Protein AF-A0A8J1UT61-F1 (afdb_monomer_lite)

Foldseek 3Di:
DVPDDPVVLVVLVVLVVLLVVLAQVSLLVSLVVLLVCLVVDVVVLVVCVVSCVLLSLLCLLQDPDPRRDLSSLLSSLSSLLSSLPDLVSLVVNVVSPSVVSLLVLQVCCLVPLVCLVPPSSVSSLLSSLSSLLSSLLHDPVSLVSCVVVVVLLSLLQCLFQVRHSLFFQDPVLQVVLCVVAAPAWKKKWKDWDDQVVQQVVLCVLLVHPGCVVLVADFTEIAIFIWRPVDPVDIDGSVVVSVVVVRWWFAPVQDPDDPPTDIWIWHFQAGSGNFKTKTFTHPVLVVVVVVQFVVQVVDVVPFDQDPDDDDQSDWKKFWDDDPPPDTTIFIWGFHDWDQDPPDGIWTWTQGLARRDTDIGHSRRITHDPPCCDCVNNNRRMHMYGHPRITGDRSDVSSLLSSLSSLLSSLAVPQVSLVVCVVSCVLVSLLRCLLTDPDLSSVLSSLSNLLRQLLDPVRLLVSVVSVVLLSLLSNLVSCVVPCPVRVSSLQSSLSSLLSSLAVDPNSLVSCVVNVVVVSLVSSCVDPHDPVSNVSSVSSVCSSVVNDDDDPPPDPPDDDDDDDDDDDDDDDDDDDDDDDDDDDDDDDDDDPPPDDRPDDDPPVVVVVVPPPPDPDDDDDDDDDDDDDDDDDDDDDDDDDDDPPPPPVVVVVVPPDPQDAAEAFDADPDAQWLAEAEDEADPVLDDDLVVVLLVLLAQQQEPDQDKHKYKYQADNSRGRRFGQADPVNLVVVVVVVQCCQQPFKVVRHDPVFKDKDWHFYWYPPQCVDPVRTHTDPRTTMIMIIGGHDLDRMAGVVVRWGWHGDTSDIDIDDPVNVVVVVVVSVVVVCVVVVVVVVVVVVVVVVVVVVVVPD

Radius of gyration: 36.32 Å; chains: 1; bounding box: 99×70×111 Å

Structure (mmCIF, N/CA/C/O backbone):
data_AF-A0A8J1UT61-F1
#
_entry.id   AF-A0A8J1UT61-F1
#
loop_
_atom_site.group_PDB
_atom_site.id
_atom_site.type_symbol
_atom_site.label_atom_id
_atom_site.label_alt_id
_atom_site.label_comp_id
_atom_site.label_asym_id
_atom_site.label_entity_id
_atom_site.label_seq_id
_atom_site.pdbx_PDB_ins_code
_atom_site.Cartn_x
_atom_site.Cartn_y
_atom_site.Cartn_z
_atom_site.occupancy
_atom_site.B_iso_or_equiv
_atom_site.auth_seq_id
_atom_site.auth_comp_id
_atom_site.auth_asym_id
_atom_site.auth_atom_id
_atom_site.pdbx_PDB_model_num
ATOM 1 N N . MET A 1 1 ? 49.549 -4.397 -12.433 1.00 46.03 1 MET A N 1
ATOM 2 C CA . MET A 1 1 ? 50.043 -4.900 -11.124 1.00 46.03 1 MET A CA 1
ATOM 3 C C . MET A 1 1 ? 51.341 -4.241 -10.635 1.00 46.03 1 MET A C 1
ATOM 5 O O . MET A 1 1 ? 51.518 -4.178 -9.424 1.00 46.03 1 MET A O 1
ATOM 9 N N . ALA A 1 2 ? 52.230 -3.746 -11.513 1.00 41.59 2 ALA A N 1
ATOM 10 C CA . ALA A 1 2 ? 53.546 -3.207 -11.129 1.00 41.59 2 ALA A CA 1
ATOM 11 C C . ALA A 1 2 ? 53.575 -1.736 -10.639 1.00 41.59 2 ALA A C 1
ATOM 13 O O . ALA A 1 2 ? 54.637 -1.271 -10.253 1.00 41.59 2 ALA A O 1
ATOM 14 N N . SER A 1 3 ? 52.447 -1.012 -10.610 1.00 46.72 3 SER A N 1
ATOM 15 C CA . SER A 1 3 ? 52.397 0.400 -10.169 1.00 46.72 3 SER A CA 1
ATOM 16 C C . SER A 1 3 ? 51.598 0.642 -8.883 1.00 46.72 3 SER A C 1
ATOM 18 O O . SER A 1 3 ? 51.329 1.788 -8.530 1.00 46.72 3 SER A O 1
ATOM 20 N N . MET A 1 4 ? 51.194 -0.413 -8.165 1.00 57.22 4 MET A N 1
ATOM 21 C CA . MET A 1 4 ? 50.588 -0.219 -6.848 1.00 57.22 4 MET A CA 1
ATOM 22 C C . MET A 1 4 ? 51.697 0.151 -5.862 1.00 57.22 4 MET A C 1
ATOM 24 O O . MET A 1 4 ? 52.531 -0.698 -5.547 1.00 57.22 4 MET A O 1
ATOM 28 N N . ASP A 1 5 ? 51.689 1.406 -5.412 1.00 70.94 5 ASP A N 1
ATOM 29 C CA . ASP A 1 5 ? 52.564 1.936 -4.365 1.00 70.94 5 ASP A CA 1
ATOM 30 C C . ASP A 1 5 ? 52.648 0.934 -3.200 1.00 70.94 5 ASP A C 1
ATOM 32 O O . ASP A 1 5 ? 51.619 0.506 -2.665 1.00 70.94 5 ASP A O 1
ATOM 36 N N . THR A 1 6 ? 53.865 0.507 -2.851 1.00 75.25 6 THR A N 1
ATOM 37 C CA . THR A 1 6 ? 54.169 -0.472 -1.793 1.00 75.25 6 THR A CA 1
ATOM 38 C C . THR A 1 6 ? 53.418 -0.150 -0.498 1.00 75.25 6 THR A C 1
ATOM 40 O O . THR A 1 6 ? 52.911 -1.053 0.170 1.00 75.25 6 THR A O 1
ATOM 43 N N . SER A 1 7 ? 53.230 1.142 -0.223 1.00 78.19 7 SER A N 1
ATOM 44 C CA . SER A 1 7 ? 52.466 1.677 0.904 1.00 78.19 7 SER A CA 1
ATOM 45 C C . SER A 1 7 ? 51.017 1.167 0.940 1.00 78.19 7 SER A C 1
ATOM 47 O O . SER A 1 7 ? 50.508 0.795 1.995 1.00 78.19 7 SER A O 1
ATOM 49 N N . ARG A 1 8 ? 50.342 1.062 -0.214 1.00 80.19 8 ARG A N 1
ATOM 50 C CA . ARG A 1 8 ? 48.951 0.578 -0.297 1.00 80.19 8 ARG A CA 1
ATOM 51 C C . ARG A 1 8 ? 48.840 -0.914 -0.010 1.00 80.19 8 ARG A C 1
ATOM 53 O O . ARG A 1 8 ? 47.890 -1.330 0.645 1.00 80.19 8 ARG A O 1
ATOM 60 N N . LYS A 1 9 ? 49.797 -1.727 -0.468 1.00 81.62 9 LYS A N 1
ATOM 61 C CA . LYS A 1 9 ? 49.796 -3.173 -0.184 1.00 81.62 9 LYS A CA 1
ATOM 62 C C . LYS A 1 9 ? 49.956 -3.452 1.309 1.00 81.62 9 LYS A C 1
ATOM 64 O O . LYS A 1 9 ? 49.274 -4.333 1.824 1.00 81.62 9 LYS A O 1
ATOM 69 N N . GLU A 1 10 ? 50.806 -2.694 1.997 1.00 84.94 10 GLU A N 1
ATOM 70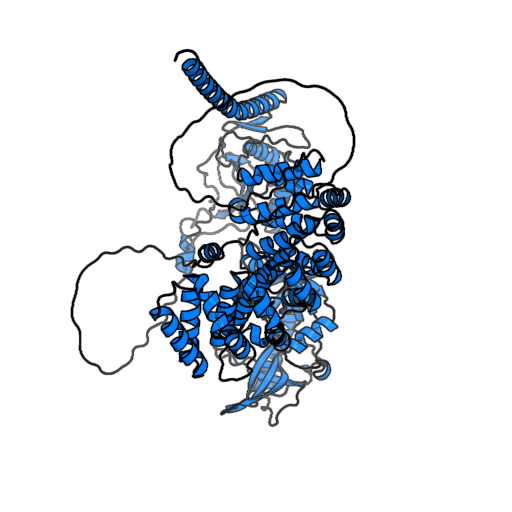 C CA . GLU A 1 10 ? 50.978 -2.821 3.448 1.00 84.94 10 GLU A CA 1
ATOM 71 C C . GLU A 1 10 ? 49.731 -2.368 4.220 1.00 84.94 10 GLU A C 1
ATOM 73 O O . GLU A 1 10 ? 49.307 -3.058 5.146 1.00 84.94 10 GLU A O 1
ATOM 78 N N . ILE A 1 11 ? 49.055 -1.300 3.776 1.00 86.06 11 ILE A N 1
ATOM 79 C CA . ILE A 1 11 ? 47.759 -0.886 4.347 1.00 86.06 11 ILE A CA 1
ATOM 80 C C . ILE A 1 11 ? 46.712 -2.002 4.207 1.00 86.06 11 ILE A C 1
ATOM 82 O O . ILE A 1 11 ? 46.031 -2.326 5.179 1.00 86.06 11 ILE A O 1
ATOM 86 N N . LEU A 1 12 ? 46.607 -2.637 3.035 1.00 87.06 12 LEU A N 1
ATOM 87 C CA . LEU A 1 12 ? 45.657 -3.735 2.821 1.00 87.06 12 LEU A CA 1
ATOM 88 C C . LEU A 1 12 ? 45.969 -4.964 3.684 1.00 87.06 12 LEU A C 1
ATOM 90 O O . LEU A 1 12 ? 45.051 -5.593 4.211 1.00 87.06 12 LEU A O 1
ATOM 94 N N . LYS A 1 13 ? 47.252 -5.305 3.862 1.00 88.62 13 LYS A N 1
ATOM 95 C CA . LYS A 1 13 ? 47.668 -6.381 4.774 1.00 88.62 13 LYS A CA 1
ATOM 96 C C . LYS A 1 13 ? 47.313 -6.055 6.222 1.00 88.62 13 LYS A C 1
ATOM 98 O O . LYS A 1 13 ? 46.788 -6.916 6.922 1.00 88.62 13 LYS A O 1
ATOM 103 N N . LEU A 1 14 ? 47.548 -4.817 6.662 1.00 89.44 14 LEU A N 1
ATOM 104 C CA . LEU A 1 14 ? 47.193 -4.369 8.007 1.00 89.44 14 LEU A CA 1
ATOM 105 C C . LEU A 1 14 ? 45.677 -4.450 8.244 1.00 89.44 14 LEU A C 1
ATOM 107 O O . LEU A 1 14 ? 45.238 -4.971 9.265 1.00 89.44 14 LEU A O 1
ATOM 111 N N . GLN A 1 15 ? 44.870 -4.011 7.277 1.00 90.06 15 GLN A N 1
ATOM 112 C CA . GLN A 1 15 ? 43.410 -4.134 7.341 1.00 90.06 15 GLN A CA 1
ATOM 113 C C . GLN A 1 15 ? 42.956 -5.596 7.365 1.00 90.06 15 GLN A C 1
ATOM 115 O O . GLN A 1 15 ? 42.037 -5.943 8.105 1.00 90.06 15 GLN A O 1
ATOM 120 N N . MET A 1 16 ? 43.619 -6.476 6.612 1.00 90.44 16 MET A N 1
ATOM 121 C CA . MET A 1 16 ? 43.340 -7.911 6.664 1.00 90.44 16 MET A CA 1
ATOM 122 C C . MET A 1 16 ? 43.692 -8.508 8.034 1.00 90.44 16 MET A C 1
ATOM 124 O O . MET A 1 16 ? 42.950 -9.342 8.551 1.00 90.44 16 MET A O 1
ATOM 128 N N . ASN A 1 17 ? 44.771 -8.043 8.671 1.00 89.12 17 ASN A N 1
ATOM 129 C CA . ASN A 1 17 ? 45.108 -8.432 10.040 1.00 89.12 17 ASN A CA 1
ATOM 130 C C . ASN A 1 17 ? 44.030 -7.978 11.033 1.00 89.12 17 ASN A C 1
ATOM 132 O O . ASN A 1 17 ? 43.632 -8.770 11.883 1.00 89.12 17 ASN A O 1
ATOM 136 N N . PHE A 1 18 ? 43.487 -6.765 10.886 1.00 88.12 18 PHE A N 1
ATOM 137 C CA . PHE A 1 18 ? 42.350 -6.305 11.693 1.00 88.12 18 PHE A CA 1
ATOM 138 C C . PHE A 1 18 ? 41.084 -7.136 11.463 1.00 88.12 18 PHE A C 1
ATOM 140 O O . PHE A 1 18 ? 40.413 -7.510 12.424 1.00 88.12 18 PHE A O 1
ATOM 147 N N . LEU A 1 19 ? 40.796 -7.512 10.214 1.00 89.44 19 LEU A N 1
ATOM 148 C CA . LEU A 1 19 ? 39.679 -8.400 9.887 1.00 89.44 19 LEU A CA 1
ATOM 149 C C . LEU A 1 19 ? 39.853 -9.806 10.498 1.00 89.44 19 LEU A C 1
ATOM 151 O O . LEU A 1 19 ? 38.876 -10.472 10.844 1.00 89.44 19 LEU A O 1
ATOM 155 N N . ASN A 1 20 ? 41.098 -10.264 10.651 1.00 87.75 20 ASN A N 1
ATOM 156 C CA . ASN A 1 20 ? 41.434 -11.549 11.265 1.00 87.75 20 ASN A CA 1
ATOM 157 C C . ASN A 1 20 ? 41.490 -11.508 12.797 1.00 87.75 20 ASN A C 1
ATOM 159 O O . ASN A 1 20 ? 41.205 -12.530 13.415 1.00 87.75 20 ASN A O 1
ATOM 163 N N . ALA A 1 21 ? 41.801 -10.354 13.397 1.00 83.38 21 ALA A N 1
ATOM 164 C CA . ALA A 1 21 ? 41.898 -10.172 14.847 1.00 83.38 21 ALA A CA 1
ATOM 165 C C . ALA A 1 21 ? 40.576 -10.446 15.583 1.00 83.38 21 ALA A C 1
ATOM 167 O O . ALA A 1 21 ? 40.585 -10.776 16.764 1.00 83.38 21 ALA A O 1
ATOM 168 N N . GLY A 1 22 ? 39.438 -10.346 14.889 1.00 78.69 22 GLY A N 1
ATOM 169 C CA . GLY A 1 22 ? 38.181 -10.919 15.365 1.00 78.69 22 GLY A CA 1
ATOM 170 C C . GLY A 1 22 ? 37.314 -10.014 16.245 1.00 78.69 22 GLY A C 1
ATOM 171 O O . GLY A 1 22 ? 36.197 -10.411 16.567 1.00 78.69 22 GLY A O 1
ATOM 172 N N . THR A 1 23 ? 37.768 -8.814 16.621 1.00 89.69 23 THR A N 1
ATOM 173 C CA . THR A 1 23 ? 36.942 -7.873 17.400 1.00 89.69 23 THR A CA 1
ATOM 174 C C . THR A 1 23 ? 36.021 -7.060 16.488 1.00 89.69 23 THR A C 1
ATOM 176 O O . THR A 1 23 ? 36.392 -6.715 15.364 1.00 89.69 23 THR A O 1
ATOM 179 N N . VAL A 1 24 ? 34.820 -6.732 16.976 1.00 89.94 24 VAL A N 1
ATOM 180 C CA . VAL A 1 24 ? 33.802 -5.976 16.221 1.00 89.94 24 VAL A CA 1
ATOM 181 C C . VAL A 1 24 ? 34.352 -4.633 15.732 1.00 89.94 24 VAL A C 1
ATOM 183 O O . VAL A 1 24 ? 34.195 -4.307 14.556 1.00 89.94 24 VAL A O 1
ATOM 186 N N . ASP A 1 25 ? 35.070 -3.898 16.583 1.00 90.62 25 ASP A N 1
ATOM 187 C CA . ASP A 1 25 ? 35.638 -2.591 16.231 1.00 90.62 25 ASP A CA 1
ATOM 188 C C . ASP A 1 25 ? 36.709 -2.701 15.140 1.00 90.62 25 ASP A C 1
ATOM 190 O O . ASP A 1 25 ? 36.673 -1.963 14.154 1.00 90.62 25 ASP A O 1
ATOM 194 N N . HIS A 1 26 ? 37.628 -3.670 15.253 1.00 91.62 26 HIS A N 1
ATOM 195 C CA . HIS A 1 26 ? 38.660 -3.882 14.236 1.00 91.62 26 HIS A CA 1
ATOM 196 C C . HIS A 1 26 ? 38.053 -4.309 12.896 1.00 91.62 26 HIS A C 1
ATOM 198 O O . HIS A 1 26 ? 38.469 -3.802 11.853 1.00 91.62 26 HIS A O 1
ATOM 204 N N . MET A 1 27 ? 37.043 -5.189 12.907 1.00 93.00 27 MET A N 1
ATOM 205 C CA . MET A 1 27 ? 36.322 -5.569 11.689 1.00 93.00 27 MET A CA 1
ATOM 206 C C . MET A 1 27 ? 35.615 -4.368 11.054 1.00 93.00 27 MET A C 1
ATOM 208 O O . MET A 1 27 ? 35.719 -4.166 9.845 1.00 93.00 27 MET A O 1
ATOM 212 N N . THR A 1 28 ? 34.944 -3.548 11.863 1.00 93.12 28 THR A N 1
ATOM 213 C CA . THR A 1 28 ? 34.207 -2.359 11.409 1.00 93.12 28 THR A CA 1
ATOM 214 C C . THR A 1 28 ? 35.147 -1.346 10.757 1.00 93.12 28 THR A C 1
ATOM 216 O O . THR A 1 28 ? 34.889 -0.890 9.639 1.00 93.12 28 THR A O 1
ATOM 219 N N . VAL A 1 29 ? 36.278 -1.039 11.401 1.00 93.19 29 VAL A N 1
ATOM 220 C CA . VAL A 1 29 ? 37.300 -0.126 10.863 1.00 93.19 29 VAL A CA 1
ATOM 221 C C . VAL A 1 29 ? 37.898 -0.676 9.568 1.00 93.19 29 VAL A C 1
ATOM 223 O O . VAL A 1 29 ? 37.996 0.055 8.579 1.00 93.19 29 VAL A O 1
ATOM 226 N N . ALA A 1 30 ? 38.249 -1.966 9.536 1.00 93.75 30 ALA A N 1
ATOM 227 C CA . ALA A 1 30 ? 38.805 -2.605 8.347 1.00 93.75 30 ALA A CA 1
ATOM 228 C C . ALA A 1 30 ? 37.828 -2.555 7.161 1.00 93.75 30 ALA A C 1
ATOM 230 O O . ALA A 1 30 ? 38.206 -2.095 6.085 1.00 93.75 30 ALA A O 1
ATOM 231 N N . MET A 1 31 ? 36.565 -2.952 7.354 1.00 94.94 31 MET A N 1
ATOM 232 C CA . MET A 1 31 ? 35.555 -2.963 6.288 1.00 94.94 31 MET A CA 1
ATOM 233 C C . MET A 1 31 ? 35.174 -1.565 5.811 1.00 94.94 31 MET A C 1
ATOM 235 O O . MET A 1 31 ? 35.050 -1.347 4.610 1.00 94.94 31 MET A O 1
ATOM 239 N N . THR A 1 32 ? 35.049 -0.594 6.717 1.00 94.31 32 THR A N 1
ATOM 240 C CA . THR A 1 32 ? 34.789 0.802 6.333 1.00 94.31 32 THR A CA 1
ATOM 241 C C . THR A 1 32 ? 35.922 1.337 5.458 1.00 94.31 32 THR A C 1
ATOM 243 O O . THR A 1 32 ? 35.693 2.001 4.445 1.00 94.31 32 THR A O 1
ATOM 246 N N . SER A 1 33 ? 37.165 0.998 5.810 1.00 92.94 33 SER A N 1
ATOM 247 C CA . SER A 1 33 ? 38.331 1.369 5.018 1.00 92.94 33 SER A CA 1
ATOM 248 C C . SER A 1 33 ? 38.376 0.641 3.669 1.00 92.94 33 SER A C 1
ATOM 250 O O . SER A 1 33 ? 38.647 1.278 2.650 1.00 92.94 33 SER A O 1
ATOM 252 N N . PHE A 1 34 ? 38.032 -0.652 3.622 1.00 91.50 34 PHE A N 1
ATOM 253 C CA . PHE A 1 34 ? 37.902 -1.397 2.366 1.00 91.50 34 PHE A CA 1
ATOM 254 C C . PHE A 1 34 ? 36.844 -0.799 1.447 1.00 91.50 34 PHE A C 1
ATOM 256 O O . PHE A 1 34 ? 37.118 -0.623 0.264 1.00 91.50 34 PHE A O 1
ATOM 263 N N . LEU A 1 35 ? 35.673 -0.445 1.977 1.00 92.88 35 LEU A N 1
ATOM 264 C CA . LEU A 1 35 ? 34.592 0.160 1.205 1.00 92.88 35 LEU A CA 1
ATOM 265 C C . LEU A 1 35 ? 35.029 1.503 0.606 1.00 92.88 35 LEU A C 1
ATOM 267 O O . LEU A 1 35 ? 34.842 1.742 -0.586 1.00 92.88 35 LEU A O 1
ATOM 271 N N . LYS A 1 36 ? 35.696 2.346 1.406 1.00 92.81 36 LYS A N 1
ATOM 272 C CA . LYS A 1 36 ? 36.259 3.619 0.938 1.00 92.81 36 LYS A CA 1
ATOM 273 C C . LYS A 1 36 ? 37.280 3.408 -0.183 1.00 92.81 36 LYS A C 1
ATOM 275 O O . LYS A 1 36 ? 37.220 4.098 -1.195 1.00 92.81 36 LYS A O 1
ATOM 280 N N . LEU A 1 37 ? 38.192 2.448 -0.024 1.00 89.88 37 LEU A N 1
ATOM 281 C CA . LEU A 1 37 ? 39.208 2.137 -1.033 1.00 89.88 37 LEU A CA 1
ATOM 282 C C . LEU A 1 37 ? 38.600 1.548 -2.313 1.00 89.88 37 LEU A C 1
ATOM 284 O O . LEU A 1 37 ? 39.023 1.926 -3.403 1.00 89.88 37 LEU A O 1
ATOM 288 N N . ALA A 1 38 ? 37.609 0.661 -2.187 1.00 87.75 38 ALA A N 1
ATOM 289 C CA . ALA A 1 38 ? 36.913 0.047 -3.316 1.00 87.75 38 ALA A CA 1
ATOM 290 C C . ALA A 1 38 ? 36.200 1.097 -4.176 1.00 87.75 38 ALA A C 1
ATOM 292 O O . ALA A 1 38 ? 36.303 1.053 -5.399 1.00 87.75 38 ALA A O 1
ATOM 293 N N . ASN A 1 39 ? 35.536 2.062 -3.532 1.00 86.88 39 ASN A N 1
ATOM 294 C CA . ASN A 1 39 ? 34.818 3.132 -4.222 1.00 86.88 39 ASN A CA 1
ATOM 295 C C . ASN A 1 39 ? 35.768 4.152 -4.871 1.00 86.88 39 ASN A C 1
ATOM 297 O O . ASN A 1 39 ? 35.458 4.693 -5.924 1.00 86.88 39 ASN A O 1
ATOM 301 N N . GLN A 1 40 ? 36.931 4.416 -4.268 1.00 89.12 40 GLN A N 1
ATOM 302 C CA . GLN A 1 40 ? 37.901 5.378 -4.806 1.00 89.12 40 GLN A CA 1
ATOM 303 C C . GLN A 1 40 ? 38.754 4.815 -5.944 1.00 89.12 40 GLN A C 1
ATOM 305 O O . GLN A 1 40 ? 39.259 5.577 -6.767 1.00 89.12 40 GLN A O 1
ATOM 310 N N . ASN A 1 41 ? 39.002 3.503 -5.961 1.00 87.12 41 ASN A N 1
ATOM 311 C CA . ASN A 1 41 ? 39.886 2.895 -6.945 1.00 87.12 41 ASN A CA 1
ATOM 312 C C . ASN A 1 41 ? 39.501 1.427 -7.224 1.00 87.12 41 ASN A C 1
ATOM 314 O O . ASN A 1 41 ? 39.916 0.530 -6.480 1.00 87.12 41 ASN A O 1
ATOM 318 N N . PRO A 1 42 ? 38.780 1.156 -8.329 1.00 82.44 42 PRO A N 1
ATOM 319 C CA . PRO A 1 42 ? 38.360 -0.193 -8.706 1.00 82.44 42 PRO A CA 1
ATOM 320 C C . PRO A 1 42 ? 39.513 -1.193 -8.887 1.00 82.44 42 PRO A C 1
ATOM 322 O O . PRO A 1 42 ? 39.330 -2.388 -8.650 1.00 82.44 42 PRO A O 1
ATOM 325 N N . ASP A 1 43 ? 40.726 -0.738 -9.228 1.00 85.25 43 ASP A N 1
ATOM 326 C CA . ASP A 1 43 ? 41.887 -1.627 -9.380 1.00 85.25 43 ASP A CA 1
ATOM 327 C C . ASP A 1 43 ? 42.329 -2.240 -8.043 1.00 85.25 43 ASP A C 1
ATOM 329 O O . ASP A 1 43 ? 42.947 -3.307 -8.015 1.00 85.25 43 ASP A O 1
ATOM 333 N N . VAL A 1 44 ? 41.984 -1.611 -6.911 1.00 86.00 44 VAL A N 1
ATOM 334 C CA . VAL A 1 44 ? 42.248 -2.155 -5.569 1.00 86.00 44 VAL A CA 1
ATOM 335 C C . VAL A 1 44 ? 41.482 -3.463 -5.343 1.00 86.00 44 VAL A C 1
ATOM 337 O O . VAL A 1 44 ? 41.958 -4.340 -4.617 1.00 86.00 44 VAL A O 1
ATOM 340 N N . ILE A 1 45 ? 40.349 -3.655 -6.024 1.00 85.31 45 ILE A N 1
ATOM 341 C CA . ILE A 1 45 ? 39.503 -4.846 -5.893 1.00 85.31 45 ILE A CA 1
ATOM 342 C C . ILE A 1 45 ? 40.246 -6.116 -6.357 1.00 85.31 45 ILE A C 1
ATOM 344 O O . ILE A 1 45 ? 40.089 -7.188 -5.766 1.00 85.31 45 ILE A O 1
ATOM 348 N N . LEU A 1 46 ? 41.142 -6.003 -7.347 1.00 85.38 46 LEU A N 1
ATOM 349 C CA . LEU A 1 46 ? 42.019 -7.107 -7.769 1.00 85.38 46 LEU A CA 1
ATOM 350 C C . LEU A 1 46 ? 42.911 -7.595 -6.622 1.00 85.38 46 LEU A C 1
ATOM 352 O O . LEU A 1 46 ? 43.042 -8.802 -6.404 1.00 85.38 46 LEU A O 1
ATOM 356 N N . SER A 1 47 ? 43.465 -6.665 -5.843 1.00 86.25 47 SER A N 1
ATOM 357 C CA . SER A 1 47 ? 44.308 -6.987 -4.690 1.00 86.25 47 SER A CA 1
ATOM 358 C C . SER A 1 47 ? 43.520 -7.686 -3.579 1.00 86.25 47 SER A C 1
ATOM 360 O O . SER A 1 47 ? 44.045 -8.605 -2.949 1.00 86.25 47 SER A O 1
ATOM 362 N N . PHE A 1 48 ? 42.243 -7.347 -3.378 1.00 86.69 48 PHE A N 1
ATOM 363 C CA . PHE A 1 48 ? 41.397 -8.020 -2.385 1.00 86.69 48 PHE A CA 1
ATOM 364 C C . PHE A 1 48 ? 41.225 -9.517 -2.650 1.00 86.69 48 PHE A C 1
ATOM 366 O O . PHE A 1 48 ? 41.189 -10.313 -1.710 1.00 86.69 48 PHE A O 1
ATOM 373 N N . THR A 1 49 ? 41.163 -9.910 -3.922 1.00 81.81 49 THR A N 1
ATOM 374 C CA . THR A 1 49 ? 41.056 -11.326 -4.295 1.00 81.81 49 THR A CA 1
ATOM 375 C C . THR A 1 49 ? 42.346 -12.071 -3.977 1.00 81.81 49 THR A C 1
ATOM 377 O O . THR A 1 49 ? 42.298 -13.150 -3.393 1.00 81.81 49 THR A O 1
ATOM 380 N N . THR A 1 50 ? 43.507 -11.471 -4.268 1.00 85.44 50 THR A N 1
ATOM 381 C CA . THR A 1 50 ? 44.808 -12.076 -3.929 1.00 85.44 50 THR A CA 1
ATOM 382 C C . THR A 1 50 ? 45.044 -12.203 -2.424 1.00 85.44 50 THR A C 1
ATOM 384 O O . THR A 1 50 ? 45.754 -13.105 -1.994 1.00 85.44 50 THR A O 1
ATOM 387 N N . LEU A 1 51 ? 44.430 -11.328 -1.622 1.00 88.25 51 LEU A N 1
ATOM 388 C CA . LEU A 1 51 ? 44.559 -11.308 -0.163 1.00 88.25 51 LEU A CA 1
ATOM 389 C C . LEU A 1 51 ? 43.507 -12.168 0.563 1.00 88.25 51 LEU A C 1
ATOM 391 O O . LEU A 1 51 ? 43.498 -12.200 1.790 1.00 88.25 51 LEU A O 1
ATOM 395 N N . GLY A 1 52 ? 42.611 -12.850 -0.161 1.00 91.19 52 GLY A N 1
ATOM 396 C CA . GLY A 1 52 ? 41.574 -13.697 0.444 1.00 91.19 52 GLY A CA 1
ATOM 397 C C . GLY A 1 52 ? 40.480 -12.923 1.194 1.00 91.19 52 GLY A C 1
ATOM 398 O O . GLY A 1 52 ? 39.758 -13.506 2.002 1.00 91.19 52 GLY A O 1
ATOM 399 N N . VAL A 1 53 ? 40.327 -11.618 0.932 1.00 91.69 53 VAL A N 1
ATOM 400 C CA . VAL A 1 53 ? 39.335 -10.763 1.614 1.00 91.69 53 VAL A CA 1
ATOM 401 C C . VAL A 1 53 ? 37.918 -11.279 1.360 1.00 91.69 53 VAL A C 1
ATOM 403 O O . VAL A 1 53 ? 37.122 -11.378 2.286 1.00 91.69 53 VAL A O 1
ATOM 406 N N . MET A 1 54 ? 37.615 -11.679 0.122 1.00 92.44 54 MET A N 1
ATOM 407 C CA . MET A 1 54 ? 36.294 -12.180 -0.276 1.00 92.44 54 MET A CA 1
ATOM 408 C C . MET A 1 54 ? 35.860 -13.410 0.533 1.00 92.44 54 MET A C 1
ATOM 410 O O . MET A 1 54 ? 34.733 -13.453 1.021 1.00 92.44 54 MET A O 1
ATOM 414 N N . ASP A 1 55 ? 36.765 -14.374 0.726 1.00 93.75 55 ASP A N 1
ATOM 415 C CA . ASP A 1 55 ? 36.497 -15.575 1.525 1.00 93.75 55 ASP A CA 1
ATOM 416 C C . ASP A 1 55 ? 36.192 -15.207 2.976 1.00 93.75 55 ASP A C 1
ATOM 418 O O . ASP A 1 55 ? 35.252 -15.720 3.583 1.00 93.75 55 ASP A O 1
ATOM 422 N N . LYS A 1 56 ? 36.954 -14.258 3.527 1.00 93.88 56 LYS A N 1
ATOM 423 C CA . LYS A 1 56 ? 36.743 -13.788 4.893 1.00 93.88 56 LYS A CA 1
ATOM 424 C C . LYS A 1 56 ? 35.410 -13.057 5.049 1.00 93.88 56 LYS A C 1
ATOM 426 O O . LYS A 1 56 ? 34.723 -13.303 6.035 1.00 93.88 56 LYS A O 1
ATOM 431 N N . LEU A 1 57 ? 35.018 -12.218 4.088 1.00 95.31 57 LEU A N 1
ATOM 432 C CA . LEU A 1 57 ? 33.721 -11.533 4.104 1.00 95.31 57 LEU A CA 1
ATOM 433 C C . LEU A 1 57 ? 32.558 -12.532 4.047 1.00 95.31 57 LEU A C 1
ATOM 435 O O . LEU A 1 57 ? 31.643 -12.436 4.858 1.00 95.31 57 LEU A O 1
ATOM 439 N N . ILE A 1 58 ? 32.619 -13.531 3.161 1.00 95.31 58 ILE A N 1
ATOM 440 C CA . ILE A 1 58 ? 31.588 -14.580 3.070 1.00 95.31 58 ILE A CA 1
ATOM 441 C C . ILE A 1 58 ? 31.506 -15.378 4.377 1.00 95.31 58 ILE A C 1
ATOM 443 O O . ILE A 1 58 ? 30.407 -15.641 4.866 1.00 95.31 58 ILE A O 1
ATOM 447 N N . ASN A 1 59 ? 32.647 -15.703 4.991 1.00 94.19 59 ASN A N 1
ATOM 448 C CA . ASN A 1 59 ? 32.682 -16.383 6.287 1.00 94.19 59 ASN A CA 1
ATOM 449 C C . ASN A 1 59 ? 32.072 -15.535 7.413 1.00 94.19 59 ASN A C 1
ATOM 451 O O . ASN A 1 59 ? 31.394 -16.075 8.282 1.00 94.19 59 ASN A O 1
ATOM 455 N N . ILE A 1 60 ? 32.283 -14.215 7.402 1.00 94.19 60 ILE A N 1
ATOM 456 C CA . ILE A 1 60 ? 31.671 -13.300 8.376 1.00 94.19 60 ILE A CA 1
ATOM 457 C C . ILE A 1 60 ? 30.151 -13.261 8.201 1.00 94.19 60 ILE A C 1
ATOM 459 O O . ILE A 1 60 ? 29.424 -13.351 9.188 1.00 94.19 60 ILE A O 1
ATOM 463 N N . ILE A 1 61 ? 29.669 -13.180 6.959 1.00 95.31 61 ILE A N 1
ATOM 464 C CA . ILE A 1 61 ? 28.233 -13.191 6.657 1.00 95.31 61 ILE A CA 1
ATOM 465 C C . ILE A 1 61 ? 27.604 -14.516 7.109 1.00 95.31 61 ILE A C 1
ATOM 467 O O . ILE A 1 61 ? 26.579 -14.496 7.786 1.00 95.31 61 ILE A O 1
ATOM 471 N N . SER A 1 62 ? 28.252 -15.642 6.799 1.00 93.88 62 SER A N 1
ATOM 472 C CA . SER A 1 62 ? 27.768 -16.999 7.111 1.00 93.88 62 SER A CA 1
ATOM 473 C C . SER A 1 62 ? 27.856 -17.358 8.598 1.00 93.88 62 SER A C 1
ATOM 475 O O . SER A 1 62 ? 27.323 -18.379 9.028 1.00 93.88 62 SER A O 1
ATOM 477 N N . SER A 1 63 ? 28.566 -16.567 9.403 1.00 89.50 63 SER A N 1
ATOM 478 C CA . SER A 1 63 ? 28.741 -16.871 10.817 1.00 89.50 63 SER A CA 1
ATOM 479 C C . SER A 1 63 ? 27.443 -16.648 11.593 1.00 89.50 63 SER A C 1
ATOM 481 O O . SER A 1 63 ? 26.821 -15.585 11.520 1.00 89.50 63 SER A O 1
ATOM 483 N N . CYS A 1 64 ? 27.066 -17.649 12.387 1.00 77.00 64 CYS A N 1
ATOM 484 C CA . CYS A 1 64 ? 25.968 -17.578 13.354 1.00 77.00 64 CYS A CA 1
ATOM 485 C C . CYS A 1 64 ? 26.430 -17.090 14.738 1.00 77.00 64 CYS A C 1
ATOM 487 O O . CYS A 1 64 ? 25.664 -17.145 15.696 1.00 77.00 64 CYS A O 1
ATOM 489 N N . SER A 1 65 ? 27.689 -16.655 14.879 1.00 74.19 65 SER A N 1
ATOM 490 C CA . SER A 1 65 ? 28.213 -16.204 16.169 1.00 74.19 65 SER A CA 1
ATOM 491 C C . SER A 1 65 ? 27.468 -14.962 16.655 1.00 74.19 65 SER A C 1
ATOM 493 O O . SER A 1 65 ? 27.452 -13.947 15.960 1.00 74.19 65 SER A O 1
ATOM 495 N N . SER A 1 66 ? 26.951 -15.004 17.885 1.00 71.56 66 SER A N 1
ATOM 496 C CA . SER A 1 66 ? 26.364 -13.842 18.570 1.00 71.56 66 SER A CA 1
ATOM 497 C C . SER A 1 66 ? 27.349 -12.680 18.736 1.00 71.56 66 SER A C 1
ATOM 499 O O . SER A 1 66 ? 26.934 -11.544 18.941 1.00 71.56 66 SER A O 1
ATOM 501 N N . SER A 1 67 ? 28.656 -12.944 18.611 1.00 65.06 67 SER A N 1
ATOM 502 C CA . SER A 1 67 ? 29.703 -11.920 18.636 1.00 65.06 67 SER A CA 1
ATOM 503 C C . SER A 1 67 ? 29.761 -11.063 17.366 1.00 65.06 67 SER A C 1
ATOM 505 O O . SER A 1 67 ? 30.420 -10.027 17.373 1.00 65.06 67 SER A O 1
ATOM 507 N N . ILE A 1 68 ? 29.140 -11.495 16.262 1.00 77.75 68 ILE A N 1
ATOM 508 C CA . ILE A 1 68 ? 29.113 -10.748 15.001 1.00 77.75 68 ILE A CA 1
ATOM 509 C C . ILE A 1 68 ? 27.763 -10.052 14.898 1.00 77.75 68 ILE A C 1
ATOM 511 O O . ILE A 1 68 ? 26.729 -10.680 14.687 1.00 77.75 68 ILE A O 1
ATOM 515 N N . THR A 1 69 ? 27.794 -8.733 15.048 1.00 86.75 69 THR A N 1
ATOM 516 C CA . THR A 1 69 ? 26.597 -7.894 15.014 1.00 86.75 69 THR A CA 1
ATOM 517 C C . THR A 1 69 ? 26.047 -7.761 13.594 1.00 86.75 69 THR A C 1
ATOM 519 O O . THR A 1 69 ? 26.775 -7.914 12.605 1.00 86.75 69 THR A O 1
ATOM 522 N N . CYS A 1 70 ? 24.761 -7.411 13.481 1.00 90.25 70 CYS A N 1
ATOM 523 C CA . CYS A 1 70 ? 24.130 -7.078 12.203 1.00 90.25 70 CYS A CA 1
ATOM 524 C C . CYS A 1 70 ? 24.928 -6.000 11.460 1.00 90.25 70 CYS A C 1
ATOM 526 O O . CYS A 1 70 ? 25.184 -6.153 10.274 1.00 90.25 70 CYS A O 1
ATOM 528 N N . ASN A 1 71 ? 25.444 -4.992 12.172 1.00 91.94 71 ASN A N 1
ATOM 529 C CA . ASN A 1 71 ? 26.271 -3.925 11.598 1.00 91.94 71 ASN A CA 1
ATOM 530 C C . ASN A 1 71 ? 27.527 -4.448 10.874 1.00 91.94 71 ASN A C 1
ATOM 532 O O . ASN A 1 71 ? 27.845 -3.985 9.777 1.00 91.94 71 ASN A O 1
ATOM 536 N N . VAL A 1 72 ? 28.217 -5.451 11.429 1.00 93.94 72 VAL A N 1
ATOM 537 C CA . VAL A 1 72 ? 29.383 -6.062 10.766 1.00 93.94 72 VAL A CA 1
ATOM 538 C C . VAL A 1 72 ? 28.960 -6.829 9.509 1.00 93.94 72 VAL A C 1
ATOM 540 O O . VAL A 1 72 ? 29.620 -6.727 8.475 1.00 93.94 72 VAL A O 1
ATOM 543 N N . LYS A 1 73 ? 27.838 -7.560 9.554 1.00 95.31 73 LYS A N 1
ATOM 544 C CA . LYS A 1 73 ? 27.289 -8.249 8.372 1.00 95.31 73 LYS A CA 1
ATOM 545 C C . LYS A 1 73 ? 26.848 -7.260 7.289 1.00 95.31 73 LYS A C 1
ATOM 547 O O . LYS A 1 73 ? 27.135 -7.491 6.117 1.00 95.31 73 LYS A O 1
ATOM 552 N N . THR A 1 74 ? 26.229 -6.144 7.671 1.00 96.06 74 THR A N 1
ATOM 553 C CA . THR A 1 74 ? 25.854 -5.034 6.780 1.00 96.06 74 THR A CA 1
ATOM 554 C C . THR A 1 74 ? 27.073 -4.508 6.026 1.00 96.06 74 THR A C 1
ATOM 556 O O . THR A 1 74 ? 27.053 -4.424 4.798 1.00 96.06 74 THR A O 1
ATOM 559 N N . LEU A 1 75 ? 28.173 -4.229 6.735 1.00 96.12 75 LEU A N 1
ATOM 560 C CA . LEU A 1 75 ? 29.425 -3.783 6.117 1.00 96.12 75 LEU A CA 1
ATOM 561 C C . LEU A 1 75 ? 30.049 -4.851 5.212 1.00 96.12 75 LEU A C 1
ATOM 563 O O . LEU A 1 75 ? 30.584 -4.518 4.153 1.00 96.12 75 LEU A O 1
ATOM 567 N N . ALA A 1 76 ? 29.960 -6.128 5.589 1.00 96.38 76 ALA A N 1
ATOM 568 C CA . ALA A 1 76 ? 30.466 -7.221 4.768 1.00 96.38 76 ALA A CA 1
ATOM 569 C C . ALA A 1 76 ? 29.689 -7.349 3.446 1.00 96.38 76 ALA A C 1
ATOM 571 O O . ALA A 1 76 ? 30.312 -7.453 2.384 1.00 96.38 76 ALA A O 1
ATOM 572 N N . TYR A 1 77 ? 28.354 -7.264 3.488 1.00 97.56 77 TYR A N 1
ATOM 573 C CA . TYR A 1 77 ? 27.509 -7.202 2.291 1.00 97.56 77 TYR A CA 1
ATOM 574 C C . TYR A 1 77 ? 27.849 -5.989 1.419 1.00 97.56 77 TYR A C 1
ATOM 576 O O . TYR A 1 77 ? 28.061 -6.150 0.217 1.00 97.56 77 TYR A O 1
ATOM 584 N N . ALA A 1 78 ? 27.990 -4.802 2.018 1.00 96.31 78 ALA A N 1
ATOM 585 C CA . ALA A 1 78 ? 28.357 -3.582 1.302 1.00 96.31 78 ALA A CA 1
ATOM 586 C C . ALA A 1 78 ? 29.722 -3.709 0.598 1.00 96.31 78 ALA A C 1
ATOM 588 O O . ALA A 1 78 ? 29.854 -3.352 -0.574 1.00 96.31 78 ALA A O 1
ATOM 589 N N . CYS A 1 79 ? 30.727 -4.282 1.272 1.00 95.44 79 CYS A N 1
ATOM 590 C CA . CYS A 1 79 ? 32.047 -4.534 0.689 1.00 95.44 79 CYS A CA 1
ATOM 591 C C . CYS A 1 79 ? 31.967 -5.494 -0.505 1.00 95.44 79 CYS A C 1
ATOM 593 O O . CYS A 1 79 ? 32.517 -5.191 -1.564 1.00 95.44 79 CYS A O 1
ATOM 595 N N . LEU A 1 80 ? 31.253 -6.620 -0.378 1.00 95.88 80 LEU A N 1
ATOM 596 C CA . LEU A 1 80 ? 31.034 -7.538 -1.504 1.00 95.88 80 LEU A CA 1
ATOM 597 C C . LEU A 1 80 ? 30.280 -6.855 -2.652 1.00 95.88 80 LEU A C 1
ATOM 599 O O . LEU A 1 80 ? 30.609 -7.059 -3.821 1.00 95.88 80 LEU A O 1
ATOM 603 N N . GLY A 1 81 ? 29.309 -5.999 -2.332 1.00 95.31 81 GLY A N 1
ATOM 604 C CA . GLY A 1 81 ? 28.587 -5.197 -3.311 1.00 95.31 81 GLY A CA 1
ATOM 605 C C . GLY A 1 81 ? 29.507 -4.234 -4.062 1.00 95.31 81 GLY A C 1
ATOM 606 O O . GLY A 1 81 ? 29.383 -4.093 -5.276 1.00 95.31 81 GLY A O 1
ATOM 607 N N . ALA A 1 82 ? 30.453 -3.579 -3.389 1.00 92.94 82 ALA A N 1
ATOM 608 C CA . ALA A 1 82 ? 31.444 -2.723 -4.046 1.00 92.94 82 ALA A CA 1
ATOM 609 C C . ALA A 1 82 ? 32.372 -3.527 -4.975 1.00 92.94 82 ALA A C 1
ATOM 611 O O . ALA A 1 82 ? 32.681 -3.088 -6.081 1.00 92.94 82 ALA A O 1
ATOM 612 N N . MET A 1 83 ? 32.740 -4.753 -4.586 1.00 92.88 83 MET A N 1
ATOM 613 C CA . MET A 1 83 ? 33.556 -5.645 -5.422 1.00 92.88 83 MET A CA 1
ATOM 614 C C . MET A 1 83 ? 32.861 -6.063 -6.726 1.00 92.88 83 MET A C 1
ATOM 616 O O . MET A 1 83 ? 33.536 -6.323 -7.720 1.00 92.88 83 MET A O 1
ATOM 620 N N . CYS A 1 84 ? 31.525 -6.118 -6.746 1.00 92.88 84 CYS A N 1
ATOM 621 C CA . CYS A 1 84 ? 30.751 -6.529 -7.922 1.00 92.88 84 CYS A CA 1
ATOM 622 C C . CYS A 1 84 ? 30.780 -5.520 -9.083 1.00 92.88 84 CYS A C 1
ATOM 624 O O . CYS A 1 84 ? 30.230 -5.823 -10.137 1.00 92.88 84 CYS A O 1
ATOM 626 N N . TYR A 1 85 ? 31.430 -4.357 -8.935 1.00 85.94 85 TYR A N 1
ATOM 627 C CA . TYR A 1 85 ? 31.595 -3.393 -10.031 1.00 85.94 85 TYR A CA 1
ATOM 628 C C . TYR A 1 85 ? 32.312 -4.000 -11.250 1.00 85.94 85 TYR A C 1
ATOM 630 O O . TYR A 1 85 ? 32.020 -3.650 -12.391 1.00 85.94 85 TYR A O 1
ATOM 638 N N . LEU A 1 86 ? 33.229 -4.949 -11.025 1.00 85.38 86 LEU A N 1
ATOM 639 C CA . LEU A 1 86 ? 33.897 -5.676 -12.102 1.00 85.38 86 LEU A CA 1
ATOM 640 C C . LEU A 1 86 ? 33.270 -7.067 -12.256 1.00 85.38 86 LEU A C 1
ATOM 642 O O . LEU A 1 86 ? 33.315 -7.895 -11.344 1.00 85.38 86 LEU A O 1
ATOM 646 N N . GLU A 1 87 ? 32.750 -7.352 -13.450 1.00 86.62 87 GLU A N 1
ATOM 647 C CA . GLU A 1 87 ? 31.997 -8.574 -13.784 1.00 86.62 87 GLU A CA 1
ATOM 648 C C . GLU A 1 87 ? 32.730 -9.878 -13.417 1.00 86.62 87 GLU A C 1
ATOM 650 O O . GLU A 1 87 ? 32.125 -10.874 -13.001 1.00 86.62 87 GLU A O 1
ATOM 655 N N . GLN A 1 88 ? 34.062 -9.878 -13.516 1.00 86.81 88 GLN A N 1
ATOM 656 C CA . GLN A 1 88 ? 34.887 -11.021 -13.133 1.00 86.81 88 GLN A CA 1
ATOM 657 C C . GLN A 1 88 ? 34.698 -11.421 -11.660 1.00 86.81 88 GLN A C 1
ATOM 659 O O . GLN A 1 88 ? 34.733 -12.616 -11.354 1.00 86.81 88 GLN A O 1
ATOM 664 N N . PHE A 1 89 ? 34.447 -10.475 -10.748 1.00 90.19 89 PHE A N 1
ATOM 665 C CA . PHE A 1 89 ? 34.262 -10.773 -9.325 1.00 90.19 89 PHE A CA 1
ATOM 666 C C . PHE A 1 89 ? 32.894 -11.356 -9.016 1.00 90.19 89 PHE A C 1
ATOM 668 O O . PHE A 1 89 ? 32.817 -12.200 -8.128 1.00 90.19 89 PHE A O 1
ATOM 675 N N . ILE A 1 90 ? 31.859 -11.043 -9.800 1.00 92.75 90 ILE A N 1
ATOM 676 C CA . ILE A 1 90 ? 30.549 -11.701 -9.684 1.00 92.75 90 ILE A CA 1
ATOM 677 C C . ILE A 1 90 ? 30.726 -13.223 -9.816 1.00 92.75 90 ILE A C 1
ATOM 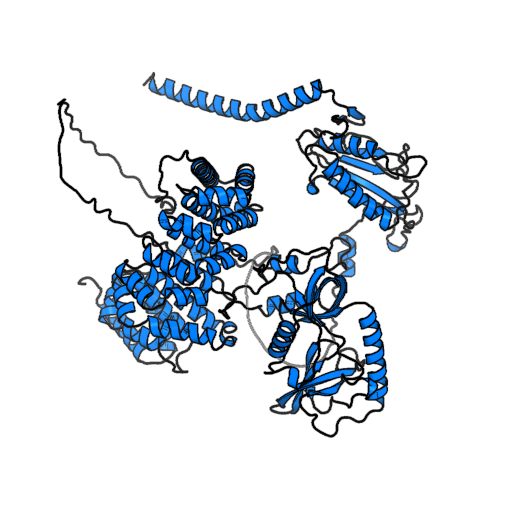679 O O . ILE A 1 90 ? 30.249 -13.987 -8.980 1.00 92.75 90 ILE A O 1
ATOM 683 N N . THR A 1 91 ? 31.516 -13.687 -10.797 1.00 90.88 91 THR A N 1
ATOM 684 C CA . THR A 1 91 ? 31.808 -15.126 -10.959 1.00 90.88 91 THR A CA 1
ATOM 685 C C . THR A 1 91 ? 32.488 -15.712 -9.725 1.00 90.88 91 THR A C 1
ATOM 687 O O . THR A 1 91 ? 32.164 -16.827 -9.317 1.00 90.88 91 THR A O 1
ATOM 690 N N . HIS A 1 92 ? 33.457 -14.994 -9.156 1.00 90.62 92 HIS A N 1
ATOM 691 C CA . HIS A 1 92 ? 34.215 -15.471 -8.001 1.00 90.62 92 HIS A CA 1
ATOM 692 C C . HIS A 1 92 ? 33.322 -15.551 -6.764 1.00 90.62 92 HIS A C 1
ATOM 694 O O . HIS A 1 92 ? 33.251 -16.610 -6.147 1.00 90.62 92 HIS A O 1
ATOM 700 N N . ILE A 1 93 ? 32.558 -14.499 -6.479 1.00 93.44 93 ILE A N 1
ATOM 701 C CA . ILE A 1 93 ? 31.613 -14.432 -5.361 1.00 93.44 93 ILE A CA 1
ATOM 702 C C . ILE A 1 93 ? 30.578 -15.570 -5.457 1.00 93.44 93 ILE A C 1
ATOM 704 O O . ILE A 1 93 ? 30.376 -16.313 -4.495 1.00 93.44 93 ILE A O 1
ATOM 708 N N . LEU A 1 94 ? 30.000 -15.801 -6.643 1.00 93.19 94 LEU A N 1
ATOM 709 C CA . LEU A 1 94 ? 29.064 -16.910 -6.877 1.00 93.19 94 LEU A CA 1
ATOM 710 C C . LEU A 1 94 ? 29.714 -18.295 -6.756 1.00 93.19 94 LEU A C 1
ATOM 712 O O . LEU A 1 94 ? 29.033 -19.270 -6.441 1.00 93.19 94 LEU A O 1
ATOM 716 N N . LYS A 1 95 ? 31.007 -18.440 -7.065 1.00 92.31 95 LYS A N 1
ATOM 717 C CA . LYS A 1 95 ? 31.744 -19.706 -6.883 1.00 92.31 95 LYS A CA 1
ATOM 718 C C . LYS A 1 95 ? 32.087 -19.968 -5.420 1.00 92.31 95 LYS A C 1
ATOM 720 O O . LYS A 1 95 ? 32.121 -21.126 -5.025 1.00 92.31 95 LYS A O 1
ATOM 725 N N . LYS A 1 96 ? 32.313 -18.915 -4.634 1.00 92.31 96 LYS A N 1
ATOM 726 C CA . LYS A 1 96 ? 32.608 -18.998 -3.199 1.00 92.31 96 LYS A CA 1
ATOM 727 C C . LYS A 1 96 ? 31.371 -19.222 -2.322 1.00 92.31 96 LYS A C 1
ATOM 729 O O . LYS A 1 96 ? 31.516 -19.398 -1.121 1.00 92.31 96 LYS A O 1
ATOM 734 N N . GLY A 1 97 ? 30.177 -19.278 -2.916 1.00 93.12 97 GLY A N 1
ATOM 735 C CA . GLY A 1 97 ? 28.975 -19.772 -2.243 1.00 93.12 97 GLY A CA 1
ATOM 736 C C . GLY A 1 97 ? 28.169 -18.721 -1.482 1.00 93.12 97 GLY A C 1
ATOM 737 O O . GLY A 1 97 ? 27.461 -19.095 -0.557 1.00 93.12 97 GLY A O 1
ATOM 738 N N . ILE A 1 98 ? 28.216 -17.439 -1.875 1.00 95.06 98 ILE A N 1
ATOM 739 C CA . ILE A 1 98 ? 27.438 -16.363 -1.219 1.00 95.06 98 ILE A CA 1
ATOM 740 C C . ILE A 1 98 ? 25.917 -16.593 -1.221 1.00 95.06 98 ILE A C 1
ATOM 742 O O . ILE A 1 98 ? 25.214 -16.041 -0.383 1.00 95.06 98 ILE A O 1
ATOM 746 N N . LEU A 1 99 ? 25.395 -17.387 -2.162 1.00 94.62 99 LEU A N 1
ATOM 747 C CA . LEU A 1 99 ? 23.950 -17.567 -2.321 1.00 94.62 99 LEU A CA 1
ATOM 748 C C . LEU A 1 99 ? 23.327 -18.212 -1.084 1.00 94.62 99 LEU A C 1
ATOM 750 O O . LEU A 1 99 ? 22.281 -17.762 -0.640 1.00 94.62 99 LEU A O 1
ATOM 754 N N . LYS A 1 100 ? 24.012 -19.188 -0.476 1.00 94.56 100 LYS A N 1
ATOM 755 C CA . LYS A 1 100 ? 23.537 -19.869 0.731 1.00 94.56 100 LYS A CA 1
ATOM 756 C C . LYS A 1 100 ? 23.312 -18.899 1.908 1.00 94.56 100 LYS A C 1
ATOM 758 O O . LYS A 1 100 ? 22.166 -18.781 2.335 1.00 94.56 100 LYS A O 1
ATOM 763 N N . PRO A 1 101 ? 24.320 -18.156 2.402 1.00 94.75 101 PRO A N 1
ATOM 764 C CA . PRO A 1 101 ? 24.109 -17.235 3.519 1.00 94.75 101 PRO A CA 1
ATOM 765 C C . PRO A 1 101 ? 23.158 -16.080 3.173 1.00 94.75 101 PRO A C 1
ATOM 767 O O . PRO A 1 101 ? 22.460 -15.576 4.050 1.00 94.75 101 PRO A O 1
ATOM 770 N N . LEU A 1 102 ? 23.079 -15.680 1.898 1.00 94.44 102 LEU A N 1
ATOM 771 C CA . LEU A 1 102 ? 22.079 -14.717 1.441 1.00 94.44 102 LEU A CA 1
ATOM 772 C C . LEU A 1 102 ? 20.665 -15.287 1.623 1.00 94.44 102 LEU A C 1
ATOM 774 O O . LEU A 1 102 ? 19.815 -14.629 2.224 1.00 94.44 102 LEU A O 1
ATOM 778 N N . THR A 1 103 ? 20.428 -16.519 1.161 1.00 94.19 103 THR A N 1
ATOM 779 C CA . THR A 1 103 ? 19.131 -17.186 1.321 1.00 94.19 103 THR A CA 1
ATOM 780 C C . THR A 1 103 ? 18.767 -17.419 2.783 1.00 94.19 103 THR A C 1
ATOM 782 O O . THR A 1 103 ? 17.641 -17.143 3.180 1.00 94.19 103 THR A O 1
ATOM 785 N N . GLU A 1 104 ? 19.728 -17.837 3.610 1.00 93.81 104 GLU A N 1
ATOM 786 C CA . GLU A 1 104 ? 19.524 -18.094 5.040 1.00 93.81 104 GLU A CA 1
ATOM 787 C C . GLU A 1 104 ? 19.110 -16.833 5.807 1.00 93.81 104 GLU A C 1
ATOM 789 O O . GLU A 1 104 ? 18.235 -16.906 6.668 1.00 93.81 104 GLU A O 1
ATOM 794 N N . HIS A 1 105 ? 19.681 -15.665 5.493 1.00 92.69 105 HIS A N 1
ATOM 795 C CA . HIS A 1 105 ? 19.306 -14.420 6.168 1.00 92.69 105 HIS A CA 1
ATOM 796 C C . HIS A 1 105 ? 17.883 -13.970 5.823 1.00 92.69 105 HIS A C 1
AT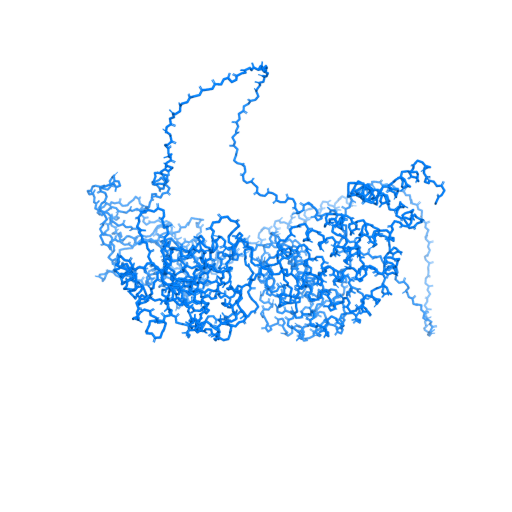OM 798 O O . HIS A 1 105 ? 17.116 -13.642 6.715 1.00 92.69 105 HIS A O 1
ATOM 804 N N . PHE A 1 106 ? 17.478 -13.988 4.559 1.00 91.50 106 PHE A N 1
ATOM 805 C CA . PHE A 1 106 ? 16.086 -13.664 4.220 1.00 91.50 106 PHE A CA 1
ATOM 806 C C . PHE A 1 106 ? 15.113 -14.752 4.706 1.00 91.50 106 PHE A C 1
ATOM 808 O O . PHE A 1 106 ? 14.042 -14.411 5.185 1.00 91.50 106 PHE A O 1
ATOM 815 N N . ASN A 1 107 ? 15.479 -16.039 4.694 1.00 92.44 107 ASN A N 1
ATOM 816 C CA . ASN A 1 107 ? 14.640 -17.090 5.289 1.00 92.44 107 ASN A CA 1
ATOM 817 C C . ASN A 1 107 ? 14.479 -16.910 6.802 1.00 92.44 107 ASN A C 1
ATOM 819 O O . ASN A 1 107 ? 13.382 -17.087 7.316 1.00 92.44 107 ASN A O 1
ATOM 823 N N . SER A 1 108 ? 15.528 -16.474 7.506 1.00 91.06 108 SER A N 1
ATOM 824 C CA . SER A 1 108 ? 15.438 -16.138 8.934 1.00 91.06 108 SER A CA 1
ATOM 825 C C . SER A 1 108 ? 14.397 -15.042 9.190 1.00 91.06 108 SER A C 1
ATOM 827 O O . SER A 1 108 ? 13.707 -15.082 10.208 1.00 91.06 108 SER A O 1
ATOM 829 N N . LEU A 1 109 ? 14.248 -14.087 8.261 1.00 87.94 109 LEU A N 1
ATOM 830 C CA . LEU A 1 109 ? 13.172 -13.102 8.311 1.00 87.94 109 LEU A CA 1
ATOM 831 C C . LEU A 1 109 ? 11.795 -13.773 8.166 1.00 87.94 109 LEU A C 1
ATOM 833 O O . LEU A 1 109 ? 10.921 -13.510 8.987 1.00 87.94 109 LEU A O 1
ATOM 837 N N . MET A 1 110 ? 11.619 -14.642 7.164 1.00 85.88 110 MET A N 1
ATOM 838 C CA . MET A 1 110 ? 10.358 -15.365 6.911 1.00 85.88 110 MET A CA 1
ATOM 839 C C . MET A 1 110 ? 9.948 -16.248 8.100 1.00 85.88 110 MET A C 1
ATOM 841 O O . MET A 1 110 ? 8.776 -16.312 8.455 1.00 85.88 110 MET A O 1
ATOM 845 N N . GLU A 1 111 ? 10.917 -16.906 8.740 1.00 87.31 111 GLU A N 1
ATOM 846 C CA . GLU A 1 111 ? 10.704 -17.774 9.903 1.00 87.31 111 GLU A CA 1
ATOM 847 C C . GLU A 1 111 ? 10.474 -16.980 11.196 1.00 87.31 111 GLU A C 1
ATOM 849 O O . GLU A 1 111 ? 9.770 -17.438 12.095 1.00 87.31 111 GLU A O 1
ATOM 854 N N . THR A 1 112 ? 11.058 -15.780 11.307 1.00 85.19 112 THR A N 1
ATOM 855 C CA . THR A 1 112 ? 10.971 -14.931 12.504 1.00 85.19 112 THR A CA 1
ATOM 856 C C . THR A 1 112 ? 10.520 -13.505 12.148 1.00 85.19 112 THR A C 1
ATOM 858 O O . THR A 1 112 ? 11.339 -12.579 12.141 1.00 85.19 112 THR A O 1
ATOM 861 N N . PRO A 1 113 ? 9.205 -13.266 11.951 1.00 81.81 113 PRO A N 1
ATOM 862 C CA . PRO A 1 113 ? 8.665 -11.962 11.536 1.00 81.81 113 PRO A CA 1
ATOM 863 C C . PRO A 1 113 ? 9.014 -10.791 12.466 1.00 81.81 113 PRO A C 1
ATOM 865 O O . PRO A 1 113 ? 9.072 -9.642 12.036 1.00 81.81 113 PRO A O 1
ATOM 868 N N . ILE A 1 114 ? 9.302 -11.068 13.744 1.00 78.25 114 ILE A N 1
ATOM 869 C CA . ILE A 1 114 ? 9.733 -10.061 14.732 1.00 78.25 114 ILE A CA 1
ATOM 870 C C . ILE A 1 114 ? 11.003 -9.325 14.266 1.00 78.25 114 ILE A C 1
ATOM 872 O O . ILE A 1 114 ? 11.210 -8.164 14.620 1.00 78.25 114 ILE A O 1
ATOM 876 N N . LEU A 1 115 ? 11.841 -9.963 13.442 1.00 77.75 115 LEU A N 1
ATOM 877 C CA . LEU A 1 115 ? 13.049 -9.348 12.898 1.00 77.75 115 LEU A CA 1
ATOM 878 C C . LEU A 1 115 ? 12.759 -8.173 11.952 1.00 77.75 115 LEU A C 1
ATOM 880 O O . LEU A 1 115 ? 13.602 -7.288 11.846 1.00 77.75 115 LEU A O 1
ATOM 884 N N . ALA A 1 116 ? 11.576 -8.092 11.333 1.00 74.25 116 ALA A N 1
ATOM 885 C CA . ALA A 1 116 ? 11.202 -6.926 10.525 1.00 74.25 116 ALA A CA 1
ATOM 886 C C . ALA A 1 116 ? 10.908 -5.669 11.365 1.00 74.25 116 ALA A C 1
ATOM 888 O O . ALA A 1 116 ? 10.774 -4.586 10.811 1.00 74.25 116 ALA A O 1
ATOM 889 N N . SER A 1 117 ? 10.866 -5.771 12.698 1.00 83.38 117 SER A N 1
ATOM 890 C CA . SER A 1 117 ? 10.867 -4.605 13.595 1.00 83.38 117 SER A CA 1
ATOM 891 C C . SER A 1 117 ? 12.274 -4.191 14.056 1.00 83.38 117 SER A C 1
ATOM 893 O O . SER A 1 117 ? 12.397 -3.288 14.881 1.00 83.38 117 SER A O 1
ATOM 895 N N . ASN A 1 118 ? 13.336 -4.865 13.592 1.00 89.44 118 ASN A N 1
ATOM 896 C CA . ASN A 1 118 ? 14.719 -4.563 13.960 1.00 89.44 118 ASN A CA 1
ATOM 897 C C . ASN A 1 118 ? 15.428 -3.777 12.845 1.00 89.44 118 ASN A C 1
ATOM 899 O O . ASN A 1 118 ? 15.835 -4.345 11.830 1.00 89.44 118 ASN A O 1
ATOM 903 N N . ASP A 1 119 ? 15.646 -2.482 13.077 1.00 89.75 119 ASP A N 1
ATOM 904 C CA . ASP A 1 119 ? 16.265 -1.569 12.109 1.00 89.75 119 ASP A CA 1
ATOM 905 C C . ASP A 1 119 ? 17.669 -2.002 11.653 1.00 89.75 119 ASP A C 1
ATOM 907 O O . ASP A 1 119 ? 18.015 -1.848 10.481 1.00 89.75 119 ASP A O 1
ATOM 911 N N . GLU A 1 120 ? 18.501 -2.555 12.545 1.00 91.94 120 GLU A N 1
ATOM 912 C CA . GLU A 1 120 ? 19.844 -3.021 12.166 1.00 91.94 120 GLU A CA 1
ATOM 913 C C . GLU A 1 120 ? 19.776 -4.228 11.229 1.00 91.94 120 GLU A C 1
ATOM 915 O O . GLU A 1 120 ? 20.583 -4.362 10.304 1.00 91.94 120 GLU A O 1
ATOM 920 N N . TYR A 1 121 ? 18.797 -5.103 11.458 1.00 92.38 121 TYR A N 1
ATOM 921 C CA . TYR A 1 121 ? 18.571 -6.276 10.630 1.00 92.38 121 TYR A CA 1
ATOM 922 C C . TYR A 1 121 ? 18.012 -5.896 9.255 1.00 92.38 121 TYR A C 1
ATOM 924 O O . TYR A 1 121 ? 18.492 -6.399 8.239 1.00 92.38 121 TYR A O 1
ATOM 932 N N . LEU A 1 122 ? 17.075 -4.942 9.197 1.00 93.00 122 LEU A N 1
ATOM 933 C CA . LEU A 1 122 ? 16.568 -4.401 7.933 1.00 93.00 122 LEU A CA 1
ATOM 934 C C . LEU A 1 122 ? 17.680 -3.744 7.106 1.00 93.00 122 LEU A C 1
ATOM 936 O O . LEU A 1 122 ? 17.782 -4.015 5.913 1.00 93.00 122 LEU A O 1
ATOM 940 N N . LYS A 1 123 ? 18.573 -2.964 7.732 1.00 95.06 123 LYS A N 1
ATOM 941 C CA . LYS A 1 123 ? 19.752 -2.393 7.051 1.00 95.06 123 LYS A CA 1
ATOM 942 C C . LYS A 1 123 ? 20.676 -3.471 6.484 1.00 95.06 123 LYS A C 1
ATOM 944 O O . LYS A 1 123 ? 21.218 -3.312 5.390 1.00 95.06 123 LYS A O 1
ATOM 949 N N . MET A 1 124 ? 20.859 -4.578 7.206 1.00 96.00 124 MET A N 1
ATOM 950 C CA . MET A 1 124 ? 21.627 -5.721 6.707 1.00 96.00 124 MET A CA 1
ATOM 951 C C . MET A 1 124 ? 20.958 -6.346 5.474 1.00 96.00 124 MET A C 1
ATOM 953 O O . MET A 1 124 ? 21.641 -6.606 4.482 1.00 96.00 124 MET A O 1
ATOM 957 N N . LEU A 1 125 ? 19.642 -6.575 5.519 1.00 95.88 125 LEU A N 1
ATOM 958 C CA . LEU A 1 125 ? 18.884 -7.133 4.395 1.00 95.88 125 LEU A CA 1
ATOM 959 C C . LEU A 1 125 ? 18.851 -6.198 3.185 1.00 95.88 125 LEU A C 1
ATOM 961 O O . LEU A 1 125 ? 18.928 -6.669 2.055 1.00 95.88 125 LEU A O 1
ATOM 965 N N . GLU A 1 126 ? 18.817 -4.886 3.400 1.00 96.56 126 GLU A N 1
ATOM 966 C CA . GLU A 1 126 ? 18.937 -3.891 2.335 1.00 96.56 126 GLU A CA 1
ATOM 967 C C . GLU A 1 126 ? 20.281 -4.011 1.609 1.00 96.56 126 GLU A C 1
ATOM 969 O O . GLU A 1 126 ? 20.314 -4.124 0.383 1.00 96.56 126 GLU A O 1
ATOM 974 N N . GLN A 1 127 ? 21.397 -4.115 2.342 1.00 97.00 127 GLN A N 1
ATOM 975 C CA . GLN A 1 127 ? 22.706 -4.361 1.723 1.00 97.00 127 GLN A CA 1
ATOM 976 C C . GLN A 1 127 ? 22.787 -5.734 1.038 1.00 97.00 127 GLN A C 1
ATOM 978 O O . GLN A 1 127 ? 23.438 -5.866 -0.002 1.00 97.00 127 GLN A O 1
ATOM 983 N N . ALA A 1 128 ? 22.103 -6.752 1.568 1.00 96.88 128 ALA A N 1
ATOM 984 C CA . ALA A 1 128 ? 21.988 -8.052 0.911 1.00 96.88 128 ALA A CA 1
ATOM 985 C C . ALA A 1 128 ? 21.183 -7.966 -0.403 1.00 96.88 128 ALA A C 1
ATOM 987 O O . ALA A 1 128 ? 21.593 -8.556 -1.404 1.00 96.88 128 ALA A O 1
ATOM 988 N N . ALA A 1 129 ? 20.096 -7.188 -0.440 1.00 97.19 129 ALA A N 1
ATOM 989 C CA . ALA A 1 129 ? 19.308 -6.923 -1.644 1.00 97.19 129 ALA A CA 1
ATOM 990 C C . ALA A 1 129 ? 20.113 -6.132 -2.689 1.00 97.19 129 ALA A C 1
ATOM 992 O O . ALA A 1 129 ? 20.087 -6.468 -3.874 1.00 97.19 129 ALA A O 1
ATOM 993 N N . ILE A 1 130 ? 20.908 -5.142 -2.262 1.00 96.69 130 ILE A N 1
ATOM 994 C CA . ILE A 1 130 ? 21.845 -4.413 -3.136 1.00 96.69 130 ILE A CA 1
ATOM 995 C C . ILE A 1 130 ? 22.875 -5.369 -3.740 1.00 96.69 130 ILE A C 1
ATOM 997 O O . ILE A 1 130 ? 23.147 -5.309 -4.943 1.00 96.69 130 ILE A O 1
ATOM 1001 N N . LEU A 1 131 ? 23.454 -6.263 -2.931 1.00 96.75 131 LEU A N 1
ATOM 1002 C CA . LEU A 1 131 ? 24.370 -7.279 -3.440 1.00 96.75 131 LEU A CA 1
ATOM 1003 C C . LEU A 1 131 ? 23.663 -8.194 -4.448 1.00 96.75 131 LEU A C 1
ATOM 1005 O O . LEU A 1 131 ? 24.216 -8.424 -5.520 1.00 96.75 131 LEU A O 1
ATOM 1009 N N . MET A 1 132 ? 22.448 -8.667 -4.152 1.00 95.69 132 MET A N 1
ATOM 1010 C CA . MET A 1 132 ? 21.661 -9.485 -5.080 1.00 95.69 132 MET A CA 1
ATOM 1011 C C . MET A 1 132 ? 21.469 -8.769 -6.422 1.00 95.69 132 MET A C 1
ATOM 1013 O O . MET A 1 132 ? 21.779 -9.339 -7.467 1.00 95.69 132 MET A O 1
ATOM 1017 N N . ASN A 1 133 ? 21.078 -7.494 -6.395 1.00 95.88 133 ASN A N 1
ATOM 1018 C CA . ASN A 1 133 ? 20.926 -6.672 -7.592 1.00 95.88 133 ASN A CA 1
ATOM 1019 C C . ASN A 1 133 ? 22.205 -6.629 -8.443 1.00 95.88 133 ASN A C 1
ATOM 1021 O O . ASN A 1 133 ? 22.175 -6.860 -9.653 1.00 95.88 133 ASN A O 1
ATOM 1025 N N . LYS A 1 134 ? 23.358 -6.423 -7.799 1.00 95.25 134 LYS A N 1
ATOM 1026 C CA . LYS A 1 134 ? 24.661 -6.405 -8.476 1.00 95.25 134 LYS A CA 1
ATOM 1027 C C . LYS A 1 134 ? 25.107 -7.779 -8.975 1.00 95.25 134 LYS A C 1
ATOM 1029 O O . LYS A 1 134 ? 25.793 -7.859 -9.985 1.00 95.25 134 LYS A O 1
ATOM 1034 N N . LEU A 1 135 ? 24.734 -8.868 -8.308 1.00 94.00 135 LEU A N 1
ATOM 1035 C CA . LEU A 1 135 ? 25.016 -10.219 -8.804 1.00 94.00 135 LEU A CA 1
ATOM 1036 C C . LEU A 1 135 ? 24.195 -10.536 -10.064 1.00 94.00 135 LEU A C 1
ATOM 1038 O O . LEU A 1 135 ? 24.666 -11.267 -10.936 1.00 94.00 135 LEU A O 1
ATOM 1042 N N . TYR A 1 136 ? 22.991 -9.970 -10.177 1.00 91.81 136 TYR A N 1
ATOM 1043 C CA . TYR A 1 136 ? 22.051 -10.237 -11.270 1.00 91.81 136 TYR A CA 1
ATOM 1044 C C . TYR A 1 136 ? 22.390 -9.453 -12.550 1.00 91.81 136 TYR A C 1
ATOM 1046 O O . TYR A 1 136 ? 21.870 -9.775 -13.618 1.00 91.81 136 TYR A O 1
ATOM 1054 N N . SER A 1 137 ? 23.303 -8.477 -12.483 1.00 91.56 137 SER A N 1
ATOM 1055 C CA . SER A 1 137 ? 23.793 -7.720 -13.645 1.00 91.56 137 SER A CA 1
ATOM 1056 C C . SER A 1 137 ? 24.923 -8.412 -14.427 1.00 91.56 137 SER A C 1
ATOM 1058 O O . SER A 1 137 ? 25.378 -7.884 -15.441 1.00 91.56 137 SER A O 1
ATOM 1060 N N . GLY A 1 138 ? 25.377 -9.594 -13.990 1.00 90.19 138 GLY A N 1
ATOM 1061 C CA . GLY A 1 138 ? 26.439 -10.355 -14.657 1.00 90.19 138 GLY A CA 1
ATOM 1062 C C . GLY A 1 138 ? 26.072 -10.902 -16.051 1.00 90.19 138 GLY A C 1
ATOM 1063 O O . GLY A 1 138 ? 24.926 -10.838 -16.489 1.00 90.19 138 GLY A O 1
ATOM 1064 N N . SER A 1 139 ? 27.038 -11.501 -16.758 1.00 91.50 139 SER A N 1
ATOM 1065 C CA . SER A 1 139 ? 26.834 -12.250 -18.009 1.00 91.50 139 SER A CA 1
ATOM 1066 C C . SER A 1 139 ? 25.688 -13.263 -17.944 1.00 91.50 139 SER A C 1
ATOM 1068 O O . SER A 1 139 ? 25.386 -13.851 -16.905 1.00 91.50 139 SER A O 1
ATOM 1070 N N . ASN A 1 140 ? 25.149 -13.618 -19.114 1.00 88.69 140 ASN A N 1
ATOM 1071 C CA . ASN A 1 140 ? 24.112 -14.647 -19.249 1.00 88.69 140 ASN A CA 1
ATOM 1072 C C . ASN A 1 140 ? 24.482 -15.998 -18.608 1.00 88.69 140 ASN A C 1
ATOM 1074 O O . ASN A 1 140 ? 23.603 -16.686 -18.100 1.00 88.69 140 ASN A O 1
ATOM 1078 N N . LYS A 1 141 ? 25.771 -16.372 -18.569 1.00 88.75 141 LYS A N 1
ATOM 1079 C CA . LYS A 1 141 ? 26.225 -17.588 -17.868 1.00 88.75 141 LYS A CA 1
ATOM 1080 C C . LYS A 1 141 ? 26.058 -17.479 -16.350 1.00 88.75 141 LYS A C 1
ATOM 1082 O O . LYS A 1 141 ? 25.703 -18.459 -15.704 1.00 88.75 141 LYS A O 1
ATOM 1087 N N . GLN A 1 142 ? 26.329 -16.305 -15.781 1.00 89.31 142 GLN A N 1
ATOM 1088 C CA . GLN A 1 142 ? 26.141 -16.043 -14.353 1.00 89.31 142 GLN A CA 1
ATOM 1089 C C . GLN A 1 142 ? 24.650 -15.971 -14.011 1.00 89.31 142 GLN A C 1
ATOM 1091 O O . GLN A 1 142 ? 24.230 -16.602 -13.046 1.00 89.31 142 GLN A O 1
ATOM 1096 N N . LYS A 1 143 ? 23.847 -15.294 -14.846 1.00 90.31 143 LYS A N 1
ATOM 1097 C CA . LYS A 1 143 ? 22.383 -15.255 -14.709 1.00 90.31 143 LYS A CA 1
ATOM 1098 C C . LYS A 1 143 ? 21.771 -16.657 -14.737 1.00 90.31 143 LYS A C 1
ATOM 1100 O O . LYS A 1 143 ? 20.954 -16.970 -13.882 1.00 90.31 143 LYS A O 1
ATOM 1105 N N . GLN A 1 144 ? 22.216 -17.525 -15.650 1.00 88.25 144 GLN A N 1
ATOM 1106 C CA . GLN A 1 144 ? 21.741 -18.911 -15.695 1.00 88.25 144 GLN A CA 1
ATOM 1107 C C . GLN A 1 144 ? 22.061 -19.666 -14.401 1.00 88.25 144 GLN A C 1
ATOM 1109 O O . GLN A 1 144 ? 21.187 -20.321 -13.855 1.00 88.25 144 GLN A O 1
ATOM 1114 N N . LYS A 1 145 ? 23.268 -19.496 -13.843 1.00 89.00 145 LYS A N 1
ATOM 1115 C CA . LYS A 1 145 ? 23.626 -20.119 -12.560 1.00 89.00 145 LYS A CA 1
ATOM 1116 C C . LYS A 1 145 ? 22.691 -19.693 -11.422 1.00 89.00 145 LYS A C 1
ATOM 1118 O O . LYS A 1 145 ? 22.414 -20.501 -10.548 1.00 89.00 145 LYS A O 1
ATOM 1123 N N . LEU A 1 146 ? 22.236 -18.439 -11.416 1.00 90.00 146 LEU A N 1
ATOM 1124 C CA . LEU A 1 146 ? 21.277 -17.945 -10.424 1.00 90.00 146 LEU A CA 1
ATOM 1125 C C . LEU A 1 146 ? 19.911 -18.624 -10.587 1.00 90.00 146 LEU A C 1
ATOM 1127 O O . LEU A 1 146 ? 19.319 -19.059 -9.600 1.00 90.00 146 LEU A O 1
ATOM 1131 N N . VAL A 1 147 ? 19.448 -18.778 -11.828 1.00 87.81 147 VAL A N 1
ATOM 1132 C CA . VAL A 1 147 ? 18.203 -19.495 -12.154 1.00 87.81 147 VAL A CA 1
ATOM 1133 C C . VAL A 1 147 ? 18.283 -20.953 -11.711 1.00 87.81 147 VAL A C 1
ATOM 1135 O O . VAL A 1 147 ? 17.370 -21.429 -11.050 1.00 87.81 147 VAL A O 1
ATOM 1138 N N . ASP A 1 148 ? 19.405 -21.623 -11.982 1.00 87.69 148 ASP A N 1
ATOM 1139 C CA . ASP A 1 148 ? 19.640 -23.022 -11.598 1.00 87.69 148 ASP A CA 1
ATOM 1140 C C . ASP A 1 148 ? 19.664 -23.231 -10.066 1.00 87.69 148 ASP A C 1
ATOM 1142 O O . ASP A 1 148 ? 19.651 -24.363 -9.591 1.00 87.69 148 ASP A O 1
ATOM 1146 N N . THR A 1 149 ? 19.724 -22.146 -9.286 1.00 88.06 149 THR A N 1
ATOM 1147 C CA . THR A 1 149 ? 19.709 -22.148 -7.813 1.00 88.06 149 THR A CA 1
ATOM 1148 C C . THR A 1 149 ? 18.391 -21.641 -7.213 1.00 88.06 149 THR A C 1
ATOM 1150 O O . THR A 1 149 ? 18.382 -21.210 -6.065 1.00 88.06 149 THR A O 1
ATOM 1153 N N . ASP A 1 150 ? 17.295 -21.634 -7.981 1.00 91.38 150 ASP A N 1
ATOM 1154 C CA . ASP A 1 150 ? 15.952 -21.176 -7.566 1.00 91.38 150 ASP A CA 1
ATOM 1155 C C . ASP A 1 150 ? 15.887 -19.726 -7.049 1.00 91.38 150 ASP A C 1
ATOM 1157 O O . ASP A 1 150 ? 14.915 -19.295 -6.422 1.00 91.38 150 ASP A O 1
ATOM 1161 N N . MET A 1 151 ? 16.897 -18.915 -7.372 1.00 92.00 151 MET A N 1
ATOM 1162 C CA . MET A 1 151 ? 17.006 -17.543 -6.877 1.00 92.00 151 MET A CA 1
ATOM 1163 C C . MET A 1 151 ? 15.932 -16.602 -7.452 1.00 92.00 151 MET A C 1
ATOM 1165 O O . MET A 1 151 ? 15.676 -15.541 -6.884 1.00 92.00 151 MET A O 1
ATOM 1169 N N . VAL A 1 152 ? 15.280 -16.984 -8.558 1.00 93.44 152 VAL A N 1
ATOM 1170 C CA . VAL A 1 152 ? 14.116 -16.272 -9.120 1.00 93.44 152 VAL A CA 1
ATOM 1171 C C . VAL A 1 152 ? 12.910 -16.420 -8.202 1.00 93.44 152 VAL A C 1
ATOM 1173 O O . VAL A 1 152 ? 12.371 -15.420 -7.738 1.00 93.44 152 VAL A O 1
ATOM 1176 N N . LYS A 1 153 ? 12.525 -17.665 -7.899 1.00 95.00 153 LYS A N 1
ATOM 1177 C CA . LYS A 1 153 ? 11.421 -17.979 -6.987 1.00 95.00 153 LYS A CA 1
ATOM 1178 C C . LYS A 1 153 ? 11.657 -17.369 -5.612 1.00 95.00 153 LYS A C 1
ATOM 1180 O O . LYS A 1 153 ? 10.760 -16.784 -5.022 1.00 95.00 153 LYS A O 1
ATOM 1185 N N . PHE A 1 154 ? 12.893 -17.450 -5.137 1.00 94.50 154 PHE A N 1
ATOM 1186 C CA . PHE A 1 154 ? 13.291 -16.832 -3.886 1.00 94.50 154 PHE A CA 1
ATOM 1187 C C . PHE A 1 154 ? 13.096 -15.307 -3.874 1.00 94.50 154 PHE A C 1
ATOM 1189 O O . PHE A 1 154 ? 12.511 -14.772 -2.938 1.00 94.50 154 PHE A O 1
ATOM 1196 N N . ALA A 1 155 ? 13.534 -14.607 -4.926 1.00 95.88 155 ALA A N 1
ATOM 1197 C CA . ALA A 1 155 ? 13.332 -13.166 -5.052 1.00 95.88 155 ALA A CA 1
ATOM 1198 C C . ALA A 1 155 ? 11.843 -12.789 -5.141 1.00 95.88 155 ALA A C 1
ATOM 1200 O O . ALA A 1 155 ? 11.453 -11.794 -4.537 1.00 95.88 155 ALA A O 1
ATOM 1201 N N . ILE A 1 156 ? 11.018 -13.594 -5.827 1.00 96.81 156 ILE A N 1
ATOM 1202 C CA . ILE A 1 156 ? 9.554 -13.425 -5.849 1.00 96.81 156 ILE A CA 1
ATOM 1203 C C . ILE A 1 156 ? 8.989 -13.533 -4.427 1.00 96.81 156 ILE A C 1
ATOM 1205 O O . ILE A 1 156 ? 8.296 -12.624 -3.989 1.00 96.81 156 ILE A O 1
ATOM 1209 N N . ASN A 1 157 ? 9.344 -14.578 -3.675 1.00 95.31 157 ASN A N 1
ATOM 1210 C CA . ASN A 1 157 ? 8.839 -14.783 -2.314 1.00 95.31 157 ASN A CA 1
ATOM 1211 C C . ASN A 1 157 ? 9.195 -13.635 -1.351 1.00 95.31 157 ASN A C 1
ATOM 1213 O O . ASN A 1 157 ? 8.439 -13.369 -0.424 1.00 95.31 157 ASN A O 1
ATOM 1217 N N . ILE A 1 158 ? 10.335 -12.958 -1.549 1.00 94.94 158 ILE A N 1
ATOM 1218 C CA . ILE A 1 158 ? 10.729 -11.802 -0.723 1.00 94.94 158 ILE A CA 1
ATOM 1219 C C . ILE A 1 158 ? 9.802 -10.602 -0.959 1.00 94.94 158 ILE A C 1
ATOM 1221 O O . ILE A 1 158 ? 9.522 -9.860 -0.016 1.00 94.94 158 ILE A O 1
ATOM 1225 N N . ILE A 1 159 ? 9.364 -10.383 -2.202 1.00 96.44 159 ILE A N 1
ATOM 1226 C CA . ILE A 1 159 ? 8.505 -9.246 -2.572 1.00 96.44 159 ILE A CA 1
ATOM 1227 C C . ILE A 1 159 ? 7.013 -9.585 -2.534 1.00 96.44 159 ILE A C 1
ATOM 1229 O O . ILE A 1 159 ? 6.187 -8.687 -2.636 1.00 96.44 159 ILE A O 1
ATOM 1233 N N . ASP A 1 160 ? 6.656 -10.858 -2.403 1.00 95.25 160 ASP A N 1
ATOM 1234 C CA . ASP A 1 160 ? 5.268 -11.289 -2.304 1.00 95.25 160 ASP A CA 1
ATOM 1235 C C . ASP A 1 160 ? 4.666 -10.860 -0.962 1.00 95.25 160 ASP A C 1
ATOM 1237 O O . ASP A 1 160 ? 5.135 -11.269 0.101 1.00 95.25 160 ASP A O 1
ATOM 1241 N N . GLN A 1 161 ? 3.617 -10.041 -1.015 1.00 89.69 161 GLN A N 1
ATOM 1242 C CA . GLN A 1 161 ? 2.918 -9.534 0.162 1.00 89.69 161 GLN A CA 1
ATOM 1243 C C . GLN A 1 161 ? 2.296 -10.650 1.009 1.00 89.69 161 GLN A C 1
ATOM 1245 O O . GLN A 1 161 ? 2.244 -10.520 2.231 1.00 89.69 161 GLN A O 1
ATOM 1250 N N . ASP A 1 162 ? 1.849 -11.742 0.385 1.00 88.31 162 ASP A N 1
ATOM 1251 C CA . ASP A 1 162 ? 1.171 -12.831 1.097 1.00 88.31 162 ASP A CA 1
ATOM 1252 C C . ASP A 1 162 ? 2.167 -13.732 1.848 1.00 88.31 162 ASP A C 1
ATOM 1254 O O . ASP A 1 162 ? 1.790 -14.450 2.775 1.00 88.31 162 ASP A O 1
ATOM 1258 N N . LEU A 1 163 ? 3.443 -13.705 1.451 1.00 88.62 163 LEU A N 1
ATOM 1259 C CA . LEU A 1 163 ? 4.492 -14.557 2.012 1.00 88.62 163 LEU A CA 1
ATOM 1260 C C . LEU A 1 163 ? 5.473 -13.775 2.888 1.00 88.62 163 LEU A C 1
ATOM 1262 O O . LEU A 1 163 ? 6.007 -14.322 3.853 1.00 88.62 163 LEU A O 1
ATOM 1266 N N . SER A 1 164 ? 5.747 -12.519 2.544 1.00 90.56 164 SER A N 1
ATOM 1267 C CA . SER A 1 164 ? 6.845 -11.750 3.113 1.00 90.56 164 SER A CA 1
ATOM 1268 C C . SER A 1 164 ? 6.421 -10.957 4.349 1.00 90.56 164 SER A C 1
ATOM 1270 O O . SER A 1 164 ? 5.571 -10.068 4.261 1.00 90.56 164 SER A O 1
ATOM 1272 N N . PRO A 1 165 ? 7.090 -11.143 5.499 1.00 89.88 165 PRO A N 1
ATOM 1273 C CA . PRO A 1 165 ? 6.854 -10.334 6.690 1.00 89.88 165 PRO A CA 1
ATOM 1274 C C . PRO A 1 165 ? 7.434 -8.917 6.550 1.00 89.88 165 PRO A C 1
ATOM 1276 O O . PRO A 1 165 ? 7.385 -8.146 7.504 1.00 89.88 165 PRO A O 1
ATOM 1279 N N . LEU A 1 166 ? 7.998 -8.549 5.390 1.00 92.75 166 LEU A N 1
ATOM 1280 C CA . LEU A 1 166 ? 8.356 -7.160 5.098 1.00 92.75 166 LEU A CA 1
ATOM 1281 C C . LEU A 1 166 ? 7.125 -6.257 5.019 1.00 92.75 166 LEU A C 1
ATOM 1283 O O . LEU A 1 166 ? 7.283 -5.053 5.176 1.00 92.75 166 LEU A O 1
ATOM 1287 N N . TYR A 1 167 ? 5.929 -6.805 4.800 1.00 93.31 167 TYR A N 1
ATOM 1288 C CA . TYR A 1 167 ? 4.682 -6.050 4.758 1.00 93.31 167 TYR A CA 1
ATOM 1289 C C . TYR A 1 167 ? 4.012 -6.079 6.130 1.00 93.31 167 TYR A C 1
ATOM 1291 O O . TYR A 1 167 ? 3.340 -7.041 6.497 1.00 93.31 167 TYR A O 1
ATOM 1299 N N . MET A 1 168 ? 4.189 -5.013 6.909 1.00 92.12 168 MET A N 1
ATOM 1300 C CA . MET A 1 168 ? 3.523 -4.875 8.204 1.00 92.12 168 MET A CA 1
ATOM 1301 C C . MET A 1 168 ? 3.148 -3.430 8.497 1.00 92.12 168 MET A C 1
ATOM 1303 O O . MET A 1 168 ? 3.806 -2.475 8.089 1.00 92.12 168 MET A O 1
ATOM 1307 N N . TYR A 1 169 ? 2.088 -3.279 9.279 1.00 92.38 169 TYR A N 1
ATOM 1308 C CA . TYR A 1 169 ? 1.675 -1.986 9.784 1.00 92.38 169 TYR A CA 1
ATOM 1309 C C . TYR A 1 169 ? 2.655 -1.469 10.836 1.00 92.38 169 TYR A C 1
ATOM 1311 O O . TYR A 1 169 ? 2.927 -2.131 11.841 1.00 92.38 169 TYR A O 1
ATOM 1319 N N . THR A 1 170 ? 3.163 -0.257 10.631 1.00 91.44 170 THR A N 1
ATOM 1320 C CA . THR A 1 170 ? 4.089 0.362 11.580 1.00 91.44 170 THR A CA 1
ATOM 1321 C C . THR A 1 170 ? 3.360 0.801 12.850 1.00 91.44 170 THR A C 1
ATOM 1323 O O . THR A 1 170 ? 2.154 1.068 12.865 1.00 91.44 170 THR A O 1
ATOM 1326 N N . LYS A 1 171 ? 4.107 0.932 13.952 1.00 92.12 171 LYS A N 1
ATOM 1327 C CA . LYS A 1 171 ? 3.557 1.477 15.201 1.00 92.12 171 LYS A CA 1
ATOM 1328 C C . LYS A 1 171 ? 3.000 2.892 15.002 1.00 92.12 171 LYS A C 1
ATOM 1330 O O . LYS A 1 171 ? 1.943 3.204 15.539 1.00 92.12 171 LYS A O 1
ATOM 1335 N N . GLN A 1 172 ? 3.689 3.713 14.210 1.00 93.62 172 GLN A N 1
ATOM 1336 C CA . GLN A 1 172 ? 3.269 5.074 13.887 1.00 93.62 172 GLN A CA 1
ATOM 1337 C C . GLN A 1 172 ? 1.921 5.094 13.161 1.00 93.62 172 GLN A C 1
ATOM 1339 O O . GLN A 1 172 ? 1.026 5.823 13.576 1.00 93.62 172 GLN A O 1
ATOM 1344 N N . ALA A 1 173 ? 1.753 4.250 12.140 1.00 94.44 173 ALA A N 1
ATOM 1345 C CA . ALA A 1 173 ? 0.491 4.104 11.424 1.00 94.44 173 ALA A CA 1
ATOM 1346 C C . ALA A 1 173 ? -0.647 3.688 12.374 1.00 94.44 173 ALA A C 1
ATOM 1348 O O . ALA A 1 173 ? -1.733 4.264 12.350 1.00 94.44 173 ALA A O 1
ATOM 1349 N N . LYS A 1 174 ? -0.373 2.744 13.285 1.00 95.38 174 LYS A N 1
ATOM 1350 C CA . LYS A 1 174 ? -1.356 2.266 14.265 1.00 95.38 174 LYS A CA 1
ATOM 1351 C C . LYS A 1 174 ? -1.763 3.364 15.244 1.00 95.38 174 LYS A C 1
ATOM 1353 O O . LYS A 1 174 ? -2.938 3.486 15.582 1.00 95.38 174 LYS A O 1
ATOM 1358 N N . ASP A 1 175 ? -0.795 4.122 15.747 1.00 95.69 175 ASP A N 1
ATOM 1359 C CA . ASP A 1 175 ? -1.046 5.210 16.691 1.00 95.69 175 ASP A CA 1
ATOM 1360 C C . ASP A 1 175 ? -1.786 6.375 16.016 1.00 95.69 175 ASP A C 1
ATOM 1362 O O . ASP A 1 175 ? -2.655 6.982 16.640 1.00 95.69 175 ASP A O 1
ATOM 1366 N N . TYR A 1 176 ? -1.535 6.614 14.728 1.00 96.81 176 TYR A N 1
ATOM 1367 C CA . TYR A 1 176 ? -2.303 7.567 13.937 1.00 96.81 176 TYR A CA 1
ATOM 1368 C C . TYR A 1 176 ? -3.745 7.104 13.694 1.00 96.81 176 TYR A C 1
ATOM 1370 O O . TYR A 1 176 ? -4.669 7.878 13.931 1.00 96.81 176 TYR A O 1
ATOM 1378 N N . LEU A 1 177 ? -3.965 5.830 13.334 1.00 96.75 177 LEU A N 1
ATOM 1379 C CA . LEU A 1 177 ? -5.321 5.290 13.198 1.00 96.75 177 LEU A CA 1
ATOM 1380 C C . LEU A 1 177 ? -6.103 5.451 14.508 1.00 96.75 177 LEU A C 1
ATOM 1382 O O . LEU A 1 177 ? -7.213 5.967 14.503 1.00 96.75 177 LEU A O 1
ATOM 1386 N N . LYS A 1 178 ? -5.486 5.122 15.654 1.00 95.94 178 LYS A N 1
ATOM 1387 C CA . LYS A 1 178 ? -6.093 5.364 16.974 1.00 95.94 178 LYS A CA 1
ATOM 1388 C C . LYS A 1 178 ? -6.497 6.819 17.178 1.00 95.94 178 LYS A C 1
ATOM 1390 O O . LYS A 1 178 ? -7.559 7.063 17.732 1.00 95.94 178 LYS A O 1
ATOM 1395 N N . GLN A 1 179 ? -5.646 7.765 16.786 1.00 95.38 179 GLN A N 1
ATOM 1396 C CA . GLN A 1 179 ? -5.916 9.191 16.943 1.00 95.38 179 GLN A CA 1
ATOM 1397 C C . GLN A 1 179 ? -7.138 9.629 16.127 1.00 95.38 179 GLN A C 1
ATOM 1399 O O . GLN A 1 179 ? -7.919 10.450 16.603 1.00 95.38 179 GLN A O 1
ATOM 1404 N N . ILE A 1 180 ? -7.298 9.102 14.911 1.00 95.12 180 ILE A N 1
ATOM 1405 C CA . ILE A 1 180 ? -8.393 9.507 14.026 1.00 95.12 180 ILE A CA 1
ATOM 1406 C C . ILE A 1 180 ? -9.681 8.710 14.246 1.00 95.12 180 ILE A C 1
ATOM 1408 O O . ILE A 1 180 ? -10.723 9.208 13.837 1.00 95.12 180 ILE A O 1
ATOM 1412 N N . THR A 1 181 ? -9.642 7.541 14.905 1.00 95.62 181 THR A N 1
ATOM 1413 C CA . THR A 1 181 ? -10.830 6.691 15.119 1.00 95.62 181 THR A CA 1
ATOM 1414 C C . THR A 1 181 ? -11.301 6.570 16.569 1.00 95.62 181 THR A C 1
ATOM 1416 O O . THR A 1 181 ? -12.501 6.457 16.799 1.00 95.62 181 THR A O 1
ATOM 1419 N N . LEU A 1 182 ? -10.406 6.520 17.564 1.00 93.06 182 LEU A N 1
ATOM 1420 C CA . LEU A 1 182 ? -10.818 6.267 18.951 1.00 93.06 182 LEU A CA 1
ATOM 1421 C C . LEU A 1 182 ? -11.514 7.488 19.556 1.00 93.06 182 LEU A C 1
ATOM 1423 O O . LEU A 1 182 ? -11.072 8.621 19.383 1.00 93.06 182 LEU A O 1
ATOM 1427 N N . SER A 1 183 ? -12.540 7.230 20.372 1.00 86.69 183 SER A N 1
ATOM 1428 C CA . SER A 1 183 ? -13.391 8.254 21.007 1.00 86.69 183 SER A CA 1
ATOM 1429 C C . SER A 1 183 ? -14.198 9.106 20.022 1.00 86.69 183 SER A C 1
ATOM 1431 O O . SER A 1 183 ? -14.645 10.190 20.394 1.00 86.69 183 SER A O 1
ATOM 1433 N N . LYS A 1 184 ? -14.377 8.631 18.786 1.00 91.00 184 LYS A N 1
ATOM 1434 C CA . LYS A 1 184 ? -15.240 9.260 17.790 1.00 91.00 184 LYS A CA 1
ATOM 1435 C C . LYS A 1 184 ? -16.428 8.366 17.470 1.00 91.00 184 LYS A C 1
ATOM 1437 O O . LYS A 1 184 ? -16.311 7.140 17.489 1.00 91.00 184 LYS A O 1
ATOM 1442 N N . GLU A 1 185 ? -17.547 9.004 17.165 1.00 88.19 185 GLU A N 1
ATOM 1443 C CA . GLU A 1 185 ? -18.712 8.358 16.572 1.00 88.19 185 GLU A CA 1
ATOM 1444 C C . GLU A 1 185 ? -18.486 8.363 15.064 1.00 88.19 185 GLU A C 1
ATOM 1446 O O . GLU A 1 185 ? -18.454 9.421 14.436 1.00 88.19 185 GLU A O 1
ATOM 1451 N N . LEU A 1 186 ? -18.203 7.188 14.504 1.00 95.38 186 LEU A N 1
ATOM 1452 C CA . LEU A 1 186 ? -17.982 7.037 13.074 1.00 95.38 186 LEU A CA 1
ATOM 1453 C C . LEU A 1 186 ? -19.229 6.446 12.440 1.00 95.38 186 LEU A C 1
ATOM 1455 O O . LEU A 1 186 ? -19.922 5.628 13.040 1.00 95.38 186 LEU A O 1
ATOM 1459 N N . PHE A 1 187 ? -19.467 6.804 11.191 1.00 95.12 187 PHE A N 1
ATOM 1460 C CA . PHE A 1 187 ? -20.525 6.215 10.394 1.00 95.12 187 PHE A CA 1
ATOM 1461 C C . PHE A 1 187 ? -19.909 5.315 9.329 1.00 95.12 187 PHE A C 1
ATOM 1463 O O . PHE A 1 187 ? -18.893 5.670 8.723 1.00 95.12 187 PHE A O 1
ATOM 1470 N N . GLY A 1 188 ? -20.479 4.131 9.105 1.00 93.69 188 GLY A N 1
ATOM 1471 C CA . GLY A 1 188 ? -19.879 3.205 8.157 1.00 93.69 188 GLY A CA 1
ATOM 1472 C C . GLY A 1 188 ? -20.816 2.227 7.474 1.00 93.69 188 GLY A C 1
ATOM 1473 O O . GLY A 1 188 ? -21.903 1.912 7.954 1.00 93.69 188 GLY A O 1
ATOM 1474 N N . GLN A 1 189 ? -20.337 1.735 6.335 1.00 95.50 189 GLN A N 1
ATOM 1475 C CA . GLN A 1 189 ? -20.903 0.598 5.615 1.00 95.50 189 GLN A CA 1
ATOM 1476 C C . GLN A 1 189 ? -20.270 -0.686 6.129 1.00 95.50 189 GLN A C 1
ATOM 1478 O O . GLN A 1 189 ? -19.051 -0.759 6.284 1.00 95.50 189 GLN A O 1
ATOM 1483 N N . LEU A 1 190 ? -21.093 -1.704 6.351 1.00 95.88 190 LEU A N 1
ATOM 1484 C CA . LEU A 1 190 ? -20.744 -2.936 7.040 1.00 95.88 190 LEU A CA 1
ATOM 1485 C C . LEU A 1 190 ? -21.092 -4.143 6.169 1.00 95.88 190 LEU A C 1
ATOM 1487 O O . LEU A 1 190 ? -22.233 -4.309 5.731 1.00 95.88 190 LEU A O 1
ATOM 1491 N N . LYS A 1 191 ? -20.121 -5.039 5.991 1.00 95.94 191 LYS A N 1
ATOM 1492 C CA . LYS A 1 191 ? -20.317 -6.351 5.369 1.00 95.94 191 LYS A CA 1
ATOM 1493 C C . LYS A 1 191 ? -19.838 -7.452 6.311 1.00 95.94 191 LYS A C 1
ATOM 1495 O O . LYS A 1 191 ? -18.665 -7.427 6.684 1.00 95.94 191 LYS A O 1
ATOM 1500 N N . PRO A 1 192 ? -20.686 -8.426 6.686 1.00 95.94 192 PRO A N 1
ATOM 1501 C CA . PRO A 1 192 ? -20.262 -9.544 7.522 1.00 95.94 192 PRO A CA 1
ATOM 1502 C C . PRO A 1 192 ? -19.053 -10.277 6.931 1.00 95.94 192 PRO A C 1
ATOM 1504 O O . PRO A 1 192 ? -18.980 -10.516 5.724 1.00 95.94 192 PRO A O 1
ATOM 1507 N N . MET A 1 193 ? -18.100 -10.628 7.789 1.00 94.94 193 MET A N 1
ATOM 1508 C CA . MET A 1 193 ? -16.900 -11.378 7.430 1.00 94.94 193 MET A CA 1
ATOM 1509 C C . MET A 1 193 ? -17.082 -12.872 7.661 1.00 94.94 193 MET A C 1
ATOM 1511 O O . MET A 1 193 ? -17.895 -13.309 8.474 1.00 94.94 193 MET A O 1
ATOM 1515 N N . ASP A 1 194 ? -16.257 -13.659 6.974 1.00 94.44 194 ASP A N 1
ATOM 1516 C CA . ASP A 1 194 ? -16.148 -15.085 7.241 1.00 94.44 194 ASP A CA 1
ATOM 1517 C C . ASP A 1 194 ? -15.663 -15.345 8.681 1.00 94.44 194 ASP A C 1
ATOM 1519 O O . ASP A 1 194 ? -14.676 -14.771 9.150 1.00 94.44 194 ASP A O 1
ATOM 1523 N N . HIS A 1 195 ? -16.358 -16.241 9.382 1.00 92.56 195 HIS A N 1
ATOM 1524 C CA . HIS A 1 195 ? -16.094 -16.537 10.790 1.00 92.56 195 HIS A CA 1
ATOM 1525 C C . HIS A 1 195 ? -14.707 -17.160 11.005 1.00 92.56 195 HIS A C 1
ATOM 1527 O O . HIS A 1 195 ? -14.079 -16.926 12.038 1.00 92.56 195 HIS A O 1
ATOM 1533 N N . LYS A 1 196 ? -14.191 -17.939 10.041 1.00 93.19 196 LYS A N 1
ATOM 1534 C CA . LYS A 1 196 ? -12.850 -18.528 10.149 1.00 93.19 196 LYS A CA 1
ATOM 1535 C C . LYS A 1 196 ? -11.788 -17.433 10.091 1.00 93.19 196 LYS A C 1
ATOM 1537 O O . LYS A 1 196 ? -10.895 -17.446 10.933 1.00 93.19 196 LYS A O 1
ATOM 1542 N N . TYR A 1 197 ? -11.915 -16.470 9.174 1.00 92.75 197 TYR A N 1
ATOM 1543 C CA . TYR A 1 197 ? -11.013 -15.312 9.132 1.00 92.75 197 TYR A CA 1
ATOM 1544 C C . TYR A 1 197 ? -11.039 -14.538 10.455 1.00 92.75 197 TYR A C 1
ATOM 1546 O O . TYR A 1 197 ? -9.986 -14.306 11.047 1.00 92.75 197 TYR A O 1
ATOM 1554 N N . THR A 1 198 ? -12.232 -14.189 10.950 1.00 93.81 198 THR A N 1
ATOM 1555 C CA . THR A 1 198 ? -12.401 -13.449 12.211 1.00 93.81 198 THR A CA 1
ATOM 1556 C C . THR A 1 198 ? -11.706 -14.157 13.371 1.00 93.81 198 THR A C 1
ATOM 1558 O O . THR A 1 198 ? -10.914 -13.546 14.091 1.00 93.81 198 THR A O 1
ATOM 1561 N N . ASN A 1 199 ? -11.928 -15.466 13.511 1.00 92.81 199 ASN A N 1
ATOM 1562 C CA . ASN A 1 199 ? -11.302 -16.261 14.561 1.00 92.81 199 ASN A CA 1
ATOM 1563 C C . ASN A 1 199 ? -9.777 -16.303 14.440 1.00 92.81 199 ASN A C 1
ATOM 1565 O O . ASN A 1 199 ? -9.100 -16.151 15.455 1.00 92.81 199 ASN A O 1
ATOM 1569 N N . THR A 1 200 ? -9.234 -16.477 13.231 1.00 92.44 200 THR A N 1
ATOM 1570 C CA . THR A 1 200 ? -7.782 -16.475 13.003 1.00 92.44 200 THR A CA 1
ATOM 1571 C C . THR A 1 200 ? -7.167 -15.126 13.376 1.00 92.44 200 THR A C 1
ATOM 1573 O O . THR A 1 200 ? -6.221 -15.091 14.156 1.00 92.44 200 THR A O 1
ATOM 1576 N N . THR A 1 201 ? -7.751 -14.006 12.936 1.00 92.44 201 THR A N 1
ATOM 1577 C CA . THR A 1 201 ? -7.237 -12.666 13.267 1.00 92.44 201 THR A CA 1
ATOM 1578 C C . THR A 1 201 ? -7.254 -12.388 14.772 1.00 92.44 201 THR A C 1
ATOM 1580 O O . THR A 1 201 ? -6.296 -11.832 15.316 1.00 92.44 201 THR A O 1
ATOM 1583 N N . ILE A 1 202 ? -8.320 -12.786 15.478 1.00 92.81 202 ILE A N 1
ATOM 1584 C CA . ILE A 1 202 ? -8.397 -12.606 16.934 1.00 92.81 202 ILE A CA 1
ATOM 1585 C C . ILE A 1 202 ? -7.374 -13.506 17.634 1.00 92.81 202 ILE A C 1
ATOM 1587 O O . ILE A 1 202 ? -6.673 -13.023 18.524 1.00 92.81 202 ILE A O 1
ATOM 1591 N N . ALA A 1 203 ? -7.261 -14.775 17.229 1.00 92.06 203 ALA A N 1
ATOM 1592 C CA . ALA A 1 203 ? -6.310 -15.739 17.780 1.00 92.06 203 ALA A CA 1
ATOM 1593 C C . ALA A 1 203 ? -4.858 -15.244 17.649 1.00 92.06 203 ALA A C 1
ATOM 1595 O O . ALA A 1 203 ? -4.118 -15.244 18.639 1.00 92.06 203 ALA A O 1
ATOM 1596 N N . ASP A 1 204 ? -4.494 -14.710 16.480 1.00 89.31 204 ASP A N 1
ATOM 1597 C CA . ASP A 1 204 ? -3.185 -14.106 16.214 1.00 89.31 204 ASP A CA 1
ATOM 1598 C C . ASP A 1 204 ? -2.929 -12.884 17.109 1.00 89.31 204 ASP A C 1
ATOM 1600 O O . ASP A 1 204 ? -1.857 -12.745 17.712 1.00 89.31 204 ASP A O 1
ATOM 1604 N N . TYR A 1 205 ? -3.933 -12.015 17.271 1.00 90.25 205 TYR A N 1
ATOM 1605 C CA . TYR A 1 205 ? -3.845 -10.831 18.130 1.00 90.25 205 TYR A CA 1
ATOM 1606 C C . TYR A 1 205 ? -3.609 -11.187 19.607 1.00 90.25 205 TYR A C 1
ATOM 1608 O O . TYR A 1 205 ? -2.770 -10.573 20.286 1.00 90.25 205 TYR A O 1
ATOM 1616 N N . ILE A 1 206 ? -4.324 -12.192 20.120 1.00 90.69 206 ILE A N 1
ATOM 1617 C CA . ILE A 1 206 ? -4.199 -12.626 21.518 1.00 90.69 206 ILE A CA 1
ATOM 1618 C C . ILE A 1 206 ? -3.065 -13.632 21.750 1.00 90.69 206 ILE A C 1
ATOM 1620 O O . ILE A 1 206 ? -2.676 -13.831 22.904 1.00 90.69 206 ILE A O 1
ATOM 1624 N N . LYS A 1 207 ? -2.473 -14.170 20.675 1.00 89.50 207 LYS A N 1
ATOM 1625 C CA . LYS A 1 207 ? -1.410 -15.188 20.663 1.00 89.50 207 LYS A CA 1
ATOM 1626 C C . LYS A 1 207 ? -1.839 -16.514 21.295 1.00 89.50 207 LYS A C 1
ATOM 1628 O O . LYS A 1 207 ? -1.150 -17.031 22.174 1.00 89.50 207 LYS A O 1
ATOM 1633 N N . VAL A 1 208 ? -2.984 -17.033 20.862 1.00 86.31 208 VAL A N 1
ATOM 1634 C CA . VAL A 1 208 ? -3.519 -18.340 21.276 1.00 86.31 208 VAL A CA 1
ATOM 1635 C C . VAL A 1 208 ? -3.665 -19.217 20.035 1.00 86.31 208 VAL A C 1
ATOM 1637 O O . VAL A 1 208 ? -4.127 -18.735 19.011 1.00 86.31 208 VAL A O 1
ATOM 1640 N N . GLU A 1 209 ? -3.278 -20.493 20.115 1.00 79.69 209 GLU A N 1
ATOM 1641 C CA . GLU A 1 209 ? -3.305 -21.409 18.958 1.00 79.69 209 GLU A CA 1
ATOM 1642 C C . GLU A 1 209 ? -4.723 -21.697 18.450 1.00 79.69 209 GLU A C 1
ATOM 1644 O O . GLU A 1 209 ? -4.930 -21.846 17.248 1.00 79.69 209 GLU A O 1
ATOM 1649 N N . ASN A 1 210 ? -5.706 -21.777 19.352 1.00 78.38 210 ASN A N 1
ATOM 1650 C CA . ASN A 1 210 ? -7.099 -21.995 18.983 1.00 78.38 210 ASN A CA 1
ATOM 1651 C C . ASN A 1 210 ? -8.057 -21.184 19.868 1.00 78.38 210 ASN A C 1
ATOM 1653 O O . ASN A 1 210 ? -8.139 -21.407 21.078 1.00 78.38 210 ASN A O 1
ATOM 1657 N N . LEU A 1 211 ? -8.822 -20.283 19.245 1.00 83.00 211 LEU A N 1
ATOM 1658 C CA . LEU A 1 211 ? -9.835 -19.458 19.906 1.00 83.00 211 LEU A CA 1
ATOM 1659 C C . LEU A 1 211 ? -10.969 -20.283 20.536 1.00 83.00 211 LEU A C 1
ATOM 1661 O O . LEU A 1 211 ? -11.549 -19.855 21.533 1.00 83.00 211 LEU A O 1
ATOM 1665 N N . ASP A 1 212 ? -11.255 -21.475 20.003 1.00 81.69 212 ASP A N 1
ATOM 1666 C CA . ASP A 1 212 ? -12.309 -22.362 20.511 1.00 81.69 212 ASP A CA 1
ATOM 1667 C C . ASP A 1 212 ? -12.043 -22.779 21.963 1.00 81.69 212 ASP A C 1
ATOM 1669 O O . ASP A 1 212 ? -12.976 -23.007 22.729 1.00 81.69 212 ASP A O 1
ATOM 1673 N N . THR A 1 213 ? -10.772 -22.796 22.385 1.00 80.44 213 THR A N 1
ATOM 1674 C CA . THR A 1 213 ? -10.396 -23.065 23.784 1.00 80.44 213 THR A CA 1
ATOM 1675 C C . THR A 1 213 ? -10.933 -22.015 24.760 1.00 80.44 213 THR A C 1
ATOM 1677 O O . THR A 1 213 ? -11.072 -22.298 25.947 1.00 80.44 213 THR A O 1
ATOM 1680 N N . LEU A 1 214 ? -11.274 -20.822 24.264 1.00 84.94 214 LEU A N 1
ATOM 1681 C CA . LEU A 1 214 ? -11.812 -19.712 25.046 1.00 84.94 214 LEU A CA 1
ATOM 1682 C C . LEU A 1 214 ? -13.345 -19.609 24.963 1.00 84.94 214 LEU A C 1
ATOM 1684 O O . LEU A 1 214 ? -13.913 -18.731 25.606 1.00 84.94 214 LEU A O 1
ATOM 1688 N N . ASN A 1 215 ? -14.022 -20.462 24.175 1.00 85.44 215 ASN A N 1
ATOM 1689 C CA . ASN A 1 215 ? -15.466 -20.372 23.893 1.00 85.44 215 ASN A CA 1
ATOM 1690 C C . ASN A 1 215 ? -15.923 -18.955 23.478 1.00 85.44 215 ASN A C 1
ATOM 1692 O O . ASN A 1 215 ? -17.035 -18.520 23.789 1.00 85.44 215 ASN A O 1
ATOM 1696 N N . LEU A 1 216 ? -15.049 -18.216 22.792 1.00 88.25 216 LEU A N 1
ATOM 1697 C CA . LEU A 1 216 ? -15.278 -16.829 22.414 1.00 88.25 216 LEU A CA 1
ATOM 1698 C C . LEU A 1 216 ? -15.989 -16.771 21.058 1.00 88.25 216 LEU A C 1
ATOM 1700 O O . LEU A 1 216 ? -15.493 -17.315 20.074 1.00 88.25 216 LEU A O 1
ATOM 1704 N N . LYS A 1 217 ? -17.125 -16.073 20.995 1.00 91.56 217 LYS A N 1
ATOM 1705 C CA . LYS A 1 217 ? -17.799 -15.731 19.737 1.00 91.56 217 LYS A CA 1
ATOM 1706 C C . LYS A 1 217 ? -17.808 -14.219 19.589 1.00 91.56 217 LYS A C 1
ATOM 1708 O O . LYS A 1 217 ? -18.391 -13.527 20.421 1.00 91.56 217 LYS A O 1
ATOM 1713 N N . ILE A 1 218 ? -17.110 -13.727 18.573 1.00 94.62 218 ILE A N 1
ATOM 1714 C CA . ILE A 1 218 ? -17.047 -12.311 18.214 1.00 94.62 218 ILE A CA 1
ATOM 1715 C C . ILE A 1 218 ? -17.394 -12.212 16.736 1.00 94.62 218 ILE A C 1
ATOM 1717 O O . ILE A 1 218 ? -16.780 -12.889 15.912 1.00 94.62 218 ILE A O 1
ATOM 1721 N N . ASP A 1 219 ? -18.366 -11.366 16.416 1.00 95.94 219 ASP A N 1
ATOM 1722 C CA . ASP A 1 219 ? -18.753 -11.107 15.035 1.00 95.94 219 ASP A CA 1
ATOM 1723 C C . ASP A 1 219 ? -17.682 -10.273 14.319 1.00 95.94 219 ASP A C 1
ATOM 1725 O O . ASP A 1 219 ? -16.976 -9.469 14.935 1.00 95.94 219 ASP A O 1
ATOM 1729 N N . GLY A 1 220 ? -17.550 -10.475 13.007 1.00 96.81 220 GLY A N 1
ATOM 1730 C CA . GLY A 1 220 ? -16.578 -9.780 12.166 1.00 96.81 220 GLY A CA 1
ATOM 1731 C C . GLY A 1 220 ? -17.247 -9.025 11.024 1.00 96.81 220 GLY A C 1
ATOM 1732 O O . GLY A 1 220 ? -18.158 -9.560 10.392 1.00 96.81 220 GLY A O 1
ATOM 1733 N N . TYR A 1 221 ? -16.772 -7.818 10.721 1.00 96.94 221 TYR A N 1
ATOM 1734 C CA . TYR A 1 221 ? -17.286 -6.968 9.647 1.00 96.94 221 TYR A CA 1
ATOM 1735 C C . TYR A 1 221 ? -16.159 -6.317 8.848 1.00 96.94 221 TYR A C 1
ATOM 1737 O O . TYR A 1 221 ? -15.206 -5.788 9.411 1.00 96.94 221 TYR A O 1
ATOM 1745 N N . THR A 1 222 ? -16.273 -6.315 7.523 1.00 96.44 222 THR A N 1
ATOM 1746 C CA . THR A 1 222 ? -15.498 -5.410 6.675 1.00 96.44 222 THR A CA 1
ATOM 1747 C C . THR A 1 222 ? -16.213 -4.071 6.675 1.00 96.44 222 THR A C 1
ATOM 1749 O O . THR A 1 222 ? -17.435 -4.036 6.518 1.00 96.44 222 THR A O 1
ATOM 1752 N N . VAL A 1 223 ? -15.467 -2.992 6.898 1.00 96.38 223 VAL A N 1
ATOM 1753 C CA . VAL A 1 223 ? -16.027 -1.671 7.165 1.00 96.38 223 VAL A CA 1
ATOM 1754 C C . VAL A 1 223 ? -15.428 -0.600 6.258 1.00 96.38 223 VAL A C 1
ATOM 1756 O O . VAL A 1 223 ? -14.209 -0.522 6.092 1.00 96.38 223 VAL A O 1
ATOM 1759 N N . SER A 1 224 ? -16.289 0.251 5.705 1.00 96.06 224 SER A N 1
ATOM 1760 C CA . SER A 1 224 ? -15.910 1.556 5.154 1.00 96.06 224 SER A CA 1
ATOM 1761 C C . SER A 1 224 ? -16.314 2.616 6.169 1.00 96.06 224 SER A C 1
ATOM 1763 O O . SER A 1 224 ? -17.492 2.698 6.505 1.00 96.06 224 SER A O 1
ATOM 1765 N N . LEU A 1 225 ? -15.350 3.364 6.711 1.00 96.69 225 LEU A N 1
ATOM 1766 C CA . LEU A 1 225 ? -15.575 4.292 7.822 1.00 96.69 225 LEU A CA 1
ATOM 1767 C C . LEU A 1 225 ? -15.422 5.742 7.378 1.00 96.69 225 LEU A C 1
ATOM 1769 O O . LEU A 1 225 ? -14.426 6.106 6.746 1.00 96.69 225 LEU A O 1
ATOM 1773 N N . THR A 1 226 ? -16.378 6.557 7.808 1.00 96.50 226 THR A N 1
ATOM 1774 C CA . THR A 1 226 ? -16.426 7.998 7.592 1.00 96.50 226 THR A CA 1
ATOM 1775 C C . THR A 1 226 ? -16.544 8.699 8.939 1.00 96.50 226 THR A C 1
ATOM 1777 O O . THR A 1 226 ? -17.404 8.363 9.754 1.00 96.50 226 THR A O 1
ATOM 1780 N N . ASP A 1 227 ? -15.663 9.661 9.182 1.00 95.06 227 ASP A N 1
ATOM 1781 C CA . ASP A 1 227 ? -15.780 10.588 10.298 1.00 95.06 227 ASP A CA 1
ATOM 1782 C C . ASP A 1 227 ? -16.628 11.784 9.859 1.00 95.06 227 ASP A C 1
ATOM 1784 O O . ASP A 1 227 ? -16.184 12.604 9.055 1.00 95.06 227 ASP A O 1
ATOM 1788 N N . THR A 1 228 ? -17.848 11.849 10.386 1.00 89.81 228 THR A N 1
ATOM 1789 C CA . THR A 1 228 ? -18.833 12.908 10.127 1.00 89.81 228 THR A CA 1
ATOM 1790 C C . THR A 1 228 ? -18.842 13.964 11.237 1.00 89.81 228 THR A C 1
ATOM 1792 O O . THR A 1 228 ? -19.727 14.814 11.285 1.00 89.81 228 THR A O 1
ATOM 1795 N N . SER A 1 229 ? -17.894 13.909 12.184 1.00 84.56 229 SER A N 1
ATOM 1796 C CA . SER A 1 229 ? -17.828 14.874 13.292 1.00 84.56 229 SER A CA 1
ATOM 1797 C C . SER A 1 229 ? -17.344 16.260 12.854 1.00 84.56 229 SER A C 1
ATOM 1799 O O . SER A 1 229 ? -17.528 17.240 13.577 1.00 84.56 229 SER A O 1
ATOM 1801 N N . ASN A 1 230 ? -16.730 16.355 11.674 1.00 79.12 230 ASN A N 1
ATOM 1802 C CA . ASN A 1 230 ? -16.280 17.612 11.103 1.00 79.12 230 ASN A CA 1
ATOM 1803 C C . ASN A 1 230 ? -17.398 18.254 10.266 1.00 79.12 230 ASN A C 1
ATOM 1805 O O . ASN A 1 230 ? -17.771 17.739 9.218 1.00 79.12 230 ASN A O 1
ATOM 1809 N N . GLU A 1 231 ? -17.889 19.418 10.702 1.00 77.31 231 GLU A N 1
ATOM 1810 C CA . GLU A 1 231 ? -18.961 20.155 10.014 1.00 77.31 231 GLU A CA 1
ATOM 1811 C C . GLU A 1 231 ? -18.572 20.643 8.603 1.00 77.31 231 GLU A C 1
ATOM 1813 O O . GLU A 1 231 ? -19.450 20.942 7.791 1.00 77.31 231 GLU A O 1
ATOM 1818 N N . GLU A 1 232 ? -17.272 20.758 8.302 1.00 80.19 232 GLU A N 1
ATOM 1819 C CA . GLU A 1 232 ? -16.791 21.263 7.010 1.00 80.19 232 GLU A CA 1
ATOM 1820 C C . GLU A 1 232 ? -16.692 20.173 5.938 1.00 80.19 232 GLU A C 1
ATOM 1822 O O . GLU A 1 232 ? -16.962 20.444 4.763 1.00 80.19 232 GLU A O 1
ATOM 1827 N N . CYS A 1 233 ? -16.298 18.954 6.318 1.00 83.50 233 CYS A N 1
ATOM 1828 C CA . CYS A 1 233 ? -16.178 17.831 5.397 1.00 83.50 233 CYS A CA 1
ATOM 1829 C C . CYS A 1 233 ? -16.150 16.476 6.107 1.00 83.50 233 CYS A C 1
ATOM 1831 O O . CYS A 1 233 ? -15.449 16.288 7.102 1.00 83.50 233 CYS A O 1
ATOM 1833 N N . ASP A 1 234 ? -16.834 15.511 5.501 1.00 91.06 234 ASP A N 1
ATOM 1834 C CA . ASP A 1 234 ? -16.723 14.104 5.858 1.00 91.06 234 ASP A CA 1
ATOM 1835 C C . ASP A 1 234 ? -15.325 13.582 5.507 1.00 91.06 234 ASP A C 1
ATOM 1837 O O . ASP A 1 234 ? -14.829 13.775 4.391 1.00 91.06 234 ASP A O 1
ATOM 1841 N N . VAL A 1 235 ? -14.681 12.900 6.457 1.00 93.19 235 VAL A N 1
ATOM 1842 C CA . VAL A 1 235 ? -13.343 12.331 6.258 1.00 93.19 235 VAL A CA 1
ATOM 1843 C C . VAL A 1 235 ? -13.438 10.817 6.143 1.00 93.19 235 VAL A C 1
ATOM 1845 O O . VAL A 1 235 ? -13.742 10.118 7.110 1.00 93.19 235 VAL A O 1
ATOM 1848 N N . LEU A 1 236 ? -13.119 10.289 4.961 1.00 95.31 236 LEU A N 1
ATOM 1849 C CA . LEU A 1 236 ? -12.974 8.850 4.749 1.00 95.31 236 LEU A CA 1
ATOM 1850 C C . LEU A 1 236 ? -11.679 8.357 5.401 1.00 95.31 236 LEU A C 1
ATOM 1852 O O . LEU A 1 236 ? -10.579 8.713 4.976 1.00 95.31 236 LEU A O 1
ATOM 1856 N N . ILE A 1 237 ? -11.803 7.490 6.409 1.00 96.56 237 ILE A N 1
ATOM 1857 C CA . ILE A 1 237 ? -10.659 7.007 7.199 1.00 96.56 237 ILE A CA 1
ATOM 1858 C C . ILE A 1 237 ? -9.635 6.278 6.317 1.00 96.56 237 ILE A C 1
ATOM 1860 O O . ILE A 1 237 ? -8.430 6.450 6.497 1.00 96.56 237 ILE A O 1
ATOM 1864 N N . LYS A 1 238 ? -10.100 5.495 5.333 1.00 95.19 238 LYS A N 1
ATOM 1865 C CA . LYS A 1 238 ? -9.240 4.814 4.348 1.00 95.19 238 LYS A CA 1
ATOM 1866 C C . LYS A 1 238 ? -8.385 5.811 3.562 1.00 95.19 238 LYS A C 1
ATOM 1868 O O . LYS A 1 238 ? -7.169 5.644 3.500 1.00 95.19 238 LYS A O 1
ATOM 1873 N N . GLU A 1 239 ? -9.011 6.835 2.988 1.00 94.25 239 GLU A N 1
ATOM 1874 C CA . GLU A 1 239 ? -8.323 7.831 2.160 1.00 94.25 239 GLU A CA 1
ATOM 1875 C C . GLU A 1 239 ? -7.319 8.637 2.984 1.00 94.25 239 GLU A C 1
ATOM 1877 O O . GLU A 1 239 ? -6.191 8.849 2.546 1.00 94.25 239 GLU A O 1
ATOM 1882 N N . GLU A 1 240 ? -7.662 9.001 4.223 1.00 95.19 240 GLU A N 1
ATOM 1883 C CA . GLU A 1 240 ? -6.719 9.687 5.112 1.00 95.19 240 GLU A CA 1
ATOM 1884 C C . GLU A 1 240 ? -5.484 8.816 5.410 1.00 95.19 240 GLU A C 1
ATOM 1886 O O . GLU A 1 240 ? -4.350 9.294 5.359 1.00 95.19 240 GLU A O 1
ATOM 1891 N N . MET A 1 241 ? -5.668 7.514 5.653 1.00 96.06 241 MET A N 1
ATOM 1892 C CA . MET A 1 241 ? -4.554 6.584 5.879 1.00 96.06 241 MET A CA 1
ATOM 1893 C C . MET A 1 241 ? -3.679 6.390 4.628 1.00 96.06 241 MET A C 1
ATOM 1895 O O . MET A 1 241 ? -2.452 6.296 4.755 1.00 96.06 241 MET A O 1
ATOM 1899 N N . LEU A 1 242 ? -4.287 6.346 3.436 1.00 93.56 242 LEU A N 1
ATOM 1900 C CA . LEU A 1 242 ? -3.585 6.267 2.148 1.00 93.56 242 LEU A CA 1
ATOM 1901 C C . LEU A 1 242 ? -2.778 7.541 1.876 1.00 93.56 242 LEU A C 1
ATOM 1903 O O . LEU A 1 242 ? -1.594 7.458 1.552 1.00 93.56 242 LEU A O 1
ATOM 1907 N N . ASN A 1 243 ? -3.375 8.713 2.100 1.00 91.88 243 ASN A N 1
ATOM 1908 C CA . ASN A 1 243 ? -2.738 10.017 1.901 1.00 91.88 243 ASN A CA 1
ATOM 1909 C C . ASN A 1 243 ? -1.513 10.220 2.802 1.00 91.88 243 ASN A C 1
ATOM 1911 O O . ASN A 1 243 ? -0.554 10.886 2.412 1.00 91.88 243 ASN A O 1
ATOM 1915 N N . LYS A 1 244 ? -1.511 9.636 4.007 1.00 93.06 244 LYS A N 1
ATOM 1916 C CA . LYS A 1 244 ? -0.338 9.637 4.899 1.00 93.06 244 LYS A CA 1
ATOM 1917 C C . LYS A 1 244 ? 0.715 8.583 4.547 1.00 93.06 244 LYS A C 1
ATOM 1919 O O . LYS A 1 244 ? 1.776 8.575 5.166 1.00 93.06 244 LYS A O 1
ATOM 1924 N N . GLY A 1 245 ? 0.435 7.685 3.603 1.00 92.00 245 GLY A N 1
ATOM 1925 C CA . GLY A 1 245 ? 1.312 6.569 3.245 1.00 92.00 245 GLY A CA 1
ATOM 1926 C C . GLY A 1 245 ? 1.446 5.506 4.338 1.00 92.00 245 GLY A C 1
ATOM 1927 O O . GLY A 1 245 ? 2.418 4.753 4.361 1.00 92.00 245 GLY A O 1
ATOM 1928 N N . TYR A 1 246 ? 0.489 5.444 5.266 1.00 95.00 246 TYR A N 1
ATOM 1929 C CA . TYR A 1 246 ? 0.495 4.483 6.371 1.00 95.00 246 TYR A CA 1
ATOM 1930 C C . TYR A 1 246 ? -0.068 3.113 5.990 1.00 95.00 246 TYR A C 1
ATOM 1932 O O . TYR A 1 246 ? 0.210 2.120 6.666 1.00 95.00 246 TYR A O 1
ATOM 1940 N N . VAL A 1 247 ? -0.844 3.061 4.910 1.00 95.50 247 VAL A N 1
ATOM 1941 C CA . VAL A 1 247 ? -1.391 1.843 4.313 1.00 95.50 247 VAL A CA 1
ATOM 1942 C C . VAL A 1 247 ? -1.219 1.896 2.800 1.00 95.50 247 VAL A C 1
ATOM 1944 O O . VAL A 1 247 ? -1.029 2.971 2.230 1.00 95.50 247 VAL A O 1
ATOM 1947 N N . TRP A 1 248 ? -1.284 0.738 2.154 1.00 94.38 248 TRP A N 1
ATOM 1948 C CA . TRP A 1 248 ? -1.422 0.628 0.704 1.00 94.38 248 TRP A CA 1
ATOM 1949 C C . TRP A 1 248 ? -2.854 0.205 0.340 1.00 94.38 248 TRP A C 1
ATOM 1951 O O . TRP A 1 248 ? -3.544 -0.374 1.180 1.00 94.38 248 TRP A O 1
ATOM 1961 N N . PRO A 1 249 ? -3.323 0.485 -0.886 1.00 92.50 249 PRO A N 1
ATOM 1962 C CA . PRO A 1 249 ? -4.551 -0.087 -1.427 1.00 92.50 249 PRO A CA 1
ATOM 1963 C C . PRO A 1 249 ? -4.467 -1.618 -1.472 1.00 92.50 249 PRO A C 1
ATOM 1965 O O . PRO A 1 249 ? -3.434 -2.169 -1.846 1.00 92.50 249 PRO A O 1
ATOM 1968 N N . SER A 1 250 ? -5.547 -2.316 -1.128 1.00 90.50 250 SER A N 1
ATOM 1969 C CA . SER A 1 250 ? -5.637 -3.775 -1.281 1.00 90.50 250 SER A CA 1
ATOM 1970 C C . SER A 1 250 ? -5.781 -4.188 -2.750 1.00 90.50 250 SER A C 1
ATOM 1972 O O . SER A 1 250 ? -6.284 -3.430 -3.576 1.00 90.50 250 SER A O 1
ATOM 1974 N N . LYS A 1 251 ? -5.381 -5.427 -3.067 1.00 81.38 251 LYS A N 1
ATOM 1975 C CA . LYS A 1 251 ? -5.594 -6.047 -4.390 1.00 81.38 251 LYS A CA 1
ATOM 1976 C C . LYS A 1 251 ? -7.051 -6.450 -4.633 1.00 81.38 251 LYS A C 1
ATOM 1978 O O . LYS A 1 251 ? -7.490 -6.462 -5.776 1.00 81.38 251 LYS A O 1
ATOM 1983 N N . ASP A 1 252 ? -7.793 -6.755 -3.570 1.00 77.50 252 ASP A N 1
ATOM 1984 C CA . ASP A 1 252 ? -9.126 -7.370 -3.646 1.00 77.50 252 ASP A CA 1
ATOM 1985 C C . ASP A 1 252 ? -10.257 -6.359 -3.885 1.00 77.50 252 ASP A C 1
ATOM 1987 O O . ASP A 1 252 ? -11.383 -6.657 -3.501 1.00 77.50 252 ASP A O 1
ATOM 1991 N N . GLY A 1 253 ? -9.940 -5.193 -4.479 1.00 67.31 253 GLY A N 1
ATOM 1992 C CA . GLY A 1 253 ? -10.804 -4.018 -4.663 1.00 67.31 253 GLY A CA 1
ATOM 1993 C C . GLY A 1 253 ? -12.282 -4.344 -4.509 1.00 67.31 253 GLY A C 1
ATOM 1994 O O . GLY A 1 253 ? -12.905 -4.901 -5.414 1.00 67.31 253 GLY A O 1
ATOM 1995 N N . THR A 1 254 ? -12.798 -4.097 -3.310 1.00 71.31 254 THR A N 1
ATOM 1996 C CA . THR A 1 254 ? -14.137 -4.535 -2.955 1.00 71.31 254 THR A CA 1
ATOM 1997 C C . THR A 1 254 ? -15.063 -3.407 -3.343 1.00 71.31 254 THR A C 1
ATOM 1999 O O . THR A 1 254 ? -15.167 -2.417 -2.621 1.00 71.31 254 THR A O 1
ATOM 2002 N N . ASP A 1 255 ? -15.726 -3.547 -4.489 1.00 74.19 255 ASP A N 1
ATOM 2003 C CA . ASP A 1 255 ? -16.764 -2.596 -4.857 1.00 74.19 255 ASP A CA 1
ATOM 2004 C C . ASP A 1 255 ? -17.818 -2.589 -3.745 1.00 74.19 255 ASP A C 1
ATOM 2006 O O . ASP A 1 255 ? -18.376 -3.624 -3.352 1.00 74.19 255 ASP A O 1
ATOM 2010 N N . ILE A 1 256 ? -18.017 -1.402 -3.180 1.00 76.56 256 ILE A N 1
ATOM 2011 C CA . ILE A 1 256 ? -19.081 -1.147 -2.224 1.00 76.56 256 ILE A CA 1
ATOM 2012 C C . ILE A 1 256 ? -20.381 -1.313 -3.003 1.00 76.56 256 ILE A C 1
ATOM 2014 O O . ILE A 1 256 ? -20.674 -0.552 -3.922 1.00 76.56 256 ILE A O 1
ATOM 2018 N N . ASP A 1 257 ? -21.127 -2.345 -2.640 1.00 78.00 257 ASP A N 1
ATOM 2019 C CA . ASP A 1 257 ? -22.416 -2.674 -3.230 1.00 78.00 257 ASP A CA 1
ATOM 2020 C C . ASP A 1 257 ? -23.536 -2.159 -2.315 1.00 78.00 257 ASP A C 1
ATOM 2022 O O . ASP A 1 257 ? -23.364 -2.072 -1.095 1.00 78.00 257 ASP A O 1
ATOM 2026 N N . ASP A 1 258 ? -24.708 -1.893 -2.886 1.00 79.19 258 ASP A N 1
ATOM 2027 C CA . ASP A 1 258 ? -25.912 -1.429 -2.181 1.00 79.19 258 ASP A CA 1
ATOM 2028 C C . ASP A 1 258 ? -26.412 -2.445 -1.127 1.00 79.19 258 ASP A C 1
ATOM 2030 O O . ASP A 1 258 ? -27.323 -2.168 -0.348 1.00 79.19 258 ASP A O 1
ATOM 2034 N N . THR A 1 259 ? -25.813 -3.640 -1.085 1.00 86.06 259 THR A N 1
ATOM 2035 C CA . THR A 1 259 ? -26.083 -4.705 -0.113 1.00 86.06 259 THR A CA 1
ATOM 2036 C C . THR A 1 259 ? -25.414 -4.504 1.251 1.00 86.06 259 THR A C 1
ATOM 2038 O O . THR A 1 259 ? -25.731 -5.239 2.190 1.00 86.06 259 THR A O 1
ATOM 2041 N N . TRP A 1 260 ? -24.494 -3.544 1.395 1.00 91.75 260 TRP A N 1
ATOM 2042 C CA . TRP A 1 260 ? -23.817 -3.279 2.667 1.00 91.75 260 TRP A CA 1
ATOM 2043 C C . TRP A 1 260 ? -24.753 -2.560 3.643 1.00 91.75 260 TRP A C 1
ATOM 2045 O O . TRP A 1 260 ? -25.438 -1.602 3.292 1.00 91.75 260 TRP A O 1
ATOM 2055 N N . ALA A 1 261 ? -24.769 -3.005 4.899 1.00 92.50 261 ALA A N 1
ATOM 2056 C CA . ALA A 1 261 ? -25.591 -2.375 5.925 1.00 92.50 261 ALA A CA 1
ATOM 2057 C C . ALA A 1 261 ? -24.942 -1.068 6.399 1.00 92.50 261 ALA A C 1
ATOM 2059 O O . ALA A 1 261 ? -23.740 -1.031 6.645 1.00 92.50 261 ALA A O 1
ATOM 2060 N N . MET A 1 262 ? -25.730 -0.009 6.574 1.00 93.62 262 MET A N 1
ATOM 2061 C CA . MET A 1 262 ? -25.264 1.226 7.213 1.00 93.62 262 MET A CA 1
ATOM 2062 C C . MET A 1 262 ? -25.386 1.107 8.732 1.00 93.62 262 MET A C 1
ATOM 2064 O O . MET A 1 262 ? -26.382 0.573 9.226 1.00 93.62 262 MET A O 1
ATOM 2068 N N . GLY A 1 263 ? -24.426 1.644 9.480 1.00 92.88 263 GLY A N 1
ATOM 2069 C CA . GLY A 1 263 ? -24.540 1.707 10.933 1.00 92.88 263 GLY A CA 1
ATOM 2070 C C . GLY A 1 263 ? -23.513 2.604 11.608 1.00 92.88 263 GLY A C 1
ATOM 2071 O O . GLY A 1 263 ? -22.460 2.916 11.048 1.00 92.88 263 GLY A O 1
ATOM 2072 N N . ASP A 1 264 ? -23.830 2.978 12.846 1.00 94.50 264 ASP A N 1
ATOM 2073 C CA . ASP A 1 264 ? -22.916 3.701 13.725 1.00 94.50 264 ASP A CA 1
ATOM 2074 C C . ASP A 1 264 ? -21.837 2.748 14.235 1.00 94.50 264 ASP A C 1
ATOM 2076 O O . ASP A 1 264 ? -22.125 1.678 14.779 1.00 94.50 264 ASP A O 1
ATOM 2080 N N . VAL A 1 265 ? -20.581 3.140 14.087 1.00 96.31 265 VAL A N 1
ATOM 2081 C CA . VAL A 1 265 ? -19.414 2.365 14.490 1.00 96.31 265 VAL A CA 1
ATOM 2082 C C . VAL A 1 265 ? -18.660 3.157 15.544 1.00 96.31 265 VAL A C 1
ATOM 2084 O O . VAL A 1 265 ? -18.233 4.284 15.310 1.00 96.31 265 VAL A O 1
ATOM 2087 N N . HIS A 1 266 ? -18.459 2.542 16.706 1.00 95.81 266 HIS A N 1
ATOM 2088 C CA . HIS A 1 266 ? -17.741 3.140 17.828 1.00 95.81 266 HIS A CA 1
ATOM 2089 C C . HIS A 1 266 ? -16.456 2.347 18.090 1.00 95.81 266 HIS A C 1
ATOM 2091 O O . HIS A 1 266 ? -16.495 1.335 18.800 1.00 95.81 266 HIS A O 1
ATOM 2097 N N . PRO A 1 267 ? -15.312 2.743 17.500 1.00 96.00 267 PRO A N 1
ATOM 2098 C CA . PRO A 1 267 ? -14.044 2.050 17.686 1.00 96.00 267 PRO A CA 1
ATOM 2099 C C . PRO A 1 267 ? -13.594 2.076 19.148 1.00 96.00 267 PRO A C 1
ATOM 2101 O O . PRO A 1 267 ? -13.413 3.136 19.749 1.00 96.00 267 PRO A O 1
ATOM 2104 N N . SER A 1 268 ? -13.362 0.894 19.710 1.00 95.00 268 SER A N 1
ATOM 2105 C CA . SER A 1 268 ? -13.007 0.699 21.117 1.00 95.00 268 SER A CA 1
ATOM 2106 C C . SER A 1 268 ? -11.530 0.345 21.307 1.00 95.00 268 SER A C 1
ATOM 2108 O O . SER A 1 268 ? -10.917 0.730 22.306 1.00 95.00 268 SER A O 1
ATOM 2110 N N . ALA A 1 269 ? -10.925 -0.364 20.349 1.00 95.25 269 ALA A N 1
ATOM 2111 C CA . ALA A 1 269 ? -9.503 -0.695 20.366 1.00 95.25 269 ALA A CA 1
ATOM 2112 C C . ALA A 1 269 ? -8.958 -0.905 18.949 1.00 95.25 269 ALA A C 1
ATOM 2114 O O . ALA A 1 269 ? -9.612 -1.492 18.104 1.00 95.25 269 ALA A O 1
ATOM 2115 N N . VAL A 1 270 ? -7.718 -0.489 18.695 1.00 95.31 270 VAL A N 1
ATOM 2116 C CA . VAL A 1 270 ? -7.051 -0.705 17.399 1.00 95.31 270 VAL A CA 1
ATOM 2117 C C . VAL A 1 270 ? -6.034 -1.842 17.529 1.00 95.31 270 VAL A C 1
ATOM 2119 O O . VAL A 1 270 ? -5.103 -1.756 18.347 1.00 95.31 270 VAL A O 1
ATOM 2122 N N . LEU A 1 271 ? -6.196 -2.909 16.738 1.00 93.56 271 LEU A N 1
ATOM 2123 C CA . LEU A 1 271 ? -5.292 -4.066 16.723 1.00 93.56 271 LEU A CA 1
ATOM 2124 C C . LEU A 1 271 ? -4.069 -3.747 15.862 1.00 93.56 271 LEU A C 1
ATOM 2126 O O . LEU A 1 271 ? -2.939 -3.845 16.346 1.00 93.56 271 LEU A O 1
ATOM 2130 N N . ASP A 1 272 ? -4.306 -3.282 14.640 1.00 91.44 272 ASP A N 1
ATOM 2131 C CA . ASP A 1 272 ? -3.321 -2.826 13.658 1.00 91.44 272 ASP A CA 1
ATOM 2132 C C . ASP A 1 272 ? -3.965 -1.762 12.736 1.00 91.44 272 ASP A C 1
ATOM 2134 O O . ASP A 1 272 ? -4.976 -1.186 13.123 1.00 91.44 272 ASP A O 1
ATOM 2138 N N . CYS A 1 273 ? -3.389 -1.424 11.574 1.00 89.88 273 CYS A N 1
ATOM 2139 C CA . CYS A 1 273 ? -3.974 -0.371 10.720 1.00 89.88 273 CYS A CA 1
ATOM 2140 C C . CYS A 1 273 ? -5.059 -0.858 9.751 1.00 89.88 273 CYS A C 1
ATOM 2142 O O . CYS A 1 273 ? -5.676 -0.038 9.079 1.00 89.88 273 CYS A O 1
ATOM 2144 N N . GLY A 1 274 ? -5.277 -2.168 9.665 1.00 92.00 274 GLY A N 1
ATOM 2145 C CA . GLY A 1 274 ? -6.371 -2.786 8.925 1.00 92.00 274 GLY A CA 1
ATOM 2146 C C . GLY A 1 274 ? -7.476 -3.314 9.838 1.00 92.00 274 GLY A C 1
ATOM 2147 O O . GLY A 1 274 ? -8.583 -3.516 9.362 1.00 92.00 274 GLY A O 1
ATOM 2148 N N . HIS A 1 275 ? -7.215 -3.515 11.133 1.00 96.25 275 HIS A N 1
ATOM 2149 C CA . HIS A 1 275 ? -8.140 -4.162 12.060 1.00 96.25 275 HIS A CA 1
ATOM 2150 C C . HIS A 1 275 ? -8.334 -3.367 13.352 1.00 96.25 275 HIS A C 1
ATOM 2152 O O . HIS A 1 275 ? -7.386 -2.983 14.048 1.00 96.25 275 HIS A O 1
ATOM 2158 N N . MET A 1 276 ? -9.594 -3.203 13.735 1.00 97.06 276 MET A N 1
ATOM 2159 C CA . MET A 1 276 ? -10.008 -2.595 14.994 1.00 97.06 276 MET A CA 1
ATOM 2160 C C . MET A 1 276 ? -11.165 -3.373 15.609 1.00 97.06 276 MET A C 1
ATOM 2162 O O . MET A 1 276 ? -11.915 -4.048 14.921 1.00 97.06 276 MET A O 1
ATOM 2166 N N . PHE A 1 277 ? -11.317 -3.272 16.914 1.00 97.56 277 PHE A N 1
ATOM 2167 C CA . PHE A 1 277 ? -12.527 -3.643 17.616 1.00 97.56 277 PHE A CA 1
ATOM 2168 C C . PHE A 1 277 ? -13.442 -2.427 17.704 1.00 97.56 277 PHE A C 1
ATOM 2170 O O . PHE A 1 277 ? -12.971 -1.318 17.978 1.00 97.56 277 PHE A O 1
ATOM 2177 N N . ALA A 1 278 ? -14.733 -2.638 17.476 1.00 97.19 278 ALA A N 1
ATOM 2178 C CA . ALA A 1 278 ? -15.738 -1.594 17.573 1.00 97.19 278 ALA A CA 1
ATOM 2179 C C . ALA A 1 278 ? -17.076 -2.141 18.072 1.00 97.19 278 ALA A C 1
ATOM 2181 O O . ALA A 1 278 ? -17.388 -3.322 17.910 1.00 97.19 278 ALA A O 1
ATOM 2182 N N . ASN A 1 279 ? -17.876 -1.258 18.660 1.00 96.31 279 ASN A N 1
ATOM 2183 C CA . ASN A 1 279 ? -19.272 -1.518 18.981 1.00 96.31 279 ASN A CA 1
ATOM 2184 C C . ASN A 1 279 ? -20.144 -0.969 17.846 1.00 96.31 279 ASN A C 1
ATOM 2186 O O . ASN A 1 279 ? -19.978 0.186 17.445 1.00 96.31 279 ASN A O 1
ATOM 2190 N N . ILE A 1 280 ? -21.040 -1.801 17.316 1.00 95.44 280 ILE A N 1
ATOM 2191 C CA . ILE A 1 280 ? -21.813 -1.497 16.107 1.00 95.44 280 ILE A CA 1
ATOM 2192 C C . ILE A 1 280 ? -23.283 -1.287 16.473 1.00 95.44 280 ILE A C 1
ATOM 2194 O O . ILE A 1 280 ? -23.937 -2.188 16.992 1.00 95.44 280 ILE A O 1
ATOM 2198 N N . GLY A 1 281 ? -23.799 -0.103 16.159 1.00 91.94 281 GLY A N 1
ATOM 2199 C CA . GLY A 1 281 ? -25.189 0.290 16.352 1.00 91.94 281 GLY A CA 1
ATOM 2200 C C . GLY A 1 281 ? -25.531 0.797 17.764 1.00 91.94 281 GLY A C 1
ATOM 2201 O O . GLY A 1 281 ? -24.855 0.478 18.750 1.00 91.94 281 GLY A O 1
ATOM 2202 N N . PRO A 1 282 ? -26.623 1.571 17.890 1.00 87.56 282 PRO A N 1
ATOM 2203 C CA . PRO A 1 282 ? -27.021 2.213 19.146 1.00 87.56 282 PRO A CA 1
ATOM 2204 C C . PRO A 1 282 ? -27.510 1.218 20.211 1.00 87.56 282 PRO A C 1
ATOM 2206 O O . PRO A 1 282 ? -27.363 1.456 21.409 1.00 87.56 282 PRO A O 1
ATOM 2209 N N . GLU A 1 283 ? -28.060 0.070 19.802 1.00 91.44 283 GLU A N 1
ATOM 2210 C CA . GLU A 1 283 ? -28.522 -0.969 20.733 1.00 91.44 283 GLU A CA 1
ATOM 2211 C C . GLU A 1 283 ? -27.388 -1.530 21.596 1.00 91.44 283 GLU A C 1
ATOM 2213 O O . GLU A 1 283 ? -27.593 -1.845 22.770 1.00 91.44 283 GLU A O 1
ATOM 2218 N N . VAL A 1 284 ? -26.185 -1.636 21.025 1.00 92.38 284 VAL A N 1
ATOM 2219 C CA . VAL A 1 284 ? -25.003 -2.130 21.735 1.00 92.38 284 VAL A CA 1
ATOM 2220 C C . VAL A 1 284 ? -24.565 -1.129 22.800 1.00 92.38 284 VAL A C 1
ATOM 2222 O O . VAL A 1 284 ? -24.255 -1.541 23.913 1.00 92.38 284 VAL A O 1
ATOM 2225 N N . GLN A 1 285 ? -24.623 0.177 22.524 1.00 89.06 285 GLN A N 1
ATOM 2226 C CA . GLN A 1 285 ? -24.282 1.210 23.511 1.00 89.06 285 GLN A CA 1
ATOM 2227 C C . GLN A 1 285 ? -25.207 1.172 24.734 1.00 89.06 285 GLN A C 1
ATOM 2229 O O . GLN A 1 285 ? -24.742 1.231 25.873 1.00 89.06 285 GLN A O 1
ATOM 2234 N N . ASN A 1 286 ? -26.510 0.976 24.516 1.00 91.75 286 ASN A N 1
ATOM 2235 C CA . ASN A 1 286 ? -27.470 0.822 25.611 1.00 91.75 286 ASN A CA 1
ATOM 2236 C C . ASN A 1 286 ? -27.168 -0.420 26.466 1.00 91.75 286 ASN A C 1
ATOM 2238 O O . ASN A 1 286 ? -27.192 -0.347 27.696 1.00 91.75 286 ASN A O 1
ATOM 2242 N N . LYS A 1 287 ? -26.830 -1.548 25.826 1.00 94.50 287 LYS A N 1
ATOM 2243 C CA . LYS A 1 287 ? -26.425 -2.775 26.530 1.00 94.50 287 LYS A CA 1
ATOM 2244 C C . LYS A 1 287 ? -25.124 -2.586 27.305 1.00 94.50 287 LYS A C 1
ATOM 2246 O O . LYS A 1 287 ? -25.026 -3.064 28.430 1.00 94.50 287 LYS A O 1
ATOM 2251 N N . LEU A 1 288 ? -24.139 -1.885 26.742 1.00 93.75 288 LEU A N 1
ATOM 2252 C CA . LEU A 1 288 ? -22.879 -1.579 27.426 1.00 93.75 288 LEU A CA 1
ATOM 2253 C C . LEU A 1 288 ? -23.124 -0.796 28.716 1.00 93.75 288 LEU A C 1
ATOM 2255 O O . LEU A 1 288 ? -22.626 -1.200 29.763 1.00 93.75 288 LEU A O 1
ATOM 2259 N N . ALA A 1 289 ? -23.950 0.251 28.664 1.00 91.75 289 ALA A N 1
ATOM 2260 C CA . ALA A 1 289 ? -24.311 1.026 29.849 1.00 91.75 289 ALA A CA 1
ATOM 2261 C C . ALA A 1 289 ? -25.002 0.161 30.922 1.00 91.75 289 ALA A C 1
ATOM 2263 O O . ALA A 1 289 ? -24.724 0.300 32.114 1.00 91.75 289 ALA A O 1
ATOM 2264 N N . GLU A 1 290 ? -25.866 -0.773 30.512 1.00 94.31 290 GLU A N 1
ATOM 2265 C CA . GLU A 1 290 ? -26.506 -1.728 31.420 1.00 94.31 290 GLU A CA 1
ATOM 2266 C C . GLU A 1 290 ? -25.496 -2.697 32.060 1.00 94.31 290 GLU A C 1
ATOM 2268 O O . GLU A 1 290 ? -25.524 -2.913 33.275 1.00 94.31 290 GLU A O 1
ATOM 2273 N N . ILE A 1 291 ? -24.584 -3.261 31.263 1.00 95.00 291 ILE A N 1
ATOM 2274 C CA . ILE A 1 291 ? -23.518 -4.155 31.736 1.00 95.00 291 ILE A CA 1
ATOM 2275 C C . ILE A 1 291 ? -22.627 -3.421 32.741 1.00 95.00 291 ILE A C 1
ATOM 2277 O O . ILE A 1 291 ? -22.373 -3.944 33.827 1.00 95.00 291 ILE A O 1
ATOM 2281 N N . GLU A 1 292 ? -22.180 -2.209 32.412 1.00 92.25 292 GLU A N 1
ATOM 2282 C CA . GLU A 1 292 ? -21.338 -1.391 33.287 1.00 92.25 292 GLU A CA 1
ATOM 2283 C C . GLU A 1 292 ? -22.041 -1.081 34.614 1.00 92.25 292 GLU A C 1
ATOM 2285 O O . GLU A 1 292 ? -21.450 -1.285 35.676 1.00 92.25 292 GLU A O 1
ATOM 2290 N N . ALA A 1 293 ? -23.312 -0.667 34.580 1.00 91.56 293 ALA A N 1
ATOM 2291 C CA . ALA A 1 293 ? -24.090 -0.398 35.788 1.00 91.56 293 ALA A CA 1
ATOM 2292 C C . ALA A 1 293 ? -24.191 -1.640 36.688 1.00 91.56 293 ALA A C 1
ATOM 2294 O O . ALA A 1 293 ? -23.922 -1.562 37.890 1.00 91.56 293 ALA A O 1
ATOM 2295 N N . ARG A 1 294 ? -24.495 -2.810 36.107 1.00 92.44 294 ARG A N 1
ATOM 2296 C CA . ARG A 1 294 ? -24.565 -4.080 36.847 1.00 92.44 294 ARG A CA 1
ATOM 2297 C C . ARG A 1 294 ? -23.210 -4.490 37.426 1.00 92.44 294 ARG A C 1
ATOM 2299 O O . ARG A 1 294 ? -23.152 -4.951 38.567 1.00 92.44 294 ARG A O 1
ATOM 2306 N N . LEU A 1 295 ? -22.118 -4.314 36.678 1.00 92.56 295 LEU A N 1
ATOM 2307 C CA . LEU A 1 295 ? -20.767 -4.620 37.157 1.00 92.56 295 LEU A CA 1
ATOM 2308 C C . LEU A 1 295 ? -20.353 -3.703 38.308 1.00 92.56 295 LEU A C 1
ATOM 2310 O O . LEU A 1 295 ? -19.768 -4.190 39.274 1.00 92.56 295 LEU A O 1
ATOM 2314 N N . VAL A 1 296 ? -20.674 -2.409 38.234 1.00 90.38 296 VAL A N 1
ATOM 2315 C CA . VAL A 1 296 ? -20.409 -1.451 39.315 1.00 90.38 296 VAL A CA 1
ATOM 2316 C C . VAL A 1 296 ? -21.158 -1.865 40.578 1.00 90.38 296 VAL A C 1
ATOM 2318 O O . VAL A 1 296 ? -20.527 -1.991 41.627 1.00 90.38 296 VAL A O 1
ATOM 2321 N N . THR A 1 297 ? -22.462 -2.146 40.494 1.00 89.44 297 THR A N 1
ATOM 2322 C CA . THR A 1 297 ? -23.247 -2.604 41.650 1.00 89.44 297 THR A CA 1
ATOM 2323 C C . THR A 1 297 ? -22.677 -3.895 42.233 1.00 89.44 297 THR A C 1
ATOM 2325 O O . THR A 1 297 ? -22.401 -3.951 43.428 1.00 89.44 297 THR A O 1
ATOM 2328 N N . HIS A 1 298 ? -22.399 -4.900 41.396 1.00 89.75 298 HIS A N 1
ATOM 2329 C CA . HIS A 1 298 ? -21.861 -6.173 41.868 1.00 89.75 298 HIS A CA 1
ATOM 2330 C C . HIS A 1 298 ? -20.488 -6.017 42.525 1.00 89.75 298 HIS A C 1
ATOM 2332 O O . HIS A 1 298 ? -20.278 -6.502 43.628 1.00 89.75 298 HIS A O 1
ATOM 2338 N N . CYS A 1 299 ? -19.546 -5.319 41.889 1.00 86.25 299 CYS A N 1
ATOM 2339 C CA . CYS A 1 299 ? -18.163 -5.237 42.369 1.00 86.25 299 CYS A CA 1
ATOM 2340 C C . CYS A 1 299 ? -17.970 -4.283 43.551 1.00 86.25 299 CYS A C 1
ATOM 2342 O O . CYS A 1 299 ? -16.922 -4.315 44.197 1.00 86.25 299 CYS A O 1
ATOM 2344 N N . SER A 1 300 ? -18.971 -3.447 43.838 1.00 81.75 300 SER A N 1
ATOM 2345 C CA . SER A 1 300 ? -19.045 -2.677 45.083 1.00 81.75 300 SER A CA 1
ATOM 2346 C C . SER A 1 300 ? -19.234 -3.587 46.299 1.00 81.75 300 SER A C 1
ATOM 2348 O O . SER A 1 300 ? -18.750 -3.272 47.384 1.00 81.75 300 SER A O 1
ATOM 2350 N N . GLU A 1 301 ? -19.917 -4.716 46.105 1.00 79.62 301 GLU A N 1
ATOM 2351 C CA . GLU A 1 301 ? -20.312 -5.662 47.155 1.00 79.62 301 GLU A CA 1
ATOM 2352 C C . GLU A 1 301 ? -19.526 -6.984 47.084 1.00 79.62 301 GLU A C 1
ATOM 2354 O O . GLU A 1 301 ? -19.400 -7.698 48.080 1.00 79.62 301 GLU A O 1
ATOM 2359 N N . ALA A 1 302 ? -18.974 -7.315 45.914 1.00 74.00 302 ALA A N 1
ATOM 2360 C CA . ALA A 1 302 ? -18.299 -8.575 45.651 1.00 74.00 302 ALA A CA 1
ATOM 2361 C C . ALA A 1 302 ? -16.896 -8.635 46.260 1.00 74.00 302 ALA A C 1
ATOM 2363 O O . ALA A 1 302 ? -16.118 -7.676 46.272 1.00 74.00 302 ALA A O 1
ATOM 2364 N N . THR A 1 303 ? -16.541 -9.834 46.714 1.00 72.25 303 THR A N 1
ATOM 2365 C CA . THR A 1 303 ? -15.192 -10.148 47.173 1.00 72.25 303 THR A CA 1
ATOM 2366 C C . THR A 1 303 ? -14.270 -10.347 45.973 1.00 72.25 303 THR A C 1
ATOM 2368 O O . THR A 1 303 ? -14.654 -10.930 44.958 1.00 72.25 303 THR A O 1
ATOM 2371 N N . LYS A 1 304 ? -13.029 -9.866 46.093 1.00 88.31 304 LYS A N 1
ATOM 2372 C CA . LYS A 1 304 ? -11.963 -10.160 45.128 1.00 88.31 304 LYS A CA 1
ATOM 2373 C C . LYS A 1 304 ? -11.804 -11.669 44.957 1.00 88.31 304 LYS A C 1
ATOM 2375 O O . LYS A 1 304 ? -12.035 -12.426 45.905 1.00 88.31 304 LYS A O 1
ATOM 2380 N N . LEU A 1 305 ? -11.362 -12.099 43.778 1.00 90.38 305 LEU A N 1
ATOM 2381 C CA . LEU A 1 305 ? -11.038 -13.505 43.563 1.00 90.38 305 LEU A CA 1
ATOM 2382 C C . LEU A 1 305 ? -9.924 -13.936 44.526 1.00 90.38 305 LEU A C 1
ATOM 2384 O O . LEU A 1 305 ? -8.860 -13.328 44.589 1.00 90.38 305 LEU A O 1
ATOM 2388 N N . THR A 1 306 ? -10.183 -14.999 45.285 1.00 88.00 306 THR A N 1
ATOM 2389 C CA . THR A 1 306 ? -9.229 -15.582 46.243 1.00 88.00 306 THR A CA 1
ATOM 2390 C C . THR A 1 306 ? -8.334 -16.646 45.615 1.00 88.00 306 THR A C 1
ATOM 2392 O O . THR A 1 306 ? -7.382 -17.103 46.245 1.00 88.00 306 THR A O 1
ATOM 2395 N N . ARG A 1 307 ? -8.632 -17.045 44.373 1.00 93.06 307 ARG A N 1
ATOM 2396 C CA . ARG A 1 307 ? -7.858 -18.002 43.582 1.00 93.06 307 ARG A CA 1
ATOM 2397 C C . ARG A 1 307 ? -7.412 -17.378 42.269 1.00 93.06 307 ARG A C 1
ATOM 2399 O O . ARG A 1 307 ? -8.034 -16.441 41.773 1.00 93.06 307 ARG A O 1
ATOM 2406 N N . GLN A 1 308 ? -6.377 -17.961 41.680 1.00 94.25 308 GLN A N 1
ATOM 2407 C CA . GLN A 1 308 ? -6.029 -17.697 40.293 1.00 94.25 308 GLN A CA 1
ATOM 2408 C C . GLN A 1 308 ? -7.142 -18.259 39.381 1.00 94.25 308 GLN A C 1
ATOM 2410 O O . GLN A 1 308 ? -7.483 -19.437 39.524 1.00 94.25 308 GLN A O 1
ATOM 2415 N N . PRO A 1 309 ? -7.743 -17.440 38.497 1.00 95.31 309 PRO A N 1
ATOM 2416 C CA . PRO A 1 309 ? -8.756 -17.915 37.562 1.00 95.31 309 PRO A CA 1
ATOM 2417 C C . PRO A 1 309 ? -8.163 -18.840 36.487 1.00 95.31 309 PRO A C 1
ATOM 2419 O O . PRO A 1 309 ? -6.966 -18.792 36.194 1.00 95.31 309 PRO A O 1
ATOM 2422 N N . ASP A 1 310 ? -8.978 -19.688 35.876 1.00 94.69 310 ASP A N 1
ATOM 2423 C CA . ASP A 1 310 ? -8.507 -20.556 34.795 1.00 94.69 310 ASP A CA 1
ATOM 2424 C C . ASP A 1 310 ? -8.374 -19.771 33.478 1.00 94.69 310 ASP A C 1
ATOM 2426 O O . ASP A 1 310 ? -9.014 -18.737 33.275 1.00 94.69 310 ASP A O 1
ATOM 2430 N N . ILE A 1 311 ? -7.523 -20.236 32.557 1.00 93.12 311 ILE A N 1
ATOM 2431 C CA . ILE A 1 311 ? -7.483 -19.675 31.195 1.00 93.12 311 ILE A CA 1
ATOM 2432 C C . ILE A 1 311 ? -8.835 -19.954 30.525 1.00 93.12 311 ILE A C 1
ATOM 2434 O O . ILE A 1 311 ? -9.338 -21.072 30.589 1.00 93.12 311 ILE A O 1
ATOM 2438 N N . GLY A 1 312 ? -9.429 -18.933 29.905 1.00 93.69 312 GLY A N 1
ATOM 2439 C CA . GLY A 1 312 ? -10.795 -18.975 29.378 1.00 93.69 312 GLY A CA 1
ATOM 2440 C C . GLY A 1 312 ? -11.876 -18.596 30.396 1.00 93.69 312 GLY A C 1
ATOM 2441 O O . GLY A 1 312 ? -13.035 -18.432 30.019 1.00 93.69 312 GLY A O 1
ATOM 2442 N N . GLU A 1 313 ? -11.532 -18.399 31.674 1.00 94.69 313 GLU A N 1
ATOM 2443 C CA . GLU A 1 313 ? -12.496 -17.952 32.678 1.00 94.69 313 GLU A CA 1
ATOM 2444 C C . GLU A 1 313 ? -12.867 -16.474 32.471 1.00 94.69 313 GLU A C 1
ATOM 2446 O O . GLU A 1 313 ? -12.009 -15.615 32.234 1.00 94.69 313 GLU A O 1
ATOM 2451 N N . VAL A 1 314 ? -14.167 -16.178 32.568 1.00 95.69 314 VAL A N 1
ATOM 2452 C CA . VAL A 1 314 ? -14.711 -14.819 32.477 1.00 95.69 314 VAL A CA 1
ATOM 2453 C C . VAL A 1 314 ? -14.641 -14.162 33.852 1.00 95.69 314 VAL A C 1
ATOM 2455 O O . VAL A 1 314 ? -15.222 -14.649 34.820 1.00 95.69 314 VAL A O 1
ATOM 2458 N N . VAL A 1 315 ? -13.930 -13.044 33.926 1.00 95.81 315 VAL A N 1
ATOM 2459 C CA . VAL A 1 315 ? -13.634 -12.294 35.149 1.00 95.81 315 VAL A CA 1
ATOM 2460 C C . VAL A 1 315 ? -14.051 -10.837 34.995 1.00 95.81 315 VAL A C 1
ATOM 2462 O O . VAL A 1 315 ? -14.144 -10.310 33.887 1.00 95.81 315 VAL A O 1
ATOM 2465 N N . CYS A 1 316 ? -14.300 -10.161 36.110 1.00 95.12 316 CYS A N 1
ATOM 2466 C CA . CYS A 1 316 ? -14.450 -8.717 36.124 1.00 95.12 316 CYS A CA 1
ATOM 2467 C C . CYS A 1 316 ? -13.113 -8.095 36.524 1.00 95.12 316 CYS A C 1
ATOM 2469 O O . CYS A 1 316 ? -12.474 -8.541 37.476 1.00 95.12 316 CYS A O 1
ATOM 2471 N N . MET A 1 317 ? -12.682 -7.066 35.801 1.00 93.19 317 MET A N 1
ATOM 2472 C CA . MET A 1 317 ? -11.470 -6.321 36.117 1.00 93.19 317 MET A CA 1
ATOM 2473 C C . MET A 1 317 ? -11.793 -4.876 36.476 1.00 93.19 317 MET A C 1
ATOM 2475 O O . MET A 1 317 ? -12.636 -4.227 35.851 1.00 93.19 317 MET A O 1
ATOM 2479 N N . LYS A 1 318 ? -11.059 -4.347 37.453 1.00 88.25 318 LYS A N 1
ATOM 2480 C CA . LYS A 1 318 ? -11.117 -2.934 37.823 1.00 88.25 318 LYS A CA 1
ATOM 2481 C C . LYS A 1 318 ? -10.124 -2.120 36.994 1.00 88.25 318 LYS A C 1
ATOM 2483 O O . LYS A 1 318 ? -8.917 -2.345 37.056 1.00 88.25 318 LYS A O 1
ATOM 2488 N N . SER A 1 319 ? -10.610 -1.132 36.250 1.00 80.75 319 SER A N 1
ATOM 2489 C CA . SER A 1 319 ? -9.757 -0.215 35.495 1.00 80.75 319 SER A CA 1
ATOM 2490 C C . SER A 1 319 ? -9.384 1.014 36.313 1.00 80.75 319 SER A C 1
ATOM 2492 O O . SER A 1 319 ? -10.230 1.669 36.920 1.00 80.75 319 SER A O 1
ATOM 2494 N N . LYS A 1 320 ? -8.096 1.362 36.297 1.00 67.88 320 LYS A N 1
ATOM 2495 C CA . LYS A 1 320 ? -7.576 2.603 36.878 1.00 67.88 320 LYS A CA 1
ATOM 2496 C C . LYS A 1 320 ? -7.585 3.694 35.803 1.00 67.88 320 LYS A C 1
ATOM 2498 O O . LYS A 1 320 ? -6.561 3.927 35.168 1.00 67.88 320 LYS A O 1
ATOM 2503 N N . ARG A 1 321 ? -8.724 4.355 35.557 1.00 56.31 321 ARG A N 1
ATOM 2504 C CA . ARG A 1 321 ? -8.719 5.614 34.784 1.00 56.31 321 ARG A CA 1
ATOM 2505 C C . ARG A 1 321 ? -8.231 6.771 35.662 1.00 56.31 321 ARG A C 1
ATOM 2507 O O . ARG A 1 321 ? -8.453 6.806 36.868 1.00 56.31 321 ARG A O 1
ATOM 2514 N N . THR A 1 322 ? -7.584 7.742 35.028 1.00 45.66 322 THR A N 1
ATOM 2515 C CA . THR A 1 322 ? -6.896 8.912 35.606 1.00 45.66 322 THR A CA 1
ATOM 2516 C C . THR A 1 322 ? -7.800 9.940 36.310 1.00 45.66 322 THR A C 1
ATOM 2518 O O . THR A 1 322 ? -7.289 10.952 36.775 1.00 45.66 322 THR A O 1
ATOM 2521 N N . GLN A 1 323 ? -9.114 9.707 36.429 1.00 45.88 323 GLN A N 1
ATOM 2522 C CA . GLN A 1 323 ? -10.088 10.684 36.953 1.00 45.88 323 GLN A CA 1
ATOM 2523 C C . GLN A 1 323 ? -10.900 10.203 38.175 1.00 45.88 323 GLN A C 1
ATOM 2525 O O . GLN A 1 323 ? -11.922 10.792 38.508 1.00 45.88 323 GLN A O 1
ATOM 2530 N N . GLY A 1 324 ? -10.467 9.150 38.876 1.00 50.44 324 GLY A N 1
ATOM 2531 C CA . GLY A 1 324 ? -11.038 8.778 40.184 1.00 50.44 324 GLY A CA 1
ATOM 2532 C C . GLY A 1 324 ? -12.377 8.023 40.163 1.00 50.44 324 GLY A C 1
ATOM 2533 O O . GLY A 1 324 ? -12.829 7.590 41.221 1.00 50.44 324 GLY A O 1
ATOM 2534 N N . VAL A 1 325 ? -12.982 7.791 38.994 1.00 58.00 325 VAL A N 1
ATOM 2535 C CA . VAL A 1 325 ? -14.134 6.886 38.839 1.00 58.00 325 VAL A CA 1
ATOM 2536 C C . VAL A 1 325 ? -13.626 5.460 38.603 1.00 58.00 325 VAL A C 1
ATOM 2538 O O . VAL A 1 325 ? -12.819 5.213 37.704 1.00 58.00 325 VAL A O 1
ATOM 2541 N N . ASN A 1 326 ? -14.067 4.522 39.444 1.00 67.56 326 ASN A N 1
ATOM 2542 C CA . ASN A 1 326 ? -13.749 3.103 39.297 1.00 67.56 326 ASN A CA 1
ATOM 2543 C C . ASN A 1 326 ? -14.649 2.498 38.215 1.00 67.56 326 ASN A C 1
ATOM 2545 O O . ASN A 1 326 ? -15.816 2.229 38.486 1.00 67.56 326 ASN A O 1
ATOM 2549 N N . ASN A 1 327 ? -14.100 2.244 37.028 1.00 84.62 327 ASN A N 1
ATOM 2550 C CA . ASN A 1 327 ? -14.815 1.506 35.988 1.00 84.62 327 ASN A CA 1
ATOM 2551 C C . ASN A 1 327 ? -14.499 0.014 36.095 1.00 84.62 327 ASN A C 1
ATOM 2553 O O . ASN A 1 327 ? -13.345 -0.373 36.315 1.00 84.62 327 ASN A O 1
ATOM 2557 N N . PHE A 1 328 ? -15.523 -0.811 35.909 1.00 90.88 328 PHE A N 1
ATOM 2558 C CA . PHE A 1 328 ? -15.425 -2.262 35.898 1.00 90.88 328 PHE A CA 1
ATOM 2559 C C . PHE A 1 328 ? -15.769 -2.782 34.510 1.00 90.88 328 PHE A C 1
ATOM 2561 O O . PHE A 1 328 ? -16.712 -2.310 33.886 1.00 90.88 328 PHE A O 1
ATOM 2568 N N . TYR A 1 329 ? -15.004 -3.760 34.041 1.00 93.50 329 TYR A N 1
ATOM 2569 C CA . TYR A 1 329 ? -15.196 -4.358 32.726 1.00 93.50 329 TYR A CA 1
ATOM 2570 C C . TYR A 1 329 ? -15.177 -5.868 32.847 1.00 93.50 329 TYR A C 1
ATOM 2572 O O . TYR A 1 329 ? -14.357 -6.415 33.590 1.00 93.50 329 TYR A O 1
ATOM 2580 N N . ARG A 1 330 ? -16.008 -6.553 32.063 1.00 95.69 330 ARG A N 1
ATOM 2581 C CA . ARG A 1 330 ? -15.850 -7.994 31.913 1.00 95.69 330 ARG A CA 1
ATOM 2582 C C . ARG A 1 330 ? -14.694 -8.284 30.955 1.00 95.69 330 ARG A C 1
ATOM 2584 O O . ARG A 1 330 ? -14.505 -7.627 29.925 1.00 95.69 330 ARG A O 1
ATOM 2591 N N . ALA A 1 331 ? -13.942 -9.318 31.275 1.00 96.44 331 ALA A N 1
ATOM 2592 C CA . ALA A 1 331 ? -12.827 -9.772 30.477 1.00 96.44 331 ALA A CA 1
ATOM 2593 C C . ALA A 1 331 ? -12.692 -11.291 30.563 1.00 96.44 331 ALA A C 1
ATOM 2595 O O . ALA A 1 331 ? -13.236 -11.923 31.462 1.00 96.44 331 ALA A O 1
ATOM 2596 N N . ILE A 1 332 ? -11.953 -11.876 29.631 1.00 96.06 332 ILE A N 1
ATOM 2597 C CA . ILE A 1 332 ? -11.590 -13.292 29.654 1.00 96.06 332 ILE A CA 1
ATOM 2598 C C . ILE A 1 332 ? -10.091 -13.438 29.885 1.00 96.06 332 ILE A C 1
ATOM 2600 O O . ILE A 1 332 ? -9.291 -12.665 29.347 1.00 96.06 332 ILE A O 1
ATOM 2604 N N . VAL A 1 333 ? -9.707 -14.412 30.704 1.00 95.69 333 VAL A N 1
ATOM 2605 C CA . VAL A 1 333 ? -8.302 -14.712 30.986 1.00 95.69 333 VAL A CA 1
ATOM 2606 C C . VAL A 1 333 ? -7.668 -15.410 29.787 1.00 95.69 333 VAL A C 1
ATOM 2608 O O . VAL A 1 333 ? -8.116 -16.473 29.375 1.00 95.69 333 VAL A O 1
ATOM 2611 N N . ILE A 1 334 ? -6.593 -14.833 29.247 1.00 95.50 334 ILE A N 1
ATOM 2612 C CA . ILE A 1 334 ? -5.877 -15.373 28.080 1.00 95.50 334 ILE A CA 1
ATOM 2613 C C . ILE A 1 334 ? -4.631 -16.148 28.511 1.00 95.50 334 ILE A C 1
ATOM 2615 O O . ILE A 1 334 ? -4.345 -17.230 28.015 1.00 95.50 334 ILE A O 1
ATOM 2619 N N . SER A 1 335 ? -3.826 -15.558 29.396 1.00 94.31 335 SER A N 1
ATOM 2620 C CA . SER A 1 335 ? -2.533 -16.119 29.801 1.00 94.31 335 SER A CA 1
ATOM 2621 C C . SER A 1 335 ? -2.023 -15.447 31.070 1.00 94.31 335 SER A C 1
ATOM 2623 O O . SER A 1 335 ? -2.448 -14.337 31.394 1.00 94.31 335 SER A O 1
ATOM 2625 N N . TYR A 1 336 ? -1.018 -16.038 31.707 1.00 93.75 336 TYR A N 1
ATOM 2626 C CA . TYR A 1 336 ? -0.328 -15.451 32.854 1.00 93.75 336 TYR A CA 1
ATOM 2627 C C . TYR A 1 336 ? 1.106 -15.043 32.511 1.00 93.75 336 TYR A C 1
ATOM 2629 O O . TYR A 1 336 ? 1.765 -15.665 31.679 1.00 93.75 336 TYR A O 1
ATOM 2637 N N . ARG A 1 337 ? 1.594 -13.981 33.158 1.00 89.88 337 ARG A N 1
ATOM 2638 C CA . ARG A 1 337 ? 3.014 -13.610 33.176 1.00 89.88 337 ARG A CA 1
ATOM 2639 C C . ARG A 1 337 ? 3.488 -13.488 34.614 1.00 89.88 337 ARG A C 1
ATOM 2641 O O . ARG A 1 337 ? 2.911 -12.730 35.395 1.00 89.88 337 ARG A O 1
ATOM 2648 N N . GLU A 1 338 ? 4.578 -14.174 34.931 1.00 83.50 338 GLU A N 1
ATOM 2649 C CA . GLU A 1 338 ? 5.306 -13.941 36.174 1.00 83.50 338 GLU A CA 1
ATOM 2650 C C . GLU A 1 338 ? 5.955 -12.553 36.114 1.00 83.50 338 GLU A C 1
ATOM 2652 O O . GLU A 1 338 ? 6.762 -12.250 35.231 1.00 83.50 338 GLU A O 1
ATOM 2657 N N . GLY A 1 339 ? 5.538 -11.660 37.013 1.00 70.81 339 GLY A N 1
ATOM 2658 C CA . GLY A 1 339 ? 6.155 -10.352 37.163 1.00 70.81 339 GLY A CA 1
ATOM 2659 C C . GLY A 1 339 ? 7.464 -10.488 37.928 1.00 70.81 339 GLY A C 1
ATOM 2660 O O . GLY A 1 339 ? 7.490 -11.087 38.997 1.00 70.81 339 GLY A O 1
ATOM 2661 N N . THR A 1 340 ? 8.537 -9.874 37.432 1.00 68.06 340 THR A N 1
ATOM 2662 C CA . THR A 1 340 ? 9.883 -10.024 38.009 1.00 68.06 340 THR A CA 1
ATOM 2663 C C . THR A 1 340 ? 10.015 -9.541 39.457 1.00 68.06 340 THR A C 1
ATOM 2665 O O . THR A 1 340 ? 10.970 -9.944 40.099 1.00 68.06 340 THR A O 1
ATOM 2668 N N . ASN A 1 341 ? 9.082 -8.723 39.979 1.00 68.25 341 ASN A N 1
ATOM 2669 C CA . ASN A 1 341 ? 9.108 -8.201 41.361 1.00 68.25 341 ASN A CA 1
ATOM 2670 C C . ASN A 1 341 ? 7.729 -7.844 41.980 1.00 68.25 341 ASN A C 1
ATOM 2672 O O . ASN A 1 341 ? 7.686 -7.322 43.089 1.00 68.25 341 ASN A O 1
ATOM 2676 N N . THR A 1 342 ? 6.596 -8.038 41.287 1.00 70.06 342 THR A N 1
ATOM 2677 C CA . THR A 1 342 ? 5.278 -7.488 41.718 1.00 70.06 342 THR A CA 1
ATOM 2678 C C . THR A 1 342 ? 4.137 -8.513 41.770 1.00 70.06 342 THR A C 1
ATOM 2680 O O . THR A 1 342 ? 2.978 -8.132 41.890 1.00 70.06 342 THR A O 1
ATOM 2683 N N . GLY A 1 343 ? 4.449 -9.811 41.714 1.00 84.88 343 GLY A N 1
ATOM 2684 C CA . GLY A 1 343 ? 3.452 -10.886 41.676 1.00 84.88 343 GLY A CA 1
ATOM 2685 C C . GLY A 1 343 ? 2.981 -11.236 40.260 1.00 84.88 343 GLY A C 1
ATOM 2686 O O . GLY A 1 343 ? 3.422 -10.652 39.265 1.00 84.88 343 GLY A O 1
ATOM 2687 N N . THR A 1 344 ? 2.106 -12.237 40.168 1.00 90.19 344 THR A N 1
ATOM 2688 C CA . THR A 1 344 ? 1.573 -12.758 38.902 1.00 90.19 344 THR A CA 1
ATOM 2689 C C . THR A 1 344 ? 0.596 -11.768 38.272 1.00 90.19 344 THR A C 1
ATOM 2691 O O . THR A 1 344 ? -0.333 -11.289 38.927 1.00 90.19 344 THR A O 1
ATOM 2694 N N . LYS A 1 345 ? 0.783 -11.480 36.980 1.00 93.62 345 LYS A N 1
ATOM 2695 C CA . LYS A 1 345 ? -0.152 -10.677 36.185 1.00 93.62 345 LYS A CA 1
ATOM 2696 C C . LYS A 1 345 ? -0.975 -11.568 35.267 1.00 93.62 345 LYS A C 1
ATOM 2698 O O . LYS A 1 345 ? -0.423 -12.397 34.541 1.00 93.62 345 LYS A O 1
ATOM 2703 N N . ALA A 1 346 ? -2.284 -11.355 35.267 1.00 94.12 346 ALA A N 1
ATOM 2704 C CA . ALA A 1 346 ? -3.191 -11.928 34.288 1.00 94.12 346 ALA A CA 1
ATOM 2705 C C . ALA A 1 346 ? -3.215 -11.039 33.042 1.00 94.12 346 ALA A C 1
ATOM 2707 O O . ALA A 1 346 ? -3.357 -9.818 33.137 1.00 94.12 346 ALA A O 1
ATOM 2708 N N . ARG A 1 347 ? -3.093 -11.650 31.866 1.00 95.12 347 ARG A N 1
ATOM 2709 C CA . ARG A 1 347 ? -3.384 -11.008 30.587 1.00 95.12 347 ARG A CA 1
ATOM 2710 C C . ARG A 1 347 ? -4.815 -11.334 30.203 1.00 95.12 347 ARG A C 1
ATOM 2712 O O . ARG A 1 347 ? -5.168 -12.508 30.104 1.00 95.12 347 ARG A O 1
ATOM 2719 N N . LEU A 1 348 ? -5.596 -10.295 29.956 1.00 95.50 348 LEU A N 1
ATOM 2720 C CA . LEU A 1 348 ? -7.024 -10.379 29.705 1.00 95.50 348 LEU A CA 1
ATOM 2721 C C . LEU A 1 348 ? -7.388 -9.763 28.352 1.00 95.50 348 LEU A C 1
ATOM 2723 O O . LEU A 1 348 ? -6.699 -8.850 27.885 1.00 95.50 348 LEU A O 1
ATOM 2727 N N . LEU A 1 349 ? -8.490 -10.228 27.762 1.00 95.88 349 LEU A N 1
ATOM 2728 C CA . LEU A 1 349 ? -9.181 -9.577 26.643 1.00 95.88 349 LEU A CA 1
ATOM 2729 C C . LEU A 1 349 ? -10.519 -9.050 27.157 1.00 95.88 349 LEU A C 1
ATOM 2731 O O . LEU A 1 349 ? -11.307 -9.825 27.696 1.00 95.88 349 LEU A O 1
ATOM 2735 N N . THR A 1 350 ? -10.794 -7.756 27.002 1.00 95.88 350 THR A N 1
ATOM 2736 C CA . THR A 1 350 ? -12.105 -7.213 27.378 1.00 95.88 350 THR A CA 1
ATOM 2737 C C . THR A 1 350 ? -13.172 -7.679 26.396 1.00 95.88 350 THR A C 1
ATOM 2739 O O . THR A 1 350 ? -13.042 -7.469 25.192 1.00 95.88 350 THR A O 1
ATOM 2742 N N . LEU A 1 351 ? -14.237 -8.312 26.894 1.00 96.38 351 LEU A N 1
ATOM 2743 C CA . LEU A 1 351 ? -15.261 -8.918 26.025 1.00 96.38 351 LEU A CA 1
ATOM 2744 C C . LEU A 1 351 ? -16.153 -7.872 25.343 1.00 96.38 351 LEU A C 1
ATOM 2746 O O . LEU A 1 351 ? -16.760 -8.137 24.310 1.00 96.38 351 LEU A O 1
ATOM 2750 N N . ASP A 1 352 ? -16.204 -6.676 25.922 1.00 96.50 352 ASP A N 1
ATOM 2751 C CA . ASP A 1 352 ? -17.091 -5.598 25.494 1.00 96.50 352 ASP A CA 1
ATOM 2752 C C . ASP A 1 352 ? -16.357 -4.492 24.704 1.00 96.50 352 ASP A C 1
ATOM 2754 O O . ASP A 1 352 ? -16.996 -3.709 24.007 1.00 96.50 352 ASP A O 1
ATOM 2758 N N . TYR A 1 353 ? -15.014 -4.464 24.752 1.00 95.06 353 TYR A N 1
ATOM 2759 C CA . TYR A 1 353 ? -14.184 -3.433 24.098 1.00 95.06 353 TYR A CA 1
ATOM 2760 C C . TYR A 1 353 ? -13.003 -3.994 23.287 1.00 95.06 353 TYR A C 1
ATOM 2762 O O . TYR A 1 353 ? -12.326 -3.231 22.598 1.00 95.06 353 TYR A O 1
ATOM 2770 N N . GLY A 1 354 ? -12.703 -5.294 23.372 1.00 94.44 354 GLY A N 1
ATOM 2771 C CA . GLY A 1 354 ? -11.636 -5.950 22.605 1.00 94.44 354 GLY A CA 1
ATOM 2772 C C . GLY A 1 354 ? -10.204 -5.520 22.963 1.00 94.44 354 GLY A C 1
ATOM 2773 O O . GLY A 1 354 ? -9.241 -5.861 22.278 1.00 94.44 354 GLY A O 1
ATOM 2774 N N . ALA A 1 355 ? -10.021 -4.767 24.046 1.00 92.31 355 ALA A N 1
ATOM 2775 C CA . ALA A 1 355 ? -8.716 -4.306 24.488 1.00 92.31 355 ALA A CA 1
ATOM 2776 C C . ALA A 1 355 ? -7.972 -5.415 25.242 1.00 92.31 355 ALA A C 1
ATOM 2778 O O . ALA A 1 355 ? -8.517 -6.059 26.142 1.00 92.31 355 ALA A O 1
ATOM 2779 N N . ARG A 1 356 ? -6.685 -5.593 24.927 1.00 92.69 356 ARG A N 1
ATOM 2780 C CA . ARG A 1 356 ? -5.793 -6.444 25.715 1.00 92.69 356 ARG A CA 1
ATOM 2781 C C . ARG A 1 356 ? -5.223 -5.671 26.900 1.00 92.69 356 ARG A C 1
ATOM 2783 O O . ARG A 1 356 ? -4.549 -4.658 26.714 1.00 92.69 356 ARG A O 1
ATOM 2790 N N . VAL A 1 357 ? -5.426 -6.189 28.107 1.00 92.94 357 VAL A N 1
ATOM 2791 C CA . VAL A 1 357 ? -4.981 -5.548 29.353 1.00 92.94 357 VAL A CA 1
ATOM 2792 C C . VAL A 1 357 ? -4.175 -6.538 30.192 1.00 92.94 357 VAL A C 1
ATOM 2794 O O . VAL A 1 357 ? -4.424 -7.740 30.161 1.00 92.94 357 VAL A O 1
ATOM 2797 N N . GLU A 1 358 ? -3.173 -6.047 30.918 1.00 93.06 358 GLU A N 1
ATOM 2798 C CA . GLU A 1 358 ? -2.451 -6.829 31.925 1.00 93.06 358 GLU A CA 1
ATOM 2799 C C . GLU A 1 358 ? -2.729 -6.231 33.305 1.00 93.06 358 GLU A C 1
ATOM 2801 O O . GLU A 1 358 ? -2.449 -5.054 33.541 1.00 93.06 358 GLU A O 1
ATOM 2806 N N . VAL A 1 359 ? -3.284 -7.038 34.209 1.00 92.50 359 VAL A N 1
ATOM 2807 C CA . VAL A 1 359 ? -3.669 -6.625 35.567 1.00 92.50 359 VAL A CA 1
ATOM 2808 C C . VAL A 1 359 ? -3.135 -7.611 36.602 1.00 92.50 359 VAL A C 1
ATOM 2810 O O . VAL A 1 359 ? -2.805 -8.753 36.275 1.00 92.50 359 VAL A O 1
ATOM 2813 N N . PHE A 1 360 ? -3.018 -7.174 37.853 1.00 91.56 360 PHE A N 1
ATOM 2814 C CA . PHE A 1 360 ? -2.681 -8.074 38.955 1.00 91.56 360 PHE A CA 1
ATOM 2815 C C . PHE A 1 360 ? -3.893 -8.918 39.346 1.00 91.56 360 PHE A C 1
ATOM 2817 O O . PHE A 1 360 ? -5.030 -8.484 39.170 1.00 91.56 360 PHE A O 1
ATOM 2824 N N . LEU A 1 361 ? -3.652 -10.108 39.905 1.00 91.25 361 LEU A N 1
ATOM 2825 C CA . LEU A 1 361 ? -4.731 -10.985 40.382 1.00 91.25 361 LEU A CA 1
ATOM 2826 C C . LEU A 1 361 ? -5.640 -10.289 41.409 1.00 91.25 361 LEU A C 1
ATOM 2828 O O . LEU A 1 361 ? -6.851 -10.475 41.377 1.00 91.25 361 LEU A O 1
ATOM 2832 N N . ASP A 1 362 ? -5.074 -9.408 42.237 1.00 89.25 362 ASP A N 1
ATOM 2833 C CA . ASP A 1 362 ? -5.811 -8.627 43.238 1.00 89.25 362 ASP A CA 1
ATOM 2834 C C . ASP A 1 362 ? -6.787 -7.598 42.642 1.00 89.25 362 ASP A C 1
ATOM 2836 O O . ASP A 1 362 ? -7.578 -7.008 43.384 1.00 89.25 362 ASP A O 1
ATOM 2840 N N . ASP A 1 363 ? -6.718 -7.336 41.336 1.00 90.69 363 ASP A N 1
ATOM 2841 C CA . ASP A 1 363 ? -7.621 -6.433 40.619 1.00 90.69 363 ASP A CA 1
ATOM 2842 C C . ASP A 1 363 ? -8.747 -7.201 39.885 1.00 90.69 363 ASP A C 1
ATOM 2844 O O . ASP A 1 363 ? -9.502 -6.595 39.116 1.00 90.69 363 ASP A O 1
ATOM 2848 N N . LEU A 1 364 ? -8.869 -8.518 40.126 1.00 93.94 364 LEU A N 1
ATOM 2849 C CA . LEU A 1 364 ? -9.880 -9.398 39.534 1.00 93.94 364 LEU A CA 1
ATOM 2850 C C . LEU A 1 364 ? -11.008 -9.758 40.512 1.00 93.94 364 LEU A C 1
ATOM 2852 O O . LEU A 1 364 ? -10.793 -10.024 41.697 1.00 93.94 364 LEU A O 1
ATOM 2856 N N . TYR A 1 365 ? -12.219 -9.827 39.973 1.00 95.06 365 TYR A N 1
ATOM 2857 C CA . TYR A 1 365 ? -13.468 -10.086 40.683 1.00 95.06 365 TYR A CA 1
ATOM 2858 C C . TYR A 1 365 ? -14.288 -11.145 39.936 1.00 95.06 365 TYR A C 1
ATOM 2860 O O . TYR A 1 365 ? -14.117 -11.343 38.729 1.00 95.06 365 TYR A O 1
ATOM 2868 N N . SER A 1 366 ? -15.195 -11.819 40.645 1.00 93.38 366 SER A N 1
ATOM 2869 C CA . SER A 1 366 ? -16.185 -12.697 40.015 1.00 93.38 366 SER A CA 1
ATOM 2870 C C . SER A 1 366 ? -17.150 -11.900 39.136 1.00 93.38 366 SER A C 1
ATOM 2872 O O . SER A 1 366 ? -17.429 -10.731 39.401 1.00 93.38 366 SER A O 1
ATOM 2874 N N . VAL A 1 367 ? -17.684 -12.546 38.101 1.00 93.50 367 VAL A N 1
ATOM 2875 C CA . VAL A 1 367 ? -18.720 -11.971 37.234 1.00 93.50 367 VAL A CA 1
ATOM 2876 C C . VAL A 1 367 ? -20.092 -12.504 37.666 1.00 93.50 367 VAL A C 1
ATOM 2878 O O . VAL A 1 367 ? -20.203 -13.692 37.972 1.00 93.50 367 VAL A O 1
ATOM 2881 N N . PRO A 1 368 ? -21.149 -11.670 37.704 1.00 92.38 368 PRO A N 1
ATOM 2882 C CA . PRO A 1 368 ? -22.516 -12.141 37.925 1.00 92.38 368 PRO A CA 1
ATOM 2883 C C . PRO A 1 368 ? -22.928 -13.176 36.876 1.00 92.38 368 PRO A C 1
ATOM 2885 O O . PRO A 1 368 ? -22.665 -12.961 35.695 1.00 92.38 368 PRO A O 1
ATOM 2888 N N . GLN A 1 369 ? -23.650 -14.235 37.267 1.00 90.56 369 GLN A N 1
ATOM 2889 C CA . GLN A 1 369 ? -24.107 -15.298 36.349 1.00 90.56 369 GLN A CA 1
ATOM 2890 C C . GLN A 1 369 ? -24.821 -14.764 35.095 1.00 90.56 369 GLN A C 1
ATOM 2892 O O . GLN A 1 369 ? -24.609 -15.272 33.998 1.00 90.56 369 GLN A O 1
ATOM 2897 N N . GLU A 1 370 ? -25.604 -13.698 35.245 1.00 93.38 370 GLU A N 1
ATOM 2898 C CA . GLU A 1 370 ? -26.332 -13.027 34.160 1.00 93.38 370 GLU A CA 1
ATOM 2899 C C . GLU A 1 370 ? -25.412 -12.408 33.092 1.00 93.38 370 GLU A C 1
ATOM 2901 O O . GLU A 1 370 ? -25.809 -12.242 31.941 1.00 93.38 370 GLU A O 1
ATOM 2906 N N . LEU A 1 371 ? -24.170 -12.077 33.456 1.00 94.25 371 LEU A N 1
ATOM 2907 C CA . LEU A 1 371 ? -23.178 -11.446 32.583 1.00 94.25 371 LEU A CA 1
ATOM 2908 C C . LEU A 1 371 ? -22.153 -12.442 32.013 1.00 94.25 371 LEU A C 1
ATOM 2910 O O . LEU A 1 371 ? -21.233 -12.038 31.294 1.00 94.25 371 LEU A O 1
ATOM 2914 N N . HIS A 1 372 ? -22.300 -13.742 32.289 1.00 92.38 372 HIS A N 1
ATOM 2915 C CA . HIS A 1 372 ? -21.504 -14.772 31.618 1.00 92.38 372 HIS A CA 1
ATOM 2916 C C . HIS A 1 372 ? -21.843 -14.854 30.122 1.00 92.38 372 HIS A C 1
ATOM 2918 O O . HIS A 1 372 ? -22.971 -14.585 29.712 1.00 92.38 372 HIS A O 1
ATOM 2924 N N . LEU A 1 373 ? -20.874 -15.310 29.319 1.00 91.94 373 LEU A N 1
ATOM 2925 C CA . LEU A 1 373 ? -20.965 -15.408 27.853 1.00 91.94 373 LEU A CA 1
ATOM 2926 C C . LEU A 1 373 ? -22.168 -16.214 27.336 1.00 91.94 373 LEU A C 1
ATOM 2928 O O . LEU A 1 373 ? -22.667 -15.933 26.251 1.00 91.94 373 LEU A O 1
ATOM 2932 N N . ASN A 1 374 ? -22.652 -17.189 28.112 1.00 90.19 374 ASN A N 1
ATOM 2933 C CA . ASN A 1 374 ? -23.810 -18.012 27.743 1.00 90.19 374 ASN A CA 1
ATOM 2934 C C . ASN A 1 374 ? -25.137 -17.239 27.782 1.00 90.19 374 ASN A C 1
ATOM 2936 O O . ASN A 1 374 ? -26.105 -17.666 27.161 1.00 90.19 374 ASN A O 1
ATOM 2940 N N . VAL A 1 375 ? -25.191 -16.145 28.547 1.00 93.38 375 VAL A N 1
ATOM 2941 C CA . VAL A 1 375 ? -26.389 -15.318 28.738 1.00 93.38 375 VAL A CA 1
ATOM 2942 C C . VAL A 1 375 ? -26.222 -13.987 28.016 1.00 93.38 375 VAL A C 1
ATOM 2944 O O . VAL A 1 375 ? -27.083 -13.592 27.236 1.00 93.38 375 VAL A O 1
ATOM 2947 N N . THR A 1 376 ? -25.091 -13.320 28.240 1.00 94.19 376 THR A N 1
ATOM 2948 C CA . THR A 1 376 ? -24.775 -12.028 27.637 1.00 94.19 376 THR A CA 1
ATOM 2949 C C . THR A 1 376 ? -23.547 -12.187 26.736 1.00 94.19 376 THR A C 1
ATOM 2951 O O . THR A 1 376 ? -22.434 -12.270 27.268 1.00 94.19 376 THR A O 1
ATOM 2954 N N . PRO A 1 377 ? -23.706 -12.210 25.399 1.00 94.56 377 PRO A N 1
ATOM 2955 C CA . PRO A 1 377 ? -22.588 -12.384 24.472 1.00 94.56 377 PRO A CA 1
ATOM 2956 C C . PRO A 1 377 ? -21.620 -11.191 24.507 1.00 94.56 377 PRO A C 1
ATOM 2958 O O . PRO A 1 377 ? -21.895 -10.162 25.135 1.00 94.56 377 PRO A O 1
ATOM 2961 N N . CYS A 1 378 ? -20.485 -11.321 23.818 1.00 95.38 378 CYS A N 1
ATOM 2962 C CA . CYS A 1 378 ? -19.568 -10.207 23.578 1.00 95.38 378 CYS A CA 1
ATOM 2963 C C . CYS A 1 378 ? -20.307 -9.052 22.891 1.00 95.38 378 CYS A C 1
ATOM 2965 O O . CYS A 1 378 ? -21.088 -9.278 21.970 1.00 95.38 378 CYS A O 1
ATOM 2967 N N . GLN A 1 379 ? -20.062 -7.821 23.338 1.00 96.38 379 GLN A N 1
ATOM 2968 C CA . GLN A 1 379 ? -20.650 -6.621 22.725 1.00 96.38 379 GLN A CA 1
ATOM 2969 C C . GLN A 1 379 ? -19.735 -5.976 21.678 1.00 96.38 379 GLN A C 1
ATOM 2971 O O . GLN A 1 379 ? -20.127 -5.038 20.985 1.00 96.38 379 GLN A O 1
ATOM 2976 N N . VAL A 1 380 ? -18.498 -6.452 21.570 1.00 96.56 380 VAL A N 1
ATOM 2977 C CA . VAL A 1 380 ? -17.530 -5.958 20.596 1.00 96.56 380 VAL A CA 1
ATOM 2978 C C . VAL A 1 380 ? -17.558 -6.800 19.327 1.00 96.56 380 VAL A C 1
ATOM 2980 O O . VAL A 1 380 ? -17.755 -8.011 19.385 1.00 96.56 380 VAL A O 1
ATOM 2983 N N . SER A 1 381 ? -17.319 -6.163 18.187 1.00 97.38 381 SER A N 1
ATOM 2984 C CA . SER A 1 381 ? -17.121 -6.813 16.893 1.00 97.38 381 SER A CA 1
ATOM 2985 C C . SER A 1 381 ? -15.732 -6.498 16.347 1.00 97.38 381 SER A C 1
ATOM 2987 O O . SER A 1 381 ? -15.201 -5.404 16.563 1.00 97.38 381 SER A O 1
ATOM 2989 N N . LEU A 1 382 ? -15.131 -7.446 15.631 1.00 97.81 382 LEU A N 1
ATOM 2990 C CA . LEU A 1 382 ? -13.914 -7.205 14.863 1.00 97.81 382 LEU A CA 1
ATOM 2991 C C . LEU A 1 382 ? -14.281 -6.487 13.561 1.00 97.81 382 LEU A C 1
ATOM 2993 O O . LEU A 1 382 ? -15.125 -6.949 12.806 1.00 97.81 382 LEU A O 1
ATOM 2997 N N . CYS A 1 383 ? -13.622 -5.377 13.275 1.00 97.56 383 CYS A N 1
ATOM 2998 C CA . CYS A 1 383 ? -13.810 -4.588 12.069 1.00 97.56 383 CYS A CA 1
ATOM 2999 C C . CYS A 1 383 ? -12.517 -4.575 11.248 1.00 97.56 383 CYS A C 1
ATOM 3001 O O . CYS A 1 383 ? -11.467 -4.183 11.761 1.00 97.56 383 CYS A O 1
ATOM 3003 N N . LYS A 1 384 ? -12.594 -4.974 9.976 1.00 96.50 384 LYS A N 1
ATOM 3004 C CA . LYS A 1 384 ? -11.519 -4.856 8.985 1.00 96.50 384 LYS A CA 1
ATOM 3005 C C . LYS A 1 384 ? -11.783 -3.652 8.086 1.00 96.50 384 LYS A C 1
ATOM 3007 O O . LYS A 1 384 ? -12.799 -3.625 7.400 1.00 96.50 384 LYS A O 1
ATOM 3012 N N . LEU A 1 385 ? -10.878 -2.682 8.056 1.00 95.88 385 LEU A N 1
ATOM 3013 C CA . LEU A 1 385 ? -10.965 -1.553 7.137 1.00 95.88 385 LEU A CA 1
ATOM 3014 C C . LEU A 1 385 ? -10.875 -2.061 5.689 1.00 95.88 385 LEU A C 1
ATOM 3016 O O . LEU A 1 385 ? -10.000 -2.862 5.348 1.00 95.88 385 LEU A O 1
ATOM 3020 N N . ILE A 1 386 ? -11.818 -1.631 4.858 1.00 94.50 386 ILE A N 1
ATOM 3021 C CA . ILE A 1 386 ? -11.931 -2.052 3.461 1.00 94.50 386 ILE A CA 1
ATOM 3022 C C . ILE A 1 386 ? -10.727 -1.578 2.636 1.00 94.50 386 ILE A C 1
ATOM 3024 O O . ILE A 1 386 ? -10.195 -0.493 2.865 1.00 94.50 386 ILE A O 1
ATOM 3028 N N . ASP A 1 387 ? -10.318 -2.389 1.658 1.00 92.38 387 ASP A N 1
ATOM 3029 C CA . ASP A 1 387 ? -9.338 -2.046 0.620 1.00 92.38 387 ASP A CA 1
ATOM 3030 C C . ASP A 1 387 ? -8.003 -1.461 1.103 1.00 92.38 387 ASP A C 1
ATOM 3032 O O . ASP A 1 387 ? -7.345 -0.724 0.367 1.00 92.38 387 ASP A O 1
ATOM 3036 N N . VAL A 1 388 ? -7.573 -1.793 2.317 1.00 93.88 388 VAL A N 1
ATOM 3037 C CA . VAL A 1 388 ? -6.244 -1.435 2.812 1.00 93.88 388 VAL A CA 1
ATOM 3038 C C . VAL A 1 388 ? -5.412 -2.679 3.063 1.00 93.88 388 VAL A C 1
ATOM 3040 O O . VAL A 1 388 ? -5.912 -3.724 3.479 1.00 93.88 388 VAL A O 1
ATOM 3043 N N . CYS A 1 389 ? -4.114 -2.559 2.839 1.00 93.69 389 CYS A N 1
ATOM 3044 C CA . CYS A 1 389 ? -3.129 -3.588 3.111 1.00 93.69 389 CYS A CA 1
ATOM 3045 C C . CYS A 1 389 ? -1.861 -2.948 3.711 1.00 93.69 389 CYS A C 1
ATOM 3047 O O . CYS A 1 389 ? -1.672 -1.726 3.628 1.00 93.69 389 CYS A O 1
ATOM 3049 N N . PRO A 1 390 ? -1.015 -3.725 4.403 1.00 93.81 390 PRO A N 1
ATOM 3050 C CA . PRO A 1 390 ? 0.200 -3.186 4.995 1.00 93.81 390 PRO A CA 1
ATOM 3051 C C . PRO A 1 390 ? 1.219 -2.790 3.916 1.00 93.81 390 PRO A C 1
ATOM 3053 O O . PRO A 1 390 ? 1.437 -3.569 2.984 1.00 93.81 390 PRO A O 1
ATOM 3056 N N . PRO A 1 391 ? 1.876 -1.621 4.043 1.00 94.31 391 PRO A N 1
ATOM 3057 C CA . PRO A 1 391 ? 2.992 -1.250 3.186 1.00 94.31 391 PRO A CA 1
ATOM 3058 C C . PRO A 1 391 ? 4.256 -2.037 3.586 1.00 94.31 391 PRO A C 1
ATOM 3060 O O . PRO A 1 391 ? 4.330 -2.571 4.700 1.00 94.31 391 PRO A O 1
ATOM 3063 N N . PRO A 1 392 ? 5.282 -2.104 2.721 1.00 94.25 392 PRO A N 1
ATOM 3064 C CA . PRO A 1 392 ? 6.570 -2.657 3.103 1.00 94.25 392 PRO A CA 1
ATOM 3065 C C . PRO A 1 392 ? 7.265 -1.744 4.126 1.00 94.25 392 PRO A C 1
ATOM 3067 O O . PRO A 1 392 ? 7.341 -0.532 3.933 1.00 94.25 392 PRO A O 1
ATOM 3070 N N . VAL A 1 393 ? 7.832 -2.321 5.187 1.00 92.19 393 VAL A N 1
ATOM 3071 C CA . VAL A 1 393 ? 8.556 -1.583 6.244 1.00 92.19 393 VAL A CA 1
ATOM 3072 C C . VAL A 1 393 ? 9.784 -0.869 5.695 1.00 92.19 393 VAL A C 1
ATOM 3074 O O . VAL A 1 393 ? 10.136 0.213 6.155 1.00 92.19 393 VAL A O 1
ATOM 3077 N N . ASN A 1 394 ? 10.444 -1.475 4.707 1.00 93.06 394 ASN A N 1
ATOM 3078 C CA . ASN A 1 394 ? 11.569 -0.880 4.003 1.00 93.06 394 ASN A CA 1
ATOM 3079 C C . ASN A 1 394 ? 11.352 -1.028 2.487 1.00 93.06 394 ASN A C 1
ATOM 3081 O O . ASN A 1 394 ? 11.527 -2.106 1.911 1.00 93.06 394 ASN A O 1
ATOM 3085 N N . THR A 1 395 ? 10.971 0.078 1.844 1.00 94.62 395 THR A N 1
ATOM 3086 C CA . THR A 1 395 ? 10.720 0.162 0.396 1.00 94.62 395 THR A CA 1
ATOM 3087 C C . THR A 1 395 ? 11.987 -0.045 -0.439 1.00 94.62 395 THR A C 1
ATOM 3089 O O . THR A 1 395 ? 11.898 -0.509 -1.581 1.00 94.62 395 THR A O 1
ATOM 3092 N N . ALA A 1 396 ? 13.175 0.233 0.114 1.00 96.12 396 ALA A N 1
ATOM 3093 C CA . ALA A 1 396 ? 14.451 0.057 -0.573 1.00 96.12 396 ALA A CA 1
ATOM 3094 C C . ALA A 1 396 ? 14.782 -1.425 -0.792 1.00 96.12 396 ALA A C 1
ATOM 3096 O O . ALA A 1 396 ? 15.223 -1.786 -1.883 1.00 96.12 396 ALA A O 1
ATOM 3097 N N . ILE A 1 397 ? 14.494 -2.303 0.181 1.00 96.56 397 ILE A N 1
ATOM 3098 C CA . ILE A 1 397 ? 14.654 -3.759 0.009 1.00 96.56 397 ILE A CA 1
ATOM 3099 C C . ILE A 1 397 ? 13.836 -4.228 -1.199 1.00 96.56 397 ILE A C 1
ATOM 3101 O O . ILE A 1 397 ? 14.393 -4.820 -2.124 1.00 96.56 397 ILE A O 1
ATOM 3105 N N . ILE A 1 398 ? 12.539 -3.904 -1.233 1.00 97.38 398 ILE A N 1
ATOM 3106 C CA . ILE A 1 398 ? 11.636 -4.290 -2.329 1.00 97.38 398 ILE A CA 1
ATOM 3107 C C . ILE A 1 398 ? 12.129 -3.725 -3.667 1.00 97.38 398 ILE A C 1
ATOM 3109 O O . ILE A 1 398 ? 12.249 -4.461 -4.646 1.00 97.38 398 ILE A O 1
ATOM 3113 N N . SER A 1 399 ? 12.508 -2.445 -3.698 1.00 97.25 399 SER A N 1
ATOM 3114 C CA . SER A 1 399 ? 13.031 -1.782 -4.899 1.00 97.25 399 SER A CA 1
ATOM 3115 C C . SER A 1 399 ? 14.304 -2.447 -5.431 1.00 97.25 399 SER A C 1
ATOM 3117 O O . SER A 1 399 ? 14.442 -2.650 -6.638 1.00 97.25 399 SER A O 1
ATOM 3119 N N . HIS A 1 400 ? 15.236 -2.829 -4.554 1.00 97.62 400 HIS A N 1
ATOM 3120 C CA . HIS A 1 400 ? 16.471 -3.502 -4.951 1.00 97.62 400 HIS A CA 1
ATOM 3121 C C . HIS A 1 400 ? 16.234 -4.928 -5.448 1.00 97.62 400 HIS A C 1
ATOM 3123 O O . HIS A 1 400 ? 16.887 -5.333 -6.410 1.00 97.62 400 HIS A O 1
ATOM 3129 N N . ILE A 1 401 ? 15.289 -5.667 -4.862 1.00 97.88 401 ILE A N 1
ATOM 3130 C CA . ILE A 1 401 ? 14.918 -7.001 -5.352 1.00 97.88 401 ILE A CA 1
ATOM 3131 C C . ILE A 1 401 ? 14.214 -6.907 -6.714 1.00 97.88 401 ILE A C 1
ATOM 3133 O O . ILE A 1 401 ? 14.572 -7.644 -7.633 1.00 97.88 401 ILE A O 1
ATOM 3137 N N . LEU A 1 402 ? 13.295 -5.955 -6.905 1.00 98.38 402 LEU A N 1
ATOM 3138 C CA . LEU A 1 402 ? 12.680 -5.692 -8.213 1.00 98.38 402 LEU A CA 1
ATOM 3139 C C . LEU A 1 402 ? 13.725 -5.277 -9.259 1.00 98.38 402 LEU A C 1
ATOM 3141 O O . LEU A 1 402 ? 13.705 -5.765 -10.388 1.00 98.38 402 LEU A O 1
ATOM 3145 N N . SER A 1 403 ? 14.684 -4.430 -8.879 1.00 97.56 403 SER A N 1
ATOM 3146 C CA . SER A 1 403 ? 15.814 -4.051 -9.735 1.00 97.56 403 SER A CA 1
ATOM 3147 C C . SER A 1 403 ? 16.680 -5.262 -10.104 1.00 97.56 403 SER A C 1
ATOM 3149 O O . SER A 1 403 ? 17.054 -5.420 -11.269 1.00 97.56 403 SER A O 1
ATOM 3151 N N . ALA A 1 404 ? 16.922 -6.170 -9.150 1.00 96.31 404 ALA A N 1
ATOM 3152 C CA . ALA A 1 404 ? 17.610 -7.428 -9.405 1.00 96.31 404 ALA A CA 1
ATOM 3153 C C . ALA A 1 404 ? 16.850 -8.248 -10.455 1.00 96.31 404 ALA A C 1
ATOM 3155 O O . ALA A 1 404 ? 17.425 -8.618 -11.480 1.00 96.31 404 ALA A O 1
ATOM 3156 N N . LEU A 1 405 ? 15.547 -8.472 -10.254 1.00 97.56 405 LEU A N 1
ATOM 3157 C CA . LEU A 1 405 ? 14.694 -9.187 -11.207 1.00 97.56 405 LEU A CA 1
ATOM 3158 C C . LEU A 1 405 ? 14.726 -8.539 -12.597 1.00 97.56 405 LEU A C 1
ATOM 3160 O O . LEU A 1 405 ? 14.887 -9.250 -13.589 1.00 97.56 405 LEU A O 1
ATOM 3164 N N . ALA A 1 406 ? 14.671 -7.206 -12.677 1.00 96.81 406 ALA A N 1
ATOM 3165 C CA . ALA A 1 406 ? 14.751 -6.468 -13.936 1.00 96.81 406 ALA A CA 1
ATOM 3166 C C . ALA A 1 406 ? 16.085 -6.713 -14.660 1.00 96.81 406 ALA A C 1
ATOM 3168 O O . ALA A 1 406 ? 16.098 -6.945 -15.872 1.00 96.81 406 ALA A O 1
ATOM 3169 N N . ASN A 1 407 ? 17.200 -6.714 -13.923 1.00 94.94 407 ASN A N 1
ATOM 3170 C CA . ASN A 1 407 ? 18.522 -7.038 -14.457 1.00 94.94 407 ASN A CA 1
ATOM 3171 C C . ASN A 1 407 ? 18.604 -8.487 -14.946 1.00 94.94 407 ASN A C 1
ATOM 3173 O O . ASN A 1 407 ? 19.207 -8.757 -15.988 1.00 94.94 407 ASN A O 1
ATOM 3177 N N . LEU A 1 408 ? 17.962 -9.418 -14.242 1.00 93.75 408 LEU A N 1
ATOM 3178 C CA . LEU A 1 408 ? 17.973 -10.833 -14.591 1.00 93.75 408 LEU A CA 1
ATOM 3179 C C . LEU A 1 408 ? 17.243 -11.113 -15.910 1.00 93.75 408 LEU A C 1
ATOM 3181 O O . LEU A 1 408 ? 17.768 -11.838 -16.754 1.00 93.75 408 LEU A O 1
ATOM 3185 N N . VAL A 1 409 ? 16.069 -10.508 -16.110 1.00 94.38 409 VAL A N 1
ATOM 3186 C CA . VAL A 1 409 ? 15.270 -10.687 -17.337 1.00 94.38 409 VAL A CA 1
ATOM 3187 C C . VAL A 1 409 ? 15.816 -9.898 -18.532 1.00 94.38 409 VAL A C 1
ATOM 3189 O O . VAL A 1 409 ? 15.489 -10.214 -19.677 1.00 94.38 409 VAL A O 1
ATOM 3192 N N . CYS A 1 410 ? 16.671 -8.899 -18.294 1.00 92.62 410 CYS A N 1
ATOM 3193 C CA . CYS A 1 410 ? 17.292 -8.101 -19.348 1.00 92.62 410 CYS A CA 1
ATOM 3194 C C . CYS A 1 410 ? 18.118 -8.982 -20.305 1.00 92.62 410 CYS A C 1
ATOM 3196 O O . CYS A 1 410 ? 19.040 -9.691 -19.882 1.00 92.62 410 CYS A O 1
ATOM 3198 N N . ASP A 1 411 ? 17.764 -8.933 -21.594 1.00 85.69 411 ASP A N 1
ATOM 3199 C CA . ASP A 1 411 ? 18.354 -9.704 -22.697 1.00 85.69 411 ASP A CA 1
ATOM 3200 C C . ASP A 1 411 ? 18.341 -11.242 -22.510 1.00 85.69 411 ASP A C 1
ATOM 3202 O O . ASP A 1 411 ? 19.122 -11.957 -23.147 1.00 85.69 411 ASP A O 1
ATOM 3206 N N . ASN A 1 412 ? 17.448 -11.786 -21.664 1.00 86.81 412 ASN A N 1
ATOM 3207 C CA . ASN A 1 412 ? 17.391 -13.223 -21.366 1.00 86.81 412 ASN A CA 1
ATOM 3208 C C . ASN A 1 412 ? 15.954 -13.784 -21.279 1.00 86.81 412 ASN A C 1
ATOM 3210 O O . ASN A 1 412 ? 15.355 -13.893 -20.209 1.00 86.81 412 ASN A O 1
ATOM 3214 N N . PHE A 1 413 ? 15.401 -14.193 -22.427 1.00 88.00 413 PHE A N 1
ATOM 3215 C CA . PHE A 1 413 ? 14.016 -14.684 -22.527 1.00 88.00 413 PHE A CA 1
ATOM 3216 C C . PHE A 1 413 ? 13.694 -15.941 -21.696 1.00 88.00 413 PHE A C 1
ATOM 3218 O O . PHE A 1 413 ? 12.618 -15.957 -21.101 1.00 88.00 413 PHE A O 1
ATOM 3225 N N . PRO A 1 414 ? 14.557 -16.981 -21.615 1.00 90.94 414 PRO A N 1
ATOM 3226 C CA . PRO A 1 414 ? 14.326 -18.130 -20.731 1.00 90.94 414 PRO A CA 1
ATOM 3227 C C . PRO A 1 414 ? 14.012 -17.749 -19.281 1.00 90.94 414 PRO A C 1
ATOM 3229 O O . PRO A 1 414 ? 13.119 -18.328 -18.671 1.00 90.94 414 PRO A O 1
ATOM 3232 N N . ILE A 1 415 ? 14.691 -16.730 -18.752 1.00 91.69 415 ILE A N 1
ATOM 3233 C CA . ILE A 1 415 ? 14.459 -16.240 -17.389 1.00 91.69 415 ILE A CA 1
ATOM 3234 C C . ILE A 1 415 ? 13.093 -15.571 -17.275 1.00 91.69 415 ILE A C 1
ATOM 3236 O O . ILE A 1 415 ? 12.390 -15.785 -16.293 1.00 91.69 415 ILE A O 1
ATOM 3240 N N . GLY A 1 416 ? 12.682 -14.812 -18.292 1.00 93.38 416 GLY A N 1
ATOM 3241 C CA . GLY A 1 416 ? 11.336 -14.246 -18.346 1.00 93.38 416 GLY A CA 1
ATOM 3242 C C . GLY A 1 416 ? 10.240 -15.317 -18.277 1.00 93.38 416 GLY A C 1
ATOM 3243 O O . GLY A 1 416 ? 9.250 -15.122 -17.580 1.00 93.38 416 GLY A O 1
ATOM 3244 N N . TYR A 1 417 ? 10.425 -16.466 -18.939 1.00 94.00 417 TYR A N 1
ATOM 3245 C CA . TYR A 1 417 ? 9.500 -17.600 -18.808 1.00 94.00 417 TYR A CA 1
ATOM 3246 C C . TYR A 1 417 ? 9.509 -18.195 -17.404 1.00 94.00 417 TYR A C 1
ATOM 3248 O O . TYR A 1 417 ? 8.441 -18.407 -16.843 1.00 94.00 417 TYR A O 1
ATOM 3256 N N . ASN A 1 418 ? 10.691 -18.398 -16.820 1.00 94.38 418 ASN A N 1
ATOM 3257 C CA . ASN A 1 418 ? 10.809 -18.896 -15.453 1.00 94.38 418 ASN A CA 1
ATOM 3258 C C . ASN A 1 418 ? 10.129 -17.955 -14.441 1.00 94.38 418 ASN A C 1
ATOM 3260 O O . ASN A 1 418 ? 9.470 -18.426 -13.519 1.00 94.38 418 ASN A O 1
ATOM 3264 N N . LEU A 1 419 ? 10.215 -16.634 -14.640 1.00 95.75 419 LEU A N 1
ATOM 3265 C CA . LEU A 1 419 ? 9.505 -15.655 -13.815 1.00 95.75 419 LEU A CA 1
ATOM 3266 C C . LEU A 1 419 ? 7.978 -15.823 -13.922 1.00 95.75 419 LEU A C 1
ATOM 3268 O O . LEU A 1 419 ? 7.303 -15.806 -12.899 1.00 95.75 419 LEU A O 1
ATOM 3272 N N . ILE A 1 420 ? 7.441 -16.035 -15.132 1.00 95.88 420 ILE A N 1
ATOM 3273 C CA . ILE A 1 420 ? 6.007 -16.323 -15.343 1.00 95.88 420 ILE A CA 1
ATOM 3274 C C . ILE A 1 420 ? 5.605 -17.641 -14.673 1.00 95.88 420 ILE A C 1
ATOM 3276 O O . ILE A 1 420 ? 4.583 -17.702 -14.001 1.00 95.88 420 ILE A O 1
ATOM 3280 N N . GLU A 1 421 ? 6.390 -18.703 -14.855 1.00 95.25 421 GLU A N 1
ATOM 3281 C CA . GLU A 1 421 ? 6.094 -20.035 -14.306 1.00 95.25 421 GLU A CA 1
ATOM 3282 C C . GLU A 1 421 ? 6.073 -20.050 -12.772 1.00 95.25 421 GLU A C 1
ATOM 3284 O O . GLU A 1 421 ? 5.342 -20.838 -12.179 1.00 95.25 421 GLU A O 1
ATOM 3289 N N . ASN A 1 422 ? 6.831 -19.155 -12.133 1.00 95.62 422 ASN A N 1
ATOM 3290 C CA . ASN A 1 422 ? 6.859 -18.990 -10.681 1.00 95.62 422 ASN A CA 1
ATOM 3291 C C . ASN A 1 422 ? 5.863 -17.935 -10.156 1.00 95.62 422 ASN A C 1
ATOM 3293 O O . ASN A 1 422 ? 5.968 -17.547 -8.997 1.00 95.62 422 ASN A O 1
ATOM 3297 N N . GLY A 1 423 ? 4.923 -17.449 -10.977 1.00 96.56 423 GLY A N 1
ATOM 3298 C CA . GLY A 1 423 ? 3.910 -16.469 -10.553 1.00 96.56 423 GLY A CA 1
ATOM 3299 C C . GLY A 1 423 ? 4.446 -15.047 -10.336 1.00 96.56 423 GLY A C 1
ATOM 3300 O O . GLY A 1 423 ? 3.793 -14.206 -9.721 1.00 96.56 423 GLY A O 1
ATOM 3301 N N . GLY A 1 424 ? 5.659 -14.754 -10.814 1.00 97.50 424 GLY A N 1
ATOM 3302 C CA . GLY A 1 424 ? 6.305 -13.465 -10.580 1.00 97.50 424 GLY A CA 1
ATOM 3303 C C . GLY A 1 424 ? 5.608 -12.303 -11.286 1.00 97.50 424 GLY A C 1
ATOM 3304 O O . GLY A 1 424 ? 5.677 -11.178 -10.804 1.00 97.50 424 GLY A O 1
ATOM 3305 N N . VAL A 1 425 ? 4.909 -12.546 -12.402 1.00 97.75 425 VAL A N 1
ATOM 3306 C CA . VAL A 1 425 ? 4.159 -11.484 -13.095 1.00 97.75 425 VAL A CA 1
ATOM 3307 C C . VAL A 1 425 ? 2.968 -11.035 -12.260 1.00 97.75 425 VAL A C 1
ATOM 3309 O O . VAL A 1 425 ? 2.742 -9.837 -12.131 1.00 97.75 425 VAL A O 1
ATOM 3312 N N . GLU A 1 426 ? 2.244 -11.971 -11.661 1.00 96.75 426 GLU A N 1
ATOM 3313 C CA . GLU A 1 426 ? 1.087 -11.728 -10.808 1.00 96.75 426 GLU A CA 1
ATOM 3314 C C . GLU A 1 426 ? 1.502 -10.964 -9.541 1.00 96.75 426 GLU A C 1
ATOM 3316 O O . GLU A 1 426 ? 0.910 -9.931 -9.226 1.00 96.75 426 GLU A O 1
ATOM 3321 N N . VAL A 1 427 ? 2.590 -11.390 -8.886 1.00 97.44 427 VAL A N 1
ATOM 3322 C CA . VAL A 1 427 ? 3.149 -10.698 -7.710 1.00 97.44 427 VAL A CA 1
ATOM 3323 C C . VAL A 1 427 ? 3.578 -9.267 -8.054 1.00 97.44 427 VAL A C 1
ATOM 3325 O O . VAL A 1 427 ? 3.165 -8.320 -7.387 1.00 97.44 427 VAL A O 1
ATOM 3328 N N . ILE A 1 428 ? 4.351 -9.067 -9.128 1.00 98.19 428 ILE A N 1
ATOM 3329 C CA . ILE A 1 428 ? 4.818 -7.727 -9.532 1.00 98.19 428 ILE A CA 1
ATOM 3330 C C . ILE A 1 428 ? 3.642 -6.835 -9.966 1.00 98.19 428 ILE A C 1
ATOM 3332 O O . ILE A 1 428 ? 3.647 -5.636 -9.688 1.00 98.19 428 ILE A O 1
ATOM 3336 N N . SER A 1 429 ? 2.619 -7.405 -10.607 1.00 97.00 429 SER A N 1
ATOM 3337 C CA . SER A 1 429 ? 1.400 -6.682 -10.998 1.00 97.00 429 SER A CA 1
ATOM 3338 C C . SER A 1 429 ? 0.604 -6.225 -9.780 1.00 97.00 429 SER A C 1
ATOM 3340 O O . SER A 1 429 ? 0.144 -5.082 -9.748 1.00 97.00 429 SER A O 1
ATOM 3342 N N . SER A 1 430 ? 0.500 -7.080 -8.756 1.00 95.31 430 SER A N 1
ATOM 3343 C CA . SER A 1 430 ? -0.097 -6.720 -7.468 1.00 95.31 430 SER A CA 1
ATOM 3344 C C . SER A 1 430 ? 0.656 -5.547 -6.843 1.00 95.31 430 SER A C 1
ATOM 3346 O O . SER A 1 430 ? 0.049 -4.525 -6.536 1.00 95.31 430 SER A O 1
ATOM 3348 N N . ILE A 1 431 ? 1.989 -5.626 -6.757 1.00 96.44 431 ILE A N 1
ATOM 3349 C CA . ILE A 1 431 ? 2.811 -4.539 -6.204 1.00 96.44 431 ILE A CA 1
ATOM 3350 C C . ILE A 1 431 ? 2.628 -3.241 -7.000 1.00 96.44 431 ILE A C 1
ATOM 3352 O O . ILE A 1 431 ? 2.457 -2.190 -6.395 1.00 96.44 431 ILE A O 1
ATOM 3356 N N . LEU A 1 432 ? 2.638 -3.284 -8.338 1.00 96.88 432 LEU A N 1
ATOM 3357 C CA . LEU A 1 432 ? 2.447 -2.091 -9.176 1.00 96.88 432 LEU A CA 1
ATOM 3358 C C . LEU A 1 432 ? 1.070 -1.443 -8.953 1.00 96.88 432 LEU A C 1
ATOM 3360 O O . LEU A 1 432 ? 0.961 -0.221 -8.862 1.00 96.88 432 LEU A O 1
ATOM 3364 N N . SER A 1 433 ? 0.027 -2.264 -8.836 1.00 93.19 433 SER A N 1
ATOM 3365 C CA . SER A 1 433 ? -1.349 -1.789 -8.659 1.00 93.19 433 SER A CA 1
ATOM 3366 C C . SER A 1 433 ? -1.555 -1.157 -7.281 1.00 93.19 433 SER A C 1
ATOM 3368 O O . SER A 1 433 ? -2.251 -0.151 -7.159 1.00 93.19 433 SER A O 1
ATOM 3370 N N . GLN A 1 434 ? -0.892 -1.676 -6.248 1.00 92.69 434 GLN A N 1
ATOM 3371 C CA . GLN A 1 434 ? -1.014 -1.183 -4.876 1.00 92.69 434 GLN A CA 1
ATOM 3372 C C . GLN A 1 434 ? -0.043 -0.032 -4.575 1.00 92.69 434 GLN A C 1
ATOM 3374 O O . GLN A 1 434 ? -0.411 0.944 -3.932 1.00 92.69 434 GLN A O 1
ATOM 3379 N N . SER A 1 435 ? 1.195 -0.084 -5.063 1.00 92.81 435 SER A N 1
ATOM 3380 C CA . SER A 1 435 ? 2.234 0.850 -4.630 1.00 92.81 435 SER A CA 1
ATOM 3381 C C . SER A 1 435 ? 1.876 2.311 -4.921 1.00 92.81 435 SER A C 1
ATOM 3383 O O . SER A 1 435 ? 1.452 2.667 -6.023 1.00 92.81 435 SER A O 1
ATOM 3385 N N . ILE A 1 436 ? 2.066 3.152 -3.907 1.00 90.38 436 ILE A N 1
ATOM 3386 C CA . ILE A 1 436 ? 2.066 4.620 -4.006 1.00 90.38 436 ILE A CA 1
ATOM 3387 C C . ILE A 1 436 ? 3.494 5.175 -4.133 1.00 90.38 436 ILE A C 1
ATOM 3389 O O . ILE A 1 436 ? 3.687 6.364 -4.363 1.00 90.38 436 ILE A O 1
ATOM 3393 N N . ASP A 1 437 ? 4.506 4.314 -3.985 1.00 93.44 437 ASP A N 1
ATOM 3394 C CA . ASP A 1 437 ? 5.913 4.686 -4.067 1.00 93.44 437 ASP A CA 1
ATOM 3395 C C . ASP A 1 437 ? 6.354 4.718 -5.539 1.00 93.44 437 ASP A C 1
ATOM 3397 O O . ASP A 1 437 ? 6.247 3.734 -6.286 1.00 93.44 437 ASP A O 1
ATOM 3401 N N . VAL A 1 438 ? 6.855 5.880 -5.962 1.00 94.38 438 VAL A N 1
ATOM 3402 C CA . VAL A 1 438 ? 7.296 6.141 -7.338 1.00 94.38 438 VAL A CA 1
ATOM 3403 C C . VAL A 1 438 ? 8.452 5.220 -7.736 1.00 94.38 438 VAL A C 1
ATOM 3405 O O . VAL A 1 438 ? 8.479 4.727 -8.866 1.00 94.38 438 VAL A O 1
ATOM 3408 N N . ASN A 1 439 ? 9.390 4.944 -6.826 1.00 95.44 439 ASN A N 1
ATOM 3409 C CA . ASN A 1 439 ? 10.557 4.108 -7.100 1.00 95.44 439 ASN A CA 1
ATOM 3410 C C . ASN A 1 439 ? 10.160 2.641 -7.267 1.00 95.44 439 ASN A C 1
ATOM 3412 O O . ASN A 1 439 ? 10.583 2.011 -8.239 1.00 95.44 439 ASN A O 1
ATOM 3416 N N . ILE A 1 440 ? 9.313 2.110 -6.378 1.00 97.06 440 ILE A N 1
ATOM 3417 C CA . ILE A 1 440 ? 8.796 0.737 -6.498 1.00 97.06 440 ILE A CA 1
ATOM 3418 C C . ILE A 1 440 ? 8.036 0.579 -7.817 1.00 97.06 440 ILE A C 1
ATOM 3420 O O . ILE A 1 440 ? 8.321 -0.345 -8.582 1.00 97.06 440 ILE A O 1
ATOM 3424 N N . SER A 1 441 ? 7.145 1.523 -8.132 1.00 97.75 441 SER A N 1
ATOM 3425 C CA . SER A 1 441 ? 6.382 1.524 -9.386 1.00 97.75 441 SER A CA 1
ATOM 3426 C C . SER A 1 441 ? 7.306 1.536 -10.610 1.00 97.75 441 SER A C 1
ATOM 3428 O O . SER A 1 441 ? 7.150 0.722 -11.522 1.00 97.75 441 SER A O 1
ATOM 3430 N N . CYS A 1 442 ? 8.339 2.386 -10.606 1.00 97.62 442 CYS A N 1
ATOM 3431 C CA . CYS A 1 442 ? 9.348 2.425 -11.665 1.00 97.62 442 CYS A CA 1
ATOM 3432 C C . CYS A 1 442 ? 10.092 1.094 -11.824 1.00 97.62 442 CYS A C 1
ATOM 3434 O O . CYS A 1 442 ? 10.357 0.683 -12.955 1.00 97.62 442 CYS A O 1
ATOM 3436 N N . MET A 1 443 ? 10.438 0.417 -10.724 1.00 98.06 443 MET A N 1
ATOM 3437 C CA . MET A 1 443 ? 11.140 -0.867 -10.783 1.00 98.06 443 MET A CA 1
ATOM 3438 C C . MET A 1 443 ? 10.236 -1.992 -11.294 1.00 98.06 443 MET A C 1
ATOM 3440 O O . MET A 1 443 ? 10.682 -2.758 -12.147 1.00 98.06 443 MET A O 1
ATOM 3444 N N . CYS A 1 444 ? 8.963 -2.053 -10.884 1.00 98.56 444 CYS A N 1
ATOM 3445 C CA . CYS A 1 444 ? 7.984 -2.985 -11.460 1.00 98.56 444 CYS A CA 1
ATOM 3446 C C . CYS A 1 444 ? 7.853 -2.792 -12.979 1.00 98.56 444 CYS A C 1
ATOM 3448 O O . CYS A 1 444 ? 7.995 -3.741 -13.755 1.00 98.56 444 CYS A O 1
ATOM 3450 N N . LEU A 1 445 ? 7.665 -1.541 -13.416 1.00 98.50 445 LEU A N 1
ATOM 3451 C CA . LEU A 1 445 ? 7.585 -1.182 -14.834 1.00 98.50 445 LEU A CA 1
ATOM 3452 C C . LEU A 1 445 ? 8.873 -1.525 -15.586 1.00 98.50 445 LEU A C 1
ATOM 3454 O O . LEU A 1 445 ? 8.819 -1.905 -16.753 1.00 98.50 445 LEU A O 1
ATOM 3458 N N . PHE A 1 446 ? 10.035 -1.430 -14.935 1.00 97.69 446 PHE A N 1
ATOM 3459 C CA . PHE A 1 446 ? 11.308 -1.786 -15.550 1.00 97.69 446 PHE A CA 1
ATOM 3460 C C . PHE A 1 446 ? 11.456 -3.298 -15.768 1.00 97.69 446 PHE A C 1
ATOM 3462 O O . PHE A 1 446 ? 11.946 -3.706 -16.825 1.00 97.69 446 PHE A O 1
ATOM 3469 N N . VAL A 1 447 ? 10.972 -4.134 -14.838 1.00 98.19 447 VAL A N 1
ATOM 3470 C CA . VAL A 1 447 ? 10.896 -5.591 -15.048 1.00 98.19 447 VAL A CA 1
ATOM 3471 C C . VAL A 1 447 ? 10.040 -5.891 -16.279 1.00 98.19 447 VAL A C 1
ATOM 3473 O O . VAL A 1 447 ? 10.509 -6.554 -17.208 1.00 98.19 447 VAL A O 1
ATOM 3476 N N . PHE A 1 448 ? 8.818 -5.352 -16.333 1.00 98.31 448 PHE A N 1
ATOM 3477 C CA . PHE A 1 448 ? 7.906 -5.586 -17.453 1.00 98.31 448 PHE A CA 1
ATOM 3478 C C . PHE A 1 448 ? 8.448 -5.049 -18.776 1.00 98.31 448 PHE A C 1
ATOM 3480 O O . PHE A 1 448 ? 8.392 -5.755 -19.781 1.00 98.31 448 PHE A O 1
ATOM 3487 N N . HIS A 1 449 ? 9.051 -3.860 -18.776 1.00 97.31 449 HIS A N 1
ATOM 3488 C CA . HIS A 1 449 ? 9.683 -3.278 -19.956 1.00 97.31 449 HIS A CA 1
ATOM 3489 C C . HIS A 1 449 ? 10.753 -4.207 -20.543 1.00 97.31 449 HIS A C 1
ATOM 3491 O O . HIS A 1 449 ? 10.749 -4.459 -21.750 1.00 97.31 449 HIS A O 1
ATOM 3497 N N . ASN A 1 450 ? 11.632 -4.755 -19.694 1.00 96.38 450 ASN A N 1
ATOM 3498 C CA . ASN A 1 450 ? 12.699 -5.659 -20.123 1.00 96.38 450 ASN A CA 1
ATOM 3499 C C . ASN A 1 450 ? 12.147 -6.989 -20.648 1.00 96.38 450 ASN A C 1
ATOM 3501 O O . ASN A 1 450 ? 12.636 -7.504 -21.656 1.00 96.38 450 ASN A O 1
ATOM 3505 N N . MET A 1 451 ? 11.104 -7.535 -20.019 1.00 96.44 451 MET A N 1
ATOM 3506 C CA . MET A 1 451 ? 10.452 -8.744 -20.526 1.00 96.44 451 MET A CA 1
ATOM 3507 C C . MET A 1 451 ? 9.730 -8.489 -21.863 1.00 96.44 451 MET A C 1
ATOM 3509 O O . MET A 1 451 ? 9.795 -9.323 -22.770 1.00 96.44 451 MET A O 1
ATOM 3513 N N . ALA A 1 452 ? 9.100 -7.320 -22.024 1.00 96.06 452 ALA A N 1
ATOM 3514 C CA . ALA A 1 452 ? 8.369 -6.904 -23.223 1.00 96.06 452 ALA A CA 1
ATOM 3515 C C . ALA A 1 452 ? 9.268 -6.668 -24.451 1.00 96.06 452 ALA A C 1
ATOM 3517 O O . ALA A 1 452 ? 8.781 -6.614 -25.582 1.00 96.06 452 ALA A O 1
ATOM 3518 N N . CYS A 1 453 ? 10.591 -6.584 -24.280 1.00 92.88 453 CYS A N 1
ATOM 3519 C CA . CYS A 1 453 ? 11.528 -6.563 -25.405 1.00 92.88 453 CYS A CA 1
ATOM 3520 C C . CYS A 1 453 ? 11.425 -7.833 -26.275 1.00 92.88 453 CYS A C 1
ATOM 3522 O O . CYS A 1 453 ? 11.718 -7.790 -27.471 1.00 92.88 453 CYS A O 1
ATOM 3524 N N . GLY A 1 454 ? 10.979 -8.961 -25.710 1.00 90.50 454 GLY A N 1
ATOM 3525 C CA . GLY A 1 454 ? 10.772 -10.207 -26.446 1.00 90.50 454 GLY A CA 1
ATOM 3526 C C . GLY A 1 454 ? 9.388 -10.301 -27.073 1.00 90.50 454 GLY A C 1
ATOM 3527 O O . GLY A 1 454 ? 8.399 -10.377 -26.353 1.00 90.50 454 GLY A O 1
ATOM 3528 N N . HIS A 1 455 ? 9.306 -10.428 -28.402 1.00 89.50 455 HIS A N 1
ATOM 3529 C CA . HIS A 1 455 ? 8.029 -10.560 -29.125 1.00 89.50 455 HIS A CA 1
ATOM 3530 C C . HIS A 1 455 ? 7.099 -11.633 -28.523 1.00 89.50 455 HIS A C 1
ATOM 3532 O O . HIS A 1 455 ? 5.925 -11.380 -28.288 1.00 89.50 455 HIS A O 1
ATOM 3538 N N . LYS A 1 456 ? 7.624 -12.828 -28.210 1.00 90.88 456 LYS A N 1
ATOM 3539 C CA . LYS A 1 456 ? 6.829 -13.928 -27.622 1.00 90.88 456 LYS A CA 1
ATOM 3540 C C . LYS A 1 456 ? 6.382 -13.677 -26.175 1.00 90.88 456 LYS A C 1
ATOM 3542 O O . LYS A 1 456 ? 5.482 -14.356 -25.694 1.00 90.88 456 LYS A O 1
ATOM 3547 N N . MET A 1 457 ? 7.044 -12.760 -25.475 1.00 94.62 457 MET A N 1
ATOM 3548 C CA . MET A 1 457 ? 6.773 -12.458 -24.071 1.00 94.62 457 MET A CA 1
ATOM 3549 C C . MET A 1 457 ? 5.667 -11.418 -23.915 1.00 94.62 457 MET A C 1
ATOM 3551 O O . MET A 1 457 ? 4.869 -11.546 -22.995 1.00 94.62 457 MET A O 1
ATOM 3555 N N . ARG A 1 458 ? 5.577 -10.438 -24.823 1.00 94.88 458 ARG A N 1
ATOM 3556 C CA . ARG A 1 458 ? 4.581 -9.351 -24.762 1.00 94.88 458 ARG A CA 1
ATOM 3557 C C . ARG A 1 458 ? 3.162 -9.865 -24.582 1.00 94.88 458 ARG A C 1
ATOM 3559 O O . ARG A 1 458 ? 2.466 -9.428 -23.675 1.00 94.88 458 ARG A O 1
ATOM 3566 N N . GLU A 1 459 ? 2.755 -10.797 -25.438 1.00 95.06 459 GLU A N 1
ATOM 3567 C CA . GLU A 1 459 ? 1.405 -11.355 -25.406 1.00 95.06 459 GLU A CA 1
ATOM 3568 C C . GLU A 1 459 ? 1.177 -12.181 -24.137 1.00 95.06 459 GLU A C 1
ATOM 3570 O O . GLU A 1 459 ? 0.167 -12.009 -23.469 1.00 95.06 459 GLU A O 1
ATOM 3575 N N . LYS A 1 460 ? 2.150 -13.007 -23.731 1.00 96.06 460 LYS A N 1
ATOM 3576 C CA . LYS A 1 460 ? 2.044 -13.816 -22.507 1.00 96.06 460 LYS A CA 1
ATOM 3577 C C . LYS A 1 460 ? 1.921 -12.974 -21.242 1.00 96.06 460 LYS A C 1
ATOM 3579 O O . LYS A 1 460 ? 1.174 -13.335 -20.345 1.00 96.06 460 LYS A O 1
ATOM 3584 N N . ILE A 1 461 ? 2.655 -11.868 -21.165 1.00 96.06 461 ILE A N 1
ATOM 3585 C CA . ILE A 1 461 ? 2.578 -10.931 -20.039 1.00 96.06 461 ILE A CA 1
ATOM 3586 C C . ILE A 1 461 ? 1.251 -10.167 -20.092 1.00 96.06 461 ILE A C 1
ATOM 3588 O O . ILE A 1 461 ? 0.605 -9.982 -19.066 1.00 96.06 461 ILE A O 1
ATOM 3592 N N . GLY A 1 462 ? 0.792 -9.783 -21.286 1.00 96.19 462 GLY A N 1
ATOM 3593 C CA . GLY A 1 462 ? -0.514 -9.153 -21.468 1.00 96.19 462 GLY A CA 1
ATOM 3594 C C . GLY A 1 462 ? -1.680 -10.058 -21.077 1.00 96.19 462 GLY A C 1
ATOM 3595 O O . GLY A 1 462 ? -2.610 -9.597 -20.427 1.00 96.19 462 GLY A O 1
ATOM 3596 N N . GLN A 1 463 ? -1.597 -11.361 -21.368 1.00 96.25 463 GLN A N 1
ATOM 3597 C CA . GLN A 1 463 ? -2.563 -12.381 -20.932 1.00 96.25 463 GLN A CA 1
ATOM 3598 C C . GLN A 1 463 ? -2.659 -12.511 -19.402 1.00 96.25 463 GLN A C 1
ATOM 3600 O O . GLN A 1 463 ? -3.610 -13.101 -18.898 1.00 96.25 463 GLN A O 1
ATOM 3605 N N . ARG A 1 464 ? -1.692 -11.964 -18.653 1.00 96.44 464 ARG A N 1
ATOM 3606 C CA . ARG A 1 464 ? -1.715 -11.874 -17.185 1.00 96.44 464 ARG A CA 1
ATOM 3607 C C . ARG A 1 464 ? -2.245 -10.534 -16.660 1.00 96.44 464 ARG A C 1
ATOM 3609 O O . ARG A 1 464 ? -2.091 -10.249 -15.481 1.00 96.44 464 ARG A O 1
ATOM 3616 N N . GLY A 1 465 ? -2.846 -9.703 -17.512 1.00 95.81 465 GLY A N 1
ATOM 3617 C CA . GLY A 1 465 ? -3.489 -8.449 -17.102 1.00 95.81 465 GLY A CA 1
ATOM 3618 C C . GLY A 1 465 ? -2.542 -7.259 -16.920 1.00 95.81 465 GLY A C 1
ATOM 3619 O O . GLY A 1 465 ? -2.980 -6.196 -16.491 1.00 95.81 465 GLY A O 1
ATOM 3620 N N . VAL A 1 466 ? -1.262 -7.379 -17.293 1.00 97.81 466 VAL A N 1
ATOM 3621 C CA . VAL A 1 466 ? -0.267 -6.306 -17.085 1.00 97.81 466 VAL A CA 1
ATOM 3622 C C . VAL A 1 466 ? -0.614 -5.011 -17.826 1.00 97.81 466 VAL A C 1
ATOM 3624 O O . VAL A 1 466 ? -0.270 -3.935 -17.346 1.00 97.81 466 VAL A O 1
ATOM 3627 N N . ILE A 1 467 ? -1.317 -5.081 -18.964 1.00 98.38 467 ILE A N 1
ATOM 3628 C CA . ILE A 1 467 ? -1.780 -3.877 -19.679 1.00 98.38 467 ILE A CA 1
ATOM 3629 C C . ILE A 1 467 ? -2.669 -3.022 -18.773 1.00 98.38 467 ILE A C 1
ATOM 3631 O O . ILE A 1 467 ? -2.411 -1.827 -18.639 1.00 98.38 467 ILE A O 1
ATOM 3635 N N . LYS A 1 468 ? -3.637 -3.645 -18.090 1.00 96.88 468 LYS A N 1
ATOM 3636 C CA . LYS A 1 468 ? -4.507 -2.964 -17.130 1.00 96.88 468 LYS A CA 1
ATOM 3637 C C . LYS A 1 468 ? -3.688 -2.340 -15.999 1.00 96.88 468 LYS A C 1
ATOM 3639 O O . LYS A 1 468 ? -3.830 -1.154 -15.749 1.00 96.88 468 LYS A O 1
ATOM 3644 N N . CYS A 1 469 ? -2.748 -3.077 -15.403 1.00 97.12 469 CYS A N 1
ATOM 3645 C CA . CYS A 1 469 ? -1.904 -2.544 -14.326 1.00 97.12 469 CYS A CA 1
ATOM 3646 C C . CYS A 1 469 ? -1.056 -1.332 -14.754 1.00 97.12 469 CYS A C 1
ATOM 3648 O O . CYS A 1 469 ? -0.827 -0.426 -13.955 1.00 97.12 469 CYS A O 1
ATOM 3650 N N . ILE A 1 470 ? -0.574 -1.295 -16.004 1.00 98.25 470 ILE A N 1
ATOM 3651 C CA . ILE A 1 470 ? 0.157 -0.132 -16.533 1.00 98.25 470 ILE A CA 1
ATOM 3652 C C . ILE A 1 470 ? -0.787 1.067 -16.704 1.00 98.25 470 ILE A C 1
ATOM 3654 O O . ILE A 1 470 ? -0.395 2.188 -16.386 1.00 98.25 470 ILE A O 1
ATOM 3658 N N . VAL A 1 471 ? -2.015 0.846 -17.179 1.00 97.75 471 VAL A N 1
ATOM 3659 C CA . VAL A 1 471 ? -3.033 1.902 -17.315 1.00 97.75 471 VAL A CA 1
ATOM 3660 C C . VAL A 1 471 ? -3.464 2.428 -15.948 1.00 97.75 471 VAL A C 1
ATOM 3662 O O . VAL A 1 471 ? -3.426 3.635 -15.739 1.00 97.75 471 VAL A O 1
ATOM 3665 N N . ASP A 1 472 ? -3.755 1.548 -14.990 1.00 95.12 472 ASP A N 1
ATOM 3666 C CA . ASP A 1 472 ? -4.095 1.922 -13.612 1.00 95.12 472 ASP A CA 1
ATOM 3667 C C . ASP A 1 472 ? -2.953 2.731 -12.962 1.00 95.12 472 ASP A C 1
ATOM 3669 O O . ASP A 1 472 ? -3.187 3.684 -12.218 1.00 95.12 472 ASP A O 1
ATOM 3673 N N . CYS A 1 473 ? -1.695 2.404 -13.280 1.00 96.62 473 CYS A N 1
ATOM 3674 C CA . CYS A 1 473 ? -0.531 3.181 -12.856 1.00 96.62 473 CYS A CA 1
ATOM 3675 C C . CYS A 1 473 ? -0.500 4.584 -13.491 1.00 96.62 473 CYS A C 1
ATOM 3677 O O . CYS A 1 473 ? -0.250 5.562 -12.787 1.00 96.62 473 CYS A O 1
ATOM 3679 N N . LEU A 1 474 ? -0.781 4.711 -14.793 1.00 97.06 474 LEU A N 1
ATOM 3680 C CA . LEU A 1 474 ? -0.878 6.016 -15.460 1.00 97.06 474 LEU A CA 1
ATOM 3681 C C . LEU A 1 474 ? -1.999 6.868 -14.854 1.00 97.06 474 LEU A C 1
ATOM 3683 O O . LEU A 1 474 ? -1.760 8.023 -14.513 1.00 97.06 474 LEU A O 1
ATOM 3687 N N . GLU A 1 475 ? -3.180 6.287 -14.654 1.00 95.25 475 GLU A N 1
ATOM 3688 C CA . GLU A 1 475 ? -4.327 6.927 -14.003 1.00 95.25 475 GLU A CA 1
ATOM 3689 C C . GLU A 1 475 ? -3.989 7.427 -12.595 1.00 95.25 475 GLU A C 1
ATOM 3691 O O . GLU A 1 475 ? -4.272 8.574 -12.252 1.00 95.25 475 GLU A O 1
ATOM 3696 N N . LYS A 1 476 ? -3.299 6.605 -11.799 1.00 92.69 476 LYS A N 1
ATOM 3697 C CA . LYS A 1 476 ? -2.879 6.964 -10.439 1.00 92.69 476 LYS A CA 1
ATOM 3698 C C . LYS A 1 476 ? -1.984 8.206 -10.407 1.00 92.69 476 LYS A C 1
ATOM 3700 O O . LYS A 1 476 ? -2.145 9.057 -9.537 1.00 92.69 476 LYS A O 1
ATOM 3705 N N . PHE A 1 477 ? -1.043 8.322 -11.344 1.00 93.88 477 PHE A N 1
ATOM 3706 C CA . PHE A 1 477 ? -0.040 9.392 -11.341 1.00 93.88 477 PHE A CA 1
ATOM 3707 C C . PHE A 1 477 ? -0.381 10.581 -12.260 1.00 93.88 477 PHE A C 1
ATOM 3709 O O . PHE A 1 477 ? 0.324 11.592 -12.216 1.00 93.88 477 PHE A O 1
ATOM 3716 N N . LYS A 1 478 ? -1.470 10.528 -13.048 1.00 92.88 478 LYS A N 1
ATOM 3717 C CA . LYS A 1 478 ? -1.831 11.610 -13.988 1.00 92.88 478 LYS A CA 1
ATOM 3718 C C . LYS A 1 478 ? -2.276 12.912 -13.316 1.00 92.88 478 LYS A C 1
ATOM 3720 O O . LYS A 1 478 ? -2.206 13.963 -13.946 1.00 92.88 478 LYS A O 1
ATOM 3725 N N . ALA A 1 479 ? -2.728 12.869 -12.059 1.00 89.88 479 ALA A N 1
ATOM 3726 C CA . ALA A 1 479 ? -3.215 14.055 -11.346 1.00 89.88 479 ALA A CA 1
ATOM 3727 C C . ALA A 1 479 ? -2.110 15.095 -11.072 1.00 89.88 479 ALA A C 1
ATOM 3729 O O . ALA A 1 479 ? -2.387 16.293 -11.051 1.00 89.88 479 ALA A O 1
ATOM 3730 N N . ASP A 1 480 ? -0.865 14.642 -10.905 1.00 90.88 480 ASP A N 1
ATOM 3731 C CA . ASP A 1 480 ? 0.312 15.496 -10.733 1.00 90.88 480 ASP A CA 1
ATOM 3732 C C . ASP A 1 480 ? 1.458 14.994 -11.618 1.00 90.88 480 ASP A C 1
ATOM 3734 O O . ASP A 1 480 ? 2.422 14.374 -11.163 1.00 90.88 480 ASP A O 1
ATOM 3738 N N . VAL A 1 481 ? 1.322 15.233 -12.925 1.00 89.12 481 VAL A N 1
ATOM 3739 C CA . VAL A 1 481 ? 2.294 14.770 -13.925 1.00 89.12 481 VAL A CA 1
ATOM 3740 C C . VAL A 1 481 ? 3.680 15.378 -13.696 1.00 89.12 481 VAL A C 1
ATOM 3742 O O . VAL A 1 481 ? 4.682 14.713 -13.938 1.00 89.12 481 VAL A O 1
ATOM 3745 N N . MET A 1 482 ? 3.772 16.627 -13.228 1.00 89.12 482 MET A N 1
ATOM 3746 C CA . MET A 1 482 ? 5.070 17.290 -13.054 1.00 89.12 482 MET A CA 1
ATOM 3747 C C . MET A 1 482 ? 5.914 16.597 -11.986 1.00 89.12 482 MET A C 1
ATOM 3749 O O . MET A 1 482 ? 7.097 16.346 -12.217 1.00 89.12 482 MET A O 1
ATOM 3753 N N . SER A 1 483 ? 5.306 16.238 -10.854 1.00 90.31 483 SER A N 1
ATOM 3754 C CA . SER A 1 483 ? 6.005 15.528 -9.777 1.00 90.31 483 SER A CA 1
ATOM 3755 C C . SER A 1 483 ? 6.274 14.057 -10.113 1.00 90.31 483 SER A C 1
ATOM 3757 O O . SER A 1 483 ? 7.210 13.462 -9.581 1.00 90.31 483 SER A O 1
ATOM 3759 N N . HIS A 1 484 ? 5.488 13.466 -11.020 1.00 94.00 484 HIS A N 1
ATOM 3760 C CA . HIS A 1 484 ? 5.515 12.032 -11.328 1.00 94.00 484 HIS A CA 1
ATOM 3761 C C . HIS A 1 484 ? 5.946 11.694 -12.767 1.00 94.00 484 HIS A C 1
ATOM 3763 O O . HIS A 1 484 ? 5.711 10.583 -13.250 1.00 94.00 484 HIS A O 1
ATOM 3769 N N . ASP A 1 485 ? 6.630 12.608 -13.460 1.00 95.12 485 ASP A N 1
ATOM 3770 C CA . ASP A 1 485 ? 7.031 12.421 -14.862 1.00 95.12 485 ASP A CA 1
ATOM 3771 C C . ASP A 1 485 ? 7.852 11.138 -15.074 1.00 95.12 485 ASP A C 1
ATOM 3773 O O . ASP A 1 485 ? 7.653 10.405 -16.042 1.00 95.12 485 ASP A O 1
ATOM 3777 N N . VAL A 1 486 ? 8.727 10.799 -14.121 1.00 96.12 486 VAL A N 1
ATOM 3778 C CA . VAL A 1 486 ? 9.603 9.621 -14.210 1.00 96.12 486 VAL A CA 1
ATOM 3779 C C . VAL A 1 486 ? 8.803 8.319 -14.318 1.00 96.12 486 VAL A C 1
ATOM 3781 O O . VAL A 1 486 ? 9.114 7.484 -15.174 1.00 96.12 486 VAL A O 1
ATOM 3784 N N . VAL A 1 487 ? 7.766 8.135 -13.493 1.00 97.00 487 VAL A N 1
ATOM 3785 C CA . VAL A 1 487 ? 6.943 6.915 -13.531 1.00 97.00 487 VAL A CA 1
ATOM 3786 C C . VAL A 1 487 ? 6.059 6.884 -14.775 1.00 97.00 487 VAL A C 1
ATOM 3788 O O . VAL A 1 487 ? 5.971 5.838 -15.417 1.00 97.00 487 VAL A O 1
ATOM 3791 N N . ILE A 1 488 ? 5.520 8.031 -15.202 1.00 97.56 488 ILE A N 1
ATOM 3792 C CA . ILE A 1 488 ? 4.734 8.146 -16.440 1.00 97.56 488 ILE A CA 1
ATOM 3793 C C . ILE A 1 488 ? 5.590 7.773 -17.657 1.00 97.56 488 ILE A C 1
ATOM 3795 O O . ILE A 1 488 ? 5.187 6.943 -18.472 1.00 97.56 488 ILE A O 1
ATOM 3799 N N . VAL A 1 489 ? 6.815 8.297 -17.763 1.00 97.56 489 VAL A N 1
ATOM 3800 C CA . VAL A 1 489 ? 7.757 7.949 -18.840 1.00 97.56 489 VAL A CA 1
ATOM 3801 C C . VAL A 1 489 ? 8.064 6.450 -18.849 1.00 97.56 489 VAL A C 1
ATOM 3803 O O . VAL A 1 489 ? 8.117 5.834 -19.919 1.00 97.56 489 VAL A O 1
ATOM 3806 N N . LYS A 1 490 ? 8.255 5.825 -17.680 1.00 97.69 490 LYS A N 1
ATOM 3807 C CA . LYS A 1 490 ? 8.489 4.375 -17.584 1.00 97.69 490 LYS A CA 1
ATOM 3808 C C . LYS A 1 490 ? 7.258 3.567 -17.984 1.00 97.69 490 LYS A C 1
ATOM 3810 O O . LYS A 1 490 ? 7.409 2.594 -18.723 1.00 97.69 490 LYS A O 1
ATOM 3815 N N . ALA A 1 491 ? 6.068 3.990 -17.570 1.00 98.38 491 ALA A N 1
ATOM 3816 C CA . ALA A 1 491 ? 4.810 3.340 -17.911 1.00 98.38 491 ALA A CA 1
ATOM 3817 C C . ALA A 1 491 ? 4.549 3.404 -19.420 1.00 98.38 491 ALA A C 1
ATOM 3819 O O . ALA A 1 491 ? 4.347 2.366 -20.048 1.00 98.38 491 ALA A O 1
ATOM 3820 N N . LEU A 1 492 ? 4.693 4.583 -20.034 1.00 98.31 492 LEU A N 1
ATOM 3821 C CA . LEU A 1 492 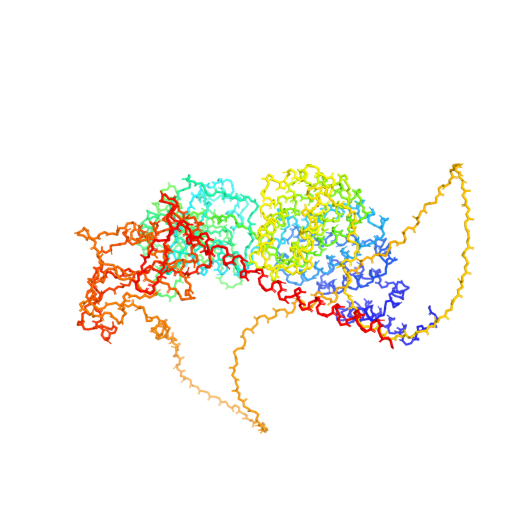? 4.577 4.765 -21.483 1.00 98.31 492 LEU A CA 1
ATOM 3822 C C . LEU A 1 492 ? 5.637 3.961 -22.251 1.00 98.31 492 LEU A C 1
ATOM 3824 O O . LEU A 1 492 ? 5.326 3.328 -23.257 1.00 98.31 492 LEU A O 1
ATOM 3828 N N . SER A 1 493 ? 6.881 3.916 -21.763 1.00 97.56 493 SER A N 1
ATOM 3829 C CA . SER A 1 493 ? 7.951 3.120 -22.385 1.00 97.56 493 SER A CA 1
ATOM 3830 C C . SER A 1 493 ? 7.656 1.620 -22.329 1.00 97.56 493 SER A C 1
ATOM 3832 O O . SER A 1 493 ? 7.921 0.888 -23.283 1.00 97.56 493 SER A O 1
ATOM 3834 N N . CYS A 1 494 ? 7.134 1.141 -21.199 1.00 98.06 494 CYS A N 1
ATOM 3835 C CA . CYS A 1 494 ? 6.705 -0.242 -21.035 1.00 98.06 494 CYS A CA 1
ATOM 3836 C C . CYS A 1 494 ? 5.525 -0.555 -21.963 1.00 98.06 494 CYS A C 1
ATOM 3838 O O . CYS A 1 494 ? 5.562 -1.546 -22.693 1.00 98.06 494 CYS A O 1
ATOM 3840 N N . LEU A 1 495 ? 4.526 0.329 -22.005 1.00 98.19 495 LEU A N 1
ATOM 3841 C CA . LEU A 1 495 ? 3.342 0.169 -22.838 1.00 98.19 495 LEU A CA 1
ATOM 3842 C C . LEU A 1 495 ? 3.690 0.154 -24.331 1.00 98.19 495 LEU A C 1
ATOM 3844 O O . LEU A 1 495 ? 3.239 -0.732 -25.051 1.00 98.19 495 LEU A O 1
ATOM 3848 N N . ASN A 1 496 ? 4.571 1.049 -24.789 1.00 97.75 496 ASN A N 1
ATOM 3849 C CA . ASN A 1 496 ? 5.055 1.059 -26.171 1.00 97.75 496 ASN A CA 1
ATOM 3850 C C . ASN A 1 496 ? 5.658 -0.298 -26.573 1.00 97.75 496 ASN A C 1
ATOM 3852 O O . ASN A 1 496 ? 5.327 -0.840 -27.626 1.00 97.75 496 ASN A O 1
ATOM 3856 N N . ASN A 1 497 ? 6.507 -0.877 -25.714 1.00 96.50 497 ASN A N 1
ATOM 3857 C CA . ASN A 1 497 ? 7.095 -2.192 -25.967 1.00 96.50 497 ASN A CA 1
ATOM 3858 C C . ASN A 1 497 ? 6.041 -3.302 -25.972 1.00 96.50 497 ASN A C 1
ATOM 3860 O O . ASN A 1 497 ? 6.138 -4.219 -26.782 1.00 96.50 497 ASN A O 1
ATOM 3864 N N . MET A 1 498 ? 5.052 -3.234 -25.081 1.00 97.50 498 MET A N 1
ATOM 3865 C CA . MET A 1 498 ? 3.991 -4.235 -24.973 1.00 97.50 498 MET A CA 1
ATOM 3866 C C . MET A 1 498 ? 3.044 -4.229 -26.178 1.00 97.50 498 MET A C 1
ATOM 3868 O O . MET A 1 498 ? 2.618 -5.299 -26.609 1.00 97.50 498 MET A O 1
ATOM 3872 N N . LEU A 1 499 ? 2.730 -3.058 -26.736 1.00 97.19 499 LEU A N 1
ATOM 3873 C CA . LEU A 1 499 ? 1.806 -2.911 -27.868 1.00 97.19 499 LEU A CA 1
ATOM 3874 C C . LEU A 1 499 ? 2.444 -3.240 -29.225 1.00 97.19 499 LEU A C 1
ATOM 3876 O O . LEU A 1 499 ? 1.731 -3.531 -30.189 1.00 97.19 499 LEU A O 1
ATOM 3880 N N . TRP A 1 500 ? 3.776 -3.195 -29.321 1.00 95.00 500 TRP A N 1
ATOM 3881 C CA . TRP A 1 500 ? 4.490 -3.427 -30.576 1.00 95.00 500 TRP A CA 1
ATOM 3882 C C . TRP A 1 500 ? 4.212 -4.834 -31.128 1.00 95.00 500 TRP A C 1
ATOM 3884 O O . TRP A 1 500 ? 4.517 -5.843 -30.482 1.00 95.00 500 TRP A O 1
ATOM 3894 N N . GLU A 1 501 ? 3.631 -4.883 -32.333 1.00 94.12 501 GLU A N 1
ATOM 3895 C CA . GLU A 1 501 ? 3.233 -6.106 -33.055 1.00 94.12 501 GLU A CA 1
ATOM 3896 C C . GLU A 1 501 ? 2.318 -7.060 -32.255 1.00 94.12 501 GLU A C 1
ATOM 3898 O O . GLU A 1 501 ? 2.216 -8.238 -32.582 1.00 94.12 501 GLU A O 1
ATOM 3903 N N . SER A 1 502 ? 1.623 -6.575 -31.218 1.00 95.94 502 SER A N 1
ATOM 3904 C CA . SER A 1 502 ? 0.737 -7.402 -30.389 1.00 95.94 502 SER A CA 1
ATOM 3905 C C . SER A 1 502 ? -0.717 -6.952 -30.508 1.00 95.94 502 SER A C 1
ATOM 3907 O O . SER A 1 502 ? -1.157 -6.039 -29.813 1.00 95.94 502 SER A O 1
ATOM 3909 N N . ALA A 1 503 ? -1.479 -7.611 -31.385 1.00 95.75 503 ALA A N 1
ATOM 3910 C CA . ALA A 1 503 ? -2.913 -7.349 -31.542 1.00 95.75 503 ALA A CA 1
ATOM 3911 C C . ALA A 1 503 ? -3.688 -7.599 -30.236 1.00 95.75 503 ALA A C 1
ATOM 3913 O O . ALA A 1 503 ? -4.512 -6.777 -29.849 1.00 95.75 503 ALA A O 1
ATOM 3914 N N . TYR A 1 504 ? -3.352 -8.677 -29.518 1.00 96.56 504 TYR A N 1
ATOM 3915 C CA . TYR A 1 504 ? -3.951 -8.999 -28.221 1.00 96.56 504 TYR A CA 1
ATOM 3916 C C . TYR A 1 504 ? -3.771 -7.859 -27.208 1.00 96.56 504 TYR A C 1
ATOM 3918 O O . TYR A 1 504 ? -4.738 -7.410 -26.604 1.00 96.56 504 TYR A O 1
ATOM 3926 N N . ASN A 1 505 ? -2.553 -7.325 -27.056 1.00 97.69 505 ASN A N 1
ATOM 3927 C CA . ASN A 1 505 ? -2.301 -6.250 -26.092 1.00 97.69 505 ASN A CA 1
ATOM 3928 C C . ASN A 1 505 ? -2.981 -4.930 -26.478 1.00 97.69 505 ASN A C 1
ATOM 3930 O O . ASN A 1 505 ? -3.357 -4.168 -25.592 1.00 97.69 505 ASN A O 1
ATOM 3934 N N . LYS A 1 506 ? -3.149 -4.659 -27.778 1.00 97.81 506 LYS A N 1
ATOM 3935 C CA . LYS A 1 506 ? -3.922 -3.502 -28.258 1.00 97.81 506 LYS A CA 1
ATOM 3936 C C . LYS A 1 506 ? -5.397 -3.633 -27.894 1.00 97.81 506 LYS A C 1
ATOM 3938 O O . LYS A 1 506 ? -5.953 -2.696 -27.338 1.00 97.81 506 LYS A O 1
ATOM 3943 N N . GLN A 1 507 ? -5.984 -4.810 -28.108 1.00 97.31 507 GLN A N 1
ATOM 3944 C CA . GLN A 1 507 ? -7.352 -5.097 -27.681 1.00 97.31 507 GLN A CA 1
ATOM 3945 C C . GLN A 1 507 ? -7.503 -4.959 -26.157 1.00 97.31 507 GLN A C 1
ATOM 3947 O O . GLN A 1 507 ? -8.432 -4.315 -25.688 1.00 97.31 507 GLN A O 1
ATOM 3952 N N . GLN A 1 508 ? -6.562 -5.494 -25.371 1.00 97.81 508 GLN A N 1
ATOM 3953 C CA . GLN A 1 508 ? -6.586 -5.334 -23.911 1.00 97.81 508 GLN A CA 1
ATOM 3954 C C . GLN A 1 508 ? -6.517 -3.862 -23.479 1.00 97.81 508 GLN A C 1
ATOM 3956 O O . GLN A 1 508 ? -7.169 -3.483 -22.511 1.00 97.81 508 GLN A O 1
ATOM 3961 N N . LEU A 1 509 ? -5.757 -3.027 -24.198 1.00 98.00 509 LEU A N 1
ATOM 3962 C CA . LEU A 1 509 ? -5.698 -1.590 -23.935 1.00 98.00 509 LEU A CA 1
ATOM 3963 C C . LEU A 1 509 ? -7.054 -0.910 -24.175 1.00 98.00 509 LEU A C 1
ATOM 3965 O O . LEU A 1 509 ? -7.421 -0.012 -23.423 1.00 98.00 509 LEU A O 1
ATOM 3969 N N . GLU A 1 510 ? -7.791 -1.320 -25.207 1.00 97.12 510 GLU A N 1
ATOM 3970 C CA . GLU A 1 510 ? -9.152 -0.835 -25.469 1.00 97.12 510 GLU A CA 1
ATOM 3971 C C . GLU A 1 510 ? -10.121 -1.275 -24.362 1.00 97.12 510 GLU A C 1
ATOM 3973 O O . GLU A 1 510 ? -10.852 -0.448 -23.815 1.00 97.12 510 GLU A O 1
ATOM 3978 N N . GLU A 1 511 ? -10.082 -2.557 -23.988 1.00 96.75 511 GLU A N 1
ATOM 3979 C CA . GLU A 1 511 ? -10.960 -3.153 -22.972 1.00 96.75 511 GLU A CA 1
ATOM 3980 C C . GLU A 1 511 ? -10.788 -2.516 -21.587 1.00 96.75 511 GLU A C 1
ATOM 3982 O O . GLU A 1 511 ? -11.763 -2.371 -20.852 1.00 96.75 511 GLU A O 1
ATOM 3987 N N . CYS A 1 512 ? -9.572 -2.090 -21.234 1.00 95.88 512 CYS A N 1
ATOM 3988 C CA . CYS A 1 512 ? -9.296 -1.416 -19.965 1.00 95.88 512 CYS A CA 1
ATOM 3989 C C . CYS A 1 512 ? -9.364 0.120 -20.049 1.00 95.88 512 CYS A C 1
ATOM 3991 O O . CYS A 1 512 ? -8.783 0.795 -19.202 1.00 95.88 512 CYS A O 1
ATOM 3993 N N . LEU A 1 513 ? -10.022 0.682 -21.073 1.00 96.62 513 LEU A N 1
ATOM 3994 C CA . LEU A 1 513 ? -10.151 2.133 -21.298 1.00 96.62 513 LEU A CA 1
ATOM 3995 C C . LEU A 1 513 ? -8.806 2.879 -21.402 1.00 96.62 513 LEU A C 1
ATOM 3997 O O . LEU A 1 513 ? -8.738 4.101 -21.255 1.00 96.62 513 LEU A O 1
ATOM 4001 N N . GLY A 1 514 ? -7.724 2.168 -21.714 1.00 96.81 514 GLY A N 1
ATOM 4002 C CA . GLY A 1 514 ? -6.380 2.729 -21.773 1.00 96.81 514 GLY A CA 1
ATOM 4003 C C . GLY A 1 514 ? -6.204 3.763 -22.881 1.00 96.81 514 GLY A C 1
ATOM 4004 O O . GLY A 1 514 ? -5.425 4.695 -22.719 1.00 96.81 514 GLY A O 1
ATOM 4005 N N . VAL A 1 515 ? -6.963 3.672 -23.978 1.00 97.19 515 VAL A N 1
ATOM 4006 C CA . VAL A 1 515 ? -6.970 4.716 -25.019 1.00 97.19 515 VAL A CA 1
ATOM 4007 C C . VAL A 1 515 ? -7.483 6.048 -24.460 1.00 97.19 515 VAL A C 1
ATOM 4009 O O . VAL A 1 515 ? -6.894 7.084 -24.753 1.00 97.19 515 VAL A O 1
ATOM 4012 N N . GLY A 1 516 ? -8.525 6.020 -23.621 1.00 97.06 516 GLY A N 1
ATOM 4013 C CA . GLY A 1 516 ? -9.037 7.212 -22.938 1.00 97.06 516 GLY A CA 1
ATOM 4014 C C . GLY A 1 516 ? -7.982 7.827 -22.021 1.00 97.06 516 GLY A C 1
ATOM 4015 O O . GLY A 1 516 ? -7.670 9.004 -22.156 1.00 97.06 516 GLY A O 1
ATOM 4016 N N . CYS A 1 517 ? -7.332 7.000 -21.198 1.00 97.25 517 CYS A N 1
ATOM 4017 C CA . CYS A 1 517 ? -6.217 7.421 -20.341 1.00 97.25 517 CYS A CA 1
ATOM 4018 C C . CYS A 1 517 ? -5.089 8.118 -21.131 1.00 97.25 517 CYS A C 1
ATOM 4020 O O . CYS A 1 517 ? -4.585 9.170 -20.734 1.00 97.25 517 CYS A O 1
ATOM 4022 N N . LEU A 1 518 ? -4.695 7.560 -22.285 1.00 97.75 518 LEU A N 1
ATOM 4023 C CA . LEU A 1 518 ? -3.662 8.160 -23.134 1.00 97.75 518 LEU A CA 1
ATOM 4024 C C . LEU A 1 518 ? -4.103 9.506 -23.727 1.00 97.75 518 LEU A C 1
ATOM 4026 O O . LEU A 1 518 ? -3.273 10.408 -23.827 1.00 97.75 518 LEU A O 1
ATOM 4030 N N . LEU A 1 519 ? -5.376 9.655 -24.107 1.00 96.50 519 LEU A N 1
ATOM 4031 C CA . LEU A 1 519 ? -5.924 10.919 -24.605 1.00 96.50 519 LEU A CA 1
ATOM 4032 C C . LEU A 1 519 ? -5.968 11.983 -23.504 1.00 96.50 519 LEU A C 1
ATOM 4034 O O . LEU A 1 519 ? -5.485 13.090 -23.739 1.00 96.50 519 LEU A O 1
ATOM 4038 N N . ASP A 1 520 ? -6.404 11.638 -22.293 1.00 95.44 520 ASP A N 1
ATOM 4039 C CA . ASP A 1 520 ? -6.368 12.543 -21.136 1.00 95.44 520 ASP A CA 1
ATOM 4040 C C . ASP A 1 520 ? -4.944 13.077 -20.889 1.00 95.44 520 ASP A C 1
ATOM 4042 O O . ASP A 1 520 ? -4.729 14.264 -20.635 1.00 95.44 520 ASP A O 1
ATOM 4046 N N . LEU A 1 521 ? -3.928 12.215 -21.029 1.00 95.00 521 LEU A N 1
ATOM 4047 C CA . LEU A 1 521 ? -2.526 12.622 -20.911 1.00 95.00 521 LEU A CA 1
ATOM 4048 C C . LEU A 1 521 ? -2.075 13.573 -22.032 1.00 95.00 521 LEU A C 1
ATOM 4050 O O . LEU A 1 521 ? -1.161 14.365 -21.807 1.00 95.00 521 LEU A O 1
ATOM 4054 N N . THR A 1 522 ? -2.680 13.536 -23.226 1.00 92.75 522 THR A N 1
ATOM 4055 C CA . THR A 1 522 ? -2.351 14.507 -24.290 1.00 92.75 522 THR A CA 1
ATOM 4056 C C . THR A 1 522 ? -2.831 15.918 -23.963 1.00 92.75 522 THR A C 1
ATOM 4058 O O . THR A 1 522 ? -2.178 16.884 -24.368 1.00 92.75 522 THR A O 1
ATOM 4061 N N . GLU A 1 523 ? -3.924 16.035 -23.208 1.00 91.19 523 GLU A N 1
ATOM 4062 C CA . GLU A 1 523 ? -4.478 17.310 -22.744 1.00 91.19 523 GLU A CA 1
ATOM 4063 C C . GLU A 1 523 ? -3.677 17.882 -21.567 1.00 91.19 523 GLU A C 1
ATOM 4065 O O . GLU A 1 523 ? -3.627 19.098 -21.366 1.00 91.19 523 GLU A O 1
ATOM 4070 N N . ALA A 1 524 ? -2.985 17.020 -20.817 1.00 90.25 524 ALA A N 1
ATOM 4071 C CA . ALA A 1 524 ? -2.115 17.434 -19.732 1.00 90.25 524 ALA A CA 1
ATOM 4072 C C . ALA A 1 524 ? -0.888 18.229 -20.226 1.00 90.25 524 ALA A C 1
ATOM 4074 O O . ALA A 1 524 ? -0.328 18.030 -21.314 1.00 90.25 524 ALA A O 1
ATOM 4075 N N . ALA A 1 525 ? -0.402 19.128 -19.369 1.00 88.88 525 ALA A N 1
ATOM 4076 C CA . ALA A 1 525 ? 0.801 19.916 -19.615 1.00 88.88 525 ALA A CA 1
ATOM 4077 C C . ALA A 1 525 ? 2.080 19.065 -19.459 1.00 88.88 525 ALA A C 1
ATOM 4079 O O . ALA A 1 525 ? 2.858 19.285 -18.546 1.00 88.88 525 ALA A O 1
ATOM 4080 N N . LEU A 1 526 ? 2.301 18.076 -20.331 1.00 92.50 526 LEU A N 1
ATOM 4081 C CA . LEU A 1 526 ? 3.445 17.156 -20.264 1.00 92.50 526 LEU A CA 1
ATOM 4082 C C . LEU A 1 526 ? 4.788 17.802 -20.659 1.00 92.50 526 LEU A C 1
ATOM 4084 O O . LEU A 1 526 ? 4.825 18.614 -21.594 1.00 92.50 526 LEU A O 1
ATOM 4088 N N . PRO A 1 527 ? 5.919 17.347 -20.082 1.00 94.19 527 PRO A N 1
ATOM 4089 C CA . PRO A 1 527 ? 7.244 17.656 -20.608 1.00 94.19 527 PRO A CA 1
ATOM 4090 C C . PRO A 1 527 ? 7.396 17.171 -22.055 1.00 94.19 527 PRO A C 1
ATOM 4092 O O . PRO A 1 527 ? 6.825 16.155 -22.460 1.00 94.19 527 PRO A O 1
ATOM 4095 N N . VAL A 1 528 ? 8.209 17.872 -22.853 1.00 93.81 528 VAL A N 1
ATOM 4096 C CA . VAL A 1 528 ? 8.345 17.608 -24.301 1.00 93.81 528 VAL A CA 1
ATOM 4097 C C . VAL A 1 528 ? 8.731 16.155 -24.594 1.00 93.81 528 VAL A C 1
ATOM 4099 O O . VAL A 1 528 ? 8.148 15.536 -25.483 1.00 93.81 528 VAL A O 1
ATOM 4102 N N . LYS A 1 529 ? 9.678 15.591 -23.832 1.00 93.31 529 LYS A N 1
ATOM 4103 C CA . LYS A 1 529 ? 10.132 14.200 -24.002 1.00 93.31 529 LYS A CA 1
ATOM 4104 C C . LYS A 1 529 ? 9.006 13.197 -23.721 1.00 93.31 529 LYS A C 1
ATOM 4106 O O . LYS A 1 529 ? 8.817 12.254 -24.484 1.00 93.31 529 LYS A O 1
ATOM 4111 N N . THR A 1 530 ? 8.225 13.436 -22.674 1.00 95.56 530 THR A N 1
ATOM 4112 C CA . THR A 1 530 ? 7.090 12.594 -22.268 1.00 95.56 530 THR A CA 1
ATOM 4113 C C . THR A 1 530 ? 5.969 12.655 -23.295 1.00 95.56 530 THR A C 1
ATOM 4115 O O . THR A 1 530 ? 5.451 11.619 -23.702 1.00 95.56 530 THR A O 1
ATOM 4118 N N . ARG A 1 531 ? 5.673 13.850 -23.823 1.00 96.31 531 ARG A N 1
ATOM 4119 C CA . ARG A 1 531 ? 4.723 14.028 -24.929 1.00 96.31 531 ARG A CA 1
ATOM 4120 C C . ARG A 1 531 ? 5.166 13.295 -26.196 1.00 96.31 531 ARG A C 1
ATOM 4122 O O . ARG A 1 531 ? 4.350 12.645 -26.840 1.00 96.31 531 ARG A O 1
ATOM 4129 N N . GLN A 1 532 ? 6.447 13.369 -26.561 1.00 95.44 532 GLN A N 1
ATOM 4130 C CA . GLN A 1 532 ? 6.982 12.632 -27.713 1.00 95.44 532 GLN A CA 1
ATOM 4131 C C . GLN A 1 532 ? 6.810 11.117 -27.548 1.00 95.44 532 GLN A C 1
ATOM 4133 O O . GLN A 1 532 ? 6.385 10.445 -28.487 1.00 95.44 532 GLN A O 1
ATOM 4138 N N . LEU A 1 533 ? 7.088 10.595 -26.352 1.00 97.00 533 LEU A N 1
ATOM 4139 C CA . LEU A 1 533 ? 6.902 9.182 -26.039 1.00 97.00 533 LEU A CA 1
ATOM 4140 C C . LEU A 1 533 ? 5.420 8.775 -26.057 1.00 97.00 533 LEU A C 1
ATOM 4142 O O . LEU A 1 533 ? 5.091 7.731 -26.611 1.00 97.00 533 LEU A O 1
ATOM 4146 N N . LEU A 1 534 ? 4.520 9.606 -25.527 1.00 97.62 534 LEU A N 1
ATOM 4147 C CA . LEU A 1 534 ? 3.073 9.386 -25.608 1.00 97.62 534 LEU A CA 1
ATOM 4148 C C . LEU A 1 534 ? 2.603 9.281 -27.066 1.00 97.62 534 LEU A C 1
ATOM 4150 O O . LEU A 1 534 ? 1.929 8.322 -27.438 1.00 97.62 534 LEU A O 1
ATOM 4154 N N . MET A 1 535 ? 3.037 10.207 -27.926 1.00 97.06 535 MET A N 1
ATOM 4155 C CA . MET A 1 535 ? 2.726 10.147 -29.358 1.00 97.06 535 MET A CA 1
ATOM 4156 C C . MET A 1 535 ? 3.309 8.896 -30.027 1.00 97.06 535 MET A C 1
ATOM 4158 O O . MET A 1 535 ? 2.692 8.337 -30.933 1.00 97.06 535 MET A O 1
ATOM 4162 N N . GLN A 1 536 ? 4.479 8.426 -29.585 1.00 96.19 536 GLN A N 1
ATOM 4163 C CA . GLN A 1 536 ? 5.058 7.169 -30.059 1.00 96.19 536 GLN A CA 1
ATOM 4164 C C . GLN A 1 536 ? 4.199 5.961 -29.654 1.00 96.19 536 GLN A C 1
ATOM 4166 O O . GLN A 1 536 ? 3.929 5.114 -30.503 1.00 96.19 536 GLN A O 1
ATOM 4171 N N . VAL A 1 537 ? 3.722 5.905 -28.404 1.00 97.56 537 VAL A N 1
ATOM 4172 C CA . VAL A 1 537 ? 2.792 4.863 -27.929 1.00 97.56 537 VAL A CA 1
ATOM 4173 C C . VAL A 1 537 ? 1.529 4.848 -28.791 1.00 97.56 537 VAL A C 1
ATOM 4175 O O . VAL A 1 537 ? 1.131 3.785 -29.266 1.00 97.56 537 VAL A O 1
ATOM 4178 N N . MET A 1 538 ? 0.941 6.019 -29.061 1.00 97.19 538 MET A N 1
ATOM 4179 C CA . MET A 1 538 ? -0.251 6.134 -29.909 1.00 97.19 538 MET A CA 1
ATOM 4180 C C . MET A 1 538 ? -0.006 5.637 -31.340 1.00 97.19 538 MET A C 1
ATOM 4182 O O . MET A 1 538 ? -0.823 4.893 -31.878 1.00 97.19 538 MET A O 1
ATOM 4186 N N . ARG A 1 539 ? 1.138 5.965 -31.955 1.00 95.56 539 ARG A N 1
ATOM 4187 C CA . ARG A 1 539 ? 1.502 5.432 -33.284 1.00 95.56 539 ARG A CA 1
ATOM 4188 C C . ARG A 1 539 ? 1.670 3.915 -33.270 1.00 95.56 539 ARG A C 1
ATOM 4190 O O . ARG A 1 539 ? 1.198 3.234 -34.178 1.00 95.56 539 ARG A O 1
ATOM 4197 N N . THR A 1 540 ? 2.298 3.374 -32.225 1.00 95.75 540 THR A N 1
ATOM 4198 C CA . THR A 1 540 ? 2.453 1.924 -32.043 1.00 95.75 540 THR A CA 1
ATOM 4199 C C . THR A 1 540 ? 1.118 1.215 -31.888 1.00 95.75 540 THR A C 1
ATOM 4201 O O . THR A 1 540 ? 0.914 0.155 -32.488 1.00 95.75 540 THR A O 1
ATOM 4204 N N . TYR A 1 541 ? 0.182 1.820 -31.164 1.00 96.12 541 TYR A N 1
ATOM 4205 C CA . TYR A 1 541 ? -1.194 1.350 -31.088 1.00 96.12 541 TYR A CA 1
ATOM 4206 C C . TYR A 1 541 ? -1.867 1.330 -32.475 1.00 96.12 541 TYR A C 1
ATOM 4208 O O . TYR A 1 541 ? -2.335 0.272 -32.896 1.00 96.12 541 TYR A O 1
ATOM 4216 N N . LEU A 1 542 ? -1.787 2.423 -33.245 1.00 94.25 542 LEU A N 1
ATOM 4217 C CA . LEU A 1 542 ? -2.358 2.519 -34.601 1.00 94.25 542 LEU A CA 1
ATOM 4218 C C . LEU A 1 542 ? -1.672 1.612 -35.640 1.00 94.25 542 LEU A C 1
ATOM 4220 O O . LEU A 1 542 ? -2.243 1.331 -36.689 1.00 94.25 542 LEU A O 1
ATOM 4224 N N . GLY A 1 543 ? -0.470 1.106 -35.343 1.00 85.56 543 GLY A N 1
ATOM 4225 C CA . GLY A 1 543 ? 0.305 0.263 -36.262 1.00 85.56 543 GLY A CA 1
ATOM 4226 C C . GLY A 1 543 ? 1.122 1.049 -37.291 1.00 85.56 543 GLY A C 1
ATOM 4227 O O . GLY A 1 543 ? 1.547 0.472 -38.285 1.00 85.56 543 GLY A O 1
ATOM 4228 N N . GLU A 1 544 ? 1.356 2.341 -37.051 1.00 73.00 544 GLU A N 1
ATOM 4229 C CA . GLU A 1 544 ? 2.055 3.255 -37.969 1.00 73.00 544 GLU A CA 1
ATOM 4230 C C . GLU A 1 544 ? 3.554 3.432 -37.657 1.00 73.00 544 GLU A C 1
ATOM 4232 O O . GLU A 1 544 ? 4.213 4.297 -38.235 1.00 73.00 544 GLU A O 1
ATOM 4237 N N . SER A 1 545 ? 4.123 2.690 -36.706 1.00 52.69 545 SER A N 1
ATOM 4238 C CA . SER A 1 545 ? 5.492 2.957 -36.258 1.00 52.69 545 SER A CA 1
ATOM 4239 C C . SER A 1 545 ? 6.565 2.305 -37.141 1.00 52.69 545 SER A C 1
ATOM 4241 O O . SER A 1 545 ? 6.774 1.097 -37.112 1.00 52.69 545 SER A O 1
ATOM 4243 N N . ASP A 1 546 ? 7.331 3.143 -37.845 1.00 45.66 546 ASP A N 1
ATOM 4244 C CA . ASP A 1 546 ? 8.695 2.823 -38.271 1.00 45.66 546 ASP A CA 1
ATOM 4245 C C . ASP A 1 546 ? 9.642 2.864 -37.052 1.00 45.66 546 ASP A C 1
ATOM 4247 O O . ASP A 1 546 ? 9.556 3.731 -36.178 1.00 45.66 546 ASP A O 1
ATOM 4251 N N . ILE A 1 547 ? 10.533 1.879 -36.961 1.00 43.53 547 ILE A N 1
ATOM 4252 C CA . ILE A 1 547 ? 11.317 1.535 -35.766 1.00 43.53 547 ILE A CA 1
ATOM 4253 C C . ILE A 1 547 ? 12.262 2.671 -35.316 1.00 43.53 547 ILE A C 1
ATOM 4255 O O . ILE A 1 547 ? 13.235 2.980 -35.998 1.00 43.53 547 ILE A O 1
ATOM 4259 N N . TYR A 1 548 ? 12.101 3.150 -34.077 1.00 43.28 548 TYR A N 1
ATOM 4260 C CA . TYR A 1 548 ? 13.216 3.616 -33.239 1.00 43.28 548 TYR A CA 1
ATOM 4261 C C . TYR A 1 548 ? 13.234 2.779 -31.958 1.00 43.28 548 TYR A C 1
ATOM 4263 O O . TYR A 1 548 ? 12.441 2.994 -31.044 1.00 43.28 548 TYR A O 1
ATOM 4271 N N . ILE A 1 549 ? 14.136 1.794 -31.888 1.00 44.56 549 ILE A N 1
ATOM 4272 C CA . ILE A 1 549 ? 14.436 1.099 -30.632 1.00 44.56 549 ILE A CA 1
ATOM 4273 C C . ILE A 1 549 ? 15.085 2.128 -29.705 1.00 44.56 549 ILE A C 1
ATOM 4275 O O . ILE A 1 549 ? 16.216 2.560 -29.939 1.00 44.56 549 ILE A O 1
ATOM 4279 N N . THR A 1 550 ? 14.367 2.517 -28.655 1.00 43.06 550 THR A N 1
ATOM 4280 C CA . THR A 1 550 ? 14.774 3.475 -27.622 1.00 43.06 550 THR A CA 1
ATOM 4281 C C . THR A 1 550 ? 15.911 2.916 -26.755 1.00 43.06 550 THR A C 1
ATOM 4283 O O . THR A 1 550 ? 15.736 2.638 -25.576 1.00 43.06 550 THR A O 1
ATOM 4286 N N . LYS A 1 551 ? 17.105 2.726 -27.328 1.00 45.16 551 LYS A N 1
ATOM 4287 C CA . LYS A 1 551 ? 18.320 2.335 -26.587 1.00 45.16 551 LYS A CA 1
ATOM 4288 C C . LYS A 1 551 ? 19.104 3.525 -26.006 1.00 45.16 551 LYS A C 1
ATOM 4290 O O . LYS A 1 551 ? 20.120 3.300 -25.363 1.00 45.16 551 LYS A O 1
ATOM 4295 N N . TYR A 1 552 ? 18.647 4.769 -26.199 1.00 36.78 552 TYR A N 1
ATOM 4296 C CA . TYR A 1 552 ? 19.463 5.975 -25.959 1.00 36.78 552 TYR A CA 1
ATOM 4297 C C . TYR A 1 552 ? 18.899 7.030 -24.986 1.00 36.78 552 TYR A C 1
ATOM 4299 O O . TYR A 1 552 ? 19.483 8.100 -24.875 1.00 36.78 552 TYR A O 1
ATOM 4307 N N . LEU A 1 553 ? 17.826 6.772 -24.228 1.00 39.56 553 LEU A N 1
ATOM 4308 C CA . LEU A 1 553 ? 17.277 7.785 -23.296 1.00 39.56 553 LEU A CA 1
ATOM 4309 C C . LEU A 1 553 ? 17.792 7.707 -21.843 1.00 39.56 553 LEU A C 1
ATOM 4311 O O . LEU A 1 553 ? 17.312 8.454 -20.997 1.00 39.56 553 LEU A O 1
ATOM 4315 N N . THR A 1 554 ? 18.784 6.865 -21.533 1.00 36.94 554 THR A N 1
ATOM 4316 C CA . THR A 1 554 ? 19.341 6.732 -20.166 1.00 36.94 554 THR A CA 1
ATOM 4317 C C . THR A 1 554 ? 20.716 7.373 -19.942 1.00 36.94 554 THR A C 1
ATOM 4319 O O . THR A 1 554 ? 21.276 7.199 -18.865 1.00 36.94 554 THR A O 1
ATOM 4322 N N . SER A 1 555 ? 21.276 8.131 -20.890 1.00 34.62 555 SER A N 1
ATOM 4323 C CA . SER A 1 555 ? 22.524 8.881 -20.667 1.00 34.62 555 SER A CA 1
ATOM 4324 C C . SER A 1 555 ? 22.249 10.377 -20.506 1.00 34.62 555 SER A C 1
ATOM 4326 O O . SER A 1 555 ? 21.927 11.063 -21.472 1.00 34.62 555 SER A O 1
ATOM 4328 N N . THR A 1 556 ? 22.384 10.888 -19.286 1.00 33.66 556 THR A N 1
ATOM 4329 C CA . THR A 1 556 ? 22.619 12.316 -19.023 1.00 33.66 556 THR A CA 1
ATOM 4330 C C . THR A 1 556 ? 24.005 12.718 -19.507 1.00 33.66 556 THR A C 1
ATOM 4332 O O . THR A 1 556 ? 24.978 12.038 -19.186 1.00 33.66 556 THR A O 1
ATOM 4335 N N . GLU A 1 557 ? 24.071 13.819 -20.248 1.00 34.78 557 GLU A N 1
ATOM 4336 C CA . GLU A 1 557 ? 25.297 14.424 -20.762 1.00 34.78 557 GLU A CA 1
ATOM 4337 C C . GLU A 1 557 ? 26.098 15.102 -19.641 1.00 34.78 557 GLU A C 1
ATOM 4339 O O . GLU A 1 557 ? 25.578 15.941 -18.904 1.00 34.78 557 GLU A O 1
ATOM 4344 N N . GLU A 1 558 ? 27.376 14.737 -19.542 1.00 32.69 558 GLU A N 1
ATOM 4345 C CA . GLU A 1 558 ? 28.428 15.580 -18.980 1.00 32.69 558 GLU A CA 1
ATOM 4346 C C . GLU A 1 558 ? 28.902 16.535 -20.080 1.00 32.69 558 GLU A C 1
ATOM 4348 O O . GLU A 1 558 ? 29.297 16.107 -21.166 1.00 32.69 558 GLU A O 1
ATOM 4353 N N . SER A 1 559 ? 28.870 17.837 -19.802 1.00 31.89 559 SER A N 1
ATOM 4354 C CA . SER A 1 559 ? 29.466 18.853 -20.662 1.00 31.89 559 SER A CA 1
ATOM 4355 C C . SER A 1 559 ? 30.960 18.993 -20.363 1.00 31.89 559 SER A C 1
ATOM 4357 O O . SER A 1 559 ? 31.344 19.479 -19.302 1.00 31.89 559 SER A O 1
ATOM 4359 N N . SER A 1 560 ? 31.803 18.625 -21.317 1.00 31.39 560 SER A N 1
ATOM 4360 C CA . SER A 1 560 ? 33.117 19.230 -21.585 1.00 31.39 560 SER A CA 1
ATOM 4361 C C . SER A 1 560 ? 33.573 18.668 -22.933 1.00 31.39 560 SER A C 1
ATOM 4363 O O . SER A 1 560 ? 33.253 17.533 -23.259 1.00 31.39 560 SER A O 1
ATOM 4365 N N . GLY A 1 561 ? 34.262 19.352 -23.823 1.00 30.61 561 GLY A N 1
ATOM 4366 C CA . GLY A 1 561 ? 34.861 20.668 -23.893 1.00 30.61 561 GLY A CA 1
ATOM 4367 C C . GLY A 1 561 ? 35.424 20.761 -25.318 1.00 30.61 561 GLY A C 1
ATOM 4368 O O . GLY A 1 561 ? 35.506 19.761 -26.033 1.00 30.61 561 GLY A O 1
ATOM 4369 N N . GLU A 1 562 ? 35.747 21.971 -25.740 1.00 33.72 562 GLU A N 1
ATOM 4370 C CA . GLU A 1 562 ? 36.320 22.300 -27.044 1.00 33.72 562 GLU A CA 1
ATOM 4371 C C . GLU A 1 562 ? 37.490 21.386 -27.442 1.00 33.72 562 GLU A C 1
ATOM 4373 O O . GLU A 1 562 ? 38.407 21.177 -26.648 1.00 33.72 562 GLU A O 1
ATOM 4378 N N . GLN A 1 563 ? 37.519 20.937 -28.702 1.00 30.52 563 GLN A N 1
ATOM 4379 C CA . GLN A 1 563 ? 38.770 20.882 -29.458 1.00 30.52 563 GLN A CA 1
ATOM 4380 C C . GLN A 1 563 ? 38.540 20.861 -30.973 1.00 30.52 563 GLN A C 1
ATOM 4382 O O . GLN A 1 563 ? 37.610 20.249 -31.493 1.00 30.52 563 GLN A O 1
ATOM 4387 N N . SER A 1 564 ? 39.411 21.625 -31.618 1.00 29.55 564 SER A N 1
ATOM 4388 C CA . SER A 1 564 ? 39.430 22.138 -32.981 1.00 29.55 564 SER A CA 1
ATOM 4389 C C . SER A 1 564 ? 39.803 21.121 -34.059 1.00 29.55 564 SER A C 1
ATOM 4391 O O . SER A 1 564 ? 40.565 20.193 -33.804 1.00 29.55 564 SER A O 1
ATOM 4393 N N . ASP A 1 565 ? 39.311 21.408 -35.266 1.00 32.75 565 ASP A N 1
ATOM 4394 C CA . ASP A 1 565 ? 39.952 21.317 -36.586 1.00 32.75 565 ASP A CA 1
ATOM 4395 C C . ASP A 1 565 ? 41.163 20.383 -36.757 1.00 32.75 565 ASP A C 1
ATOM 4397 O O . ASP A 1 565 ? 42.244 20.656 -36.242 1.00 32.75 565 ASP A O 1
ATOM 4401 N N . ASP A 1 566 ? 41.023 19.389 -37.644 1.00 31.20 566 ASP A N 1
ATOM 4402 C CA . ASP A 1 566 ? 41.901 19.357 -38.820 1.00 31.20 566 ASP A CA 1
ATOM 4403 C C . ASP A 1 566 ? 41.266 18.607 -40.005 1.00 31.20 566 ASP A C 1
ATOM 4405 O O . ASP A 1 566 ? 40.724 17.502 -39.888 1.00 31.20 566 ASP A O 1
ATOM 4409 N N . GLU A 1 567 ? 41.331 19.248 -41.168 1.00 34.38 567 GLU A N 1
ATOM 4410 C CA . GLU A 1 567 ? 40.894 18.747 -42.463 1.00 34.38 567 GLU A CA 1
ATOM 4411 C C . GLU A 1 567 ? 41.922 17.759 -43.031 1.00 34.38 567 GLU A C 1
ATOM 4413 O O . GLU A 1 567 ? 43.115 18.041 -43.054 1.00 34.38 567 GLU A O 1
ATOM 4418 N N . THR A 1 568 ? 41.484 16.689 -43.708 1.00 34.41 568 THR A N 1
ATOM 4419 C CA . THR A 1 568 ? 42.066 16.400 -45.034 1.00 34.41 568 THR A CA 1
ATOM 4420 C C . THR A 1 568 ? 41.184 15.533 -45.933 1.00 34.41 568 THR A C 1
ATOM 4422 O O . THR A 1 568 ? 40.879 14.370 -45.684 1.00 34.41 568 THR A O 1
ATOM 4425 N N . ARG A 1 569 ? 40.830 16.166 -47.053 1.00 34.53 569 ARG A N 1
ATOM 4426 C CA . ARG A 1 569 ? 40.355 15.659 -48.348 1.00 34.53 569 ARG A CA 1
ATOM 4427 C C . ARG A 1 569 ? 40.829 14.248 -48.733 1.00 34.53 569 ARG A C 1
ATOM 4429 O O . ARG A 1 569 ? 42.021 13.968 -48.671 1.00 34.53 569 ARG A O 1
ATOM 4436 N N . SER A 1 570 ? 39.957 13.500 -49.425 1.00 31.17 570 SER A N 1
ATOM 4437 C CA . SER A 1 570 ? 40.253 12.964 -50.772 1.00 31.17 570 SER A CA 1
ATOM 4438 C C . SER A 1 570 ? 38.999 12.493 -51.523 1.00 31.17 570 SER A C 1
ATOM 4440 O O . SER A 1 570 ? 38.169 11.751 -51.013 1.00 31.17 570 SER A O 1
ATOM 4442 N N . ARG A 1 571 ? 38.886 12.961 -52.772 1.00 35.41 571 ARG A N 1
ATOM 4443 C CA . ARG A 1 571 ? 37.846 12.691 -53.781 1.00 35.41 571 ARG A CA 1
ATOM 4444 C C . ARG A 1 571 ? 38.162 11.426 -54.595 1.00 35.41 571 ARG A C 1
ATOM 4446 O O . ARG A 1 571 ? 39.316 11.236 -54.960 1.00 35.41 571 ARG A O 1
ATOM 4453 N N . SER A 1 572 ? 37.133 10.693 -55.037 1.00 31.28 572 SER A N 1
ATOM 4454 C CA . SER A 1 572 ? 36.938 10.143 -56.414 1.00 31.28 572 SER A CA 1
ATOM 4455 C C . SER A 1 572 ? 35.716 9.198 -56.421 1.00 31.28 572 SER A C 1
ATOM 4457 O O . SER A 1 572 ? 35.656 8.248 -55.660 1.00 31.28 572 SER A O 1
ATOM 4459 N N . LYS A 1 573 ? 34.576 9.544 -57.040 1.00 37.62 573 LYS A N 1
ATOM 4460 C CA . LYS A 1 573 ? 34.167 9.283 -58.443 1.00 37.62 573 LYS A CA 1
ATOM 4461 C C . LYS A 1 573 ? 34.543 7.883 -58.980 1.00 37.62 573 LYS A C 1
ATOM 4463 O O . LYS A 1 573 ? 35.690 7.690 -59.360 1.00 37.62 573 LYS A O 1
ATOM 4468 N N . THR A 1 574 ? 33.562 6.996 -59.217 1.00 31.66 574 THR A N 1
ATOM 4469 C CA . THR A 1 574 ? 32.971 6.675 -60.553 1.00 31.66 574 THR A CA 1
ATOM 4470 C C . THR A 1 574 ? 32.200 5.331 -60.560 1.00 31.66 574 THR A C 1
ATOM 4472 O O . THR A 1 574 ? 32.633 4.344 -59.986 1.00 31.66 574 THR A O 1
ATOM 4475 N N . ARG A 1 575 ? 31.047 5.354 -61.250 1.00 35.47 575 ARG A N 1
ATOM 4476 C CA . ARG A 1 575 ? 30.128 4.302 -61.751 1.00 35.47 575 ARG A CA 1
ATOM 4477 C C . ARG A 1 575 ? 30.627 2.846 -61.889 1.00 35.47 575 ARG A C 1
ATOM 4479 O O . ARG A 1 575 ? 31.678 2.606 -62.466 1.00 35.47 575 ARG A O 1
ATOM 4486 N N . GLY A 1 576 ? 29.710 1.900 -61.643 1.00 28.00 576 GLY A N 1
ATOM 4487 C CA . GLY A 1 576 ? 29.728 0.549 -62.227 1.00 28.00 576 GLY A CA 1
ATOM 4488 C C . GLY A 1 576 ? 28.464 -0.255 -61.896 1.00 28.00 576 GLY A C 1
ATOM 4489 O O . GLY A 1 576 ? 28.111 -0.399 -60.736 1.00 28.00 576 GLY A O 1
ATOM 4490 N N . ARG A 1 577 ? 27.759 -0.724 -62.927 1.00 35.69 577 ARG A N 1
ATOM 4491 C CA . ARG A 1 577 ? 26.449 -1.400 -62.917 1.00 35.69 577 ARG A CA 1
ATOM 4492 C C . ARG A 1 577 ? 26.653 -2.925 -63.019 1.00 35.69 577 ARG A C 1
ATOM 4494 O O . ARG A 1 577 ? 27.574 -3.327 -63.720 1.00 35.69 577 ARG A O 1
ATOM 4501 N N . ASN A 1 578 ? 25.710 -3.698 -62.462 1.00 30.64 578 ASN A N 1
ATOM 4502 C CA . ASN A 1 578 ? 25.261 -5.065 -62.830 1.00 30.64 578 ASN A CA 1
ATOM 4503 C C . ASN A 1 578 ? 25.502 -6.238 -61.849 1.00 30.64 578 ASN A C 1
ATOM 4505 O O . ASN A 1 578 ? 26.627 -6.622 -61.570 1.00 30.64 578 ASN A O 1
ATOM 4509 N N . GLN A 1 579 ? 24.358 -6.867 -61.531 1.00 30.72 579 GLN A N 1
ATOM 4510 C CA . GLN A 1 579 ? 24.063 -8.308 -61.420 1.00 30.72 579 GLN A CA 1
ATOM 4511 C C . GLN A 1 579 ? 24.533 -9.112 -60.184 1.00 30.72 579 GLN A C 1
ATOM 4513 O O . GLN A 1 579 ? 25.707 -9.232 -59.867 1.00 30.72 579 GLN A O 1
ATOM 4518 N N . SER A 1 580 ? 23.527 -9.705 -59.523 1.00 36.31 580 SER A N 1
ATOM 4519 C CA . SER A 1 580 ? 23.538 -10.790 -58.517 1.00 36.31 580 SER A CA 1
ATOM 4520 C C . SER A 1 580 ? 24.202 -12.084 -59.061 1.00 36.31 580 SER A C 1
ATOM 4522 O O . SER A 1 580 ? 24.370 -12.138 -60.278 1.00 36.31 580 SER A O 1
ATOM 4524 N N . PRO A 1 581 ? 24.481 -13.174 -58.284 1.00 41.62 581 PRO A N 1
ATOM 4525 C CA . PRO A 1 581 ? 23.929 -13.543 -56.966 1.00 41.62 581 PRO A CA 1
ATOM 4526 C C . PRO A 1 581 ? 24.892 -14.251 -55.961 1.00 41.62 581 PRO A C 1
ATOM 4528 O O . PRO A 1 581 ? 26.015 -14.626 -56.271 1.00 41.62 581 PRO A O 1
ATOM 4531 N N . SER A 1 582 ? 24.338 -14.567 -54.779 1.00 29.84 582 SER A N 1
ATOM 4532 C CA . SER A 1 582 ? 24.662 -15.695 -53.873 1.00 29.84 582 SER A CA 1
ATOM 4533 C C . SER A 1 582 ? 25.751 -15.583 -52.777 1.00 29.84 582 SER A C 1
ATOM 4535 O O . SER A 1 582 ? 26.919 -15.330 -53.024 1.00 29.84 582 SER A O 1
ATOM 4537 N N . ARG A 1 583 ? 25.285 -15.905 -51.552 1.00 33.81 583 ARG A N 1
ATOM 4538 C CA . ARG A 1 583 ? 25.952 -16.488 -50.363 1.00 33.81 583 ARG A CA 1
ATOM 4539 C C . ARG A 1 583 ? 27.257 -15.864 -49.838 1.00 33.81 583 ARG A C 1
ATOM 4541 O O . ARG A 1 583 ? 28.331 -16.201 -50.305 1.00 33.81 583 ARG A O 1
ATOM 4548 N N . SER A 1 584 ? 27.162 -15.246 -48.657 1.00 28.72 584 SER A N 1
ATOM 4549 C CA . SER A 1 584 ? 28.024 -15.573 -47.502 1.00 28.72 584 SER A CA 1
ATOM 4550 C C . SER A 1 584 ? 27.544 -14.838 -46.254 1.00 28.72 584 SER A C 1
ATOM 4552 O O . SER A 1 584 ? 27.336 -13.628 -46.284 1.00 28.72 584 SER A O 1
ATOM 4554 N N . GLY A 1 585 ? 27.361 -15.577 -45.160 1.00 38.22 585 GLY A N 1
ATOM 4555 C CA . GLY A 1 585 ? 27.010 -15.012 -43.868 1.00 38.22 585 GLY A CA 1
ATOM 4556 C C . GLY A 1 585 ? 28.154 -14.205 -43.260 1.00 38.22 585 GLY A C 1
ATOM 4557 O O . GLY A 1 585 ? 29.300 -14.644 -43.243 1.00 38.22 585 GLY A O 1
ATOM 4558 N N . THR A 1 586 ? 27.807 -13.070 -42.670 1.00 28.88 586 THR A N 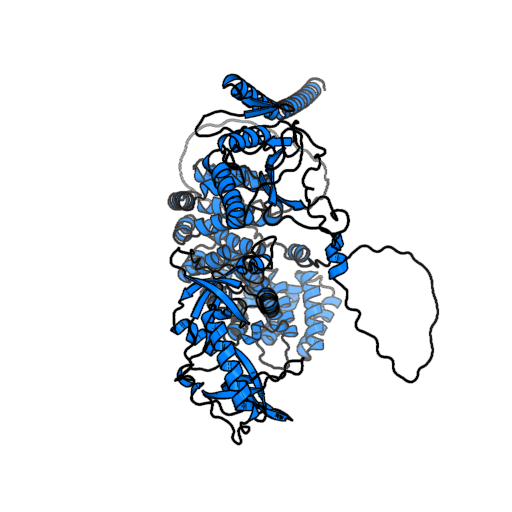1
ATOM 4559 C CA . THR A 1 586 ? 28.639 -12.366 -41.697 1.00 28.88 586 THR A CA 1
ATOM 4560 C C . THR A 1 586 ? 27.755 -11.979 -40.525 1.00 28.88 586 THR A C 1
ATOM 4562 O O . THR A 1 586 ? 26.928 -11.073 -40.563 1.00 28.88 586 THR A O 1
ATOM 4565 N N . ARG A 1 587 ? 27.912 -12.767 -39.463 1.00 31.17 587 ARG A N 1
ATOM 4566 C CA . ARG A 1 587 ? 27.316 -12.573 -38.149 1.00 31.17 587 ARG A CA 1
ATOM 4567 C C . ARG A 1 587 ? 27.925 -11.298 -37.559 1.00 31.17 587 ARG A C 1
ATOM 4569 O O . ARG A 1 587 ? 29.068 -11.315 -37.108 1.00 31.17 587 ARG A O 1
ATOM 4576 N N . SER A 1 588 ? 27.178 -10.199 -37.613 1.00 28.09 588 SER A N 1
ATOM 4577 C CA . SER A 1 588 ? 27.511 -8.956 -36.917 1.00 28.09 588 SER A CA 1
ATOM 4578 C C . SER A 1 588 ? 27.608 -9.240 -35.414 1.00 28.09 588 SER A C 1
ATOM 4580 O O . SER A 1 588 ? 26.624 -9.602 -34.768 1.00 28.09 588 SER A O 1
ATOM 4582 N N . LYS A 1 589 ? 28.824 -9.155 -34.866 1.00 30.33 589 LYS A N 1
ATOM 4583 C CA . LYS A 1 589 ? 29.067 -9.113 -33.423 1.00 30.33 589 LYS A CA 1
ATOM 4584 C C . LYS A 1 589 ? 28.713 -7.706 -32.949 1.00 30.33 589 LYS A C 1
ATOM 4586 O O . LYS A 1 589 ? 29.539 -6.805 -33.038 1.00 30.33 589 LYS A O 1
ATOM 4591 N N . SER A 1 590 ? 27.505 -7.521 -32.430 1.00 27.81 590 SER A N 1
ATOM 4592 C CA . SER A 1 590 ? 27.180 -6.340 -31.635 1.00 27.81 590 SER A CA 1
ATOM 4593 C C . SER A 1 590 ? 27.828 -6.490 -30.256 1.00 27.81 590 SER A C 1
ATOM 4595 O O . SER A 1 590 ? 27.391 -7.312 -29.448 1.00 27.81 590 SER A O 1
ATOM 4597 N N . GLN A 1 591 ? 28.888 -5.727 -29.987 1.00 29.56 591 GLN A N 1
ATOM 4598 C CA . GLN A 1 591 ? 29.347 -5.475 -28.622 1.00 29.56 591 GLN A CA 1
ATOM 4599 C C . GLN A 1 591 ? 28.245 -4.694 -27.895 1.00 29.56 591 GLN A C 1
ATOM 4601 O O . GLN A 1 591 ? 28.045 -3.508 -28.146 1.00 29.56 591 GLN A O 1
ATOM 4606 N N . GLY A 1 592 ? 27.496 -5.377 -27.030 1.00 28.08 592 GLY A N 1
ATOM 4607 C CA . GLY A 1 592 ? 26.613 -4.730 -26.068 1.00 28.08 592 GLY A CA 1
ATOM 4608 C C . GLY A 1 592 ? 27.460 -4.059 -24.992 1.00 28.08 592 GLY A C 1
ATOM 4609 O O . GLY A 1 592 ? 28.190 -4.735 -24.272 1.00 28.08 592 GLY A O 1
ATOM 4610 N N . ARG A 1 593 ? 27.397 -2.728 -24.907 1.00 25.97 593 ARG A N 1
ATOM 4611 C CA . ARG A 1 593 ? 27.778 -2.000 -23.694 1.00 25.97 593 ARG A CA 1
ATOM 4612 C C . ARG A 1 593 ? 26.628 -2.151 -22.697 1.00 25.97 593 ARG A C 1
ATOM 4614 O O . ARG A 1 593 ? 25.494 -1.813 -23.023 1.00 25.97 593 ARG A O 1
ATOM 4621 N N . ASN A 1 594 ? 26.936 -2.685 -21.519 1.00 31.94 594 ASN A N 1
ATOM 4622 C CA . ASN A 1 594 ? 26.006 -2.816 -20.402 1.00 31.94 594 ASN A CA 1
ATOM 4623 C C . ASN A 1 594 ? 25.675 -1.421 -19.846 1.00 31.94 594 ASN A C 1
ATOM 4625 O O . ASN A 1 594 ? 26.581 -0.684 -19.460 1.00 31.94 594 ASN A O 1
ATOM 4629 N N . CYS A 1 595 ? 24.392 -1.068 -19.781 1.00 29.70 595 CYS A N 1
ATOM 4630 C CA . CYS A 1 595 ? 23.913 0.079 -19.011 1.00 29.70 595 CYS A CA 1
ATOM 4631 C C . CYS A 1 595 ? 23.820 -0.316 -17.529 1.00 29.70 595 CYS A C 1
ATOM 4633 O O . CYS A 1 595 ? 22.756 -0.704 -17.056 1.00 29.70 595 CYS A O 1
ATOM 4635 N N . ALA A 1 596 ? 24.935 -0.249 -16.802 1.00 28.31 596 ALA A N 1
ATOM 4636 C CA . ALA A 1 596 ? 24.902 -0.186 -15.344 1.00 28.31 596 ALA A CA 1
ATOM 4637 C C . ALA A 1 596 ? 24.629 1.275 -14.952 1.00 28.31 596 ALA A C 1
ATOM 4639 O O . ALA A 1 596 ? 25.407 2.156 -15.313 1.00 28.31 596 ALA A O 1
ATOM 4640 N N . ILE A 1 597 ? 23.501 1.542 -14.287 1.00 35.16 597 ILE A N 1
ATOM 4641 C CA . ILE A 1 597 ? 23.185 2.878 -13.768 1.00 35.16 597 ILE A CA 1
ATOM 4642 C C . ILE A 1 597 ? 24.018 3.135 -12.509 1.00 35.16 597 ILE A C 1
ATOM 4644 O O . ILE A 1 597 ? 24.134 2.274 -11.636 1.00 35.16 597 ILE A O 1
ATOM 4648 N N . ASP A 1 598 ? 24.577 4.340 -12.461 1.00 32.09 598 ASP A N 1
ATOM 4649 C CA . ASP A 1 598 ? 25.341 4.922 -11.368 1.00 32.09 598 ASP A CA 1
ATOM 4650 C C . ASP A 1 598 ? 24.470 5.108 -10.110 1.00 32.09 598 ASP A C 1
ATOM 4652 O O . ASP A 1 598 ? 23.467 5.827 -10.118 1.00 32.09 598 ASP A O 1
ATOM 4656 N N . THR A 1 599 ? 24.833 4.418 -9.029 1.00 37.03 599 THR A N 1
ATOM 4657 C CA . THR A 1 599 ? 24.110 4.413 -7.748 1.00 37.03 599 THR A CA 1
ATOM 4658 C C . THR A 1 599 ? 24.238 5.719 -6.963 1.00 37.03 599 THR A C 1
ATOM 4660 O O . THR A 1 599 ? 23.476 5.918 -6.017 1.00 37.03 599 THR A O 1
ATOM 4663 N N . ASP A 1 600 ? 25.150 6.622 -7.335 1.00 33.03 600 ASP A N 1
ATOM 4664 C CA . ASP A 1 600 ? 25.380 7.857 -6.575 1.00 33.03 600 ASP A CA 1
ATOM 4665 C C . ASP A 1 600 ? 24.294 8.925 -6.801 1.00 33.03 600 ASP A C 1
ATOM 4667 O O . ASP A 1 600 ? 24.052 9.746 -5.917 1.00 33.03 600 ASP A O 1
ATOM 4671 N N . ARG A 1 601 ? 23.516 8.841 -7.890 1.00 29.50 601 ARG A N 1
ATOM 4672 C CA . ARG A 1 601 ? 22.378 9.751 -8.142 1.00 29.50 601 ARG A CA 1
ATOM 4673 C C . ARG A 1 601 ? 21.092 9.430 -7.378 1.00 29.50 601 ARG A C 1
ATOM 4675 O O . ARG A 1 601 ? 20.178 10.245 -7.363 1.00 29.50 601 ARG A O 1
ATOM 4682 N N . LEU A 1 602 ? 21.011 8.272 -6.720 1.00 33.31 602 LEU A N 1
ATOM 4683 C CA . LEU A 1 602 ? 19.867 7.924 -5.864 1.00 33.31 602 LEU A CA 1
ATOM 4684 C C . LEU A 1 602 ? 20.030 8.425 -4.420 1.00 33.31 602 LEU A C 1
ATOM 4686 O O . LEU A 1 602 ? 19.044 8.500 -3.692 1.00 33.31 602 LEU A O 1
ATOM 4690 N N . LYS A 1 603 ? 21.241 8.831 -4.009 1.00 33.81 603 LYS A N 1
ATOM 4691 C CA . LYS A 1 603 ? 21.461 9.447 -2.690 1.00 33.81 603 LYS A CA 1
ATOM 4692 C C . LYS A 1 603 ? 20.913 10.870 -2.597 1.00 33.81 603 LYS A C 1
ATOM 4694 O O . LYS A 1 603 ? 20.416 11.238 -1.543 1.00 33.81 603 LYS A O 1
ATOM 4699 N N . GLU A 1 604 ? 20.901 11.629 -3.694 1.00 29.91 604 GLU A N 1
ATOM 4700 C CA . GLU A 1 604 ? 20.361 13.002 -3.702 1.00 29.91 604 GLU A CA 1
ATOM 4701 C C . GLU A 1 604 ? 18.831 13.065 -3.544 1.00 29.91 604 GLU A C 1
ATOM 4703 O O . GLU A 1 604 ? 18.298 14.103 -3.167 1.00 29.91 604 GLU A O 1
ATOM 4708 N N . ILE A 1 605 ? 18.121 11.952 -3.761 1.00 30.94 605 ILE A N 1
ATOM 4709 C CA . ILE A 1 605 ? 16.663 11.852 -3.561 1.00 30.94 605 ILE A CA 1
ATOM 4710 C C . ILE A 1 605 ? 16.329 11.251 -2.177 1.00 30.94 605 ILE A C 1
ATOM 4712 O O . ILE A 1 605 ? 15.224 11.424 -1.669 1.00 30.94 605 ILE A O 1
ATOM 4716 N N . SER A 1 606 ? 17.292 10.587 -1.527 1.00 28.62 606 SER A N 1
ATOM 4717 C CA . SER A 1 606 ? 17.119 9.905 -0.235 1.00 28.62 606 SER A CA 1
ATOM 4718 C C . SER A 1 606 ? 17.219 10.830 0.988 1.00 28.62 606 SER A C 1
ATOM 4720 O O . SER A 1 606 ? 16.753 10.445 2.058 1.00 28.62 606 SER A O 1
ATOM 4722 N N . ASP A 1 607 ? 17.789 12.031 0.857 1.00 26.34 607 ASP A N 1
ATOM 4723 C CA . ASP A 1 607 ? 18.006 12.966 1.978 1.00 26.34 607 ASP A CA 1
ATOM 4724 C C . ASP A 1 607 ? 16.907 14.049 2.082 1.00 26.34 607 ASP A C 1
ATOM 4726 O O . ASP A 1 607 ? 17.152 15.208 2.426 1.00 26.34 607 ASP A O 1
ATOM 4730 N N . GLY A 1 608 ? 15.654 13.670 1.811 1.00 26.45 608 GLY A N 1
ATOM 4731 C CA . GLY A 1 608 ? 14.467 14.517 1.956 1.00 26.45 608 GLY A CA 1
ATOM 4732 C C . GLY A 1 608 ? 14.026 14.709 3.411 1.00 26.45 608 GLY A C 1
ATOM 4733 O O . GLY A 1 608 ? 12.952 14.258 3.803 1.00 26.45 608 GLY A O 1
ATOM 4734 N N . ASN A 1 609 ? 14.828 15.405 4.219 1.00 25.47 609 ASN A N 1
ATOM 4735 C CA . ASN A 1 609 ? 14.400 15.919 5.523 1.00 25.47 609 ASN A CA 1
ATOM 4736 C C . ASN A 1 609 ? 13.405 17.081 5.319 1.00 25.47 609 ASN A C 1
ATOM 4738 O O . ASN A 1 609 ? 13.787 18.250 5.272 1.00 25.47 609 ASN A O 1
ATOM 4742 N N . TYR A 1 610 ? 12.109 16.774 5.222 1.00 24.53 610 TYR A N 1
ATOM 4743 C CA . TYR A 1 610 ? 11.042 17.769 5.367 1.00 24.53 610 TYR A CA 1
ATOM 4744 C C . TYR A 1 610 ? 10.904 18.161 6.847 1.00 24.53 610 TYR A C 1
ATOM 4746 O O . TYR A 1 610 ? 10.089 17.622 7.591 1.00 24.53 610 TYR A O 1
ATOM 4754 N N . MET A 1 611 ? 11.719 19.123 7.279 1.00 25.59 611 MET A N 1
ATOM 4755 C CA . MET A 1 611 ? 11.503 19.892 8.505 1.00 25.59 611 MET A CA 1
ATOM 4756 C C . MET A 1 611 ? 11.150 21.325 8.114 1.00 25.59 611 MET A C 1
ATOM 4758 O O . MET A 1 611 ? 12.005 22.113 7.711 1.00 25.59 611 MET A O 1
ATOM 4762 N N . VAL A 1 612 ? 9.864 21.652 8.246 1.00 25.11 612 VAL A N 1
ATOM 4763 C CA . VAL A 1 612 ? 9.339 23.020 8.223 1.00 25.11 612 VAL A CA 1
ATOM 4764 C C . VAL A 1 612 ? 10.066 23.814 9.308 1.00 25.11 612 VAL A C 1
ATOM 4766 O O . VAL A 1 612 ? 9.797 23.643 10.492 1.00 25.11 612 VAL A O 1
ATOM 4769 N N . SER A 1 613 ? 11.019 24.655 8.909 1.00 24.62 613 SER A N 1
ATOM 4770 C CA . SER A 1 613 ? 11.700 25.581 9.815 1.00 24.62 613 SER A CA 1
ATOM 4771 C C . SER A 1 613 ? 11.249 26.998 9.506 1.00 24.62 613 SER A C 1
ATOM 4773 O O . SER A 1 613 ? 11.608 27.593 8.491 1.00 24.62 613 SER A O 1
ATOM 4775 N N . THR A 1 614 ? 10.411 27.507 10.399 1.00 23.84 614 THR A N 1
ATOM 4776 C CA . THR A 1 614 ? 9.922 28.877 10.450 1.00 23.84 614 THR A CA 1
ATOM 4777 C C . THR A 1 614 ? 11.093 29.841 10.611 1.00 23.84 614 THR A C 1
ATOM 4779 O O . THR A 1 614 ? 11.953 29.683 11.476 1.00 23.84 614 THR A O 1
ATOM 4782 N N . VAL A 1 615 ? 11.108 30.860 9.759 1.00 22.17 615 VAL A N 1
ATOM 4783 C CA . VAL A 1 615 ? 12.066 31.961 9.774 1.00 22.17 615 VAL A CA 1
ATOM 4784 C C . VAL A 1 615 ? 11.839 32.811 11.027 1.00 22.17 615 VAL A C 1
ATOM 4786 O O . VAL A 1 615 ? 10.820 33.486 11.139 1.00 22.17 615 VAL A O 1
ATOM 4789 N N . THR A 1 616 ? 12.813 32.845 11.934 1.00 23.16 616 THR A N 1
ATOM 4790 C CA . THR A 1 616 ? 12.980 33.957 12.881 1.00 23.16 616 THR A CA 1
ATOM 4791 C C . THR A 1 616 ? 14.415 34.453 12.835 1.00 23.16 616 THR A C 1
ATOM 4793 O O . THR A 1 616 ? 15.349 33.812 13.306 1.00 23.16 616 THR A O 1
ATOM 4796 N N . SER A 1 617 ? 14.561 35.625 12.236 1.00 21.91 617 SER A N 1
ATOM 4797 C CA . SER A 1 617 ? 15.717 36.510 12.283 1.00 21.91 617 SER A CA 1
ATOM 4798 C C . SER A 1 617 ? 16.081 36.909 13.716 1.00 21.91 617 SER A C 1
ATOM 4800 O O . SER A 1 617 ? 15.189 37.290 14.470 1.00 21.91 617 SER A O 1
ATOM 4802 N N . THR A 1 618 ? 17.372 36.927 14.065 1.00 24.36 618 THR A N 1
ATOM 4803 C CA . THR A 1 618 ? 18.020 38.030 14.819 1.00 24.36 618 THR A CA 1
ATOM 4804 C C . THR A 1 618 ? 19.551 37.855 14.903 1.00 24.36 618 THR A C 1
ATOM 4806 O O . THR A 1 618 ? 20.054 36.758 14.664 1.00 24.36 618 THR A O 1
ATOM 4809 N N . PRO A 1 619 ? 20.303 38.951 15.138 1.00 26.80 619 PRO A N 1
ATOM 4810 C CA . PRO A 1 619 ? 21.679 39.113 14.682 1.00 26.80 619 PRO A CA 1
ATOM 4811 C C . PRO A 1 619 ? 22.763 38.724 15.702 1.00 26.80 619 PRO A C 1
ATOM 4813 O O . PRO A 1 619 ? 22.563 38.665 16.910 1.00 26.80 619 PRO A O 1
ATOM 4816 N N . SER A 1 620 ? 23.952 38.536 15.138 1.00 23.41 620 SER A N 1
ATOM 4817 C CA . SER A 1 620 ? 25.292 38.436 15.723 1.00 23.41 620 SER A CA 1
ATOM 4818 C C . SER A 1 620 ? 25.632 39.443 16.836 1.00 23.41 620 SER A C 1
ATOM 4820 O O . SER A 1 620 ? 25.479 40.641 16.615 1.00 23.41 620 SER A O 1
ATOM 4822 N N . HIS A 1 621 ? 26.233 38.978 17.946 1.00 27.38 621 HIS A N 1
ATOM 4823 C CA . HIS A 1 621 ? 27.642 39.232 18.336 1.00 27.38 621 HIS A CA 1
ATOM 4824 C C . HIS A 1 621 ? 27.973 38.834 19.805 1.00 27.38 621 HIS A C 1
ATOM 4826 O O . HIS A 1 621 ? 27.262 39.195 20.731 1.00 27.38 621 HIS A O 1
ATOM 4832 N N . VAL A 1 622 ? 29.155 38.208 19.966 1.00 26.69 622 VAL A N 1
ATOM 4833 C CA . VAL A 1 622 ? 30.229 38.509 20.958 1.00 26.69 622 VAL A CA 1
ATOM 4834 C C . VAL A 1 622 ? 30.157 37.957 22.402 1.00 26.69 622 VAL A C 1
ATOM 4836 O O . VAL A 1 622 ? 29.468 38.463 23.272 1.00 26.69 622 VAL A O 1
ATOM 4839 N N . THR A 1 623 ? 31.029 36.953 22.605 1.00 25.52 623 THR A N 1
ATOM 4840 C CA . THR A 1 623 ? 31.957 36.653 23.726 1.00 25.52 623 THR A CA 1
ATOM 4841 C C . THR A 1 623 ? 31.494 36.611 25.188 1.00 25.52 623 THR A C 1
ATOM 4843 O O . THR A 1 623 ? 31.077 37.617 25.746 1.00 25.52 623 THR A O 1
ATOM 4846 N N . GLY A 1 624 ? 31.917 35.539 25.874 1.00 23.31 624 GLY A N 1
ATOM 4847 C CA . GLY A 1 624 ? 32.762 35.700 27.066 1.00 23.31 624 GLY A CA 1
ATOM 4848 C C . GLY A 1 624 ? 32.314 35.000 28.355 1.00 23.31 624 GLY A C 1
ATOM 4849 O O . GLY A 1 624 ? 31.323 35.378 28.958 1.00 23.31 624 GLY A O 1
ATOM 4850 N N . HIS A 1 625 ? 33.186 34.097 28.815 1.00 26.14 625 HIS A N 1
ATOM 4851 C CA . HIS A 1 625 ? 33.448 33.689 30.205 1.00 26.14 625 HIS A CA 1
ATOM 4852 C C . HIS A 1 625 ? 32.476 32.762 30.971 1.00 26.14 625 HIS A C 1
ATOM 4854 O O . HIS A 1 625 ? 31.318 33.051 31.234 1.00 26.14 625 HIS A O 1
ATOM 4860 N N . ALA A 1 626 ? 33.062 31.642 31.409 1.00 22.64 626 ALA A N 1
ATOM 4861 C CA . ALA A 1 626 ? 32.645 30.759 32.504 1.00 22.64 626 ALA A CA 1
ATOM 4862 C C . ALA A 1 626 ? 33.071 31.349 33.878 1.00 22.64 626 ALA A C 1
ATOM 4864 O O . ALA A 1 626 ? 33.706 32.407 33.877 1.00 22.64 626 ALA A O 1
ATOM 4865 N N . PRO A 1 627 ? 32.992 30.627 35.022 1.00 45.12 627 PRO A N 1
ATOM 4866 C CA . PRO A 1 627 ? 32.068 29.584 35.521 1.00 45.12 627 PRO A CA 1
ATOM 4867 C C . PRO A 1 627 ? 31.522 29.961 36.937 1.00 45.12 627 PRO A C 1
ATOM 4869 O O . PRO A 1 627 ? 31.811 31.055 37.408 1.00 45.12 627 PRO A O 1
ATOM 4872 N N . ILE A 1 628 ? 30.828 29.041 37.646 1.00 25.91 628 ILE A N 1
ATOM 4873 C CA . ILE A 1 628 ? 30.967 28.711 39.103 1.00 25.91 628 ILE A CA 1
ATOM 4874 C C . ILE A 1 628 ? 29.630 28.382 39.836 1.00 25.91 628 ILE A C 1
ATOM 4876 O O . ILE A 1 628 ? 28.713 29.189 39.907 1.00 25.91 628 ILE A O 1
ATOM 4880 N N . SER A 1 629 ? 29.619 27.160 40.404 1.00 23.70 629 SER A N 1
ATOM 4881 C CA . SER A 1 629 ? 28.978 26.609 41.629 1.00 23.70 629 SER A CA 1
ATOM 4882 C C . SER A 1 629 ? 27.460 26.634 41.914 1.00 23.70 629 SER A C 1
ATOM 4884 O O . SER A 1 629 ? 26.831 27.677 42.049 1.00 23.70 629 SER A O 1
ATOM 4886 N N . SER A 1 630 ? 26.965 25.421 42.202 1.00 27.34 630 SER A N 1
ATOM 4887 C CA . SER A 1 630 ? 25.793 24.977 42.999 1.00 27.34 630 SER A CA 1
ATOM 4888 C C . SER A 1 630 ? 25.740 25.562 44.440 1.00 27.34 630 SER A C 1
ATOM 4890 O O . SER A 1 630 ? 26.712 26.225 44.801 1.00 27.34 630 SER A O 1
ATOM 4892 N N . PRO A 1 631 ? 24.776 25.237 45.355 1.00 36.41 631 PRO A N 1
ATOM 4893 C CA . PRO A 1 631 ? 23.541 24.418 45.279 1.00 36.41 631 PRO A CA 1
ATOM 4894 C C . PRO A 1 631 ? 22.286 24.999 46.031 1.00 36.41 631 PRO A C 1
ATOM 4896 O O . PRO A 1 631 ? 22.363 26.015 46.710 1.00 36.41 631 PRO A O 1
ATOM 4899 N N . ASN A 1 632 ? 21.177 24.235 46.007 1.00 24.14 632 ASN A N 1
ATOM 4900 C CA . ASN A 1 632 ? 20.116 24.078 47.037 1.00 24.14 632 ASN A CA 1
ATOM 4901 C C . ASN A 1 632 ? 18.797 24.911 47.069 1.00 24.14 632 ASN A C 1
ATOM 4903 O O . ASN A 1 632 ? 18.778 26.101 47.345 1.00 24.14 632 ASN A O 1
ATOM 4907 N N . LEU A 1 633 ? 17.709 24.113 47.024 1.00 25.05 633 LEU A N 1
ATOM 4908 C CA . LEU A 1 633 ? 16.417 24.139 47.745 1.00 25.05 633 LEU A CA 1
ATOM 4909 C C . LEU A 1 633 ? 15.204 25.000 47.300 1.00 25.05 633 LEU A C 1
ATOM 4911 O O . LEU A 1 633 ? 15.249 26.215 47.194 1.00 25.05 633 LEU A O 1
ATOM 4915 N N . GLN A 1 634 ? 14.075 24.267 47.268 1.00 23.94 634 GLN A N 1
ATOM 4916 C CA . GLN A 1 634 ? 12.675 24.637 47.548 1.00 23.94 634 GLN A CA 1
ATOM 4917 C C . GLN A 1 634 ? 11.794 25.261 46.450 1.00 23.94 634 GLN A C 1
ATOM 4919 O O . GLN A 1 634 ? 11.737 26.463 46.248 1.00 23.94 634 GLN A O 1
ATOM 4924 N N . GLY A 1 635 ? 10.978 24.377 45.857 1.00 25.06 635 GLY A N 1
ATOM 4925 C CA . GLY A 1 635 ? 9.515 24.471 45.860 1.00 25.06 635 GLY A CA 1
ATOM 4926 C C . GLY A 1 635 ? 8.872 25.691 45.207 1.00 25.06 635 GLY A C 1
ATOM 4927 O O . GLY A 1 635 ? 8.664 26.701 45.864 1.00 25.06 635 GLY A O 1
ATOM 4928 N N . SER A 1 636 ? 8.379 25.527 43.977 1.00 23.73 636 SER A N 1
ATOM 4929 C CA . SER A 1 636 ? 7.152 26.208 43.567 1.00 23.73 636 SER A CA 1
ATOM 4930 C C . SER A 1 636 ? 6.444 25.459 42.442 1.00 23.73 636 SER A C 1
ATOM 4932 O O . SER A 1 636 ? 7.049 25.010 41.470 1.00 23.73 636 SER A O 1
ATOM 4934 N N . ILE A 1 637 ? 5.141 25.309 42.638 1.00 29.95 637 ILE A N 1
ATOM 4935 C CA . ILE A 1 637 ? 4.150 24.771 41.719 1.00 29.95 637 ILE A CA 1
ATOM 4936 C C . ILE A 1 637 ? 3.991 25.774 40.570 1.00 29.95 637 ILE A C 1
ATOM 4938 O O . ILE A 1 637 ? 3.588 26.911 40.795 1.00 29.95 637 ILE A O 1
ATOM 4942 N N . VAL A 1 638 ? 4.270 25.347 39.340 1.00 26.44 638 VAL A N 1
ATOM 4943 C CA . VAL A 1 638 ? 3.867 26.036 38.104 1.00 26.44 638 VAL A CA 1
ATOM 4944 C C . VAL A 1 638 ? 3.271 24.929 37.236 1.00 26.44 638 VAL A C 1
ATOM 4946 O O . VAL A 1 638 ? 3.975 24.038 36.782 1.00 26.44 638 VAL A O 1
ATOM 4949 N N . GLY A 1 639 ? 1.952 24.769 37.181 1.00 23.89 639 GLY A N 1
ATOM 4950 C CA . GLY A 1 639 ? 1.074 25.738 36.542 1.00 23.89 639 GLY A CA 1
ATOM 4951 C C . GLY A 1 639 ? 1.081 25.443 35.047 1.00 23.89 639 GLY A C 1
ATOM 4952 O O . GLY A 1 639 ? 1.731 26.146 34.284 1.00 23.89 639 GLY A O 1
ATOM 4953 N N . SER A 1 640 ? 0.414 24.353 34.655 1.00 22.59 640 SER A N 1
ATOM 4954 C CA . SER A 1 640 ? 0.147 24.006 33.259 1.00 22.59 640 SER A CA 1
ATOM 4955 C C . SER A 1 640 ? -0.501 25.206 32.574 1.00 22.59 640 SER A C 1
ATOM 4957 O O . SER A 1 640 ? -1.673 25.496 32.815 1.00 22.59 640 SER A O 1
ATOM 4959 N N . HIS A 1 641 ? 0.247 25.905 31.723 1.00 23.83 641 HIS A N 1
ATOM 4960 C CA . HIS A 1 641 ? -0.342 26.799 30.743 1.00 23.83 641 HIS A CA 1
ATOM 4961 C C . HIS A 1 641 ? -1.132 25.942 29.758 1.00 23.83 641 HIS A C 1
ATOM 4963 O O . HIS A 1 641 ? -0.597 25.389 28.802 1.00 23.83 641 HIS A O 1
ATOM 4969 N N . THR A 1 642 ? -2.430 25.819 30.027 1.00 24.77 642 THR A N 1
ATOM 4970 C CA . THR A 1 642 ? -3.431 25.558 29.002 1.00 24.77 642 THR A CA 1
ATOM 4971 C C . THR A 1 642 ? -3.245 26.615 27.923 1.00 24.77 642 THR A C 1
ATOM 4973 O O . THR A 1 642 ? -3.600 27.780 28.115 1.00 24.77 642 THR A O 1
ATOM 4976 N N . VAL A 1 643 ? -2.649 26.217 26.803 1.00 25.33 643 VAL A N 1
ATOM 4977 C CA . VAL A 1 643 ? -2.773 26.960 25.555 1.00 25.33 643 VAL A CA 1
ATOM 4978 C C . VAL A 1 643 ? -4.261 26.944 25.239 1.00 25.33 643 VAL A C 1
ATOM 4980 O O . VAL A 1 643 ? -4.844 25.898 24.965 1.00 25.33 643 VAL A O 1
ATOM 4983 N N . ASN A 1 644 ? -4.895 28.096 25.424 1.00 28.12 644 ASN A N 1
ATOM 4984 C CA . ASN A 1 644 ? -6.322 28.288 25.254 1.00 28.12 644 ASN A CA 1
ATOM 4985 C C . ASN A 1 644 ? -6.603 28.356 23.745 1.00 28.12 644 ASN A C 1
ATOM 4987 O O . ASN A 1 644 ? -6.779 29.432 23.177 1.00 28.12 644 ASN A O 1
ATOM 4991 N N . THR A 1 645 ? -6.600 27.193 23.090 1.00 30.81 645 THR A N 1
ATOM 4992 C CA . THR A 1 645 ? -6.885 26.997 21.658 1.00 30.81 645 THR A CA 1
ATOM 4993 C C . THR A 1 645 ? -8.260 27.527 21.250 1.00 30.81 645 THR A C 1
ATOM 4995 O O . THR A 1 645 ? -8.488 27.765 20.072 1.00 30.81 645 THR A O 1
ATOM 4998 N N . ALA A 1 646 ? -9.151 27.812 22.205 1.00 29.59 646 ALA A N 1
ATOM 4999 C CA . ALA A 1 646 ? -10.423 28.483 21.954 1.00 29.59 646 ALA A CA 1
ATOM 5000 C C . ALA A 1 646 ? -10.277 29.968 21.565 1.00 29.59 646 ALA A C 1
ATOM 5002 O O . ALA A 1 646 ? -11.170 30.511 20.921 1.00 29.59 646 ALA A O 1
ATOM 5003 N N . HIS A 1 647 ? -9.179 30.650 21.923 1.00 28.23 647 HIS A N 1
ATOM 5004 C CA . HIS A 1 647 ? -9.026 32.081 21.620 1.00 28.23 647 HIS A CA 1
ATOM 5005 C C . HIS A 1 647 ? -8.351 32.355 20.268 1.00 28.23 647 HIS A C 1
ATOM 5007 O O . HIS A 1 647 ? -8.666 33.363 19.633 1.00 28.23 647 HIS A O 1
ATOM 5013 N N . ASP A 1 648 ? -7.532 31.420 19.781 1.00 29.81 648 ASP A N 1
ATOM 5014 C CA . ASP A 1 648 ? -6.967 31.478 18.426 1.00 29.81 648 ASP A CA 1
ATOM 5015 C C . ASP A 1 648 ? -7.937 30.931 17.358 1.00 29.81 648 ASP A C 1
ATOM 5017 O O . ASP A 1 648 ? -7.869 31.355 16.207 1.00 29.81 648 ASP A O 1
ATOM 5021 N N . TYR A 1 649 ? -8.926 30.107 17.739 1.00 31.73 649 TYR A N 1
ATOM 5022 C CA . TYR A 1 649 ? -9.996 29.624 16.846 1.00 31.73 649 TYR A CA 1
ATOM 5023 C C . TYR A 1 649 ? -11.068 30.688 16.527 1.00 31.73 649 TYR A C 1
ATOM 5025 O O . TYR A 1 649 ? -11.735 30.629 15.499 1.00 31.73 649 TYR A O 1
ATOM 5033 N N . ILE A 1 650 ? -11.222 31.714 17.372 1.00 34.31 650 ILE A N 1
ATOM 5034 C CA . ILE A 1 650 ? -12.214 32.789 17.161 1.00 34.31 650 ILE A CA 1
ATOM 5035 C C . ILE A 1 650 ? -11.705 33.859 16.174 1.00 34.31 650 ILE A C 1
ATOM 5037 O O . ILE A 1 650 ? -12.485 34.672 15.678 1.00 34.31 650 ILE A O 1
ATOM 5041 N N . LYS A 1 651 ? -10.409 33.862 15.832 1.00 30.09 651 LYS A N 1
ATOM 5042 C CA . LYS A 1 651 ? -9.827 34.857 14.915 1.00 30.09 651 LYS A CA 1
ATOM 5043 C C . LYS A 1 651 ? -9.771 34.432 13.444 1.00 30.09 651 LYS A C 1
ATOM 5045 O O . LYS A 1 651 ? -9.524 35.303 12.613 1.00 30.09 651 LYS A O 1
ATOM 5050 N N . SER A 1 652 ? -10.031 33.169 13.098 1.00 34.91 652 SER A N 1
ATOM 5051 C CA . SER A 1 652 ? -9.883 32.665 11.718 1.00 34.91 652 SER A CA 1
ATOM 5052 C C . SER A 1 652 ? -11.183 32.388 10.947 1.00 34.91 652 SER A C 1
ATOM 5054 O O . SER A 1 652 ? -11.099 32.091 9.760 1.00 34.91 652 SER A O 1
ATOM 5056 N N . ALA A 1 653 ? -12.376 32.562 11.528 1.00 37.34 653 ALA A N 1
ATOM 5057 C CA . ALA A 1 653 ? -13.638 32.378 10.800 1.00 37.34 653 ALA A CA 1
ATOM 5058 C C . ALA A 1 653 ? -14.649 33.497 11.094 1.00 37.34 653 ALA A C 1
ATOM 5060 O O . ALA A 1 653 ? -15.561 33.355 11.908 1.00 37.34 653 ALA A O 1
ATOM 5061 N N . SER A 1 654 ? -14.540 34.627 10.392 1.00 45.25 654 SER A N 1
ATOM 5062 C CA . SER A 1 654 ? -15.684 35.530 10.238 1.00 45.25 654 SER A CA 1
ATOM 5063 C C . SER A 1 654 ? -16.669 34.883 9.259 1.00 45.25 654 SER A C 1
ATOM 5065 O O . SER A 1 654 ? -16.680 35.222 8.074 1.00 45.25 654 SER A O 1
ATOM 5067 N N . SER A 1 655 ? -17.453 33.904 9.711 1.00 62.41 655 SER A N 1
ATOM 5068 C CA . SER A 1 655 ? -18.528 33.341 8.895 1.00 62.41 655 SER A CA 1
ATOM 5069 C C . SER A 1 655 ? -19.435 34.481 8.419 1.00 62.41 655 SER A C 1
ATOM 5071 O O . SER A 1 655 ? -19.951 35.271 9.214 1.00 62.41 655 SER A O 1
ATOM 5073 N N . LYS A 1 656 ? -19.541 34.640 7.095 1.00 85.12 656 LYS A N 1
ATOM 5074 C CA . LYS A 1 656 ? -20.365 35.667 6.449 1.00 85.12 656 LYS A CA 1
ATOM 5075 C C . LYS A 1 656 ? -21.819 35.441 6.884 1.00 85.12 656 LYS A C 1
ATOM 5077 O O . LYS A 1 656 ? -22.344 34.339 6.764 1.00 85.12 656 LYS A O 1
ATOM 5082 N N . TYR A 1 657 ? -22.454 36.471 7.432 1.00 91.06 657 TYR A N 1
ATOM 5083 C CA . TYR A 1 657 ? -23.852 36.447 7.866 1.00 91.06 657 TYR A CA 1
ATOM 5084 C C . TYR A 1 657 ? -24.569 37.685 7.331 1.00 91.06 657 TYR A C 1
ATOM 5086 O O . TYR A 1 657 ? -23.931 38.691 7.012 1.00 91.06 657 TYR A O 1
ATOM 5094 N N . PHE A 1 658 ? -25.894 37.615 7.238 1.00 93.75 658 PHE A N 1
ATOM 5095 C CA . PHE A 1 658 ? -26.724 38.730 6.787 1.00 93.75 658 PHE A CA 1
ATOM 5096 C C . PHE A 1 658 ? -27.652 39.197 7.905 1.00 93.75 658 PHE A C 1
ATOM 5098 O O . PHE A 1 658 ? -28.129 38.394 8.701 1.00 93.75 658 PHE A O 1
ATOM 5105 N N . ILE A 1 659 ? -27.909 40.499 7.982 1.00 94.12 659 ILE A N 1
ATOM 5106 C CA . ILE A 1 659 ? -28.767 41.087 9.015 1.00 94.12 659 ILE A CA 1
ATOM 5107 C C . ILE A 1 659 ? -30.163 41.282 8.431 1.00 94.12 659 ILE A C 1
ATOM 5109 O O . ILE A 1 659 ? -30.307 41.914 7.387 1.00 94.12 659 ILE A O 1
ATOM 5113 N N . GLN A 1 660 ? -31.191 40.747 9.088 1.00 94.25 660 GLN A N 1
ATOM 5114 C CA . GLN A 1 660 ? -32.568 40.828 8.605 1.00 94.25 660 GLN A CA 1
ATOM 5115 C C . GLN A 1 660 ? -33.015 42.288 8.427 1.00 94.25 660 GLN A C 1
ATOM 5117 O O . GLN A 1 660 ? -32.881 43.116 9.329 1.00 94.25 660 GLN A O 1
ATOM 5122 N N . GLY A 1 661 ? -33.575 42.599 7.259 1.00 91.50 661 GLY A N 1
ATOM 5123 C CA . GLY A 1 661 ? -34.074 43.925 6.904 1.00 91.50 661 GLY A CA 1
ATOM 5124 C C . GLY A 1 661 ? -32.997 44.957 6.553 1.00 91.50 661 GLY A C 1
ATOM 5125 O O . GLY A 1 661 ? -33.357 46.082 6.191 1.00 91.50 661 GLY A O 1
ATOM 5126 N N . ASP A 1 662 ? -31.709 44.610 6.638 1.00 94.62 662 ASP A N 1
ATOM 5127 C CA . ASP A 1 662 ? -30.615 45.472 6.185 1.00 94.62 662 ASP A CA 1
ATOM 5128 C C . ASP A 1 662 ? -30.447 45.415 4.668 1.00 94.62 662 ASP A C 1
ATOM 5130 O O . ASP A 1 662 ? -30.788 44.428 4.012 1.00 94.62 662 ASP A O 1
ATOM 5134 N N . THR A 1 663 ? -29.911 46.501 4.116 1.00 94.06 663 THR A N 1
ATOM 5135 C CA . THR A 1 663 ? -29.639 46.630 2.686 1.00 94.06 663 THR A CA 1
ATOM 5136 C C . THR A 1 663 ? -28.242 46.103 2.373 1.00 94.06 663 THR A C 1
ATOM 5138 O O . THR A 1 663 ? -27.260 46.588 2.937 1.00 94.06 663 THR A O 1
ATOM 5141 N N . VAL A 1 664 ? -28.129 45.148 1.449 1.00 93.75 664 VAL A N 1
ATOM 5142 C CA . VAL A 1 664 ? -26.823 44.627 1.021 1.00 93.75 664 VAL A CA 1
ATOM 5143 C C . VAL A 1 664 ? -26.048 45.649 0.175 1.00 93.75 664 VAL A C 1
ATOM 5145 O O . VAL A 1 664 ? -26.655 46.433 -0.564 1.00 93.75 664 VAL A O 1
ATOM 5148 N N . PRO A 1 665 ? -24.701 45.662 0.248 1.00 90.56 665 PRO A N 1
ATOM 5149 C CA . PRO A 1 665 ? -23.889 46.678 -0.424 1.00 90.56 665 PRO A CA 1
ATOM 5150 C C . PRO A 1 665 ? -23.730 46.452 -1.937 1.00 90.56 665 PRO A C 1
ATOM 5152 O O . PRO A 1 665 ? -23.228 47.333 -2.629 1.00 90.56 665 PRO A O 1
ATOM 5155 N N . PHE A 1 666 ? -24.152 45.300 -2.461 1.00 91.62 666 PHE A N 1
ATOM 5156 C CA . PHE A 1 666 ? -24.061 44.940 -3.879 1.00 91.62 666 PHE A CA 1
ATOM 5157 C C . PHE A 1 666 ? -25.430 45.014 -4.574 1.00 91.62 666 PHE A C 1
ATOM 5159 O O . PHE A 1 666 ? -26.479 45.041 -3.930 1.00 91.62 666 PHE A O 1
ATOM 5166 N N . CYS A 1 667 ? -25.435 45.092 -5.902 1.00 93.19 667 CYS A N 1
ATOM 5167 C CA . CYS A 1 667 ? -26.639 45.106 -6.737 1.00 93.19 667 CYS A CA 1
ATOM 5168 C C . CYS A 1 667 ? -26.437 44.207 -7.961 1.00 93.19 667 CYS A C 1
ATOM 5170 O O . CYS A 1 667 ? -25.340 43.700 -8.168 1.00 93.19 667 CYS A O 1
ATOM 5172 N N . ASN A 1 668 ? -27.480 44.011 -8.772 1.00 93.31 668 ASN A N 1
ATOM 5173 C CA . ASN A 1 668 ? -27.343 43.227 -9.998 1.00 93.31 668 ASN A CA 1
ATOM 5174 C C . ASN A 1 668 ? -26.324 43.901 -10.924 1.00 93.31 668 ASN A C 1
ATOM 5176 O O . ASN A 1 668 ? -26.544 45.020 -11.391 1.00 93.31 668 ASN A O 1
ATOM 5180 N N . ASP A 1 669 ? -25.217 43.211 -11.173 1.00 92.81 669 ASP A N 1
ATOM 5181 C CA . ASP A 1 669 ? -24.082 43.680 -11.963 1.00 92.81 669 ASP A CA 1
ATOM 5182 C C . ASP A 1 669 ? -23.438 42.503 -12.719 1.00 92.81 669 ASP A C 1
ATOM 5184 O O . ASP A 1 669 ? -24.036 41.432 -12.840 1.00 92.81 669 ASP A O 1
ATOM 5188 N N . SER A 1 670 ? -22.233 42.685 -13.264 1.00 90.38 670 SER A N 1
ATOM 5189 C CA . SER A 1 670 ? -21.517 41.637 -14.012 1.00 90.38 670 SER A CA 1
ATOM 5190 C C . SER A 1 670 ? -21.164 40.393 -13.192 1.00 90.38 670 SER A C 1
ATOM 5192 O O . SER A 1 670 ? -20.864 39.358 -13.773 1.00 90.38 670 SER A O 1
ATOM 5194 N N . THR A 1 671 ? -21.179 40.495 -11.867 1.00 92.56 671 THR A N 1
ATOM 5195 C CA . THR A 1 671 ? -20.722 39.480 -10.907 1.00 92.56 671 THR A CA 1
ATOM 5196 C C . THR A 1 671 ? -21.789 39.077 -9.893 1.00 92.56 671 THR A C 1
ATOM 5198 O O . THR A 1 671 ? -21.625 38.070 -9.223 1.00 92.56 671 THR A O 1
ATOM 5201 N N . HIS A 1 672 ? -22.892 39.813 -9.776 1.00 95.25 672 HIS A N 1
ATOM 5202 C CA . HIS A 1 672 ? -23.947 39.539 -8.807 1.00 95.25 672 HIS A CA 1
ATOM 5203 C C . HIS A 1 672 ? -25.310 39.516 -9.497 1.00 95.25 672 HIS A C 1
ATOM 5205 O O . HIS A 1 672 ? -25.626 40.386 -10.311 1.00 95.25 672 HIS A O 1
ATOM 5211 N N . GLU A 1 673 ? -26.144 38.548 -9.130 1.00 95.81 673 GLU A N 1
ATOM 5212 C CA . GLU A 1 673 ? -27.568 38.523 -9.455 1.00 95.81 673 GLU A CA 1
ATOM 5213 C C . GLU A 1 673 ? -28.377 38.292 -8.178 1.00 95.81 673 GLU A C 1
ATOM 5215 O O . GLU A 1 673 ? -28.183 37.302 -7.483 1.00 95.81 673 GLU A O 1
ATOM 5220 N N . ILE A 1 674 ? -29.306 39.192 -7.873 1.00 94.69 674 ILE A N 1
ATOM 5221 C CA . ILE A 1 674 ? -30.261 39.061 -6.775 1.00 94.69 674 ILE A CA 1
ATOM 5222 C C . ILE A 1 674 ? -31.589 38.592 -7.362 1.00 94.69 674 ILE A C 1
ATOM 5224 O O . ILE A 1 674 ? -32.156 39.259 -8.236 1.00 94.69 674 ILE A O 1
ATOM 5228 N N . ARG A 1 675 ? -32.091 37.450 -6.878 1.00 92.00 675 ARG A N 1
ATOM 5229 C CA . ARG A 1 675 ? -33.388 36.899 -7.276 1.00 92.00 675 ARG A CA 1
ATOM 5230 C C . ARG A 1 675 ? -34.328 36.816 -6.072 1.00 92.00 675 ARG A C 1
ATOM 5232 O O . ARG A 1 675 ? -34.018 36.105 -5.112 1.00 92.00 675 ARG A O 1
ATOM 5239 N N . PRO A 1 676 ? -35.484 37.507 -6.116 1.00 84.44 676 PRO A N 1
ATOM 5240 C CA . PRO A 1 676 ? -36.522 37.290 -5.123 1.00 84.44 676 PRO A CA 1
ATOM 5241 C C . PRO A 1 676 ? -37.085 35.877 -5.284 1.00 84.44 676 PRO A C 1
ATOM 5243 O O . PRO A 1 676 ? -37.052 35.294 -6.373 1.00 84.44 676 PRO A O 1
ATOM 5246 N N . LEU A 1 677 ? -37.621 35.333 -4.199 1.00 78.31 677 LEU A N 1
ATOM 5247 C CA . LEU A 1 677 ? -38.317 34.057 -4.265 1.00 78.31 677 LEU A CA 1
ATOM 5248 C C . LEU A 1 677 ? -39.634 34.180 -5.026 1.00 78.31 677 LEU A C 1
ATOM 5250 O O . LEU A 1 677 ? -40.250 35.247 -5.073 1.00 78.31 677 LEU A O 1
ATOM 5254 N N . ASN A 1 678 ? -40.082 33.065 -5.604 1.00 79.06 678 ASN A N 1
ATOM 5255 C CA . ASN A 1 678 ? -41.442 32.984 -6.120 1.00 79.06 678 ASN A CA 1
ATOM 5256 C C . ASN A 1 678 ? -42.459 33.058 -4.958 1.00 79.06 678 ASN A C 1
ATOM 5258 O O . ASN A 1 678 ? -42.098 32.960 -3.784 1.00 79.06 678 ASN A O 1
ATOM 5262 N N . SER A 1 679 ? -43.749 33.193 -5.276 1.00 72.88 679 SER A N 1
ATOM 5263 C CA . SER A 1 679 ? -44.828 33.264 -4.275 1.00 72.88 679 SER A CA 1
ATOM 5264 C C . SER A 1 679 ? -44.889 32.061 -3.323 1.00 72.88 679 SER A C 1
ATOM 5266 O O . SER A 1 679 ? -45.505 32.161 -2.267 1.00 72.88 679 SER A O 1
ATOM 5268 N N . ASN A 1 680 ? -44.253 30.942 -3.686 1.00 73.44 680 ASN A N 1
ATOM 5269 C CA . ASN A 1 680 ? -44.222 29.704 -2.910 1.00 73.44 680 ASN A CA 1
ATOM 5270 C C . ASN A 1 680 ? -42.936 29.559 -2.076 1.00 73.44 680 ASN A C 1
ATOM 5272 O O . ASN A 1 680 ? -42.776 28.571 -1.365 1.00 73.44 680 ASN A O 1
ATOM 5276 N N . GLY A 1 681 ? -42.007 30.519 -2.146 1.00 75.12 681 GLY A N 1
ATOM 5277 C CA . GLY A 1 681 ? -40.733 30.440 -1.434 1.00 75.12 681 GLY A CA 1
ATOM 5278 C C . GLY A 1 681 ? -39.764 29.393 -1.998 1.00 75.12 681 GLY A C 1
ATOM 5279 O O . GLY A 1 681 ? -38.902 28.900 -1.269 1.00 75.12 681 GLY A O 1
ATOM 5280 N N . GLU A 1 682 ? -39.914 29.025 -3.270 1.00 79.75 682 GLU A N 1
ATOM 5281 C CA . GLU A 1 682 ? -39.130 27.990 -3.945 1.00 79.75 682 GLU A CA 1
ATOM 5282 C C . GLU A 1 682 ? -38.206 28.562 -5.023 1.00 79.75 682 GLU A C 1
ATOM 5284 O O . GLU A 1 682 ? -38.421 29.647 -5.575 1.00 79.75 682 GLU A O 1
ATOM 5289 N N . PHE A 1 683 ? -37.166 27.790 -5.338 1.00 83.81 683 PHE A N 1
ATOM 5290 C CA . PHE A 1 683 ? -36.259 28.085 -6.436 1.00 83.81 683 PHE A CA 1
ATOM 5291 C C . PHE A 1 683 ? -36.932 27.789 -7.773 1.00 83.81 683 PHE A C 1
ATOM 5293 O O . PHE A 1 683 ? -37.536 26.736 -7.965 1.00 83.81 683 PHE A O 1
ATOM 5300 N N . VAL A 1 684 ? -36.768 28.695 -8.731 1.00 88.31 684 VAL A N 1
ATOM 5301 C CA . VAL A 1 684 ? -37.139 28.432 -10.120 1.00 88.31 684 VAL A CA 1
ATOM 5302 C C . VAL A 1 684 ? -35.925 27.823 -10.815 1.00 88.31 684 VAL A C 1
ATOM 5304 O O . VAL A 1 684 ? -34.929 28.512 -11.037 1.00 88.31 684 VAL A O 1
ATOM 5307 N N . GLU A 1 685 ? -35.999 26.533 -11.155 1.00 90.19 685 GLU A N 1
ATOM 5308 C CA . GLU A 1 685 ? -34.911 25.798 -11.828 1.00 90.19 685 GLU A CA 1
ATOM 5309 C C . GLU A 1 685 ? -34.414 26.541 -13.078 1.00 90.19 685 GLU A C 1
ATOM 5311 O O . GLU A 1 685 ? -33.210 26.675 -13.295 1.00 90.19 685 GLU A O 1
ATOM 5316 N N . GLU A 1 686 ? -35.335 27.087 -13.876 1.00 90.75 686 GLU A N 1
ATOM 5317 C CA . GLU A 1 686 ? -34.989 27.802 -15.107 1.00 90.75 686 GLU A CA 1
ATOM 5318 C C . GLU A 1 686 ? -34.136 29.051 -14.862 1.00 90.75 686 GLU A C 1
ATOM 5320 O O . GLU A 1 686 ? -33.251 29.352 -15.665 1.00 90.75 686 GLU A O 1
ATOM 5325 N N . ASP A 1 687 ? -34.363 29.750 -13.748 1.00 91.38 687 ASP A N 1
ATOM 5326 C CA . ASP A 1 687 ? -33.565 30.914 -13.375 1.00 91.38 687 ASP A CA 1
ATOM 5327 C C . ASP A 1 687 ? -32.151 30.485 -12.994 1.00 91.38 687 ASP A C 1
ATOM 5329 O O . ASP A 1 687 ? -31.184 31.055 -13.500 1.00 91.38 687 ASP A O 1
ATOM 5333 N N . ILE A 1 688 ? -32.019 29.446 -12.161 1.00 93.69 688 ILE A N 1
ATOM 5334 C CA . ILE A 1 688 ? -30.711 28.907 -11.768 1.00 93.69 688 ILE A CA 1
ATOM 5335 C C . ILE A 1 688 ? -29.903 28.552 -13.017 1.00 93.69 688 ILE A C 1
ATOM 5337 O O . ILE A 1 688 ? -28.770 29.010 -13.168 1.00 93.69 688 ILE A O 1
ATOM 5341 N N . LEU A 1 689 ? -30.498 27.793 -13.943 1.00 95.69 689 LEU A N 1
ATOM 5342 C CA . LEU A 1 689 ? -29.828 27.388 -15.176 1.00 95.69 689 LEU A CA 1
ATOM 5343 C C . LEU A 1 689 ? -29.425 28.595 -16.029 1.00 95.69 689 LEU A C 1
ATOM 5345 O O . LEU A 1 689 ? -28.293 28.653 -16.508 1.00 95.69 689 LEU A O 1
ATOM 5349 N N . LYS A 1 690 ? -30.321 29.575 -16.193 1.00 95.44 690 LYS A N 1
ATOM 5350 C CA . LYS A 1 690 ? -30.060 30.798 -16.959 1.00 95.44 690 LYS A CA 1
ATOM 5351 C C . LYS A 1 690 ? -28.866 31.575 -16.404 1.00 95.44 690 LYS A C 1
ATOM 5353 O O . LYS A 1 690 ? -27.974 31.941 -17.170 1.00 95.44 690 LYS A O 1
ATOM 5358 N N . TYR A 1 691 ? -28.842 31.840 -15.099 1.00 95.81 691 TYR A N 1
ATOM 5359 C CA . TYR A 1 691 ? -27.800 32.667 -14.487 1.00 95.81 691 TYR A CA 1
ATOM 5360 C C . TYR A 1 691 ? -26.475 31.928 -14.348 1.00 95.81 691 TYR A C 1
ATOM 5362 O O . TYR A 1 691 ? -25.438 32.505 -14.667 1.00 95.81 691 TYR A O 1
ATOM 5370 N N . CYS A 1 692 ? -26.496 30.642 -13.990 1.00 95.94 692 CYS A N 1
ATOM 5371 C CA . CYS A 1 692 ? -25.285 29.825 -13.981 1.00 95.94 692 CYS A CA 1
ATOM 5372 C C . CYS A 1 692 ? -24.674 29.742 -15.387 1.00 95.94 692 CYS A C 1
ATOM 5374 O O . CYS A 1 692 ? -23.482 29.983 -15.540 1.00 95.94 692 CYS A O 1
ATOM 5376 N N . CYS A 1 693 ? -25.489 29.517 -16.428 1.00 95.56 693 CYS A N 1
ATOM 5377 C CA . CYS A 1 693 ? -25.040 29.566 -17.824 1.00 95.56 693 CYS A CA 1
ATOM 5378 C C . CYS A 1 693 ? -24.431 30.931 -18.176 1.00 95.56 693 CYS A C 1
ATOM 5380 O O . CYS A 1 693 ? -23.346 31.000 -18.746 1.00 95.56 693 CYS A O 1
ATOM 5382 N N . GLY A 1 694 ? -25.102 32.017 -17.782 1.00 95.00 694 GLY A N 1
ATOM 5383 C CA . GLY A 1 694 ? -24.632 33.381 -18.004 1.00 95.00 694 GLY A CA 1
ATOM 5384 C C . GLY A 1 694 ? -23.274 33.679 -17.368 1.00 95.00 694 GLY A C 1
ATOM 5385 O O . GLY A 1 694 ? -22.437 34.304 -18.018 1.00 95.00 694 GLY A O 1
ATOM 5386 N N . PHE A 1 695 ? -23.051 33.233 -16.129 1.00 96.25 695 PHE A N 1
ATOM 5387 C CA . PHE A 1 695 ? -21.790 33.430 -15.410 1.00 96.25 695 PHE A CA 1
ATOM 5388 C C . PHE A 1 695 ? -20.672 32.498 -15.895 1.00 96.25 695 PHE A C 1
ATOM 5390 O O . PHE A 1 695 ? -19.540 32.955 -16.023 1.00 96.25 695 PHE A O 1
ATOM 5397 N N . LEU A 1 696 ? -20.976 31.243 -16.248 1.00 94.50 696 LEU A N 1
ATOM 5398 C CA . LEU A 1 696 ? -20.009 30.323 -16.870 1.00 94.50 696 LEU A CA 1
ATOM 5399 C C . LEU A 1 696 ? -19.449 30.887 -18.181 1.00 94.50 696 LEU A C 1
ATOM 5401 O O . LEU A 1 696 ? -18.248 30.793 -18.426 1.00 94.50 696 LEU A O 1
ATOM 5405 N N . ASN A 1 697 ? -20.327 31.511 -18.975 1.00 92.69 697 ASN A N 1
ATOM 5406 C CA . ASN A 1 697 ? -20.020 32.122 -20.270 1.00 92.69 697 ASN A CA 1
ATOM 5407 C C . ASN A 1 697 ? -19.585 33.592 -20.175 1.00 92.69 697 ASN A C 1
ATOM 5409 O O . ASN A 1 697 ? -19.420 34.262 -21.202 1.00 92.69 697 ASN A O 1
ATOM 5413 N N . SER A 1 698 ? -19.444 34.125 -18.963 1.00 88.75 698 SER A N 1
ATOM 5414 C CA . SER A 1 698 ? -18.974 35.489 -18.746 1.00 88.75 698 SER A CA 1
ATOM 5415 C C . SER A 1 698 ? -17.534 35.644 -19.241 1.00 88.75 698 SER A C 1
ATOM 5417 O O . SER A 1 698 ? -16.717 34.742 -19.089 1.00 88.75 698 SER A O 1
ATOM 5419 N N . SER A 1 699 ? -17.204 36.807 -19.806 1.00 78.56 699 SER A N 1
ATOM 5420 C CA . SER A 1 699 ? -15.824 37.166 -20.164 1.00 78.56 699 SER A CA 1
ATOM 5421 C C . SER A 1 699 ? -15.039 37.777 -18.996 1.00 78.56 699 SER A C 1
ATOM 5423 O O . SER A 1 699 ? -13.945 38.294 -19.196 1.00 78.56 699 SER A O 1
ATOM 5425 N N . THR A 1 700 ? -15.620 37.828 -17.795 1.00 79.62 700 THR A N 1
ATOM 5426 C CA . THR A 1 700 ? -14.936 38.317 -16.594 1.00 79.62 700 THR A CA 1
ATOM 5427 C C . THR A 1 700 ? -14.139 37.192 -15.957 1.00 79.62 700 THR A C 1
ATOM 5429 O O . THR A 1 700 ? -14.701 36.127 -15.771 1.00 79.62 700 THR A O 1
ATOM 5432 N N . ASP A 1 701 ? -12.924 37.448 -15.473 1.00 82.50 701 ASP A N 1
ATOM 5433 C CA . ASP A 1 701 ? -12.155 36.454 -14.693 1.00 82.50 701 ASP A CA 1
ATOM 5434 C C . ASP A 1 701 ? -12.659 36.285 -13.244 1.00 82.50 701 ASP A C 1
ATOM 5436 O O . ASP A 1 701 ? -12.124 35.498 -12.464 1.00 82.50 701 ASP A O 1
ATOM 5440 N N . LYS A 1 702 ? -13.677 37.058 -12.847 1.00 89.44 702 LYS A N 1
ATOM 5441 C CA . LYS A 1 702 ? -14.248 37.035 -11.496 1.00 89.44 702 LYS A CA 1
ATOM 5442 C C . LYS A 1 702 ? -15.416 36.047 -11.407 1.00 89.44 702 LYS A C 1
ATOM 5444 O O . LYS A 1 702 ? -16.214 35.992 -12.344 1.00 89.44 702 LYS A O 1
ATOM 5449 N N . PRO A 1 703 ? -15.561 35.320 -10.283 1.00 93.00 703 PRO A N 1
ATOM 5450 C CA . PRO A 1 703 ? -16.716 34.463 -10.053 1.00 93.00 703 PRO A CA 1
ATOM 5451 C C . PRO A 1 703 ? -18.008 35.283 -9.981 1.00 93.00 703 PRO A C 1
ATOM 5453 O O . PRO A 1 703 ? -18.019 36.407 -9.473 1.00 93.00 703 PRO A O 1
ATOM 5456 N N . GLY A 1 704 ? -19.089 34.706 -10.500 1.00 95.69 704 GLY A N 1
ATOM 5457 C CA . GLY A 1 704 ? -20.437 35.247 -10.401 1.00 95.69 704 GLY A CA 1
ATOM 5458 C C . GLY A 1 704 ? -21.206 34.623 -9.240 1.00 95.69 704 GLY A C 1
ATOM 5459 O O . GLY A 1 704 ? -21.120 33.417 -9.036 1.00 95.69 704 GLY A O 1
ATOM 5460 N N . SER A 1 705 ? -21.982 35.418 -8.510 1.00 96.06 705 SER A N 1
ATOM 5461 C CA . SER A 1 705 ? -22.795 34.972 -7.378 1.00 96.06 705 SER A CA 1
ATOM 5462 C C . SER A 1 705 ? -24.275 35.271 -7.617 1.00 96.06 705 SER A C 1
ATOM 5464 O O . SER A 1 705 ? -24.665 36.422 -7.826 1.00 96.06 705 SER A O 1
ATOM 5466 N N . THR A 1 706 ? -25.119 34.244 -7.533 1.00 96.25 706 THR A N 1
ATOM 5467 C CA . THR A 1 706 ? -26.583 34.394 -7.522 1.00 96.25 706 THR A CA 1
ATOM 5468 C C . THR A 1 706 ? -27.097 34.280 -6.092 1.00 96.25 706 THR A C 1
ATOM 5470 O O . THR A 1 706 ? -26.846 33.275 -5.430 1.00 96.25 706 THR A O 1
ATOM 5473 N N . TYR A 1 707 ? -27.822 35.290 -5.616 1.00 95.75 707 TYR A N 1
ATOM 5474 C CA . TYR A 1 707 ? -28.350 35.363 -4.258 1.00 95.75 707 TYR A CA 1
ATOM 5475 C C . TYR A 1 707 ? -29.861 35.155 -4.228 1.00 95.75 707 TYR A C 1
ATOM 5477 O O . TYR A 1 707 ? -30.598 35.824 -4.955 1.00 95.75 707 TYR A O 1
ATOM 5485 N N . TYR A 1 708 ? -30.306 34.299 -3.309 1.00 95.12 708 TYR A N 1
ATOM 5486 C CA . TYR A 1 708 ? -31.710 34.086 -2.969 1.00 95.12 708 TYR A CA 1
ATOM 5487 C C . TYR A 1 708 ? -31.954 34.402 -1.487 1.00 95.12 708 TYR A C 1
ATOM 5489 O O . TYR A 1 708 ? -31.089 34.175 -0.640 1.00 95.12 708 TYR A O 1
ATOM 5497 N N . GLY A 1 709 ? -33.133 34.943 -1.168 1.00 92.81 709 GLY A N 1
ATOM 5498 C CA . GLY A 1 709 ? -33.445 35.472 0.170 1.00 92.81 709 GLY A CA 1
ATOM 5499 C C . GLY A 1 709 ? -33.072 36.947 0.358 1.00 92.81 709 GLY A C 1
ATOM 5500 O O . GLY A 1 709 ? -33.003 37.434 1.487 1.00 92.81 709 GLY A O 1
ATOM 5501 N N . ILE A 1 710 ? -32.825 37.669 -0.737 1.00 94.25 710 ILE A N 1
ATOM 5502 C CA . ILE A 1 710 ? -32.661 39.125 -0.755 1.00 94.25 710 ILE A CA 1
ATOM 5503 C C . ILE A 1 710 ? -33.734 39.697 -1.688 1.00 94.25 710 ILE A C 1
ATOM 5505 O O . ILE A 1 710 ? -33.924 39.206 -2.802 1.00 94.25 710 ILE A O 1
ATOM 5509 N N . SER A 1 711 ? -34.441 40.726 -1.229 1.00 91.50 711 SER A N 1
ATOM 5510 C CA . SER A 1 711 ? -35.487 41.398 -1.992 1.00 91.50 711 SER A CA 1
ATOM 5511 C C . SER A 1 711 ? -34.912 42.219 -3.151 1.00 91.50 711 SER A C 1
ATOM 5513 O O . SER A 1 711 ? -33.725 42.554 -3.181 1.00 91.50 711 SER A O 1
ATOM 5515 N N . ILE A 1 712 ? -35.768 42.608 -4.100 1.00 87.19 712 ILE A N 1
ATOM 5516 C CA . ILE A 1 712 ? -35.381 43.475 -5.231 1.00 87.19 712 ILE A CA 1
ATOM 5517 C C . ILE A 1 712 ? -34.857 44.836 -4.734 1.00 87.19 712 ILE A C 1
ATOM 5519 O O . ILE A 1 712 ? -33.939 45.404 -5.326 1.00 87.19 712 ILE A O 1
ATOM 5523 N N . ASP A 1 713 ? -35.359 45.313 -3.592 1.00 90.69 713 ASP A N 1
ATOM 5524 C CA . ASP A 1 713 ? -34.888 46.535 -2.923 1.00 90.69 713 ASP A CA 1
ATOM 5525 C C . ASP A 1 713 ? -33.557 46.337 -2.174 1.00 90.69 713 ASP A C 1
ATOM 5527 O O . ASP A 1 713 ? -33.120 47.217 -1.428 1.00 90.69 713 ASP A O 1
ATOM 5531 N N . ARG A 1 714 ? -32.901 45.186 -2.378 1.00 93.25 714 ARG A N 1
ATOM 5532 C CA . ARG A 1 714 ? -31.653 44.750 -1.740 1.00 93.25 714 ARG A CA 1
ATOM 5533 C C . ARG A 1 714 ? -31.771 44.519 -0.237 1.00 93.25 714 ARG A C 1
ATOM 5535 O O . ARG A 1 714 ? -30.753 44.525 0.449 1.00 93.25 714 ARG A O 1
ATOM 5542 N N . LYS A 1 715 ? -32.981 44.311 0.287 1.00 94.56 715 LYS A N 1
ATOM 5543 C CA . LYS A 1 715 ? -33.177 44.013 1.710 1.00 94.56 715 LYS A CA 1
ATOM 5544 C C . LYS A 1 715 ? -33.034 42.523 1.972 1.00 94.56 715 LYS A C 1
ATOM 5546 O O . LYS A 1 715 ? -33.571 41.708 1.231 1.00 94.56 715 LYS A O 1
ATOM 5551 N N . VAL A 1 716 ? -32.339 42.162 3.040 1.00 95.31 716 VAL A N 1
ATOM 5552 C CA . VAL A 1 716 ? -32.222 40.769 3.482 1.00 95.31 716 VAL A CA 1
ATOM 5553 C C . VAL A 1 716 ? -33.557 40.315 4.074 1.00 95.31 716 VAL A C 1
ATOM 5555 O O . VAL A 1 716 ? -33.958 40.785 5.138 1.00 95.31 716 VAL A O 1
ATOM 5558 N N . GLU A 1 717 ? -34.229 39.381 3.411 1.00 93.00 717 GLU A N 1
ATOM 5559 C CA . GLU A 1 717 ? -35.464 38.756 3.910 1.00 93.00 717 GLU A CA 1
ATOM 5560 C C . GLU A 1 717 ? -35.181 37.372 4.501 1.00 93.00 717 GLU A C 1
ATOM 5562 O O . GLU A 1 717 ? -35.757 36.998 5.522 1.00 93.00 717 GLU A O 1
ATOM 5567 N N . GLY A 1 718 ? -34.223 36.658 3.907 1.00 91.50 718 GLY A N 1
ATOM 5568 C CA . GLY A 1 718 ? -33.896 35.277 4.219 1.00 91.50 718 GLY A CA 1
ATOM 5569 C C . GLY A 1 718 ? -34.902 34.279 3.644 1.00 91.50 718 GLY A C 1
ATOM 5570 O O . GLY A 1 718 ? -36.006 34.618 3.229 1.00 91.50 718 GLY A O 1
ATOM 5571 N N . MET A 1 719 ? -34.494 33.018 3.610 1.00 92.25 719 MET A N 1
ATOM 5572 C CA . MET A 1 719 ? -35.294 31.880 3.181 1.00 92.25 719 MET A CA 1
ATOM 5573 C C . MET A 1 719 ? -35.359 30.855 4.299 1.00 92.25 719 MET A C 1
ATOM 5575 O O . MET A 1 719 ? -34.335 30.560 4.917 1.00 92.25 719 MET A O 1
ATOM 5579 N N . VAL A 1 720 ? -36.541 30.285 4.535 1.00 92.06 720 VAL A N 1
ATOM 5580 C CA . VAL A 1 720 ? -36.698 29.223 5.533 1.00 92.06 720 VAL A CA 1
ATOM 5581 C C . VAL A 1 720 ? -36.193 27.904 4.950 1.00 92.06 720 VAL A C 1
ATOM 5583 O O . VAL A 1 720 ? -36.861 27.292 4.118 1.00 92.06 720 VAL A O 1
ATOM 5586 N N . LEU A 1 721 ? -35.012 27.478 5.386 1.00 91.25 721 LEU A N 1
ATOM 5587 C CA . LEU A 1 721 ? -34.348 26.243 4.989 1.00 91.25 721 LEU A CA 1
ATOM 5588 C C . LEU A 1 721 ? -33.998 25.439 6.243 1.00 91.25 721 LEU A C 1
ATOM 5590 O O . LEU A 1 721 ? -33.177 25.858 7.060 1.00 91.25 721 LEU A O 1
ATOM 5594 N N . ASP A 1 722 ? -34.641 24.286 6.398 1.00 90.88 722 ASP A N 1
ATOM 5595 C CA . ASP A 1 722 ? -34.223 23.261 7.350 1.00 90.88 722 ASP A CA 1
ATOM 5596 C C . ASP A 1 722 ? -33.017 22.476 6.799 1.00 90.88 722 ASP A C 1
ATOM 5598 O O . ASP A 1 722 ? -32.452 22.802 5.751 1.00 90.88 722 ASP A O 1
ATOM 5602 N N . HIS A 1 723 ? -32.560 21.476 7.547 1.00 87.56 723 HIS A N 1
ATOM 5603 C CA . HIS A 1 723 ? -31.409 20.672 7.153 1.00 87.56 723 HIS A CA 1
ATOM 5604 C C . HIS A 1 723 ? -31.639 19.947 5.820 1.00 87.56 723 HIS A C 1
ATOM 5606 O O . HIS A 1 723 ? -30.856 20.148 4.891 1.00 87.56 723 HIS A O 1
ATOM 5612 N N . ASP A 1 724 ? -32.760 19.237 5.694 1.00 87.12 724 ASP A N 1
ATOM 5613 C CA . ASP A 1 724 ? -33.103 18.446 4.510 1.00 87.12 724 ASP A CA 1
ATOM 5614 C C . ASP A 1 724 ? -33.211 19.308 3.248 1.00 87.12 724 ASP A C 1
ATOM 5616 O O . ASP A 1 724 ? -32.747 18.920 2.175 1.00 87.12 724 ASP A O 1
ATOM 5620 N N . ARG A 1 725 ? -33.770 20.523 3.349 1.00 87.94 725 ARG A N 1
ATOM 5621 C CA . ARG A 1 725 ? -33.859 21.443 2.205 1.00 87.94 725 ARG A CA 1
ATOM 5622 C C . ARG A 1 725 ? -32.507 22.029 1.813 1.00 87.94 725 ARG A C 1
ATOM 5624 O O . ARG A 1 725 ? -32.309 22.307 0.630 1.00 87.94 725 ARG A O 1
ATOM 5631 N N . ARG A 1 726 ? -31.578 22.224 2.757 1.00 90.50 726 ARG A N 1
ATOM 5632 C CA . ARG A 1 726 ? -30.209 22.669 2.433 1.00 90.50 726 ARG A CA 1
ATOM 5633 C C . ARG A 1 726 ? -29.446 21.585 1.680 1.00 90.50 726 ARG A C 1
ATOM 5635 O O . ARG A 1 726 ? -28.816 21.889 0.668 1.00 90.50 726 ARG A O 1
ATOM 5642 N N . ASP A 1 727 ? -29.556 20.339 2.118 1.00 85.31 727 ASP A N 1
ATOM 5643 C CA . ASP A 1 727 ? -28.868 19.223 1.466 1.00 85.31 727 ASP A CA 1
ATOM 5644 C C . ASP A 1 727 ? -29.525 18.867 0.132 1.00 85.31 727 ASP A C 1
ATOM 5646 O O . ASP A 1 727 ? -28.841 18.709 -0.881 1.00 85.31 727 ASP A O 1
ATOM 5650 N N . GLY A 1 728 ? -30.859 18.887 0.076 1.00 88.62 728 GLY A N 1
ATOM 5651 C CA . GLY A 1 728 ? -31.617 18.754 -1.164 1.00 88.62 728 GLY A CA 1
ATOM 5652 C C . GLY A 1 728 ? -31.267 19.829 -2.197 1.00 88.62 728 GLY A C 1
ATOM 5653 O O . GLY A 1 728 ? -31.211 19.530 -3.389 1.00 88.62 728 GLY A O 1
ATOM 5654 N N . LEU A 1 729 ? -30.965 21.060 -1.767 1.00 89.50 729 LEU A N 1
ATOM 5655 C CA . LEU A 1 729 ? -30.507 22.130 -2.655 1.00 89.50 729 LEU A CA 1
ATOM 5656 C C . LEU A 1 729 ? -29.103 21.862 -3.214 1.00 89.50 729 LEU A C 1
ATOM 5658 O O . LEU A 1 729 ? -28.888 22.071 -4.407 1.00 89.50 729 LEU A O 1
ATOM 5662 N N . LYS A 1 730 ? -28.163 21.392 -2.383 1.00 89.88 730 LYS A N 1
ATOM 5663 C CA . LYS A 1 730 ? -26.807 21.027 -2.830 1.00 89.88 730 LYS A CA 1
ATOM 5664 C C . LYS A 1 730 ? -26.859 19.886 -3.850 1.00 89.88 730 LYS A C 1
ATOM 5666 O O . LYS A 1 730 ? -26.398 20.051 -4.975 1.00 89.88 730 LYS A O 1
ATOM 5671 N N . LEU A 1 731 ? -27.542 18.791 -3.508 1.00 88.12 731 LEU A N 1
ATOM 5672 C CA . LEU A 1 731 ? -27.726 17.639 -4.399 1.00 88.12 731 LEU A CA 1
ATOM 5673 C C . LEU A 1 731 ? -28.509 18.007 -5.668 1.00 88.12 731 LEU A C 1
ATOM 5675 O O . LEU A 1 731 ? -28.220 17.516 -6.760 1.00 88.12 731 LEU A O 1
ATOM 5679 N N . GLY A 1 732 ? -29.510 18.879 -5.538 1.00 92.00 732 GLY A N 1
ATOM 5680 C CA . GLY A 1 732 ? -30.265 19.424 -6.660 1.00 92.00 732 GLY A CA 1
ATOM 5681 C C . GLY A 1 732 ? -29.369 20.212 -7.611 1.00 92.00 732 GLY A C 1
ATOM 5682 O O . GLY A 1 732 ? -29.427 19.990 -8.819 1.00 92.00 732 GLY A O 1
ATOM 5683 N N . MET A 1 733 ? -28.492 21.069 -7.080 1.00 93.94 733 MET A N 1
ATOM 5684 C CA . MET A 1 733 ? -27.519 21.813 -7.878 1.00 93.94 733 MET A CA 1
ATOM 5685 C C . MET A 1 733 ? -26.567 20.876 -8.622 1.00 93.94 733 MET A C 1
ATOM 5687 O O . MET A 1 733 ? -26.381 21.048 -9.825 1.00 93.94 733 MET A O 1
ATOM 5691 N N . ASP A 1 734 ? -26.037 19.851 -7.956 1.00 90.62 734 ASP A N 1
ATOM 5692 C CA . ASP A 1 734 ? -25.142 18.875 -8.588 1.00 90.62 734 ASP A CA 1
ATOM 5693 C C . ASP A 1 734 ? -25.820 18.155 -9.754 1.00 90.62 734 ASP A C 1
ATOM 5695 O O . ASP A 1 734 ? -25.247 18.011 -10.840 1.00 90.62 734 ASP A O 1
ATOM 5699 N N . ARG A 1 735 ? -27.090 17.772 -9.577 1.00 92.50 735 ARG A N 1
ATOM 5700 C CA . ARG A 1 735 ? -27.901 17.190 -10.654 1.00 92.50 735 ARG A CA 1
ATOM 5701 C C . ARG A 1 735 ? -28.098 18.174 -11.806 1.00 92.50 735 ARG A C 1
ATOM 5703 O O . ARG A 1 735 ? -27.948 17.772 -12.959 1.00 92.50 735 ARG A O 1
ATOM 5710 N N . LEU A 1 736 ? -28.392 19.447 -11.532 1.00 93.75 736 LEU A N 1
ATOM 5711 C CA . LEU A 1 736 ? -28.558 20.468 -12.574 1.00 93.75 736 LEU A CA 1
ATOM 5712 C C . LEU A 1 736 ? -27.262 20.694 -13.359 1.00 93.75 736 LEU A C 1
ATOM 5714 O O . LEU A 1 736 ? -27.269 20.611 -14.589 1.00 93.75 736 LEU A O 1
ATOM 5718 N N . MET A 1 737 ? -26.152 20.907 -12.657 1.00 93.56 737 MET A N 1
ATOM 5719 C CA . MET A 1 737 ? -24.828 21.158 -13.231 1.00 93.56 737 MET A CA 1
ATOM 5720 C C . MET A 1 737 ? -24.322 19.966 -14.057 1.00 93.56 737 MET A C 1
ATOM 5722 O O . MET A 1 737 ? -23.771 20.151 -15.147 1.00 93.56 737 MET A O 1
ATOM 5726 N N . THR A 1 738 ? -24.609 18.740 -13.605 1.00 89.06 738 THR A N 1
ATOM 5727 C CA . THR A 1 738 ? -24.188 17.508 -14.284 1.00 89.06 738 THR A CA 1
ATOM 5728 C C . THR A 1 738 ? -25.072 17.165 -15.491 1.00 89.06 738 THR A C 1
ATOM 5730 O O . THR A 1 738 ? -24.595 16.824 -16.578 1.00 89.06 738 THR A O 1
ATOM 5733 N N . GLN A 1 739 ? -26.395 17.250 -15.326 1.00 91.62 739 GLN A N 1
ATOM 5734 C CA . GLN A 1 739 ? -27.345 16.688 -16.289 1.00 91.62 739 GLN A CA 1
ATOM 5735 C C . GLN A 1 739 ? -27.882 17.711 -17.292 1.00 91.62 739 GLN A C 1
ATOM 5737 O O . GLN A 1 739 ? -28.250 17.322 -18.402 1.00 91.62 739 GLN A O 1
ATOM 5742 N N . LYS A 1 740 ? -27.945 19.005 -16.946 1.00 94.81 740 LYS A N 1
ATOM 5743 C CA . LYS A 1 740 ? -28.644 20.022 -17.757 1.00 94.81 740 LYS A CA 1
ATOM 5744 C C . LYS A 1 740 ? -27.725 20.904 -18.601 1.00 94.81 740 LYS A C 1
ATOM 5746 O O . LYS A 1 740 ? -28.235 21.564 -19.505 1.00 94.81 740 LYS A O 1
ATOM 5751 N N . PHE A 1 741 ? -26.412 20.878 -18.381 1.00 95.00 741 PHE A N 1
ATOM 5752 C CA . PHE A 1 741 ? -25.430 21.663 -19.138 1.00 95.00 741 PHE A CA 1
ATOM 5753 C C . PHE A 1 741 ? -24.630 20.827 -20.141 1.00 95.00 741 PHE A C 1
ATOM 5755 O O . PHE A 1 741 ? -24.367 19.647 -19.904 1.00 95.00 741 PHE A O 1
ATOM 5762 N N . HIS A 1 742 ? -24.258 21.439 -21.267 1.00 89.69 742 HIS A N 1
ATOM 5763 C CA . HIS A 1 742 ? -23.293 20.920 -22.234 1.00 89.69 742 HIS A CA 1
ATOM 5764 C C . HIS A 1 742 ? -22.268 22.014 -22.605 1.00 89.69 742 HIS A C 1
ATOM 5766 O O . HIS A 1 742 ? -22.693 23.048 -23.130 1.00 89.69 742 HIS A O 1
ATOM 5772 N N . PRO A 1 743 ? -20.959 21.798 -22.369 1.00 91.75 743 PRO A N 1
ATOM 5773 C CA . PRO A 1 743 ? -20.381 20.637 -21.685 1.00 91.75 743 PRO A CA 1
ATOM 5774 C C . PRO A 1 743 ? -20.857 20.520 -20.227 1.00 91.75 743 PRO A C 1
ATOM 5776 O O . PRO A 1 743 ? -21.505 21.417 -19.689 1.00 91.75 743 PRO A O 1
ATOM 5779 N N . THR A 1 744 ? -20.628 19.360 -19.614 1.00 91.31 744 THR A N 1
ATOM 5780 C CA . THR A 1 744 ? -21.001 19.130 -18.214 1.00 91.31 744 THR A CA 1
ATOM 5781 C C . THR A 1 744 ? -20.149 20.012 -17.295 1.00 91.31 744 THR A C 1
ATOM 5783 O O . THR A 1 744 ? -18.937 20.093 -17.482 1.00 91.31 744 THR A O 1
ATOM 5786 N N . VAL A 1 745 ? -20.762 20.674 -16.308 1.00 91.94 745 VAL A N 1
ATOM 5787 C CA . VAL A 1 745 ? -20.052 21.602 -15.412 1.00 91.94 745 VAL A CA 1
ATOM 5788 C C . VAL A 1 745 ? -19.347 20.819 -14.301 1.00 91.94 745 VAL A C 1
ATOM 5790 O O . VAL A 1 745 ? -19.980 20.048 -13.584 1.00 91.94 745 VAL A O 1
ATOM 5793 N N . SER A 1 746 ? -18.038 21.029 -14.136 1.00 90.19 746 SER A N 1
ATOM 5794 C CA . SER A 1 746 ? -17.257 20.429 -13.043 1.00 90.19 746 SER A CA 1
ATOM 5795 C C . SER A 1 746 ? -17.640 21.018 -11.680 1.00 90.19 746 SER A C 1
ATOM 5797 O O . SER A 1 746 ? -17.811 22.231 -11.558 1.00 90.19 746 SER A O 1
ATOM 5799 N N . PHE A 1 747 ? -17.660 20.188 -10.632 1.00 89.00 747 PHE A N 1
ATOM 5800 C CA . PHE A 1 747 ? -17.906 20.611 -9.244 1.00 89.00 747 PHE A CA 1
ATOM 5801 C C . PHE A 1 747 ? -16.924 21.681 -8.738 1.00 89.00 747 PHE A C 1
ATOM 5803 O O . PHE A 1 747 ? -17.256 22.452 -7.850 1.00 89.00 747 PHE A O 1
ATOM 5810 N N . LYS A 1 748 ? -15.723 21.796 -9.327 1.00 89.62 748 LYS A N 1
ATOM 5811 C CA . LYS A 1 748 ? -14.760 22.860 -8.981 1.00 89.62 748 LYS A CA 1
ATOM 5812 C C . LYS A 1 748 ? -15.210 24.251 -9.443 1.00 89.62 748 LYS A C 1
ATOM 5814 O O . LYS A 1 748 ? -14.669 25.252 -8.985 1.00 89.62 748 LYS A O 1
ATOM 5819 N N . ARG A 1 749 ? -16.161 24.318 -10.383 1.00 90.88 749 ARG A N 1
ATOM 5820 C CA . ARG A 1 749 ? -16.619 25.558 -11.024 1.00 90.88 749 ARG A CA 1
ATOM 5821 C C . ARG A 1 749 ? -17.853 26.160 -10.363 1.00 90.88 749 ARG A C 1
ATOM 5823 O O . ARG A 1 749 ? -18.278 27.225 -10.796 1.00 90.88 749 ARG A O 1
ATOM 5830 N N . TYR A 1 750 ? -18.433 25.535 -9.344 1.00 95.62 750 TYR A N 1
ATOM 5831 C CA . TYR A 1 750 ? -19.540 26.134 -8.606 1.00 95.62 750 TYR A CA 1
ATOM 5832 C C . TYR A 1 750 ? -19.525 25.746 -7.130 1.00 95.62 750 TYR A C 1
ATOM 5834 O O . TYR A 1 750 ? -18.924 24.754 -6.736 1.00 95.62 750 TYR A O 1
ATOM 5842 N N . GLN A 1 751 ? -20.196 26.542 -6.305 1.00 95.38 751 GLN A N 1
ATOM 5843 C CA . GLN A 1 751 ? -20.370 26.279 -4.883 1.00 95.38 751 GLN A CA 1
ATOM 5844 C C . GLN A 1 751 ? -21.722 26.820 -4.422 1.00 95.38 751 GLN A C 1
ATOM 5846 O O . GLN A 1 751 ? -22.119 27.920 -4.806 1.00 95.38 751 GLN A O 1
ATOM 5851 N N . VAL A 1 752 ? -22.423 26.063 -3.578 1.00 95.38 752 VAL A N 1
ATOM 5852 C CA . VAL A 1 752 ? -23.662 26.510 -2.929 1.00 95.38 752 VAL A CA 1
ATOM 5853 C C . VAL A 1 752 ? -23.361 26.822 -1.469 1.00 95.38 752 VAL A C 1
ATOM 5855 O O . VAL A 1 752 ? -23.010 25.935 -0.693 1.00 95.38 752 VAL A O 1
ATOM 5858 N N . LEU A 1 753 ? -23.501 28.090 -1.096 1.00 95.31 753 LEU A N 1
ATOM 5859 C CA . LEU A 1 753 ? -23.265 28.603 0.247 1.00 95.31 753 LEU A CA 1
ATOM 5860 C C . LEU A 1 753 ? -24.592 29.012 0.889 1.00 95.31 753 LEU A C 1
ATOM 5862 O O . LEU A 1 753 ? -25.431 29.654 0.259 1.00 95.31 753 LEU A O 1
ATOM 5866 N N . THR A 1 754 ? -24.778 28.672 2.163 1.00 94.62 754 THR A N 1
ATOM 5867 C CA . THR A 1 754 ? -25.948 29.083 2.952 1.00 94.62 754 THR A CA 1
ATOM 5868 C C . THR A 1 754 ? -25.496 29.966 4.106 1.00 94.62 754 THR A C 1
ATOM 5870 O O . THR A 1 754 ? -24.915 29.476 5.073 1.00 94.62 754 THR A O 1
ATOM 5873 N N . HIS A 1 755 ? -25.772 31.263 4.016 1.00 94.88 755 HIS A N 1
ATOM 5874 C CA . HIS A 1 755 ? -25.358 32.260 5.002 1.00 94.88 755 HIS A CA 1
ATOM 5875 C C . HIS A 1 755 ? -26.484 32.512 6.004 1.00 94.88 755 HIS A C 1
ATOM 5877 O O . HIS A 1 755 ? -27.598 32.829 5.580 1.00 94.88 755 HIS A O 1
ATOM 5883 N N . PRO A 1 756 ? -26.254 32.381 7.318 1.00 93.81 756 PRO A N 1
ATOM 5884 C CA . PRO A 1 756 ? -27.315 32.552 8.300 1.00 93.81 756 PRO A CA 1
ATOM 5885 C C . PRO A 1 756 ? -27.780 34.011 8.382 1.00 93.81 756 PRO A C 1
ATOM 5887 O O . PRO A 1 756 ? -26.983 34.947 8.239 1.00 93.81 756 PRO A O 1
ATOM 5890 N N . VAL A 1 757 ? -29.075 34.200 8.645 1.00 94.38 757 VAL A N 1
ATOM 5891 C CA . VAL A 1 757 ? -29.670 35.519 8.885 1.00 94.38 757 VAL A CA 1
ATOM 5892 C C . VAL A 1 757 ? -29.784 35.776 10.386 1.00 94.38 757 VAL A C 1
ATOM 5894 O O . VAL A 1 757 ? -30.259 34.931 11.146 1.00 94.38 757 VAL A O 1
ATOM 5897 N N . VAL A 1 758 ? -29.349 36.955 10.823 1.00 94.00 758 VAL A N 1
ATOM 5898 C CA . VAL A 1 758 ? -29.385 37.388 12.227 1.00 94.00 758 VAL A CA 1
ATOM 5899 C C . VAL A 1 758 ? -30.363 38.537 12.424 1.00 94.00 758 VAL A C 1
ATOM 5901 O O . VAL A 1 758 ? -30.634 39.305 11.498 1.00 94.00 758 VAL A O 1
ATOM 5904 N N . LEU A 1 759 ? -30.862 38.688 13.649 1.00 90.25 759 LEU A N 1
ATOM 5905 C CA . LEU A 1 759 ? -31.645 39.858 14.036 1.00 90.25 759 LEU A CA 1
ATOM 5906 C C . LEU A 1 759 ? -30.773 41.121 14.044 1.00 90.25 759 LEU A C 1
ATOM 5908 O O . LEU A 1 759 ? -29.579 41.079 14.348 1.00 90.25 759 LEU A O 1
ATOM 5912 N N . ARG A 1 760 ? -31.385 42.268 13.728 1.00 86.38 760 ARG A N 1
ATOM 5913 C CA . ARG A 1 760 ? -30.704 43.574 13.735 1.00 86.38 760 ARG A CA 1
ATOM 5914 C C . ARG A 1 760 ? -30.192 43.951 15.126 1.00 86.38 760 ARG A C 1
ATOM 5916 O O . ARG A 1 760 ? -29.137 44.572 15.247 1.00 86.38 760 ARG A O 1
ATOM 5923 N N . GLU A 1 761 ? -30.901 43.565 16.175 1.00 83.75 761 GLU A N 1
ATOM 5924 C CA . GLU A 1 761 ? -30.483 43.810 17.553 1.00 83.75 761 GLU A CA 1
ATOM 5925 C C . GLU A 1 761 ? -29.382 42.821 17.966 1.00 83.75 761 GLU A C 1
ATOM 5927 O O . GLU A 1 761 ? -29.506 41.614 17.787 1.00 83.75 761 GLU A O 1
ATOM 5932 N N . GLY A 1 762 ? -28.270 43.335 18.500 1.00 76.56 762 GLY A N 1
ATOM 5933 C CA . GLY A 1 762 ? -27.185 42.501 19.031 1.00 76.56 762 GLY A CA 1
ATOM 5934 C C . GLY A 1 762 ? -26.207 41.915 18.001 1.00 76.56 762 GLY A C 1
ATOM 5935 O O . GLY A 1 762 ? -25.268 41.234 18.409 1.00 76.56 762 GLY A O 1
ATOM 5936 N N . HIS A 1 763 ? -26.346 42.201 16.697 1.00 79.06 763 HIS A N 1
ATOM 5937 C CA . HIS 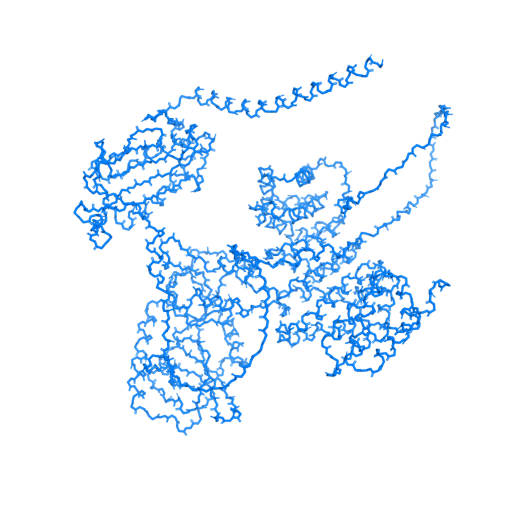A 1 763 ? -25.482 41.633 15.641 1.00 79.06 763 HIS A CA 1
ATOM 5938 C C . HIS A 1 763 ? -23.986 42.004 15.767 1.00 79.06 763 HIS A C 1
ATOM 5940 O O . HIS A 1 763 ? -23.115 41.225 15.362 1.00 79.06 763 HIS A O 1
ATOM 5946 N N . GLY A 1 764 ? -23.694 43.182 16.337 1.00 71.75 764 GLY A N 1
ATOM 5947 C CA . GLY A 1 764 ? -22.351 43.770 16.424 1.00 71.75 764 GLY A CA 1
ATOM 5948 C C . GLY A 1 764 ? -21.395 43.095 17.415 1.00 71.75 764 GLY A C 1
ATOM 5949 O O . GLY A 1 764 ? -20.198 43.363 17.370 1.00 71.75 764 GLY A O 1
ATOM 5950 N N . ASN A 1 765 ? -21.885 42.204 18.283 1.00 74.94 765 ASN A N 1
ATOM 5951 C CA . ASN A 1 765 ? -21.058 41.421 19.202 1.00 74.94 765 ASN A CA 1
ATOM 5952 C C . ASN A 1 765 ? -21.427 39.934 19.098 1.00 74.94 765 ASN A C 1
ATOM 5954 O O . ASN A 1 765 ? -22.601 39.573 19.110 1.00 74.94 765 ASN A O 1
ATOM 5958 N N . LEU A 1 766 ? -20.414 39.068 19.000 1.00 74.88 766 LEU A N 1
ATOM 5959 C CA . LEU A 1 766 ? -20.576 37.619 18.861 1.00 74.88 766 LEU A CA 1
ATOM 5960 C C . LEU A 1 766 ? -21.397 37.013 20.014 1.00 74.88 766 LEU A C 1
ATOM 5962 O O . LEU A 1 766 ? -22.198 36.116 19.783 1.00 74.88 766 LEU A O 1
ATOM 5966 N N . ALA A 1 767 ? -21.242 37.544 21.232 1.00 71.06 767 ALA A N 1
ATOM 5967 C CA . ALA A 1 767 ? -21.942 37.069 22.426 1.00 71.06 767 ALA A CA 1
ATOM 5968 C C . ALA A 1 767 ? -23.435 37.446 22.460 1.00 71.06 767 ALA A C 1
ATOM 5970 O O . ALA A 1 767 ? -24.211 36.820 23.175 1.00 71.06 767 ALA A O 1
ATOM 5971 N N . THR A 1 768 ? -23.840 38.473 21.708 1.00 75.69 768 THR A N 1
ATOM 5972 C CA . THR A 1 768 ? -25.227 38.970 21.668 1.00 75.69 768 THR A CA 1
ATOM 5973 C C . THR A 1 768 ? -25.924 38.683 20.341 1.00 75.69 768 THR A C 1
ATOM 5975 O O . THR A 1 768 ? -27.080 39.063 20.165 1.00 75.69 768 THR A O 1
ATOM 5978 N N . ARG A 1 769 ? -25.233 38.040 19.393 1.00 85.00 769 ARG A N 1
ATOM 5979 C CA . ARG A 1 769 ? -25.745 37.772 18.050 1.00 85.00 769 ARG A CA 1
ATOM 5980 C C . ARG A 1 769 ? -26.815 36.687 18.101 1.00 85.00 769 ARG A C 1
ATOM 5982 O O . ARG A 1 769 ? -26.534 35.539 18.431 1.00 85.00 769 ARG A O 1
ATOM 5989 N N . GLN A 1 770 ? -28.033 37.051 17.714 1.00 86.00 770 GLN A N 1
ATOM 5990 C CA . GLN A 1 770 ? -29.158 36.124 17.646 1.00 86.00 770 GLN A CA 1
ATOM 5991 C C . GLN A 1 770 ? -29.404 35.690 16.201 1.00 86.00 770 GLN A C 1
ATOM 5993 O O . GLN A 1 770 ? -29.823 36.487 15.360 1.00 86.00 770 GLN A O 1
ATOM 5998 N N . TYR A 1 771 ? -29.134 34.417 15.920 1.00 88.81 771 TYR A N 1
ATOM 5999 C CA . TYR A 1 771 ? -29.452 33.782 14.644 1.00 88.81 771 TYR A CA 1
ATOM 6000 C C . TYR A 1 771 ? -30.942 33.448 14.577 1.00 88.81 771 TYR A C 1
ATOM 6002 O O . TYR A 1 771 ? -31.504 32.887 15.520 1.00 88.81 771 TYR A O 1
ATOM 6010 N N . ILE A 1 772 ? -31.583 33.764 13.454 1.00 89.00 772 ILE A N 1
ATOM 6011 C CA . ILE A 1 772 ? -32.977 33.393 13.222 1.00 89.00 772 ILE A CA 1
ATOM 6012 C C . ILE A 1 772 ? -32.989 31.941 12.746 1.00 89.00 772 ILE A C 1
ATOM 6014 O O . ILE A 1 772 ? -32.420 31.607 11.706 1.00 89.00 772 ILE A O 1
ATOM 6018 N N . LYS A 1 773 ? -33.612 31.060 13.536 1.00 89.06 773 LYS A N 1
ATOM 6019 C CA . LYS A 1 773 ? -33.612 29.614 13.283 1.00 89.06 773 LYS A CA 1
ATOM 6020 C C . LYS A 1 773 ? -34.129 29.306 11.875 1.00 89.06 773 LYS A C 1
ATOM 6022 O O . LYS A 1 773 ? -35.199 29.770 11.491 1.00 89.06 773 LYS A O 1
ATOM 6027 N N . ASN A 1 774 ? -33.375 28.482 11.150 1.00 88.81 774 ASN A N 1
ATOM 6028 C CA . ASN A 1 774 ? -33.673 28.028 9.792 1.00 88.81 774 ASN A CA 1
ATOM 6029 C C . ASN A 1 774 ? -33.780 29.147 8.740 1.00 88.81 774 ASN A C 1
ATOM 6031 O O . ASN A 1 774 ? -34.260 28.875 7.649 1.00 88.81 774 ASN A O 1
ATOM 6035 N N . LEU A 1 775 ? -33.360 30.386 9.018 1.00 94.12 775 LEU A N 1
ATOM 6036 C CA . LEU A 1 775 ? -33.447 31.486 8.057 1.00 94.12 775 LEU A CA 1
ATOM 6037 C C . LEU A 1 775 ? -32.069 31.788 7.449 1.00 94.12 775 LEU A C 1
ATOM 6039 O O . LEU A 1 775 ? -31.143 32.192 8.154 1.00 94.12 775 LEU A O 1
ATOM 6043 N N . TYR A 1 776 ? -31.939 31.613 6.132 1.00 94.69 776 TYR A N 1
ATOM 6044 C CA . TYR A 1 776 ? -30.665 31.714 5.413 1.00 94.69 776 TYR A CA 1
ATOM 6045 C C . TYR A 1 776 ? -30.774 32.538 4.127 1.00 94.69 776 TYR A C 1
ATOM 6047 O O . TYR A 1 776 ? -31.802 32.537 3.459 1.00 94.69 776 TYR A O 1
ATOM 6055 N N . VAL A 1 777 ? -29.687 33.199 3.739 1.00 95.62 777 VAL A N 1
ATOM 6056 C CA . VAL A 1 777 ? -29.468 33.694 2.374 1.00 95.62 777 VAL A CA 1
ATOM 6057 C C . VAL A 1 777 ? -28.649 32.647 1.631 1.00 95.62 777 VAL A C 1
ATOM 6059 O O . VAL A 1 777 ? -27.577 32.255 2.093 1.00 95.62 777 VAL A O 1
ATOM 6062 N N . VAL A 1 778 ? -29.138 32.196 0.482 1.00 95.69 778 VAL A N 1
ATOM 6063 C CA . VAL A 1 778 ? -28.408 31.249 -0.367 1.00 95.69 778 VAL A CA 1
ATOM 6064 C C . VAL A 1 778 ? -27.587 32.028 -1.378 1.00 95.69 778 VAL A C 1
ATOM 6066 O O . VAL A 1 778 ? -28.124 32.880 -2.080 1.00 95.69 778 VAL A O 1
ATOM 6069 N N . GLU A 1 779 ? -26.304 31.710 -1.476 1.00 95.94 779 GLU A N 1
ATOM 6070 C CA . GLU A 1 779 ? -25.391 32.226 -2.488 1.00 95.94 779 GLU A CA 1
ATOM 6071 C C . GLU A 1 779 ? -24.887 31.064 -3.350 1.00 95.94 779 GLU A C 1
ATOM 6073 O O . GLU A 1 779 ? -24.249 30.139 -2.853 1.00 95.94 779 GLU A O 1
ATOM 6078 N N . ILE A 1 780 ? -25.171 31.113 -4.648 1.00 96.75 780 ILE A N 1
ATOM 6079 C CA . ILE A 1 780 ? -24.657 30.161 -5.635 1.00 96.75 780 ILE A CA 1
ATOM 6080 C C . ILE A 1 780 ? -23.527 30.855 -6.384 1.00 96.75 780 ILE A C 1
ATOM 6082 O O . ILE A 1 780 ? -23.778 31.766 -7.175 1.00 96.75 780 ILE A O 1
ATOM 6086 N N . VAL A 1 781 ? -22.296 30.438 -6.109 1.00 96.56 781 VAL A N 1
ATOM 6087 C CA . VAL A 1 781 ? -21.077 30.976 -6.716 1.00 96.56 781 VAL A CA 1
ATOM 6088 C C . VAL A 1 781 ? -20.708 30.121 -7.918 1.00 96.56 781 VAL A C 1
ATOM 6090 O O . VAL A 1 781 ? -20.709 28.898 -7.823 1.00 96.56 781 VAL A O 1
ATOM 6093 N N . VAL A 1 782 ? -20.380 30.749 -9.042 1.00 96.62 782 VAL A N 1
ATOM 6094 C CA . VAL A 1 782 ? -20.037 30.093 -10.304 1.00 96.62 782 VAL A CA 1
ATOM 6095 C C . VAL A 1 782 ? -18.779 30.731 -10.882 1.00 96.62 782 VAL A C 1
ATOM 6097 O O . VAL A 1 782 ? -18.698 31.949 -11.039 1.00 96.62 782 VAL A O 1
ATOM 6100 N N . GLN A 1 783 ? -17.786 29.909 -11.204 1.00 94.69 783 GLN A N 1
ATOM 6101 C CA . GLN A 1 783 ? -16.530 30.334 -11.801 1.00 94.69 783 GLN A CA 1
ATOM 6102 C C . GLN A 1 783 ? -16.615 30.290 -13.337 1.00 94.69 783 GLN A C 1
ATOM 6104 O O . GLN A 1 783 ? -16.963 29.244 -13.888 1.00 94.69 783 GLN A O 1
ATOM 6109 N N . PRO A 1 784 ? -16.239 31.375 -14.033 1.00 91.69 784 PRO A N 1
ATOM 6110 C CA . PRO A 1 784 ? -16.088 31.396 -15.487 1.00 91.69 784 PRO A CA 1
ATOM 6111 C C . PRO A 1 784 ? -15.140 30.286 -15.966 1.00 91.69 784 PRO A C 1
ATOM 6113 O O . PRO A 1 784 ? -14.083 30.071 -15.367 1.00 91.69 784 PRO A O 1
ATOM 6116 N N . SER A 1 785 ? -15.505 29.567 -17.033 1.00 81.88 785 SER A N 1
ATOM 6117 C CA . SER A 1 785 ? -14.705 28.428 -17.524 1.00 81.88 785 SER A CA 1
ATOM 6118 C C . SER A 1 785 ? -13.772 28.790 -18.675 1.00 81.88 785 SER A C 1
ATOM 6120 O O . SER A 1 785 ? -12.762 28.121 -18.865 1.00 81.88 785 SER A O 1
ATOM 6122 N N . GLY A 1 786 ? -14.113 29.827 -19.444 1.00 75.00 786 GLY A N 1
ATOM 6123 C CA . GLY A 1 786 ? -13.518 30.097 -20.756 1.00 75.00 786 GLY A CA 1
ATOM 6124 C C . GLY A 1 786 ? -14.162 29.296 -21.895 1.00 75.00 786 GLY A C 1
ATOM 6125 O O . GLY A 1 786 ? -14.078 29.723 -23.038 1.00 75.00 786 GLY A O 1
ATOM 6126 N N . ASP A 1 787 ? -14.857 28.196 -21.589 1.00 83.62 787 ASP A N 1
ATOM 6127 C CA . ASP A 1 787 ? -15.643 27.415 -22.554 1.00 83.62 787 ASP A CA 1
ATOM 6128 C C . ASP A 1 787 ? -17.075 27.944 -22.701 1.00 83.62 787 ASP A C 1
ATOM 6130 O O . ASP A 1 787 ? -17.630 28.547 -21.779 1.00 83.62 787 ASP A O 1
ATOM 6134 N N . LEU A 1 788 ? -17.709 27.638 -23.837 1.00 88.31 788 LEU A N 1
ATOM 6135 C CA . LEU A 1 788 ? -19.107 27.976 -24.088 1.00 88.31 788 LEU A CA 1
ATOM 6136 C C . LEU A 1 788 ? -20.064 26.871 -23.606 1.00 88.31 788 LEU A C 1
ATOM 6138 O O . LEU A 1 788 ? -20.147 25.791 -24.190 1.00 88.31 788 LEU A O 1
ATOM 6142 N N . TYR A 1 789 ? -20.859 27.184 -22.586 1.00 92.88 789 TYR A N 1
ATOM 6143 C CA . TYR A 1 789 ? -21.889 26.326 -22.011 1.00 92.88 789 TYR A CA 1
ATOM 6144 C C . TYR A 1 789 ? -23.268 26.595 -22.602 1.00 92.88 789 TYR A C 1
ATOM 6146 O O . TYR A 1 789 ? -23.725 27.731 -22.709 1.00 92.88 789 TYR A O 1
ATOM 6154 N N . THR A 1 790 ? -23.982 25.514 -22.888 1.00 91.75 790 THR A N 1
ATOM 6155 C CA . THR A 1 790 ? -25.362 25.510 -23.375 1.00 91.75 790 THR A CA 1
ATOM 6156 C C . THR A 1 790 ? -26.255 24.700 -22.442 1.00 91.75 790 THR A C 1
ATOM 6158 O O . THR A 1 790 ? -25.825 23.722 -21.829 1.00 91.75 790 THR A O 1
ATOM 6161 N N . ILE A 1 791 ? -27.528 25.078 -22.338 1.00 94.06 791 ILE A N 1
ATOM 6162 C CA . ILE A 1 791 ? -28.521 24.306 -21.587 1.00 94.06 791 ILE A CA 1
ATOM 6163 C C . ILE A 1 791 ? -29.085 23.214 -22.510 1.00 94.06 791 ILE A C 1
ATOM 6165 O O . ILE A 1 791 ? -29.829 23.513 -23.448 1.00 94.06 791 ILE A O 1
ATOM 6169 N N . LYS A 1 792 ? -28.766 21.944 -22.224 1.00 87.31 792 LYS A N 1
ATOM 6170 C CA . LYS A 1 792 ? -29.007 20.756 -23.073 1.00 87.31 792 LYS A CA 1
ATOM 6171 C C . LYS A 1 792 ? -30.422 20.674 -23.651 1.00 87.31 792 LYS A C 1
ATOM 6173 O O . LYS A 1 792 ? -30.593 20.454 -24.843 1.00 87.31 792 LYS A O 1
ATOM 6178 N N . HIS A 1 793 ? -31.441 20.862 -22.816 1.00 83.19 793 HIS A N 1
ATOM 6179 C CA . HIS A 1 793 ? -32.837 20.625 -23.202 1.00 83.19 793 HIS A CA 1
ATOM 6180 C C . HIS A 1 793 ? -33.476 21.780 -23.992 1.00 83.19 793 HIS A C 1
ATOM 6182 O O . HIS A 1 793 ? -34.459 21.559 -24.692 1.00 83.19 793 HIS A O 1
ATOM 6188 N N . LYS A 1 794 ? -32.926 23.001 -23.906 1.00 83.06 794 LYS A N 1
ATOM 6189 C CA . LYS A 1 794 ? -33.394 24.163 -24.690 1.00 83.06 794 LYS A CA 1
ATOM 6190 C C . LYS A 1 794 ? -32.490 24.461 -25.885 1.00 83.06 794 LYS A C 1
ATOM 6192 O O . LYS A 1 794 ? -32.921 25.150 -26.802 1.00 83.06 794 LYS A O 1
ATOM 6197 N N . ASN A 1 795 ? -31.261 23.940 -25.885 1.00 85.44 795 ASN A N 1
ATOM 6198 C CA . ASN A 1 795 ? -30.214 24.281 -26.847 1.00 85.44 795 ASN A CA 1
ATOM 6199 C C . ASN A 1 795 ? -30.012 25.807 -26.958 1.00 85.44 795 ASN A C 1
ATOM 6201 O O . ASN A 1 795 ? -29.915 26.370 -28.049 1.00 85.44 795 ASN A O 1
ATOM 6205 N N . VAL A 1 796 ? -30.022 26.476 -25.801 1.00 90.38 796 VAL A N 1
ATOM 6206 C CA . VAL A 1 796 ? -29.828 27.924 -25.658 1.00 90.38 796 VAL A CA 1
ATOM 6207 C C . VAL A 1 796 ? -28.602 28.159 -24.785 1.00 90.38 796 VAL A C 1
ATOM 6209 O O . VAL A 1 796 ? -28.419 27.485 -23.768 1.00 90.38 796 VAL A O 1
ATOM 6212 N N . SER A 1 797 ? -27.777 29.119 -25.190 1.00 92.06 797 SER A N 1
ATOM 6213 C CA . SER A 1 797 ? -26.665 29.645 -24.402 1.00 92.06 797 SER A CA 1
ATOM 6214 C C . SER A 1 797 ? -27.071 30.993 -23.826 1.00 92.06 797 SER A C 1
ATOM 6216 O O . SER A 1 797 ? -27.670 31.802 -24.532 1.00 92.06 797 SER A O 1
ATOM 6218 N N . TYR A 1 798 ? -26.721 31.262 -22.576 1.00 94.62 798 TYR A N 1
ATOM 6219 C CA . TYR A 1 798 ? -26.869 32.583 -21.968 1.00 94.62 798 TYR A CA 1
ATOM 6220 C C . TYR A 1 798 ? -25.499 33.187 -21.708 1.00 94.62 798 TYR A C 1
ATOM 6222 O O . TYR A 1 798 ? -24.541 32.462 -21.472 1.00 94.62 798 TYR A O 1
ATOM 6230 N N . THR A 1 799 ? -25.400 34.509 -21.726 1.00 91.69 799 THR A N 1
ATOM 6231 C CA . THR A 1 799 ? -24.183 35.223 -21.334 1.00 91.69 799 THR A CA 1
ATOM 6232 C C . THR A 1 799 ? -24.545 36.402 -20.444 1.00 91.69 799 THR A C 1
ATOM 6234 O O . THR A 1 799 ? -25.618 37.001 -20.581 1.00 91.69 799 THR A O 1
ATOM 6237 N N . ARG A 1 800 ? -23.662 36.724 -19.500 1.00 92.38 800 ARG A N 1
ATOM 6238 C CA . ARG A 1 800 ? -23.811 37.885 -18.623 1.00 92.38 800 ARG A CA 1
ATOM 6239 C C . ARG A 1 800 ? -23.132 39.105 -19.248 1.00 92.38 800 ARG A C 1
ATOM 6241 O O . ARG A 1 800 ? -21.935 39.071 -19.514 1.00 92.38 800 ARG A O 1
ATOM 6248 N N . TYR A 1 801 ? -23.881 40.192 -19.425 1.00 86.88 801 TYR A N 1
ATOM 6249 C CA . TYR A 1 801 ? -23.365 41.503 -19.827 1.00 86.88 801 TYR A CA 1
ATOM 6250 C C . TYR A 1 801 ? -23.802 42.562 -18.818 1.00 86.88 801 TYR A C 1
ATOM 6252 O O . TYR A 1 801 ? -24.967 42.966 -18.767 1.00 86.88 801 TYR A O 1
ATOM 6260 N N . GLY A 1 802 ? -22.863 43.010 -17.979 1.00 88.88 802 GLY A N 1
ATOM 6261 C CA . GLY A 1 802 ? -23.189 43.893 -16.861 1.00 88.88 802 GLY A CA 1
ATOM 6262 C C . GLY A 1 802 ? -24.304 43.278 -16.010 1.00 88.88 802 GLY A C 1
ATOM 6263 O O . GLY A 1 802 ? -24.221 42.119 -15.628 1.00 88.88 802 GLY A O 1
ATOM 6264 N N . LYS A 1 803 ? -25.378 44.028 -15.763 1.00 89.38 803 LYS A N 1
ATOM 6265 C CA . LYS A 1 803 ? -26.522 43.576 -14.954 1.00 89.38 803 LYS A CA 1
ATOM 6266 C C . LYS A 1 803 ? -27.508 42.635 -15.666 1.00 89.38 803 LYS A C 1
ATOM 6268 O O . LYS A 1 803 ? -28.463 42.187 -15.039 1.00 89.38 803 LYS A O 1
ATOM 6273 N N . ASN A 1 804 ? -27.326 42.375 -16.962 1.00 91.12 804 ASN A N 1
ATOM 6274 C CA . ASN A 1 804 ? -28.275 41.608 -17.767 1.00 91.12 804 ASN A CA 1
ATOM 6275 C C . ASN A 1 804 ? -27.731 40.216 -18.092 1.00 91.12 804 ASN A C 1
ATOM 6277 O O . ASN A 1 804 ? -26.542 40.034 -18.350 1.00 91.12 804 ASN A O 1
ATOM 6281 N N . THR A 1 805 ? -28.619 39.223 -18.128 1.00 94.00 805 THR A N 1
ATOM 6282 C CA . THR A 1 805 ? -28.325 37.884 -18.657 1.00 94.00 805 THR A CA 1
ATOM 6283 C C . THR A 1 805 ? -29.207 37.624 -19.859 1.00 94.00 805 THR A C 1
ATOM 6285 O O . THR A 1 805 ? -30.429 37.484 -19.727 1.00 94.00 805 THR A O 1
ATOM 6288 N N . GLU A 1 806 ? -28.573 37.579 -21.022 1.00 92.31 806 GLU A N 1
ATOM 6289 C CA . GLU A 1 806 ? -29.224 37.563 -22.326 1.00 92.31 806 GLU A CA 1
ATOM 6290 C C . GLU A 1 806 ? -28.949 36.233 -23.025 1.00 92.31 806 GLU A C 1
ATOM 6292 O O . GLU A 1 806 ? -27.905 35.608 -22.818 1.00 92.31 806 GLU A O 1
ATOM 6297 N N . ALA A 1 807 ? -29.929 35.757 -23.793 1.00 92.06 807 ALA A N 1
ATOM 6298 C CA . ALA A 1 807 ? -29.774 34.552 -24.595 1.00 92.06 807 ALA A CA 1
ATOM 6299 C C . ALA A 1 807 ? -28.960 34.894 -25.843 1.00 92.06 807 ALA A C 1
ATOM 6301 O O . ALA A 1 807 ? -29.287 35.846 -26.545 1.00 92.06 807 ALA A O 1
ATOM 6302 N N . LEU A 1 808 ? -27.941 34.094 -26.133 1.00 87.38 808 LEU A N 1
ATOM 6303 C CA . LEU A 1 808 ? -27.183 34.205 -27.368 1.00 87.38 808 LEU A CA 1
ATOM 6304 C C . LEU A 1 808 ? -27.950 33.535 -28.507 1.00 87.38 808 LEU A C 1
ATOM 6306 O O . LEU A 1 808 ? -28.417 32.396 -28.391 1.00 87.38 808 LEU A O 1
ATOM 6310 N N . SER A 1 809 ? -28.036 34.223 -29.639 1.00 82.38 809 SER A N 1
ATOM 6311 C CA . SER A 1 809 ? -28.475 33.623 -30.890 1.00 82.38 809 SER A CA 1
ATOM 6312 C C . SER A 1 809 ? -27.458 32.584 -31.375 1.00 82.38 809 SER A C 1
ATOM 6314 O O . SER A 1 809 ? -26.266 32.628 -31.061 1.00 82.38 809 SER A O 1
ATOM 6316 N N . LYS A 1 810 ? -27.910 31.645 -32.215 1.00 77.44 810 LYS A N 1
ATOM 6317 C CA . LYS A 1 810 ? -27.019 30.647 -32.836 1.00 77.44 810 LYS A CA 1
ATOM 6318 C C . LYS A 1 810 ? -25.885 31.292 -33.643 1.00 77.44 810 LYS A C 1
ATOM 6320 O O . LYS A 1 810 ? -24.822 30.692 -33.766 1.00 77.44 810 LYS A O 1
ATOM 6325 N N . GLN A 1 811 ? -26.123 32.478 -34.204 1.00 77.12 811 GLN A N 1
ATOM 6326 C CA . GLN A 1 811 ? -25.126 33.221 -34.966 1.00 77.12 811 GLN A CA 1
ATOM 6327 C C . GLN A 1 811 ? -24.048 33.805 -34.043 1.00 77.12 811 GLN A C 1
ATOM 6329 O O . GLN A 1 811 ? -22.867 33.604 -34.299 1.00 77.12 811 GLN A O 1
ATOM 6334 N N . GLU A 1 812 ? -24.436 34.418 -32.923 1.00 80.25 812 GLU A N 1
ATOM 6335 C CA . GLU A 1 812 ? -23.491 34.968 -31.938 1.00 80.25 812 GLU A CA 1
ATOM 6336 C C . GLU A 1 812 ? -22.657 33.876 -31.260 1.00 80.25 812 GLU A C 1
ATOM 6338 O O . GLU A 1 812 ? -21.460 34.056 -31.047 1.00 80.25 812 GLU A O 1
ATOM 6343 N N . VAL A 1 813 ? -23.264 32.717 -30.980 1.00 79.50 813 VAL A N 1
ATOM 6344 C CA . VAL A 1 813 ? -22.547 31.525 -30.500 1.00 79.50 813 VAL A CA 1
ATOM 6345 C C . VAL A 1 813 ? -21.455 31.113 -31.490 1.00 79.50 813 VAL A C 1
ATOM 6347 O O . VAL A 1 813 ? -20.311 30.913 -31.092 1.00 79.50 813 VAL A O 1
ATOM 6350 N N . ARG A 1 814 ? -21.783 31.025 -32.786 1.00 77.62 814 ARG A N 1
ATOM 6351 C CA . ARG A 1 814 ? -20.811 30.659 -33.830 1.00 77.62 814 ARG A CA 1
ATOM 6352 C C . ARG A 1 814 ? -19.690 31.682 -33.946 1.00 77.62 814 ARG A C 1
ATOM 6354 O O . ARG A 1 814 ? -18.531 31.295 -33.968 1.00 77.62 814 ARG A O 1
ATOM 6361 N N . GLU A 1 815 ? -20.022 32.967 -33.998 1.00 79.06 815 GLU A N 1
ATOM 6362 C CA . GLU A 1 815 ? -19.027 34.039 -34.103 1.00 79.06 815 GLU A CA 1
ATOM 6363 C C . GLU A 1 815 ? -18.089 34.089 -32.898 1.00 79.06 815 GLU A C 1
ATOM 6365 O O . GLU A 1 815 ? -16.914 34.418 -33.048 1.00 79.06 815 GLU A O 1
ATOM 6370 N N . ARG A 1 816 ? -18.593 33.753 -31.707 1.00 75.94 816 ARG A N 1
ATOM 6371 C CA . ARG A 1 816 ? -17.785 33.682 -30.493 1.00 75.94 816 ARG A CA 1
ATOM 6372 C C . ARG A 1 816 ? -16.827 32.495 -30.511 1.00 75.94 816 ARG A C 1
ATOM 6374 O O . ARG A 1 816 ? -15.644 32.700 -30.271 1.00 75.94 816 ARG A O 1
ATOM 6381 N N . VAL A 1 817 ? -17.306 31.303 -30.873 1.00 75.44 817 VAL A N 1
ATOM 6382 C CA . VAL A 1 817 ? -16.450 30.112 -31.026 1.00 75.44 817 VAL A CA 1
ATOM 6383 C C . VAL A 1 817 ? -15.374 30.350 -32.088 1.00 75.44 817 VAL A C 1
ATOM 6385 O O . VAL A 1 817 ? -14.214 30.028 -31.860 1.00 75.44 817 VAL A O 1
ATOM 6388 N N . ILE A 1 818 ? -15.732 30.972 -33.219 1.00 78.50 818 ILE A N 1
ATOM 6389 C CA . ILE A 1 818 ? -14.769 31.339 -34.267 1.00 78.50 818 ILE A CA 1
ATOM 6390 C C . ILE A 1 818 ? -13.710 32.293 -33.711 1.00 78.50 818 ILE A C 1
ATOM 6392 O O . ILE A 1 818 ? -12.528 32.025 -33.876 1.00 78.50 818 ILE A O 1
ATOM 6396 N N . ARG A 1 819 ? -14.105 33.361 -33.005 1.00 76.06 819 ARG A N 1
ATOM 6397 C CA . ARG A 1 819 ? -13.153 34.310 -32.404 1.00 76.06 819 ARG A CA 1
ATOM 6398 C C . ARG A 1 819 ? -12.245 33.671 -31.354 1.00 76.06 819 ARG A C 1
ATOM 6400 O O . ARG A 1 819 ? -11.066 34.008 -31.292 1.00 76.06 819 ARG A O 1
ATOM 6407 N N . GLU A 1 820 ? -12.773 32.779 -30.521 1.00 70.56 820 GLU A N 1
ATOM 6408 C CA . GLU A 1 820 ? -11.989 32.058 -29.511 1.00 70.56 820 GLU A CA 1
ATOM 6409 C C . GLU A 1 820 ? -10.980 31.101 -30.166 1.00 70.56 820 GLU A C 1
ATOM 6411 O O . GLU A 1 820 ? -9.822 31.060 -29.751 1.00 70.56 820 GLU A O 1
ATOM 6416 N N . GLU A 1 821 ? -11.365 30.400 -31.236 1.00 74.25 821 GLU A N 1
ATOM 6417 C CA . GLU A 1 821 ? -10.444 29.587 -32.038 1.00 74.25 821 GLU A CA 1
ATOM 6418 C C . GLU A 1 821 ? -9.401 30.451 -32.770 1.00 74.25 821 GLU A C 1
ATOM 6420 O O . GLU A 1 821 ? -8.206 30.175 -32.687 1.00 74.25 821 GLU A O 1
ATOM 6425 N N . GLU A 1 822 ? -9.802 31.554 -33.408 1.00 77.19 822 GLU A N 1
ATOM 6426 C CA . GLU A 1 822 ? -8.884 32.507 -34.050 1.00 77.19 822 GLU A CA 1
ATOM 6427 C C . GLU A 1 822 ? -7.849 33.060 -33.057 1.00 77.19 822 GLU A C 1
ATOM 6429 O O . GLU A 1 822 ? -6.658 33.103 -33.367 1.00 77.19 822 GLU A O 1
ATOM 6434 N N . MET A 1 823 ? -8.265 33.400 -31.832 1.00 71.69 823 MET A N 1
ATOM 6435 C CA . MET A 1 823 ? -7.373 33.842 -30.752 1.00 71.69 823 MET A CA 1
ATOM 6436 C C . MET A 1 823 ? -6.341 32.779 -30.355 1.00 71.69 823 MET A C 1
ATOM 6438 O O . MET A 1 823 ? -5.181 33.124 -30.113 1.00 71.69 823 MET A O 1
ATOM 6442 N N . LYS A 1 824 ? -6.709 31.489 -30.339 1.00 70.94 824 LYS A N 1
ATOM 6443 C CA . LYS A 1 824 ? -5.755 30.391 -30.089 1.00 70.94 824 LYS A CA 1
ATOM 6444 C C . LYS A 1 824 ? -4.694 30.309 -31.186 1.00 70.94 824 LYS A C 1
ATOM 6446 O O . LYS A 1 824 ? -3.522 30.055 -30.898 1.00 70.94 824 LYS A O 1
ATOM 6451 N N . TYR A 1 825 ? -5.081 30.548 -32.438 1.00 75.56 825 TYR A N 1
ATOM 6452 C CA . TYR A 1 825 ? -4.163 30.487 -33.574 1.00 75.56 825 TYR A CA 1
ATOM 6453 C C . TYR A 1 825 ? -3.335 31.759 -33.765 1.00 75.56 825 TYR A C 1
ATOM 6455 O O . TYR A 1 825 ? -2.220 31.652 -34.272 1.00 75.56 825 TYR A O 1
ATOM 6463 N N . LEU A 1 826 ? -3.788 32.929 -33.305 1.00 77.31 826 LEU A N 1
ATOM 6464 C CA . LEU A 1 826 ? -3.034 34.187 -33.407 1.00 77.31 826 LEU A CA 1
ATOM 6465 C C . LEU A 1 826 ? -1.647 34.095 -32.753 1.00 77.31 826 LEU A C 1
ATOM 6467 O O . LEU A 1 826 ? -0.656 34.489 -33.365 1.00 77.31 826 LEU A O 1
ATOM 6471 N N . GLY A 1 827 ? -1.536 33.479 -31.571 1.00 74.31 827 GLY A N 1
ATOM 6472 C CA . GLY A 1 827 ? -0.234 33.260 -30.925 1.00 74.31 827 GLY A CA 1
ATOM 6473 C C . GLY A 1 827 ? 0.695 32.347 -31.737 1.00 74.31 827 GLY A C 1
ATOM 6474 O O . GLY A 1 827 ? 1.909 32.555 -31.778 1.00 74.31 827 GLY A O 1
ATOM 6475 N N . ARG A 1 828 ? 0.132 31.353 -32.437 1.00 77.06 828 ARG A N 1
ATOM 6476 C CA . ARG A 1 828 ? 0.890 30.458 -33.321 1.00 77.06 828 ARG A CA 1
ATOM 6477 C C . ARG A 1 828 ? 1.299 31.152 -34.618 1.00 77.06 828 ARG A C 1
ATOM 6479 O O . ARG A 1 828 ? 2.414 30.923 -35.076 1.00 77.06 828 ARG A O 1
ATOM 6486 N N . ILE A 1 829 ? 0.432 31.995 -35.176 1.00 79.88 829 ILE A N 1
ATOM 6487 C CA . ILE A 1 829 ? 0.711 32.810 -36.361 1.00 79.88 829 ILE A CA 1
ATOM 6488 C C . ILE A 1 829 ? 1.871 33.763 -36.066 1.00 79.88 829 ILE A C 1
ATOM 6490 O O . ILE A 1 829 ? 2.856 33.721 -36.791 1.00 79.88 829 ILE A O 1
ATOM 6494 N N . SER A 1 830 ? 1.848 34.498 -34.949 1.00 81.81 830 SER A N 1
ATOM 6495 C CA . SER A 1 830 ? 2.953 35.399 -34.584 1.00 81.81 830 SER A CA 1
ATOM 6496 C C . SER A 1 830 ? 4.285 34.672 -34.358 1.00 81.81 830 SER A C 1
ATOM 6498 O O . SER A 1 830 ? 5.345 35.191 -34.706 1.00 81.81 830 SER A O 1
ATOM 6500 N N . LEU A 1 831 ? 4.261 33.453 -33.804 1.00 82.06 831 LEU A N 1
ATOM 6501 C CA . LEU A 1 831 ? 5.469 32.627 -33.677 1.00 82.06 831 LEU A CA 1
ATOM 6502 C C . LEU A 1 831 ? 6.015 32.187 -35.041 1.00 82.06 831 LEU A C 1
ATOM 6504 O O . LEU A 1 831 ? 7.225 32.229 -35.252 1.00 82.06 831 LEU A O 1
ATOM 6508 N N . LEU A 1 832 ? 5.133 31.781 -35.957 1.00 84.56 832 LEU A N 1
ATOM 6509 C CA . LEU A 1 832 ? 5.509 31.387 -37.314 1.00 84.56 832 LEU A CA 1
ATOM 6510 C C . LEU A 1 832 ? 6.014 32.581 -38.132 1.00 84.56 832 LEU A C 1
ATOM 6512 O O . LEU A 1 832 ? 6.981 32.432 -38.870 1.00 84.56 832 LEU A O 1
ATOM 6516 N N . GLU A 1 833 ? 5.424 33.765 -37.971 1.00 88.75 833 GLU A N 1
ATOM 6517 C CA . GLU A 1 833 ? 5.902 35.011 -38.583 1.00 88.75 833 GLU A CA 1
ATOM 6518 C C . GLU A 1 833 ? 7.316 35.357 -38.099 1.00 88.75 833 GLU A C 1
ATOM 6520 O O . GLU A 1 833 ? 8.208 35.582 -38.915 1.00 88.75 833 GLU A O 1
ATOM 6525 N N . ALA A 1 834 ? 7.574 35.273 -36.790 1.00 85.50 834 ALA A N 1
ATOM 6526 C CA . ALA A 1 834 ? 8.911 35.487 -36.235 1.00 85.50 834 ALA A CA 1
ATOM 6527 C C . ALA A 1 834 ? 9.940 34.447 -36.728 1.00 85.50 834 ALA A C 1
ATOM 6529 O O . ALA A 1 834 ? 11.131 34.742 -36.867 1.00 85.50 834 ALA A O 1
ATOM 6530 N N . GLU A 1 835 ? 9.506 33.211 -36.979 1.00 86.62 835 GLU A N 1
ATOM 6531 C CA . GLU A 1 835 ? 10.350 32.146 -37.523 1.00 86.62 835 GLU A CA 1
ATOM 6532 C C . GLU A 1 835 ? 10.643 32.358 -39.018 1.00 86.62 835 GLU A C 1
ATOM 6534 O O . GLU A 1 835 ? 11.789 32.208 -39.449 1.00 86.62 835 GLU A O 1
ATOM 6539 N N . ILE A 1 836 ? 9.650 32.806 -39.792 1.00 90.12 836 ILE A N 1
ATOM 6540 C CA . ILE A 1 836 ? 9.808 33.222 -41.192 1.00 90.12 836 ILE A CA 1
ATOM 6541 C C . ILE A 1 836 ? 10.779 34.401 -41.298 1.00 90.12 836 ILE A C 1
ATOM 6543 O O . ILE A 1 836 ? 11.664 34.379 -42.158 1.00 90.12 836 ILE A O 1
ATOM 6547 N N . ASP A 1 837 ? 10.682 35.389 -40.410 1.00 88.62 837 ASP A N 1
ATOM 6548 C CA . ASP A 1 837 ? 11.604 36.525 -40.378 1.00 88.62 837 ASP A CA 1
ATOM 6549 C C . ASP A 1 837 ? 13.040 36.069 -40.097 1.00 88.62 837 ASP A C 1
ATOM 6551 O O . ASP A 1 837 ? 13.966 36.449 -40.818 1.00 88.62 837 ASP A O 1
ATOM 6555 N N . LYS A 1 838 ? 13.243 35.167 -39.127 1.00 86.44 838 LYS A N 1
ATOM 6556 C CA . LYS A 1 838 ? 14.565 34.571 -38.849 1.00 86.44 838 LYS A CA 1
ATOM 6557 C C . LYS A 1 838 ? 15.132 33.822 -40.053 1.00 86.44 838 LYS A C 1
ATOM 6559 O O . LYS A 1 838 ? 16.314 33.972 -40.368 1.00 86.44 838 LYS A O 1
ATOM 6564 N N . ILE A 1 839 ? 14.308 33.031 -40.738 1.00 86.00 839 ILE A N 1
ATOM 6565 C CA . ILE A 1 839 ? 14.716 32.298 -41.944 1.00 86.00 839 ILE A CA 1
ATOM 6566 C C . ILE A 1 839 ? 15.048 33.270 -43.080 1.00 86.00 839 ILE A C 1
ATOM 6568 O O . ILE A 1 839 ? 16.015 33.056 -43.810 1.00 86.00 839 ILE A O 1
ATOM 6572 N N . THR A 1 840 ? 14.298 34.361 -43.211 1.00 86.88 840 THR A N 1
ATOM 6573 C CA . THR A 1 840 ? 14.523 35.386 -44.236 1.00 86.88 840 THR A CA 1
ATOM 6574 C C . THR A 1 840 ? 15.828 36.142 -43.989 1.00 86.88 840 THR A C 1
ATOM 6576 O O . THR A 1 840 ? 16.605 36.333 -44.926 1.00 86.88 840 THR A O 1
ATOM 6579 N N . VAL A 1 841 ? 16.137 36.486 -42.733 1.00 84.88 841 VAL A N 1
ATOM 6580 C CA . VAL A 1 841 ? 17.432 37.074 -42.351 1.00 84.88 841 VAL A CA 1
ATOM 6581 C C . VAL A 1 841 ? 18.580 36.104 -42.646 1.00 84.88 841 VAL A C 1
ATOM 6583 O O . VAL A 1 841 ? 19.544 36.503 -43.297 1.00 84.88 841 VAL A O 1
ATOM 6586 N N . MET A 1 842 ? 18.455 34.825 -42.267 1.00 79.75 842 MET A N 1
ATOM 6587 C CA . MET A 1 842 ? 19.472 33.802 -42.563 1.00 79.75 842 MET A CA 1
ATOM 6588 C C . MET A 1 842 ? 19.680 33.593 -44.069 1.00 79.75 842 MET A C 1
ATOM 6590 O O . MET A 1 842 ? 20.809 33.457 -44.542 1.00 79.75 842 MET A O 1
ATOM 6594 N N . LYS A 1 843 ? 18.601 33.595 -44.854 1.00 83.19 843 LYS A N 1
ATOM 6595 C CA . LYS A 1 843 ? 18.674 33.465 -46.312 1.00 83.19 843 LYS A CA 1
ATOM 6596 C C . LYS A 1 843 ? 19.379 34.665 -46.946 1.00 83.19 843 LYS A C 1
ATOM 6598 O O . LYS A 1 843 ? 20.203 34.478 -47.838 1.00 83.19 843 LYS A O 1
ATOM 6603 N N . ASN A 1 844 ? 19.103 35.877 -46.466 1.00 80.50 844 ASN A N 1
ATOM 6604 C CA . ASN A 1 844 ? 19.747 37.094 -46.956 1.00 80.50 844 ASN A CA 1
ATOM 6605 C C . ASN A 1 844 ? 21.233 37.166 -46.562 1.00 80.50 844 ASN A C 1
ATOM 6607 O O . ASN A 1 844 ? 22.037 37.612 -47.375 1.00 80.50 844 ASN A O 1
ATOM 6611 N N . SER A 1 845 ? 21.620 36.658 -45.384 1.00 73.38 845 SER A N 1
ATOM 6612 C CA . SER A 1 845 ? 23.034 36.554 -44.985 1.00 73.38 845 SER A CA 1
ATOM 6613 C C . SER A 1 845 ? 23.820 35.500 -45.770 1.00 73.38 845 SER A C 1
ATOM 6615 O O . SER A 1 845 ? 25.033 35.600 -45.880 1.00 73.38 845 SER A O 1
ATOM 6617 N N . ILE A 1 846 ? 23.148 34.491 -46.333 1.00 75.12 846 ILE A N 1
ATOM 6618 C CA . ILE A 1 846 ? 23.781 33.489 -47.209 1.00 75.12 846 ILE A CA 1
ATOM 6619 C C . ILE A 1 846 ? 23.872 33.999 -48.659 1.00 75.12 846 ILE A C 1
ATOM 6621 O O . ILE A 1 846 ? 24.785 33.624 -49.390 1.00 75.12 846 ILE A O 1
ATOM 6625 N N . ALA A 1 847 ? 22.931 34.846 -49.090 1.00 69.94 847 ALA A N 1
ATOM 6626 C CA . ALA A 1 847 ? 22.885 35.382 -50.451 1.00 69.94 847 ALA A CA 1
ATOM 6627 C C . ALA A 1 847 ? 23.849 36.560 -50.701 1.00 69.94 847 ALA A C 1
ATOM 6629 O O . ALA A 1 847 ? 24.194 36.802 -51.855 1.00 69.94 847 ALA A O 1
ATOM 6630 N N . ASN A 1 848 ? 24.299 37.254 -49.650 1.00 53.81 848 ASN A N 1
ATOM 6631 C CA . ASN A 1 848 ? 25.323 38.305 -49.704 1.00 53.81 848 ASN A CA 1
ATOM 6632 C C . ASN A 1 848 ? 26.469 37.976 -48.724 1.00 53.81 848 ASN A C 1
ATOM 6634 O O . ASN A 1 848 ? 26.424 38.452 -47.588 1.00 53.81 848 ASN A O 1
ATOM 6638 N N . PRO A 1 849 ? 27.450 37.144 -49.120 1.00 49.41 849 PRO A N 1
ATOM 6639 C CA . PRO A 1 849 ? 28.670 36.933 -48.342 1.00 49.41 849 PRO A CA 1
ATOM 6640 C C . PRO A 1 849 ? 29.588 38.162 -48.315 1.00 49.41 849 PRO A C 1
ATOM 6642 O O . PRO A 1 849 ? 29.623 38.910 -49.323 1.00 49.41 849 PRO A O 1
#

Secondary structure (DSSP, 8-state):
-TTS-HHHHHHHHHHHHHHHH--HHHHHHHHHHHHHHHHH-TTHHHHHHHTTHHHHHHHHHH---TTS-HHHHHHHHHHHHHHTTSHHHHHHHHHTTTHHHHHHHHHHHHH-GGGGG-HHHHHHHHHHHHHHHHHHTS-HHHHHHHHTTTHHHHHHHHH-TTT-TTB---HHHHHHHHHHHTTS-EEEEEEEPPHHHHHHHHHHHHT-S-GGGGT----EEEEEEEE---SS--EEHHHHHHHTTSSEE-SS-----TTSEEEEEEEEEESSSSEEEEEESHHHHHHHHHHHHHHHHHHHHPPBPSSPPPTT-EEEEEEE-TTS-EEEEEEEEEEEEEETTTEEEEEEEETTT--EEEEEGGGEEPPPGGGSTTTS----EEEEETTEEPPBS-HHHHHHHHHHHHHHHTT-HHHHHHHHHTTHHHHHHHHHHH---HHHHHHHHHHHHHHHTSHHHHHHHHTTTHHHHHHHHHHHHGGGTTTTHHHHHHHHHHHHHHHTT-HHHHHHHHHTTHHHHHHHHHHS---HHHHHHHHHHHHHHHT--------STT-PPP-------------------------------------PPPGGGGHHHH--------------------------------------HHHHTTSS-----EETTPBPS--SSSSEEEEPPPTTS---HHHHHHHHHHHHT-S-SSPEEEEESB-TTSBB--EE--HHHHHHHHHHHHHHHHHSEESPPPGGGEEEEEEEEE-STTTTSTTT--EEEEEEEEEEEE---SS--EETTTTBEEEEETTEEEEEPHHHHHHHHHHHHHHHHHHHHHHHHHHHHHHHHHHHHHH--

InterPro domains:
  IPR002999 Tudor domain [PF00567] (265-385)
  IPR007421 Schlafen, AlbA_2 domain [PF04326] (685-808)
  IPR011989 Armadillo-like helical [G3DSA:1.25.10.10] (6-181)
  IPR011989 Armadillo-like helical [G3DSA:1.25.10.10] (380-540)
  IPR016024 Armadillo-type fold [SSF48371] (17-543)
  IPR029684 Schlafen family [PTHR12155] (552-792)
  IPR038461 Schlafen, AlbA_2 domain superfamily [G3DSA:3.30.950.30] (677-817)

pLDDT: mean 82.54, std 21.42, range [21.91, 98.56]

Sequence (849 aa):
MASMDTSRKEILKLQMNFLNAGTVDHMTVAMTSFLKLANQNPDVILSFTTLGVMDKLINIISSCSSSITCNVKTLAYACLGAMCYLEQFITHILKKGILKPLTEHFNSLMETPILASNDEYLKMLEQAAILMNKLYSGSNKQKQKLVDTDMVKFAINIIDQDLSPLYMYTKQAKDYLKQITLSKELFGQLKPMDHKYTNTTIADYIKVENLDTLNLKIDGYTVSLTDTSNEECDVLIKEEMLNKGYVWPSKDGTDIDDTWAMGDVHPSAVLDCGHMFANIGPEVQNKLAEIEARLVTHCSEATKLTRQPDIGEVVCMKSKRTQGVNNFYRAIVISYREGTNTGTKARLLTLDYGARVEVFLDDLYSVPQELHLNVTPCQVSLCKLIDVCPPPVNTAIISHILSALANLVCDNFPIGYNLIENGGVEVISSILSQSIDVNISCMCLFVFHNMACGHKMREKIGQRGVIKCIVDCLEKFKADVMSHDVVIVKALSCLNNMLWESAYNKQQLEECLGVGCLLDLTEAALPVKTRQLLMQVMRTYLGESDIYITKYLTSTEESSGEQSDDETRSRSKTRGRNQSPSRSGTRSKSQGRNCAIDTDRLKEISDGNYMVSTVTSTPSHVTGHAPISSPNLQGSIVGSHTVNTAHDYIKSASSKYFIQGDTVPFCNDSTHEIRPLNSNGEFVEEDILKYCCGFLNSSTDKPGSTYYGISIDRKVEGMVLDHDRRDGLKLGMDRLMTQKFHPTVSFKRYQVLTHPVVLREGHGNLATRQYIKNLYVVEIVVQPSGDLYTIKHKNVSYTRYGKNTEALSKQEVRERVIREEEMKYLGRISLLEAEIDKITVMKNSIANP

Organism: Owenia fusiformis (NCBI:txid6347)